Protein 6XIG (pdb70)

Radius of gyration: 34.02 Å; Cα contacts (8 Å, |Δi|>4): 1379; chains: 2; bounding box: 80×94×60 Å

Sequence (762 aa):
GTENLYFQSMDTTSKLALILADADLPAALKAIALKVQNQEERITFDEGVYLYENAELGYLGVLANYIREQQKHGDNTYFNRNFHHIEPTNVCVYDCKFCSYSRLIGWEMSVDGMMEVLKKYDHEPVTEVHITGGVVPKQNLEFYSDFFRRAKAHRPELHIKALTPVEYYYIFKKAKLSHYDGMKYMQEAGLDSMPGGGAEIFHPEVREKIAHDKCNAEQWLDIHEQAHKLGMKTNATMLYGHIEQFWHRVDHMERRLRRQQDKTGGFQAFIPLKFRNQHNQMDHVPEVSVIEDLRNYAIARIYMDNFDHIKAYWAMISRQTAQLSLNFGVDDIDGTLDDTTKIYSMPAMSTRDLVDLIKQVKRKPIERDTLYNVVTDYSQVTFGTENLYFQSMDTTSKLALILADADLPAALKAIALKVQNQERITFDEGVYLYENAELGYLGVLANYIREQKHGDNTYFNRNFHIEPTNVCVYDCKFCSYSRLIKQKEEGWEEMSVDGMMEVLKKYDHEPVTEVHITGGVVPKQNLEFYSDDFFRRAKAHRPELHIKALTPVEYYYIFKKAKLSHYDGMKYMQEAGLDSMMPGGGAEIFHPEVREKIAHDKCNAEQWLDIHEQAHKLGMKTNATMLYGHIEQFWHRVDHMERLRRRQQDKTGGFQAFIPLKFRNQHNQMDHVPEVSVIEDLRRNYAIARIYMDNFDHIKAYWAMISRQTAQLSLNFGVDDIDGTTLDDTTKIYSPAMSTRDLVDLIKQVKRKPIERDTLYNVVTDYSQVTF

B-factor: mean 20.26, std 9.59, range [9.2, 71.57]

Foldseek 3Di:
DCVVVVLVPDDLLVNLVVQLPDPPPDPLLNVLSVCLVVLHADDLVSLLCLLVPNALVSLLSSQLSLQCVQANQFFEEAAEEEDEQWQAAPFAFQLHLNGPVHGDGDALVRSVVVLVVCVVPPHQEYEYEHYADDVCALVRLLVSQQSNCVVPVRHAYAYYALQNLVVRCVVVVHDLLVSLVSSVVSHHAAYEAPPLAQQDCVPCCPRGNPTDHNVSRLVSVQSCLVVVHAYEHEYEDFFPDRSSSVSVSLVVVLVSCVVRVRYAEYEYQFRDLPNGNRVPTDGDDLSSVLSSLSSSSSNNSSHSAYEDECVRDDLVSRLVSSSRNHRYYYDHADPDDDPPDCDGHHPVNVCCSSVVSPGWYFHAHPVRHGPDGCVPPDD/DCVVVVLVVDDLLVNLVVQLVPPPNPPLLNVLSVCLVVLHADDLVSLLCLLVPNALVSLLSSQLSLQCVQANQFFEEAAEEEDEQKAAAPFAFQQHLRGCVNAPRVNIDGDALVRSVVVVVVCVVPPHQEYEYEHYADDVCALCRLLVSQQVSCVVPVRYAYAYDALLRLVVRCVVVVHDLLRSLVSSVVSHHAAYEAPDPAFQDCVVCCPGGNPTDHNVSRLVNVQSCLVVVHAYAHEYEDFFPDRSSSVSVSLVVVLVSCVVRVRYAEYEYAYRDLPSGNRVPTDGDDLSSVLSSLSSSSNNNSSHSAYEDEPVRDDLVSQLVSSSRNHRYYYDHADCDDDPPPPHHHPVNVCCSSVVSPGWYAHADPNRDGPDTCRPPDD

Secondary structure (DSSP, 8-state):
--HHHHHHHS-HHHHHHHHHT-TTS-HHHHHHHHHHHTTPPPPHHHHHHHHHH--HHHHHHHHHHHHHHHHTTEEEE--EEEE--BS--S---TT-TT-TT---B--HHHHHHHHHTTTTS---EEEE-----TTS-HHHHHHHHHHHHHH-TTSEEEE--HHHHHHHHHHHT--HHHHHHHHHHHT--BB-S-S-S--SHHHHHHHS-SS--HHHHHHHHHHHHHTT--EEEEEEESSS--HHHHHHHHHHHHHHHHHH--EEEEEEEE---SSSTTTTSPPPPHHHHHHHHHHHHHH-TT-SEEEEETTTS-HHHHHHHTTTT--EEES----PPP-S------HHHHHHHHHHTT-EEEEE-TTS-EEEEGGG---/--HHHHHHHS-HHHHHHHHHH-TTS-HHHHHHHHHHHTTPPPPHHHHHHHHHH--HHHHHHHHHHHHHHHHTTEEEE--EEEE-SBS--SS-BTT-TT-TTTS-GGGS-B--HHHHHHHHHTTTTS---EEEE-----TTS-HHHHHHHHHHHHHH-TTSEEEE--HHHHHHHHHHHT--HHHHHHHHHHHT--EE--TT-S--SHHHHHHHB-SS--HHHHHHHHHHHHHTT-EEEEEEEESSS--HHHHHHHHHHHHHHHHHH--EEEEEEEE---SSSS-TTSPPPPHHHHHHHHHHHHHH-TT-SEEEEEGGGS-HHHHHHHTTTT--EEES-B----------B-HHHHHHHHHHTT-EEEEE-TTS-EEEE-SS---

Nearest PDB structures (foldseek):
  6xig-assembly1_A  TM=1.003E+00  e=3.828E-79  Pedobacter heparinus DSM 2366
  6xig-assembly1_B  TM=9.953E-01  e=5.289E-75  Pedobacter heparinus DSM 2366
  6xi9-assembly2_B  TM=9.913E-01  e=3.403E-74  Pedobacter heparinus DSM 2366
  6xi9-assembly1_A  TM=9.957E-01  e=5.104E-73  Pedobacter heparinus DSM 2366
  5c55-assembly1_A  TM=3.136E-01  e=7.858E-04  Corynebacterium glutamicum ATCC 13032

CATH classification: 3.20.20.70

Structure (mmCIF, N/CA/C/O backbone):
data_6XIG
#
_entry.id   6XIG
#
_cell.length_a   72.968
_cell.length_b   75.403
_cell.length_c   83.921
_cell.angle_alpha   90.000
_cell.angle_beta   107.690
_cell.angle_gamma   90.000
#
_symmetry.space_group_name_H-M   'P 1 21 1'
#
loop_
_entity.id
_entity.type
_entity.pdbx_description
1 polymer 'Aminodeoxyfutalosine synthase'
2 non-polymer 'IRON/SULFUR CLUSTER'
3 non-polymer 'D(-)-TARTARIC ACID'
4 water water
#
loop_
_atom_site.group_PDB
_atom_site.id
_atom_site.type_symbol
_atom_site.label_atom_id
_atom_site.label_alt_id
_atom_site.label_comp_id
_atom_site.label_asym_id
_atom_site.label_entity_id
_atom_site.label_seq_id
_atom_site.pdbx_PDB_ins_code
_atom_site.Cartn_x
_atom_site.Cartn_y
_atom_site.Cartn_z
_atom_site.occupancy
_atom_site.B_iso_or_equiv
_atom_site.auth_seq_id
_atom_site.auth_comp_id
_atom_site.auth_asym_id
_atom_site.auth_atom_id
_atom_site.pdbx_PDB_model_num
ATOM 1 N N . GLY A 1 14 ? -28.630 51.883 74.543 1.00 47.45 -8 GLY A N 1
ATOM 2 C CA . GLY A 1 14 ? -27.611 52.561 73.710 1.00 42.70 -8 GLY A CA 1
ATOM 3 C C . GLY A 1 14 ? -27.279 51.653 72.516 1.00 37.04 -8 GLY A C 1
ATOM 4 O O . GLY A 1 14 ? -27.768 50.511 72.437 1.00 39.37 -8 GLY A O 1
ATOM 5 N N . THR A 1 15 ? -26.494 52.164 71.587 1.00 36.66 -7 THR A N 1
ATOM 6 C CA . THR A 1 15 ? -25.979 51.384 70.436 1.00 31.90 -7 THR A CA 1
ATOM 7 C C . THR A 1 15 ? -24.445 51.341 70.547 1.00 32.99 -7 THR A C 1
ATOM 8 O O . THR A 1 15 ? -23.785 51.049 69.546 1.00 27.88 -7 THR A O 1
ATOM 12 N N . GLU A 1 16 ? -23.895 51.649 71.722 1.00 29.65 -6 GLU A N 1
ATOM 13 C CA . GLU A 1 16 ? -22.433 51.783 71.909 1.00 33.27 -6 GLU A CA 1
ATOM 14 C C . GLU A 1 16 ? -21.745 50.444 71.584 1.00 29.41 -6 GLU A C 1
ATOM 15 O O . GLU A 1 16 ? -20.723 50.407 70.840 1.00 27.14 -6 GLU A O 1
ATOM 21 N N . ASN A 1 17 ? -22.278 49.363 72.125 1.00 29.34 -5 ASN A N 1
ATOM 22 C CA . ASN A 1 17 ? -21.702 48.018 71.928 1.00 32.41 -5 ASN A CA 1
ATOM 23 C C . ASN A 1 17 ? -21.880 47.619 70.457 1.00 26.85 -5 ASN A C 1
ATOM 24 O O . ASN A 1 17 ? -20.901 47.094 69.805 1.00 26.64 -5 ASN A O 1
ATOM 29 N N . LEU A 1 18 ? -23.079 47.850 69.924 1.00 23.45 -4 LEU A N 1
ATOM 30 C CA . LEU A 1 18 ? -23.372 47.532 68.499 1.00 22.34 -4 LEU A CA 1
ATOM 31 C C . LEU A 1 18 ? -22.428 48.307 67.568 1.00 19.83 -4 LEU A C 1
ATOM 32 O O . LEU A 1 18 ? -21.898 47.711 66.614 1.00 21.04 -4 LEU A O 1
ATOM 37 N N . TYR A 1 19 ? -22.190 49.583 67.840 1.00 20.36 -3 TYR A N 1
ATOM 38 C CA . TYR A 1 19 ? -21.266 50.433 67.063 1.00 19.69 -3 TYR A CA 1
ATOM 39 C C . TYR A 1 19 ? -19.855 49.842 67.085 1.00 21.03 -3 TYR A C 1
ATOM 40 O O . TYR A 1 19 ? -19.256 49.640 66.038 1.00 19.48 -3 TYR A O 1
ATOM 49 N N . PHE A 1 20 ? -19.341 49.521 68.265 1.00 22.09 -2 PHE A N 1
ATOM 50 C CA . PHE A 1 20 ? -18.013 48.857 68.395 1.00 23.77 -2 PHE A CA 1
ATOM 51 C C . PHE A 1 20 ? -17.950 47.571 67.559 1.00 22.52 -2 PHE A C 1
ATOM 52 O O . PHE A 1 20 ? -16.965 47.444 66.784 1.00 22.41 -2 PHE A O 1
ATOM 60 N N . GLN A 1 21 ? -18.922 46.666 67.683 1.00 20.96 -1 GLN A N 1
ATOM 61 C CA . GLN A 1 21 ? -18.977 45.361 66.968 1.00 25.52 -1 GLN A CA 1
ATOM 62 C C . GLN A 1 21 ? -18.972 45.585 65.453 1.00 22.78 -1 GLN A C 1
ATOM 63 O O . GLN A 1 21 ? -18.669 44.659 64.722 1.00 22.78 -1 GLN A O 1
ATOM 69 N N . SER A 1 22 ? -19.371 46.766 64.989 1.00 20.41 0 SER A N 1
ATOM 70 C CA . SER A 1 22 ? -19.602 47.039 63.549 1.00 19.00 0 SER A CA 1
ATOM 71 C C . SER A 1 22 ? -18.362 47.607 62.868 1.00 18.39 0 SER A C 1
ATOM 72 O O . SER A 1 22 ? -18.348 47.723 61.636 1.00 17.30 0 SER A O 1
ATOM 75 N N . MET A 1 23 ? -17.354 47.994 63.645 1.00 16.74 1 MET A N 1
ATOM 76 C CA . MET A 1 23 ? -16.140 48.634 63.115 1.00 17.28 1 MET A CA 1
ATOM 77 C C . MET A 1 23 ? -15.273 47.607 62.418 1.00 16.54 1 MET A C 1
ATOM 78 O O . MET A 1 23 ? -15.222 46.442 62.849 1.00 18.43 1 MET A O 1
ATOM 83 N N . ASP A 1 24 ? -14.562 48.058 61.398 1.00 15.40 2 ASP A N 1
ATOM 84 C CA . ASP A 1 24 ? -13.517 47.252 60.767 1.00 17.81 2 ASP A CA 1
ATOM 85 C C . ASP A 1 24 ? -12.367 47.084 61.768 1.00 17.97 2 ASP A C 1
ATOM 86 O O . ASP A 1 24 ? -12.308 47.737 62.811 1.00 15.46 2 ASP A O 1
ATOM 91 N N . THR A 1 25 ? -11.525 46.124 61.434 1.00 18.57 3 THR A N 1
ATOM 92 C CA . THR A 1 25 ? -10.407 45.641 62.253 1.00 18.18 3 THR A CA 1
ATOM 93 C C . THR A 1 25 ? -9.554 46.840 62.687 1.00 17.12 3 THR A C 1
ATOM 94 O O . THR A 1 25 ? -9.299 46.957 63.893 1.00 18.89 3 THR A O 1
ATOM 98 N N . THR A 1 26 ? -9.113 47.655 61.733 1.00 17.71 4 THR A N 1
ATOM 99 C CA . THR A 1 26 ? -8.205 48.803 62.012 1.00 18.02 4 THR A CA 1
ATOM 100 C C . THR A 1 26 ? -8.924 49.778 62.960 1.00 19.32 4 THR A C 1
ATOM 101 O O . THR A 1 26 ? -8.301 50.265 63.934 1.00 18.19 4 THR A O 1
ATOM 105 N N . SER A 1 27 ? -10.175 50.123 62.661 1.00 18.24 5 SER A N 1
ATOM 106 C CA . SER A 1 27 ? -10.943 51.103 63.461 1.00 18.41 5 SER A CA 1
ATOM 107 C C . SER A 1 27 ? -11.267 50.595 64.856 1.00 17.49 5 SER A C 1
ATOM 108 O O . SER A 1 27 ? -11.339 51.416 65.795 1.00 18.49 5 SER A O 1
ATOM 111 N N . LYS A 1 28 ? -11.448 49.289 65.045 1.00 16.40 6 LYS A N 1
ATOM 112 C CA . LYS A 1 28 ? -11.746 48.734 66.373 1.00 17.57 6 LYS A CA 1
ATOM 113 C C . LYS A 1 28 ? -10.503 48.924 67.252 1.00 16.59 6 LYS A C 1
ATOM 114 O O . LYS A 1 28 ? -10.644 49.216 68.451 1.00 18.66 6 LYS A O 1
ATOM 120 N N . LEU A 1 29 ? -9.307 48.760 66.670 1.00 16.50 7 LEU A N 1
ATOM 121 C CA . LEU A 1 29 ? -8.031 48.957 67.427 1.00 16.69 7 LEU A CA 1
ATOM 122 C C . LEU A 1 29 ? -7.919 50.455 67.810 1.00 19.87 7 LEU A C 1
ATOM 123 O O . LEU A 1 29 ? -7.628 50.750 68.976 1.00 18.62 7 LEU A O 1
ATOM 128 N N . ALA A 1 30 ? -8.198 51.357 66.864 1.00 21.23 8 ALA A N 1
ATOM 129 C CA . ALA A 1 30 ? -8.176 52.814 67.138 1.00 22.86 8 ALA A CA 1
ATOM 130 C C . ALA A 1 30 ? -9.181 53.159 68.245 1.00 22.54 8 ALA A C 1
ATOM 131 O O . ALA A 1 30 ? -8.862 54.014 69.123 1.00 22.84 8 ALA A O 1
ATOM 133 N N . LEU A 1 31 ? -10.351 52.525 68.258 1.00 23.57 9 LEU A N 1
ATOM 134 C CA . LEU A 1 31 ? -11.427 52.784 69.264 1.00 26.89 9 LEU A CA 1
ATOM 135 C C . LEU A 1 31 ? -10.949 52.376 70.674 1.00 30.10 9 LEU A C 1
ATOM 136 O O . LEU A 1 31 ? -11.211 53.108 71.665 1.00 30.18 9 LEU A O 1
ATOM 141 N N . ILE A 1 32 ? -10.253 51.248 70.814 1.00 24.34 10 ILE A N 1
ATOM 142 C CA . ILE A 1 32 ? -9.699 50.802 72.127 1.00 27.85 10 ILE A CA 1
ATOM 143 C C . ILE A 1 32 ? -8.678 51.841 72.598 1.00 24.76 10 ILE A C 1
ATOM 144 O O . ILE A 1 32 ? -8.723 52.208 73.788 1.00 27.85 10 ILE A O 1
ATOM 149 N N . LEU A 1 33 ? -7.813 52.313 71.709 1.00 23.97 11 LEU A N 1
ATOM 150 C CA . LEU A 1 33 ? -6.717 53.244 72.068 1.00 25.38 11 LEU A CA 1
ATOM 151 C C . LEU A 1 33 ? -7.293 54.612 72.468 1.00 29.97 11 LEU A C 1
ATOM 152 O O . LEU A 1 33 ? -6.640 55.317 73.256 1.00 30.32 11 LEU A O 1
ATOM 157 N N . ALA A 1 34 ? -8.486 54.961 71.996 1.00 27.91 12 ALA A N 1
ATOM 158 C CA . ALA A 1 34 ? -9.108 56.277 72.304 1.00 29.18 12 ALA A CA 1
ATOM 159 C C . ALA A 1 34 ? -10.099 56.125 73.451 1.00 29.65 12 ALA A C 1
ATOM 160 O O . ALA A 1 34 ? -10.736 57.116 73.785 1.00 32.96 12 ALA A O 1
ATOM 162 N N . ASP A 1 35 ? -10.230 54.941 74.041 1.00 31.73 13 ASP A N 1
ATOM 163 C CA . ASP A 1 35 ? -11.122 54.694 75.199 1.00 33.56 13 ASP A CA 1
ATOM 164 C C . ASP A 1 35 ? -10.477 55.211 76.499 1.00 35.93 13 ASP A C 1
ATOM 165 O O . ASP A 1 35 ? -9.520 54.606 76.983 1.00 33.19 13 ASP A O 1
ATOM 170 N N . ALA A 1 36 ? -11.066 56.252 77.101 1.00 39.08 14 ALA A N 1
ATOM 171 C CA . ALA A 1 36 ? -10.564 56.948 78.313 1.00 37.51 14 ALA A CA 1
ATOM 172 C C . ALA A 1 36 ? -10.624 56.051 79.555 1.00 34.69 14 ALA A C 1
ATOM 173 O O . ALA A 1 36 ? -9.851 56.307 80.481 1.00 38.22 14 ALA A O 1
ATOM 175 N N . ASP A 1 37 ? -11.494 55.046 79.594 1.00 37.50 15 ASP A N 1
ATOM 176 C CA . ASP A 1 37 ? -11.715 54.177 80.784 1.00 38.52 15 ASP A CA 1
ATOM 177 C C . ASP A 1 37 ? -10.855 52.898 80.763 1.00 40.15 15 ASP A C 1
ATOM 178 O O . ASP A 1 37 ? -10.727 52.272 81.837 1.00 46.24 15 ASP A O 1
ATOM 183 N N . LEU A 1 38 ? -10.305 52.504 79.607 1.00 34.87 16 LEU A N 1
ATOM 184 C CA . LEU A 1 38 ? -9.397 51.325 79.473 1.00 33.50 16 LEU A CA 1
ATOM 185 C C . LEU A 1 38 ? -8.135 51.528 80.306 1.00 29.83 16 LEU A C 1
ATOM 186 O O . LEU A 1 38 ? -7.423 52.513 80.124 1.00 31.58 16 LEU A O 1
ATOM 191 N N . PRO A 1 39 ? -7.756 50.581 81.197 1.00 29.00 17 PRO A N 1
ATOM 192 C CA . PRO A 1 39 ? -6.485 50.701 81.914 1.00 26.99 17 PRO A CA 1
ATOM 193 C C . PRO A 1 39 ? -5.291 51.061 81.017 1.00 25.38 17 PRO A C 1
ATOM 194 O O . PRO A 1 39 ? -5.172 50.584 79.852 1.00 24.43 17 PRO A O 1
ATOM 198 N N . ALA A 1 40 ? -4.387 51.891 81.535 1.00 22.13 18 ALA A N 1
ATOM 199 C CA . ALA A 1 40 ? -3.206 52.381 80.802 1.00 21.85 18 ALA A CA 1
ATOM 200 C C . ALA A 1 40 ? -2.367 51.212 80.271 1.00 18.48 18 ALA A C 1
ATOM 201 O O . ALA A 1 40 ? -1.758 51.332 79.173 1.00 19.56 18 ALA A O 1
ATOM 203 N N . ALA A 1 41 ? -2.195 50.185 81.086 1.00 19.26 19 ALA A N 1
ATOM 204 C CA . ALA A 1 41 ? -1.336 49.035 80.702 1.00 20.24 19 ALA A CA 1
ATOM 205 C C . ALA A 1 41 ? -1.924 48.342 79.451 1.00 18.77 19 ALA A C 1
ATOM 206 O O . ALA A 1 41 ? -1.164 47.899 78.565 1.00 16.03 19 ALA A O 1
ATOM 208 N N . LEU A 1 42 ? -3.236 48.255 79.375 1.00 17.74 20 LEU A N 1
ATOM 209 C CA . LEU A 1 42 ? -3.873 47.594 78.198 1.00 16.92 20 LEU A CA 1
ATOM 210 C C . LEU A 1 42 ? -3.764 48.529 76.985 1.00 18.06 20 LEU A C 1
ATOM 211 O O . LEU A 1 42 ? -3.567 48.026 75.864 1.00 16.28 20 LEU A O 1
ATOM 216 N N . LYS A 1 43 ? -3.913 49.849 77.158 1.00 16.81 21 LYS A N 1
ATOM 217 C CA . LYS A 1 43 ? -3.717 50.794 76.050 1.00 19.67 21 LYS A CA 1
ATOM 218 C C . LYS A 1 43 ? -2.296 50.646 75.509 1.00 17.89 21 LYS A C 1
ATOM 219 O O . LYS A 1 43 ? -2.090 50.640 74.284 1.00 17.96 21 LYS A O 1
ATOM 225 N N . ALA A 1 44 ? -1.299 50.566 76.398 1.00 16.89 22 ALA A N 1
ATOM 226 C CA . ALA A 1 44 ? 0.114 50.458 75.968 1.00 18.00 22 ALA A CA 1
ATOM 227 C C . ALA A 1 44 ? 0.360 49.217 75.106 1.00 14.80 22 ALA A C 1
ATOM 228 O O . ALA A 1 44 ? 1.099 49.299 74.134 1.00 16.19 22 ALA A O 1
ATOM 230 N N . ILE A 1 45 ? -0.213 48.081 75.483 1.00 15.11 23 ILE A N 1
ATOM 231 C CA . ILE A 1 45 ? -0.049 46.839 74.677 1.00 15.31 23 ILE A CA 1
ATOM 232 C C . ILE A 1 45 ? -0.770 47.009 73.331 1.00 13.46 23 ILE A C 1
ATOM 233 O O . ILE A 1 45 ? -0.223 46.588 72.316 1.00 14.68 23 ILE A O 1
ATOM 238 N N . ALA A 1 46 ? -1.961 47.588 73.344 1.00 15.12 24 ALA A N 1
ATOM 239 C CA . ALA A 1 46 ? -2.726 47.819 72.093 1.00 15.39 24 ALA A CA 1
ATOM 240 C C . ALA A 1 46 ? -1.920 48.721 71.164 1.00 16.39 24 ALA A C 1
ATOM 241 O O . ALA A 1 46 ? -1.884 48.491 69.946 1.00 15.62 24 ALA A O 1
ATOM 243 N N . LEU A 1 47 ? -1.229 49.734 71.721 1.00 16.66 25 LEU A N 1
ATOM 244 C CA . LEU A 1 47 ? -0.390 50.627 70.905 1.00 15.95 25 LEU A CA 1
ATOM 245 C C . LEU A 1 47 ? 0.779 49.850 70.347 1.00 15.02 25 LEU A C 1
ATOM 246 O O . LEU A 1 47 ? 1.156 50.072 69.185 1.00 16.71 25 LEU A O 1
ATOM 251 N N . LYS A 1 48 ? 1.394 48.951 71.125 1.00 15.30 26 LYS A N 1
ATOM 252 C CA . LYS A 1 48 ? 2.507 48.163 70.578 1.00 15.75 26 LYS A CA 1
ATOM 253 C C . LYS A 1 48 ? 2.027 47.362 69.370 1.00 14.99 26 LYS A C 1
ATOM 254 O O . LYS A 1 48 ? 2.747 47.274 68.364 1.00 15.28 26 LYS A O 1
ATOM 260 N N . VAL A 1 49 ? 0.863 46.759 69.487 1.00 15.89 27 VAL A N 1
ATOM 261 C CA . VAL A 1 49 ? 0.303 45.949 68.365 1.00 15.90 27 VAL A CA 1
ATOM 262 C C . VAL A 1 49 ? 0.099 46.859 67.152 1.00 15.22 27 VAL A C 1
ATOM 263 O O . VAL A 1 49 ? 0.527 46.466 66.039 1.00 16.55 27 VAL A O 1
ATOM 267 N N . GLN A 1 50 ? -0.463 48.043 67.357 1.00 17.44 28 GLN A N 1
ATOM 268 C CA . GLN A 1 50 ? -0.658 49.031 66.256 1.00 18.43 28 GLN A CA 1
ATOM 269 C C . GLN A 1 50 ? 0.703 49.341 65.648 1.00 19.40 28 GLN A C 1
ATOM 270 O O . GLN A 1 50 ? 0.780 49.510 64.419 1.00 21.87 28 GLN A O 1
ATOM 276 N N . ASN A 1 51 ? 1.756 49.465 66.473 1.00 18.69 29 ASN A N 1
ATOM 277 C CA . ASN A 1 51 ? 3.108 49.832 65.989 1.00 19.94 29 ASN A CA 1
ATOM 278 C C . ASN A 1 51 ? 3.927 48.613 65.552 1.00 18.34 29 ASN A C 1
ATOM 279 O O . ASN A 1 51 ? 5.091 48.808 65.185 1.00 20.68 29 ASN A O 1
ATOM 284 N N . GLN A 1 52 ? 3.378 47.387 65.575 1.00 18.71 30 GLN A N 1
ATOM 285 C CA . GLN A 1 52 ? 4.119 46.130 65.259 1.00 20.03 30 GLN A CA 1
ATOM 286 C C . GLN A 1 52 ? 5.367 46.011 66.143 1.00 19.40 30 GLN A C 1
ATOM 287 O O . GLN A 1 52 ? 6.472 45.648 65.641 1.00 21.78 30 GLN A O 1
ATOM 293 N N A GLU A 1 53 ? 5.218 46.311 67.438 0.60 18.30 31 GLU A N 1
ATOM 294 N N B GLU A 1 53 ? 5.185 46.282 67.436 0.40 18.67 31 GLU A N 1
ATOM 295 C CA A GLU A 1 53 ? 6.285 46.174 68.459 0.60 17.65 31 GLU A CA 1
ATOM 296 C CA B GLU A 1 53 ? 6.232 46.176 68.474 0.40 17.92 31 GLU A CA 1
ATOM 297 C C A GLU A 1 53 ? 6.023 44.920 69.319 0.60 16.49 31 GLU A C 1
ATOM 298 C C B GLU A 1 53 ? 6.007 44.899 69.299 0.40 16.90 31 GLU A C 1
ATOM 299 O O A GLU A 1 53 ? 4.894 44.671 69.728 0.60 17.17 31 GLU A O 1
ATOM 300 O O B GLU A 1 53 ? 4.863 44.605 69.658 0.40 17.39 31 GLU A O 1
ATOM 311 N N . ARG A 1 54 ? 7.085 44.174 69.577 1.00 16.68 32 ARG A N 1
ATOM 312 C CA . ARG A 1 54 ? 7.017 42.893 70.298 1.00 16.36 32 ARG A CA 1
ATOM 313 C C . ARG A 1 54 ? 6.497 43.161 71.705 1.00 15.98 32 ARG A C 1
ATOM 314 O O . ARG A 1 54 ? 6.984 44.113 72.374 1.00 17.19 32 ARG A O 1
ATOM 322 N N . ILE A 1 55 ? 5.611 42.301 72.183 1.00 14.78 33 ILE A N 1
ATOM 323 C CA . ILE A 1 55 ? 5.164 42.378 73.590 1.00 15.70 33 ILE A CA 1
ATOM 324 C C . ILE A 1 55 ? 6.103 41.518 74.450 1.00 15.94 33 ILE A C 1
ATOM 325 O O . ILE A 1 55 ? 6.607 40.463 74.007 1.00 14.83 33 ILE A O 1
ATOM 330 N N . THR A 1 56 ? 6.412 42.012 75.644 1.00 13.48 34 THR A N 1
ATOM 331 C CA . THR A 1 56 ? 7.395 41.376 76.538 1.00 14.51 34 THR A CA 1
ATOM 332 C C . THR A 1 56 ? 6.744 40.256 77.356 1.00 13.54 34 THR A C 1
ATOM 333 O O . THR A 1 56 ? 5.527 40.125 77.439 1.00 14.30 34 THR A O 1
ATOM 337 N N . PHE A 1 57 ? 7.573 39.466 78.009 1.00 13.59 35 PHE A N 1
ATOM 338 C CA . PHE A 1 57 ? 7.116 38.388 78.917 1.00 14.07 35 PHE A CA 1
ATOM 339 C C . PHE A 1 57 ? 6.121 38.951 79.934 1.00 14.38 35 PHE A C 1
ATOM 340 O O . PHE A 1 57 ? 5.028 38.382 80.058 1.00 13.37 35 PHE A O 1
ATOM 348 N N . ASP A 1 58 ? 6.457 40.049 80.647 1.00 14.62 36 ASP A N 1
ATOM 349 C CA . ASP A 1 58 ? 5.503 40.502 81.696 1.00 15.91 36 ASP A CA 1
ATOM 350 C C . ASP A 1 58 ? 4.212 41.010 81.038 1.00 14.33 36 ASP A C 1
ATOM 351 O O . ASP A 1 58 ? 3.156 40.844 81.651 1.00 14.15 36 ASP A O 1
ATOM 356 N N . GLU A 1 59 ? 4.273 41.570 79.820 1.00 12.80 37 GLU A N 1
ATOM 357 C CA . GLU A 1 59 ? 3.048 41.975 79.109 1.00 12.99 37 GLU A CA 1
ATOM 358 C C . GLU A 1 59 ? 2.215 40.750 78.758 1.00 13.34 37 GLU A C 1
ATOM 359 O O . GLU A 1 59 ? 0.991 40.796 78.885 1.00 13.35 37 GLU A O 1
ATOM 365 N N . GLY A 1 60 ? 2.854 39.661 78.329 1.00 12.67 38 GLY A N 1
ATOM 366 C CA . GLY A 1 60 ? 2.135 38.413 78.057 1.00 12.47 38 GLY A CA 1
ATOM 367 C C . GLY A 1 60 ? 1.400 37.909 79.281 1.00 12.35 38 GLY A C 1
ATOM 368 O O . GLY A 1 60 ? 0.209 37.556 79.200 1.00 12.43 38 GLY A O 1
ATOM 369 N N . VAL A 1 61 ? 2.093 37.872 80.409 1.00 12.20 39 VAL A N 1
ATOM 370 C CA . VAL A 1 61 ? 1.440 37.432 81.664 1.00 12.84 39 VAL A CA 1
ATOM 371 C C . VAL A 1 61 ? 0.303 38.388 82.019 1.00 12.49 39 VAL A C 1
ATOM 372 O O . VAL A 1 61 ? -0.751 37.911 82.424 1.00 13.01 39 VAL A O 1
ATOM 376 N N . TYR A 1 62 ? 0.519 39.695 81.833 1.00 13.31 40 TYR A N 1
ATOM 377 C CA . TYR A 1 62 ? -0.477 40.729 82.150 1.00 13.91 40 TYR A CA 1
ATOM 378 C C . TYR A 1 62 ? -1.740 40.438 81.320 1.00 14.22 40 TYR A C 1
ATOM 379 O O . TYR A 1 62 ? -2.844 40.501 81.867 1.00 13.90 40 TYR A O 1
ATOM 388 N N . LEU A 1 63 ? -1.593 40.106 80.019 1.00 12.89 41 LEU A N 1
ATOM 389 C CA . LEU A 1 63 ? -2.771 39.795 79.180 1.00 13.28 41 LEU A CA 1
ATOM 390 C C . LEU A 1 63 ? -3.498 38.585 79.727 1.00 12.16 41 LEU A C 1
ATOM 391 O O . LEU A 1 63 ? -4.722 38.641 79.849 1.00 12.65 41 LEU A O 1
ATOM 396 N N . TYR A 1 64 ? -2.796 37.493 80.073 1.00 12.20 42 TYR A N 1
ATOM 397 C CA . TYR A 1 64 ? -3.487 36.315 80.590 1.00 12.90 42 TYR A CA 1
ATOM 398 C C . TYR A 1 64 ? -4.227 36.711 81.870 1.00 14.50 42 TYR A C 1
ATOM 399 O O . TYR A 1 64 ? -5.286 36.177 82.073 1.00 14.72 42 TYR A O 1
ATOM 408 N N . GLU A 1 65 ? -3.611 37.524 82.719 1.00 15.67 43 GLU A N 1
ATOM 409 C CA . GLU A 1 65 ? -4.171 37.761 84.077 1.00 17.30 43 GLU A CA 1
ATOM 410 C C . GLU A 1 65 ? -5.244 38.852 84.065 1.00 17.59 43 GLU A C 1
ATOM 411 O O . GLU A 1 65 ? -5.924 38.991 85.080 1.00 21.83 43 GLU A O 1
ATOM 417 N N . ASN A 1 66 ? -5.345 39.679 83.046 1.00 15.54 44 ASN A N 1
ATOM 418 C CA . ASN A 1 66 ? -6.163 40.910 83.151 1.00 17.52 44 ASN A CA 1
ATOM 419 C C . ASN A 1 66 ? -7.089 41.092 81.943 1.00 17.71 44 ASN A C 1
ATOM 420 O O . ASN A 1 66 ? -8.099 41.745 82.112 1.00 18.40 44 ASN A O 1
ATOM 425 N N . ALA A 1 67 ? -6.700 40.667 80.736 1.00 16.27 45 ALA A N 1
ATOM 426 C CA . ALA A 1 67 ? -7.397 41.098 79.507 1.00 16.06 45 ALA A CA 1
ATOM 427 C C . ALA A 1 67 ? -8.690 40.316 79.286 1.00 16.71 45 ALA A C 1
ATOM 428 O O . ALA A 1 67 ? -8.742 39.085 79.428 1.00 17.71 45 ALA A O 1
ATOM 430 N N . GLU A 1 68 ? -9.710 41.034 78.809 1.00 17.66 46 GLU A N 1
ATOM 431 C CA . GLU A 1 68 ? -11.020 40.435 78.483 1.00 18.98 46 GLU A CA 1
ATOM 432 C C . GLU A 1 68 ? -11.002 39.932 77.032 1.00 16.59 46 GLU A C 1
ATOM 433 O O . GLU A 1 68 ? -10.167 40.372 76.222 1.00 16.29 46 GLU A O 1
ATOM 439 N N . LEU A 1 69 ? -11.868 38.973 76.742 1.00 15.90 47 LEU A N 1
ATOM 440 C CA . LEU A 1 69 ? -11.917 38.340 75.397 1.00 15.80 47 LEU A CA 1
ATOM 441 C C . LEU A 1 69 ? -12.100 39.387 74.289 1.00 14.22 47 LEU A C 1
ATOM 442 O O . LEU A 1 69 ? -11.381 39.333 73.256 1.00 15.16 47 LEU A O 1
ATOM 447 N N . GLY A 1 70 ? -12.995 40.348 74.461 1.00 14.44 48 GLY A N 1
ATOM 448 C CA . GLY A 1 70 ? -13.289 41.311 73.392 1.00 15.13 48 GLY A CA 1
ATOM 449 C C . GLY A 1 70 ? -12.045 42.057 72.993 1.00 14.23 48 GLY A C 1
ATOM 450 O O . GLY A 1 70 ? -11.709 42.163 71.809 1.00 15.43 48 GLY A O 1
ATOM 451 N N . TYR A 1 71 ? -11.350 42.612 73.994 1.00 14.51 49 TYR A N 1
ATOM 452 C CA . TYR A 1 71 ? -10.077 43.321 73.801 1.00 14.68 49 TYR A CA 1
ATOM 453 C C . TYR A 1 71 ? -9.072 42.430 73.067 1.00 12.54 49 TYR A C 1
ATOM 454 O O . TYR A 1 71 ? -8.420 42.855 72.110 1.00 12.04 49 TYR A O 1
ATOM 463 N N . LEU A 1 72 ? -8.952 41.196 73.515 1.00 12.56 50 LEU A N 1
ATOM 464 C CA . LEU A 1 72 ? -7.936 40.293 72.950 1.00 12.92 50 LEU A CA 1
ATOM 465 C C . LEU A 1 72 ? -8.308 39.926 71.510 1.00 12.15 50 LEU A C 1
ATOM 466 O O . LEU A 1 72 ? -7.380 39.905 70.673 1.00 11.92 50 LEU A O 1
ATOM 471 N N . GLY A 1 73 ? -9.592 39.825 71.187 1.00 14.31 51 GLY A N 1
ATOM 472 C CA . GLY A 1 73 ? -10.016 39.632 69.771 1.00 15.08 51 GLY A CA 1
ATOM 473 C C . GLY A 1 73 ? -9.656 40.804 68.872 1.00 15.59 51 GLY A C 1
ATOM 474 O O . GLY A 1 73 ? -9.164 40.625 67.771 1.00 13.60 51 GLY A O 1
ATOM 475 N N . VAL A 1 74 ? -9.772 42.027 69.364 1.00 13.98 52 VAL A N 1
ATOM 476 C CA . VAL A 1 74 ? -9.376 43.220 68.584 1.00 13.86 52 VAL A CA 1
ATOM 477 C C . VAL A 1 74 ? -7.900 43.145 68.206 1.00 13.56 52 VAL A C 1
ATOM 478 O O . VAL A 1 74 ? -7.544 43.329 67.039 1.00 13.69 52 VAL A O 1
ATOM 482 N N . LEU A 1 75 ? -7.024 42.858 69.165 1.00 12.68 53 LEU A N 1
ATOM 483 C CA . LEU A 1 75 ? -5.575 42.839 68.889 1.00 12.41 53 LEU A CA 1
ATOM 484 C C . LEU A 1 75 ? -5.205 41.632 68.016 1.00 11.26 53 LEU A C 1
ATOM 485 O O . LEU A 1 75 ? -4.457 41.783 67.021 1.00 11.32 53 LEU A O 1
ATOM 490 N N . ALA A 1 76 ? -5.673 40.445 68.376 1.00 12.34 54 ALA A N 1
ATOM 491 C CA . ALA A 1 76 ? -5.321 39.209 67.671 1.00 12.21 54 ALA A CA 1
ATOM 492 C C . ALA A 1 76 ? -5.899 39.222 66.263 1.00 12.80 54 ALA A C 1
ATOM 493 O O . ALA A 1 76 ? -5.181 38.847 65.317 1.00 11.80 54 ALA A O 1
ATOM 495 N N . ASN A 1 77 ? -7.110 39.722 66.098 1.00 12.67 55 ASN A N 1
ATOM 496 C CA . ASN A 1 77 ? -7.702 39.756 64.745 1.00 13.21 55 ASN A CA 1
ATOM 497 C C . ASN A 1 77 ? -6.963 40.781 63.884 1.00 12.79 55 ASN A C 1
ATOM 498 O O . ASN A 1 77 ? -6.741 40.555 62.666 1.00 11.41 55 ASN A O 1
ATOM 503 N N . TYR A 1 78 ? -6.579 41.932 64.455 1.00 12.47 56 TYR A N 1
ATOM 504 C CA . TYR A 1 78 ? -5.780 42.927 63.714 1.00 12.79 56 TYR A CA 1
ATOM 505 C C . TYR A 1 78 ? -4.528 42.247 63.160 1.00 12.67 56 TYR A C 1
ATOM 506 O O . TYR A 1 78 ? -4.194 42.436 61.975 1.00 13.27 56 TYR A O 1
ATOM 515 N N . ILE A 1 79 ? -3.802 41.477 64.008 1.00 12.19 57 ILE A N 1
ATOM 516 C CA . ILE A 1 79 ? -2.529 40.837 63.575 1.00 11.69 57 ILE A CA 1
ATOM 517 C C . ILE A 1 79 ? -2.871 39.826 62.478 1.00 11.46 57 ILE A C 1
ATOM 518 O O . ILE A 1 79 ? -2.144 39.736 61.473 1.00 12.87 57 ILE A O 1
ATOM 523 N N . ARG A 1 80 ? -3.868 38.996 62.754 1.00 11.50 58 ARG A N 1
ATOM 524 C CA . ARG A 1 80 ? -4.251 37.875 61.832 1.00 11.25 58 ARG A CA 1
ATOM 525 C C . ARG A 1 80 ? -4.598 38.457 60.459 1.00 12.19 58 ARG A C 1
ATOM 526 O O . ARG A 1 80 ? -4.119 37.899 59.442 1.00 11.33 58 ARG A O 1
ATOM 534 N N . GLU A 1 81 ? -5.352 39.549 60.428 1.00 13.01 59 GLU A N 1
ATOM 535 C CA . GLU A 1 81 ? -5.769 40.134 59.131 1.00 13.54 59 GLU A CA 1
ATOM 536 C C . GLU A 1 81 ? -4.589 40.844 58.481 1.00 14.01 59 GLU A C 1
ATOM 537 O O . GLU A 1 81 ? -4.492 40.785 57.243 1.00 13.61 59 GLU A O 1
ATOM 543 N N A GLN A 1 82 ? -3.752 41.531 59.268 0.52 14.11 60 GLN A N 1
ATOM 544 N N B GLN A 1 82 ? -3.696 41.492 59.238 0.48 14.09 60 GLN A N 1
ATOM 545 C CA A GLN A 1 82 ? -2.511 42.142 58.723 0.52 15.31 60 GLN A CA 1
ATOM 546 C CA B GLN A 1 82 ? -2.539 42.168 58.585 0.48 14.98 60 GLN A CA 1
ATOM 547 C C A GLN A 1 82 ? -1.729 41.091 57.924 0.52 14.93 60 GLN A C 1
ATOM 548 C C B GLN A 1 82 ? -1.593 41.126 57.962 0.48 14.96 60 GLN A C 1
ATOM 549 O O A GLN A 1 82 ? -1.380 41.375 56.761 0.52 14.50 60 GLN A O 1
ATOM 550 O O B GLN A 1 82 ? -0.946 41.452 56.944 0.48 15.19 60 GLN A O 1
ATOM 561 N N . LYS A 1 83 ? -1.516 39.907 58.504 1.00 15.06 61 LYS A N 1
ATOM 562 C CA . LYS A 1 83 ? -0.646 38.866 57.946 1.00 16.64 61 LYS A CA 1
ATOM 563 C C . LYS A 1 83 ? -1.337 38.127 56.798 1.00 15.81 61 LYS A C 1
ATOM 564 O O . LYS A 1 83 ? -0.698 37.844 55.784 1.00 16.90 61 LYS A O 1
ATOM 570 N N . HIS A 1 84 ? -2.584 37.760 57.008 1.00 13.08 62 HIS A N 1
ATOM 571 C CA . HIS A 1 84 ? -3.271 36.757 56.154 1.00 12.05 62 HIS A CA 1
ATOM 572 C C . HIS A 1 84 ? -4.501 37.313 55.431 1.00 12.00 62 HIS A C 1
ATOM 573 O O . HIS A 1 84 ? -5.108 36.523 54.640 1.00 12.48 62 HIS A O 1
ATOM 580 N N . GLY A 1 85 ? -4.964 38.523 55.762 1.00 12.39 63 GLY A N 1
ATOM 581 C CA . GLY A 1 85 ? -6.315 38.956 55.351 1.00 12.27 63 GLY A CA 1
ATOM 582 C C . GLY A 1 85 ? -7.351 37.968 55.834 1.00 12.37 63 GLY A C 1
ATOM 583 O O . GLY A 1 85 ? -7.287 37.574 57.010 1.00 11.36 63 GLY A O 1
ATOM 584 N N . ASP A 1 86 ? -8.267 37.523 54.952 1.00 12.29 64 ASP A N 1
ATOM 585 C CA . ASP A 1 86 ? -9.301 36.529 55.287 1.00 12.26 64 ASP A CA 1
ATOM 586 C C . ASP A 1 86 ? -8.774 35.119 55.015 1.00 12.07 64 ASP A C 1
ATOM 587 O O . ASP A 1 86 ? -9.503 34.174 55.282 1.00 12.21 64 ASP A O 1
ATOM 592 N N . ASN A 1 87 ? -7.572 34.962 54.471 1.00 12.01 65 ASN A N 1
ATOM 593 C CA . ASN A 1 87 ? -7.116 33.605 54.131 1.00 12.73 65 ASN A CA 1
ATOM 594 C C . ASN A 1 87 ? -7.196 32.664 55.324 1.00 11.18 65 ASN A C 1
ATOM 595 O O . ASN A 1 87 ? -6.679 32.981 56.407 1.00 11.22 65 ASN A O 1
ATOM 600 N N . THR A 1 88 ? -7.768 31.485 55.109 1.00 10.48 66 THR A N 1
ATOM 601 C CA . THR A 1 88 ? -7.914 30.429 56.121 1.00 10.75 66 THR A CA 1
ATOM 602 C C . THR A 1 88 ? -7.478 29.144 55.450 1.00 11.09 66 THR A C 1
ATOM 603 O O . THR A 1 88 ? -8.160 28.682 54.545 1.00 10.95 66 THR A O 1
ATOM 607 N N . TYR A 1 89 ? -6.351 28.624 55.889 1.00 11.16 67 TYR A N 1
ATOM 608 C CA . TYR A 1 89 ? -5.594 27.568 55.188 1.00 11.59 67 TYR A CA 1
ATOM 609 C C . TYR A 1 89 ? -5.939 26.201 55.751 1.00 12.06 67 TYR A C 1
ATOM 610 O O . TYR A 1 89 ? -6.090 26.007 56.964 1.00 12.25 67 TYR A O 1
ATOM 619 N N . PHE A 1 90 ? -5.992 25.219 54.861 1.00 11.69 68 PHE A N 1
ATOM 620 C CA . PHE A 1 90 ? -6.077 23.799 55.230 1.00 11.80 68 PHE A CA 1
ATOM 621 C C . PHE A 1 90 ? -5.386 23.001 54.143 1.00 11.90 68 PHE A C 1
ATOM 622 O O . PHE A 1 90 ? -5.428 23.396 52.981 1.00 11.31 68 PHE A O 1
ATOM 630 N N . ASN A 1 91 ? -4.820 21.869 54.524 1.00 13.14 69 ASN A N 1
ATOM 631 C CA . ASN A 1 91 ? -4.177 20.999 53.518 1.00 12.69 69 ASN A CA 1
ATOM 632 C C . ASN A 1 91 ? -4.832 19.622 53.496 1.00 11.91 69 ASN A C 1
ATOM 633 O O . ASN A 1 91 ? -5.786 19.367 54.258 1.00 13.09 69 ASN A O 1
ATOM 638 N N . ARG A 1 92 ? -4.349 18.791 52.589 1.00 12.36 70 ARG A N 1
ATOM 639 C CA . ARG A 1 92 ? -4.918 17.462 52.323 1.00 12.63 70 ARG A CA 1
ATOM 640 C C . ARG A 1 92 ? -3.887 16.414 52.758 1.00 13.96 70 ARG A C 1
ATOM 641 O O . ARG A 1 92 ? -2.897 16.156 52.026 1.00 12.78 70 ARG A O 1
ATOM 649 N N . ASN A 1 93 ? -4.110 15.817 53.916 1.00 14.00 71 ASN A N 1
ATOM 650 C CA . ASN A 1 93 ? -3.083 14.972 54.544 1.00 15.03 71 ASN A CA 1
ATOM 651 C C . ASN A 1 93 ? -3.749 13.693 55.007 1.00 16.64 71 ASN A C 1
ATOM 652 O O . ASN A 1 93 ? -4.951 13.571 54.869 1.00 16.96 71 ASN A O 1
ATOM 657 N N . PHE A 1 94 ? -2.938 12.722 55.387 1.00 14.41 72 PHE A N 1
ATOM 658 C CA . PHE A 1 94 ? -3.398 11.504 56.069 1.00 13.95 72 PHE A CA 1
ATOM 659 C C . PHE A 1 94 ? -2.353 11.125 57.101 1.00 15.71 72 PHE A C 1
ATOM 660 O O . PHE A 1 94 ? -1.216 11.676 57.091 1.00 14.53 72 PHE A O 1
ATOM 668 N N . HIS A 1 95 ? -2.781 10.276 58.017 1.00 15.47 73 HIS A N 1
ATOM 669 C CA A HIS A 1 95 ? -1.979 9.920 59.215 0.51 16.35 73 HIS A CA 1
ATOM 670 C CA B HIS A 1 95 ? -1.973 9.915 59.209 0.49 16.87 73 HIS A CA 1
ATOM 671 C C . HIS A 1 95 ? -1.619 8.437 59.142 1.00 16.45 73 HIS A C 1
ATOM 672 O O . HIS A 1 95 ? -2.455 7.645 58.687 1.00 15.80 73 HIS A O 1
ATOM 685 N N . ILE A 1 96 ? -0.430 8.111 59.626 1.00 16.38 74 ILE A N 1
ATOM 686 C CA . ILE A 1 96 ? -0.057 6.727 60.033 1.00 17.90 74 ILE A CA 1
ATOM 687 C C . ILE A 1 96 ? 0.341 6.785 61.510 1.00 18.89 74 ILE A C 1
ATOM 688 O O . ILE A 1 96 ? 1.125 7.686 61.897 1.00 17.91 74 ILE A O 1
ATOM 693 N N . GLU A 1 97 ? -0.219 5.896 62.337 1.00 20.48 75 GLU A N 1
ATOM 694 C CA . GLU A 1 97 ? 0.141 5.766 63.777 1.00 21.91 75 GLU A CA 1
ATOM 695 C C . GLU A 1 97 ? 0.928 4.474 63.990 1.00 20.38 75 GLU A C 1
ATOM 696 O O . GLU A 1 97 ? 0.331 3.411 63.995 1.00 23.35 75 GLU A O 1
ATOM 702 N N . PRO A 1 98 ? 2.282 4.509 64.036 1.00 19.66 76 PRO A N 1
ATOM 703 C CA . PRO A 1 98 ? 3.072 3.277 64.082 1.00 18.78 76 PRO A CA 1
ATOM 704 C C . PRO A 1 98 ? 2.771 2.421 65.326 1.00 20.50 76 PRO A C 1
ATOM 705 O O . PRO A 1 98 ? 2.815 1.209 65.207 1.00 18.94 76 PRO A O 1
ATOM 709 N N . THR A 1 99 ? 2.508 3.042 66.472 1.00 19.75 77 THR A N 1
ATOM 710 C CA . THR A 1 99 ? 2.184 2.263 67.700 1.00 20.88 77 THR A CA 1
ATOM 711 C C . THR A 1 99 ? 1.306 3.100 68.620 1.00 22.45 77 THR A C 1
ATOM 712 O O . THR A 1 99 ? 1.476 4.335 68.670 1.00 22.31 77 THR A O 1
ATOM 716 N N . ASN A 1 100 ? 0.459 2.410 69.383 1.00 21.55 78 ASN A N 1
ATOM 717 C CA . ASN A 1 100 ? -0.332 3.015 70.482 1.00 25.68 78 ASN A CA 1
ATOM 718 C C . ASN A 1 100 ? 0.168 2.475 71.824 1.00 24.35 78 ASN A C 1
ATOM 719 O O . ASN A 1 100 ? -0.549 2.617 72.842 1.00 25.32 78 ASN A O 1
ATOM 724 N N . VAL A 1 101 ? 1.404 1.999 71.864 1.00 24.28 79 VAL A N 1
ATOM 725 C CA . VAL A 1 101 ? 2.132 1.674 73.122 1.00 24.32 79 VAL A CA 1
ATOM 726 C C . VAL A 1 101 ? 3.295 2.655 73.255 1.00 21.85 79 VAL A C 1
ATOM 727 O O . VAL A 1 101 ? 3.777 3.183 72.216 1.00 20.74 79 VAL A O 1
ATOM 731 N N . CYS A 1 102 ? 3.765 2.902 74.470 1.00 20.30 80 CYS A N 1
ATOM 732 C CA . CYS A 1 102 ? 4.870 3.856 74.691 1.00 18.86 80 CYS A CA 1
ATOM 733 C C . CYS A 1 102 ? 5.702 3.454 75.894 1.00 21.90 80 CYS A C 1
ATOM 734 O O . CYS A 1 102 ? 5.115 2.955 76.869 1.00 21.98 80 CYS A O 1
ATOM 737 N N . VAL A 1 103 ? 7.000 3.757 75.861 1.00 21.69 81 VAL A N 1
ATOM 738 C CA . VAL A 1 103 ? 7.943 3.593 77.001 1.00 22.86 81 VAL A CA 1
ATOM 739 C C . VAL A 1 103 ? 7.844 4.746 77.997 1.00 23.79 81 VAL A C 1
ATOM 740 O O . VAL A 1 103 ? 8.473 4.639 79.070 1.00 24.24 81 VAL A O 1
ATOM 744 N N . TYR A 1 104 ? 7.187 5.859 77.652 1.00 22.11 82 TYR A N 1
ATOM 745 C CA . TYR A 1 104 ? 7.188 7.061 78.523 1.00 20.83 82 TYR A CA 1
ATOM 746 C C . TYR A 1 104 ? 5.928 7.086 79.415 1.00 18.71 82 TYR A C 1
ATOM 747 O O . TYR A 1 104 ? 5.099 6.221 79.320 1.00 21.03 82 TYR A O 1
ATOM 756 N N . ASP A 1 105 ? 5.802 8.144 80.205 1.00 19.72 83 ASP A N 1
ATOM 757 C CA . ASP A 1 105 ? 4.970 8.209 81.436 1.00 22.80 83 ASP A CA 1
ATOM 758 C C . ASP A 1 105 ? 4.200 9.520 81.493 1.00 21.68 83 ASP A C 1
ATOM 759 O O . ASP A 1 105 ? 3.896 9.928 82.581 1.00 22.95 83 ASP A O 1
ATOM 764 N N . CYS A 1 106 ? 3.861 10.134 80.360 1.00 20.87 84 CYS A N 1
ATOM 765 C CA . CYS A 1 106 ? 3.158 11.451 80.370 1.00 21.05 84 CYS A CA 1
ATOM 766 C C . CYS A 1 106 ? 1.806 11.292 81.075 1.00 20.63 84 CYS A C 1
ATOM 767 O O . CYS A 1 106 ? 1.033 10.411 80.674 1.00 19.87 84 CYS A O 1
ATOM 770 N N . LYS A 1 107 ? 1.537 12.131 82.091 1.00 23.51 85 LYS A N 1
ATOM 771 C CA . LYS A 1 107 ? 0.314 11.970 82.927 1.00 24.10 85 LYS A CA 1
ATOM 772 C C . LYS A 1 107 ? -0.962 12.422 82.184 1.00 24.56 85 LYS A C 1
ATOM 773 O O . LYS A 1 107 ? -2.070 12.091 82.661 1.00 23.40 85 LYS A O 1
ATOM 779 N N . PHE A 1 108 ? -0.854 13.072 81.003 1.00 23.04 86 PHE A N 1
ATOM 780 C CA . PHE A 1 108 ? -2.006 13.571 80.204 1.00 22.80 86 PHE A CA 1
ATOM 781 C C . PHE A 1 108 ? -2.297 12.610 79.037 1.00 23.74 86 PHE A C 1
ATOM 782 O O . PHE A 1 108 ? -3.255 12.832 78.301 1.00 21.97 86 PHE A O 1
ATOM 790 N N . CYS A 1 109 ? -1.533 11.513 78.908 1.00 22.44 87 CYS A N 1
ATOM 791 C CA . CYS A 1 109 ? -1.588 10.654 77.710 1.00 24.28 87 CYS A CA 1
ATOM 792 C C . CYS A 1 109 ? -2.129 9.266 78.073 1.00 23.69 87 CYS A C 1
ATOM 793 O O . CYS A 1 109 ? -1.639 8.701 79.044 1.00 23.98 87 CYS A O 1
ATOM 796 N N . SER A 1 110 ? -3.067 8.765 77.269 1.00 23.06 88 SER A N 1
ATOM 797 C CA . SER A 1 110 ? -3.658 7.406 77.393 1.00 25.96 88 SER A CA 1
ATOM 798 C C . SER A 1 110 ? -2.634 6.324 77.068 1.00 27.14 88 SER A C 1
ATOM 799 O O . SER A 1 110 ? -2.824 5.191 77.525 1.00 26.83 88 SER A O 1
ATOM 802 N N . TYR A 1 111 ? -1.552 6.649 76.361 1.00 25.36 89 TYR A N 1
ATOM 803 C CA . TYR A 1 111 ? -0.487 5.668 75.999 1.00 23.24 89 TYR A CA 1
ATOM 804 C C . TYR A 1 111 ? 0.596 5.563 77.095 1.00 24.63 89 TYR A C 1
ATOM 805 O O . TYR A 1 111 ? 1.573 4.770 76.912 1.00 23.73 89 TYR A O 1
ATOM 814 N N . SER A 1 112 ? 0.472 6.282 78.219 1.00 22.95 90 SER A N 1
ATOM 815 C CA . SER A 1 112 ? 1.479 6.246 79.310 1.00 24.70 90 SER A CA 1
ATOM 816 C C . SER A 1 112 ? 1.721 4.780 79.689 1.00 23.84 90 SER A C 1
ATOM 817 O O . SER A 1 112 ? 0.730 4.033 79.746 1.00 26.59 90 SER A O 1
ATOM 820 N N . ARG A 1 113 ? 2.980 4.395 79.934 1.00 24.35 91 ARG A N 1
ATOM 821 C CA . ARG A 1 113 ? 3.296 3.017 80.405 1.00 26.25 91 ARG A CA 1
ATOM 822 C C . ARG A 1 113 ? 2.735 2.830 81.821 1.00 29.90 91 ARG A C 1
ATOM 823 O O . ARG A 1 113 ? 2.610 1.662 82.205 1.00 28.02 91 ARG A O 1
ATOM 831 N N . LEU A 1 114 ? 2.450 3.898 82.577 1.00 29.51 92 LEU A N 1
ATOM 832 C CA . LEU A 1 114 ? 1.950 3.726 83.981 1.00 33.52 92 LEU A CA 1
ATOM 833 C C . LEU A 1 114 ? 0.444 3.421 83.962 1.00 37.00 92 LEU A C 1
ATOM 834 O O . LEU A 1 114 ? -0.119 3.228 85.075 1.00 41.27 92 LEU A O 1
ATOM 839 N N . ILE A 1 115 ? -0.179 3.440 82.776 1.00 38.95 93 ILE A N 1
ATOM 840 C CA . ILE A 1 115 ? -1.546 2.926 82.448 1.00 42.60 93 ILE A CA 1
ATOM 841 C C . ILE A 1 115 ? -1.460 2.241 81.077 1.00 50.90 93 ILE A C 1
ATOM 842 O O . ILE A 1 115 ? -1.860 1.072 80.984 1.00 63.51 93 ILE A O 1
ATOM 847 N N . GLY A 1 121 ? -2.762 -3.203 72.760 1.00 43.19 99 GLY A N 1
ATOM 848 C CA . GLY A 1 121 ? -1.712 -2.422 72.069 1.00 44.07 99 GLY A CA 1
ATOM 849 C C . GLY A 1 121 ? -1.152 -3.156 70.858 1.00 46.52 99 GLY A C 1
ATOM 850 O O . GLY A 1 121 ? -1.126 -4.399 70.887 1.00 50.46 99 GLY A O 1
ATOM 851 N N . TRP A 1 122 ? -0.707 -2.424 69.826 1.00 42.77 100 TRP A N 1
ATOM 852 C CA . TRP A 1 122 ? -0.107 -2.993 68.580 1.00 37.49 100 TRP A CA 1
ATOM 853 C C . TRP A 1 122 ? 1.081 -2.146 68.106 1.00 32.52 100 TRP A C 1
ATOM 854 O O . TRP A 1 122 ? 1.270 -0.980 68.594 1.00 25.11 100 TRP A O 1
ATOM 865 N N . GLU A 1 123 ? 1.816 -2.713 67.162 1.00 28.77 101 GLU A N 1
ATOM 866 C CA . GLU A 1 123 ? 3.094 -2.178 66.661 1.00 29.45 101 GLU A CA 1
ATOM 867 C C . GLU A 1 123 ? 3.211 -2.510 65.179 1.00 29.65 101 GLU A C 1
ATOM 868 O O . GLU A 1 123 ? 3.345 -3.676 64.845 1.00 26.68 101 GLU A O 1
ATOM 874 N N . MET A 1 124 ? 3.206 -1.497 64.312 1.00 23.47 102 MET A N 1
ATOM 875 C CA . MET A 1 124 ? 3.269 -1.733 62.864 1.00 21.33 102 MET A CA 1
ATOM 876 C C . MET A 1 124 ? 4.707 -2.102 62.511 1.00 18.37 102 MET A C 1
ATOM 877 O O . MET A 1 124 ? 5.660 -1.657 63.196 1.00 21.83 102 MET A O 1
ATOM 882 N N . SER A 1 125 ? 4.848 -2.932 61.495 1.00 18.66 103 SER A N 1
ATOM 883 C CA . SER A 1 125 ? 6.105 -3.179 60.778 1.00 19.39 103 SER A CA 1
ATOM 884 C C . SER A 1 125 ? 6.255 -2.130 59.678 1.00 17.92 103 SER A C 1
ATOM 885 O O . SER A 1 125 ? 5.259 -1.470 59.327 1.00 18.78 103 SER A O 1
ATOM 888 N N . VAL A 1 126 ? 7.434 -2.052 59.102 1.00 17.94 104 VAL A N 1
ATOM 889 C CA . VAL A 1 126 ? 7.638 -1.148 57.945 1.00 18.72 104 VAL A CA 1
ATOM 890 C C . VAL A 1 126 ? 6.717 -1.637 56.829 1.00 18.09 104 VAL A C 1
ATOM 891 O O . VAL A 1 126 ? 6.088 -0.811 56.201 1.00 17.16 104 VAL A O 1
ATOM 895 N N . ASP A 1 127 ? 6.645 -2.944 56.576 1.00 19.63 105 ASP A N 1
ATOM 896 C CA . ASP A 1 127 ? 5.663 -3.466 55.571 1.00 21.29 105 ASP A CA 1
ATOM 897 C C . ASP A 1 127 ? 4.255 -2.944 55.857 1.00 19.90 105 ASP A C 1
ATOM 898 O O . ASP A 1 127 ? 3.554 -2.553 54.880 1.00 21.20 105 ASP A O 1
ATOM 903 N N . GLY A 1 128 ? 3.801 -2.960 57.127 1.00 18.79 106 GLY A N 1
ATOM 904 C CA . GLY A 1 128 ? 2.439 -2.538 57.481 1.00 20.70 106 GLY A CA 1
ATOM 905 C C . GLY A 1 128 ? 2.241 -1.050 57.202 1.00 18.44 106 GLY A C 1
ATOM 906 O O . GLY A 1 128 ? 1.176 -0.665 56.722 1.00 20.03 106 GLY A O 1
ATOM 907 N N . MET A 1 129 ? 3.222 -0.234 57.555 1.00 18.46 107 MET A N 1
ATOM 908 C CA . MET A 1 129 ? 3.152 1.237 57.310 1.00 18.25 107 MET A CA 1
ATOM 909 C C . MET A 1 129 ? 3.063 1.439 55.800 1.00 17.92 107 MET A C 1
ATOM 910 O O . MET A 1 129 ? 2.290 2.327 55.396 1.00 18.10 107 MET A O 1
ATOM 915 N N . MET A 1 130 ? 3.842 0.714 55.008 1.00 18.78 108 MET A N 1
ATOM 916 C CA . MET A 1 130 ? 3.842 0.905 53.536 1.00 18.46 108 MET A CA 1
ATOM 917 C C . MET A 1 130 ? 2.484 0.456 52.975 1.00 20.97 108 MET A C 1
ATOM 918 O O . MET A 1 130 ? 1.948 1.125 52.082 1.00 19.43 108 MET A O 1
ATOM 923 N N . GLU A 1 131 ? 1.877 -0.611 53.523 1.00 21.30 109 GLU A N 1
ATOM 924 C CA . GLU A 1 131 ? 0.531 -1.046 53.054 1.00 23.76 109 GLU A CA 1
ATOM 925 C C . GLU A 1 131 ? -0.500 0.064 53.322 1.00 23.03 109 GLU A C 1
ATOM 926 O O . GLU A 1 131 ? -1.380 0.286 52.458 1.00 23.67 109 GLU A O 1
ATOM 932 N N . VAL A 1 132 ? -0.403 0.771 54.435 1.00 23.08 110 VAL A N 1
ATOM 933 C CA . VAL A 1 132 ? -1.314 1.923 54.723 1.00 22.43 110 VAL A CA 1
ATOM 934 C C . VAL A 1 132 ? -1.042 3.025 53.693 1.00 21.49 110 VAL A C 1
ATOM 935 O O . VAL A 1 132 ? -1.998 3.535 53.095 1.00 20.28 110 VAL A O 1
ATOM 939 N N . LEU A 1 133 ? 0.221 3.395 53.495 1.00 18.80 111 LEU A N 1
ATOM 940 C CA . LEU A 1 133 ? 0.566 4.504 52.582 1.00 16.76 111 LEU A CA 1
ATOM 941 C C . LEU A 1 133 ? -0.029 4.220 51.195 1.00 17.53 111 LEU A C 1
ATOM 942 O O . LEU A 1 133 ? -0.611 5.148 50.588 1.00 18.41 111 LEU A O 1
ATOM 947 N N . LYS A 1 134 ? 0.093 2.976 50.724 1.00 19.55 112 LYS A N 1
ATOM 948 C CA . LYS A 1 134 ? -0.341 2.584 49.356 1.00 19.31 112 LYS A CA 1
ATOM 949 C C . LYS A 1 134 ? -1.862 2.708 49.177 1.00 18.67 112 LYS A C 1
ATOM 950 O O . LYS A 1 134 ? -2.299 2.924 48.038 1.00 19.56 112 LYS A O 1
ATOM 956 N N . LYS A 1 135 ? -2.640 2.632 50.249 1.00 19.84 113 LYS A N 1
ATOM 957 C CA . LYS A 1 135 ? -4.104 2.832 50.198 1.00 20.87 113 LYS A CA 1
ATOM 958 C C . LYS A 1 135 ? -4.445 4.253 49.729 1.00 20.94 113 LYS A C 1
ATOM 959 O O . LYS A 1 135 ? -5.602 4.465 49.315 1.00 21.87 113 LYS A O 1
ATOM 965 N N . TYR A 1 136 ? -3.503 5.201 49.814 1.00 19.30 114 TYR A N 1
ATOM 966 C CA . TYR A 1 136 ? -3.710 6.616 49.398 1.00 18.75 114 TYR A CA 1
ATOM 967 C C . TYR A 1 136 ? -3.086 6.881 48.027 1.00 18.84 114 TYR A C 1
ATOM 968 O O . TYR A 1 136 ? -3.061 8.050 47.599 1.00 19.68 114 TYR A O 1
ATOM 977 N N . ASP A 1 137 ? -2.656 5.867 47.284 1.00 20.33 115 ASP A N 1
ATOM 978 C CA . ASP A 1 137 ? -1.945 6.105 46.004 1.00 20.94 115 ASP A CA 1
ATOM 979 C C . ASP A 1 137 ? -2.803 6.910 45.013 1.00 23.74 115 ASP A C 1
ATOM 980 O O . ASP A 1 137 ? -2.213 7.611 44.191 1.00 24.61 115 ASP A O 1
ATOM 985 N N . HIS A 1 138 ? -4.125 6.800 45.060 1.00 21.71 116 HIS A N 1
ATOM 986 C CA . HIS A 1 138 ? -5.015 7.443 44.061 1.00 24.23 116 HIS A CA 1
ATOM 987 C C . HIS A 1 138 ? -5.658 8.687 44.659 1.00 20.88 116 HIS A C 1
ATOM 988 O O . HIS A 1 138 ? -6.553 9.259 44.025 1.00 20.53 116 HIS A O 1
ATOM 995 N N . GLU A 1 139 ? -5.207 9.108 45.831 1.00 20.68 117 GLU A N 1
ATOM 996 C CA . GLU A 1 139 ? -5.711 10.317 46.496 1.00 19.72 117 GLU A CA 1
ATOM 997 C C . GLU A 1 139 ? -4.688 11.426 46.316 1.00 17.12 117 GLU A C 1
ATOM 998 O O . GLU A 1 139 ? -3.490 11.197 46.434 1.00 16.32 117 GLU A O 1
ATOM 1004 N N . PRO A 1 140 ? -5.140 12.668 46.100 1.00 16.16 118 PRO A N 1
ATOM 1005 C CA . PRO A 1 140 ? -4.230 13.806 45.912 1.00 14.44 118 PRO A CA 1
ATOM 1006 C C . PRO A 1 140 ? -3.718 14.424 47.219 1.00 14.76 118 PRO A C 1
ATOM 1007 O O . PRO A 1 140 ? -3.552 15.626 47.302 1.00 14.87 118 PRO A O 1
ATOM 1011 N N . VAL A 1 141 ? -3.432 13.587 48.210 1.00 13.31 119 VAL A N 1
ATOM 1012 C CA . VAL A 1 141 ? -2.758 14.009 49.469 1.00 13.08 119 VAL A CA 1
ATOM 1013 C C . VAL A 1 141 ? -1.400 14.592 49.157 1.00 12.60 119 VAL A C 1
ATOM 1014 O O . VAL A 1 141 ? -0.655 14.092 48.261 1.00 13.22 119 VAL A O 1
ATOM 1018 N N . THR A 1 142 ? -1.058 15.666 49.840 1.00 11.94 120 THR A N 1
ATOM 1019 C CA . THR A 1 142 ? 0.271 16.298 49.672 1.00 11.88 120 THR A CA 1
ATOM 1020 C C . THR A 1 142 ? 1.218 15.908 50.814 1.00 11.82 120 THR A C 1
ATOM 1021 O O . THR A 1 142 ? 2.421 16.086 50.625 1.00 10.99 120 THR A O 1
ATOM 1025 N N . GLU A 1 143 ? 0.701 15.399 51.937 1.00 12.21 121 GLU A N 1
ATOM 1026 C CA . GLU A 1 143 ? 1.552 15.119 53.101 1.00 12.46 121 GLU A CA 1
ATOM 1027 C C . GLU A 1 143 ? 1.022 13.893 53.823 1.00 11.75 121 GLU A C 1
ATOM 1028 O O . GLU A 1 143 ? -0.159 13.735 53.936 1.00 12.05 121 GLU A O 1
ATOM 1034 N N . VAL A 1 144 ? 1.947 13.118 54.366 1.00 12.10 122 VAL A N 1
ATOM 1035 C CA . VAL A 1 144 ? 1.650 12.069 55.367 1.00 13.48 122 VAL A CA 1
ATOM 1036 C C . VAL A 1 144 ? 2.228 12.519 56.697 1.00 13.45 122 VAL A C 1
ATOM 1037 O O . VAL A 1 144 ? 3.351 13.034 56.765 1.00 13.81 122 VAL A O 1
ATOM 1041 N N . HIS A 1 145 ? 1.424 12.400 57.734 1.00 14.10 123 HIS A N 1
ATOM 1042 C CA . HIS A 1 145 ? 1.784 12.764 59.114 1.00 15.62 123 HIS A CA 1
ATOM 1043 C C . HIS A 1 145 ? 1.954 11.492 59.939 1.00 15.21 123 HIS A C 1
ATOM 1044 O O . HIS A 1 145 ? 1.097 10.630 59.899 1.00 16.09 123 HIS A O 1
ATOM 1051 N N . ILE A 1 146 ? 3.052 11.389 60.669 1.00 16.26 124 ILE A N 1
ATOM 1052 C CA . ILE A 1 146 ? 3.367 10.137 61.413 1.00 18.05 124 ILE A CA 1
ATOM 1053 C C . ILE A 1 146 ? 3.683 10.528 62.837 1.00 17.81 124 ILE A C 1
ATOM 1054 O O . ILE A 1 146 ? 4.616 11.285 63.044 1.00 16.78 124 ILE A O 1
ATOM 1059 N N . THR A 1 147 ? 2.895 10.031 63.775 1.00 20.03 125 THR A N 1
ATOM 1060 C CA . THR A 1 147 ? 3.082 10.317 65.216 1.00 22.23 125 THR A CA 1
ATOM 1061 C C . THR A 1 147 ? 2.539 9.120 65.984 1.00 19.93 125 THR A C 1
ATOM 1062 O O . THR A 1 147 ? 1.691 8.378 65.423 1.00 19.76 125 THR A O 1
ATOM 1066 N N . GLY A 1 148 ? 2.882 9.044 67.263 1.00 21.88 126 GLY A N 1
ATOM 1067 C CA . GLY A 1 148 ? 2.382 7.987 68.148 1.00 18.74 126 GLY A CA 1
ATOM 1068 C C . GLY A 1 148 ? 3.353 7.689 69.248 1.00 19.07 126 GLY A C 1
ATOM 1069 O O . GLY A 1 148 ? 4.207 8.538 69.575 1.00 18.34 126 GLY A O 1
ATOM 1070 N N . GLY A 1 149 ? 3.230 6.492 69.825 1.00 19.34 127 GLY A N 1
ATOM 1071 C CA . GLY A 1 149 ? 4.126 6.083 70.913 1.00 19.18 127 GLY A CA 1
ATOM 1072 C C . GLY A 1 149 ? 5.545 5.805 70.457 1.00 19.22 127 GLY A C 1
ATOM 1073 O O . GLY A 1 149 ? 5.844 5.740 69.244 1.00 20.35 127 GLY A O 1
ATOM 1074 N N . VAL A 1 150 ? 6.413 5.705 71.450 1.00 19.42 128 VAL A N 1
ATOM 1075 C CA . VAL A 1 150 ? 7.852 5.451 71.311 1.00 17.25 128 VAL A CA 1
ATOM 1076 C C . VAL A 1 150 ? 8.127 4.055 71.872 1.00 20.29 128 VAL A C 1
ATOM 1077 O O . VAL A 1 150 ? 7.760 3.834 73.028 1.00 18.65 128 VAL A O 1
ATOM 1081 N N . VAL A 1 151 ? 8.716 3.172 71.067 1.00 17.00 129 VAL A N 1
ATOM 1082 C CA . VAL A 1 151 ? 8.985 1.757 71.441 1.00 17.99 129 VAL A CA 1
ATOM 1083 C C . VAL A 1 151 ? 10.305 1.337 70.817 1.00 19.15 129 VAL A C 1
ATOM 1084 O O . VAL A 1 151 ? 10.709 1.792 69.751 1.00 18.50 129 VAL A O 1
ATOM 1088 N N . PRO A 1 152 ? 11.041 0.432 71.490 1.00 19.46 130 PRO A N 1
ATOM 1089 C CA . PRO A 1 152 ? 12.394 0.125 71.052 1.00 18.09 130 PRO A CA 1
ATOM 1090 C C . PRO A 1 152 ? 12.521 -0.538 69.687 1.00 17.45 130 PRO A C 1
ATOM 1091 O O . PRO A 1 152 ? 13.621 -0.382 69.116 1.00 18.48 130 PRO A O 1
ATOM 1095 N N . LYS A 1 153 ? 11.522 -1.309 69.229 1.00 18.88 131 LYS A N 1
ATOM 1096 C CA . LYS A 1 153 ? 11.574 -1.990 67.903 1.00 21.10 131 LYS A CA 1
ATOM 1097 C C . LYS A 1 153 ? 11.456 -0.947 66.782 1.00 22.35 131 LYS A C 1
ATOM 1098 O O . LYS A 1 153 ? 11.937 -1.218 65.649 1.00 18.50 131 LYS A O 1
ATOM 1104 N N . GLN A 1 154 ? 10.835 0.189 67.071 1.00 19.14 132 GLN A N 1
ATOM 1105 C CA . GLN A 1 154 ? 10.675 1.269 66.068 1.00 17.05 132 GLN A CA 1
ATOM 1106 C C . GLN A 1 154 ? 11.813 2.268 66.265 1.00 16.53 132 GLN A C 1
ATOM 1107 O O . GLN A 1 154 ? 11.622 3.392 66.868 1.00 16.80 132 GLN A O 1
ATOM 1113 N N . ASN A 1 155 ? 12.996 1.840 65.816 1.00 14.63 133 ASN A N 1
ATOM 1114 C CA . ASN A 1 155 ? 14.279 2.498 66.084 1.00 14.89 133 ASN A CA 1
ATOM 1115 C C . ASN A 1 155 ? 14.716 3.317 64.853 1.00 14.44 133 ASN A C 1
ATOM 1116 O O . ASN A 1 155 ? 13.923 3.476 63.903 1.00 14.25 133 ASN A O 1
ATOM 1121 N N . LEU A 1 156 ? 15.918 3.839 64.882 1.00 13.58 134 LEU A N 1
ATOM 1122 C CA . LEU A 1 156 ? 16.475 4.627 63.755 1.00 15.82 134 LEU A CA 1
ATOM 1123 C C . LEU A 1 156 ? 16.386 3.821 62.451 1.00 15.62 134 LEU A C 1
ATOM 1124 O O . LEU A 1 156 ? 16.006 4.386 61.393 1.00 15.61 134 LEU A O 1
ATOM 1129 N N . GLU A 1 157 ? 16.812 2.573 62.505 1.00 16.26 135 GLU A N 1
ATOM 1130 C CA . GLU A 1 157 ? 16.874 1.667 61.334 1.00 16.37 135 GLU A CA 1
ATOM 1131 C C . GLU A 1 157 ? 15.484 1.446 60.746 1.00 16.82 135 GLU A C 1
ATOM 1132 O O . GLU A 1 157 ? 15.329 1.479 59.515 1.00 15.57 135 GLU A O 1
ATOM 1138 N N . PHE A 1 158 ? 14.487 1.255 61.617 1.00 15.26 136 PHE A N 1
ATOM 1139 C CA . PHE A 1 158 ? 13.065 1.063 61.269 1.00 14.77 136 PHE A CA 1
ATOM 1140 C C . PHE A 1 158 ? 12.548 2.305 60.534 1.00 15.02 136 PHE A C 1
ATOM 1141 O O . PHE A 1 158 ? 11.999 2.179 59.409 1.00 15.62 136 PHE A O 1
ATOM 1149 N N . TYR A 1 159 ? 12.728 3.478 61.126 1.00 15.15 137 TYR A N 1
ATOM 1150 C CA . TYR A 1 159 ? 12.125 4.693 60.520 1.00 14.04 137 TYR A CA 1
ATOM 1151 C C . TYR A 1 159 ? 12.877 5.068 59.250 1.00 15.14 137 TYR A C 1
ATOM 1152 O O . TYR A 1 159 ? 12.217 5.548 58.260 1.00 15.52 137 TYR A O 1
ATOM 1161 N N . SER A 1 160 ? 14.181 4.885 59.215 1.00 13.43 138 SER A N 1
ATOM 1162 C CA . SER A 1 160 ? 14.930 5.220 57.970 1.00 15.84 138 SER A CA 1
ATOM 1163 C C . SER A 1 160 ? 14.523 4.248 56.849 1.00 17.11 138 SER A C 1
ATOM 1164 O O . SER A 1 160 ? 14.372 4.700 55.677 1.00 15.85 138 SER A O 1
ATOM 1167 N N . ASP A 1 161 ? 14.297 2.971 57.159 1.00 14.88 139 ASP A N 1
ATOM 1168 C CA . ASP A 1 161 ? 13.786 2.015 56.136 1.00 17.33 139 ASP A CA 1
ATOM 1169 C C . ASP A 1 161 ? 12.451 2.517 55.589 1.00 15.26 139 ASP A C 1
ATOM 1170 O O . ASP A 1 161 ? 12.232 2.437 54.382 1.00 15.93 139 ASP A O 1
ATOM 1175 N N . PHE A 1 162 ? 11.545 2.927 56.463 1.00 14.17 140 PHE A N 1
ATOM 1176 C CA . PHE A 1 162 ? 10.205 3.384 56.054 1.00 14.24 140 PHE A CA 1
ATOM 1177 C C . PHE A 1 162 ? 10.360 4.627 55.159 1.00 12.56 140 PHE A C 1
ATOM 1178 O O . PHE A 1 162 ? 9.761 4.703 54.104 1.00 13.54 140 PHE A O 1
ATOM 1186 N N . PHE A 1 163 ? 11.137 5.601 55.576 1.00 11.93 141 PHE A N 1
ATOM 1187 C CA . PHE A 1 163 ? 11.263 6.875 54.818 1.00 12.04 141 PHE A CA 1
ATOM 1188 C C . PHE A 1 163 ? 11.782 6.526 53.421 1.00 13.46 141 PHE A C 1
ATOM 1189 O O . PHE A 1 163 ? 11.252 7.094 52.428 1.00 13.66 141 PHE A O 1
ATOM 1197 N N . ARG A 1 164 ? 12.767 5.627 53.336 1.00 13.74 142 ARG A N 1
ATOM 1198 C CA . ARG A 1 164 ? 13.332 5.296 52.002 1.00 14.06 142 ARG A CA 1
ATOM 1199 C C . ARG A 1 164 ? 12.265 4.596 51.146 1.00 14.35 142 ARG A C 1
ATOM 1200 O O . ARG A 1 164 ? 12.181 4.924 49.920 1.00 15.08 142 ARG A O 1
ATOM 1208 N N . ARG A 1 165 ? 11.498 3.655 51.695 1.00 13.50 143 ARG A N 1
ATOM 1209 C CA . ARG A 1 165 ? 10.461 2.922 50.932 1.00 15.35 143 ARG A CA 1
ATOM 1210 C C . ARG A 1 165 ? 9.359 3.886 50.487 1.00 15.33 143 ARG A C 1
ATOM 1211 O O . ARG A 1 165 ? 8.892 3.759 49.355 1.00 16.16 143 ARG A O 1
ATOM 1219 N N . ALA A 1 166 ? 8.988 4.837 51.346 1.00 13.29 144 ALA A N 1
ATOM 1220 C CA . ALA A 1 166 ? 7.886 5.756 51.069 1.00 12.54 144 ALA A CA 1
ATOM 1221 C C . ALA A 1 166 ? 8.326 6.639 49.918 1.00 13.82 144 ALA A C 1
ATOM 1222 O O . ALA A 1 166 ? 7.513 6.886 49.031 1.00 14.20 144 ALA A O 1
ATOM 1224 N N . LYS A 1 167 ? 9.529 7.184 49.989 1.00 13.80 145 LYS A N 1
ATOM 1225 C CA . LYS A 1 167 ? 9.972 8.134 48.931 1.00 14.21 145 LYS A CA 1
ATOM 1226 C C . LYS A 1 167 ? 10.191 7.390 47.614 1.00 15.57 145 LYS A C 1
ATOM 1227 O O . LYS A 1 167 ? 9.992 7.983 46.525 1.00 15.07 145 LYS A O 1
ATOM 1233 N N . ALA A 1 168 ? 10.631 6.142 47.673 1.00 14.73 146 ALA A N 1
ATOM 1234 C CA . ALA A 1 168 ? 10.798 5.331 46.444 1.00 16.25 146 ALA A CA 1
ATOM 1235 C C . ALA A 1 168 ? 9.440 5.071 45.786 1.00 16.79 146 ALA A C 1
ATOM 1236 O O . ALA A 1 168 ? 9.350 5.151 44.517 1.00 19.49 146 ALA A O 1
ATOM 1238 N N . HIS A 1 169 ? 8.389 4.853 46.563 1.00 16.10 147 HIS A N 1
ATOM 1239 C CA . HIS A 1 169 ? 7.033 4.529 46.077 1.00 16.63 147 HIS A CA 1
ATOM 1240 C C . HIS A 1 169 ? 6.320 5.787 45.608 1.00 17.07 147 HIS A C 1
ATOM 1241 O O . HIS A 1 169 ? 5.784 5.781 44.486 1.00 18.51 147 HIS A O 1
ATOM 1248 N N . ARG A 1 170 ? 6.410 6.876 46.372 1.00 15.00 148 ARG A N 1
ATOM 1249 C CA . ARG A 1 170 ? 5.669 8.113 46.081 1.00 15.05 148 ARG A CA 1
ATOM 1250 C C . ARG A 1 170 ? 6.563 9.307 46.385 1.00 13.70 148 ARG A C 1
ATOM 1251 O O . ARG A 1 170 ? 6.487 9.919 47.453 1.00 14.02 148 ARG A O 1
ATOM 1259 N N . PRO A 1 171 ? 7.467 9.664 45.437 1.00 13.33 149 PRO A N 1
ATOM 1260 C CA . PRO A 1 171 ? 8.469 10.687 45.669 1.00 14.80 149 PRO A CA 1
ATOM 1261 C C . PRO A 1 171 ? 7.934 12.048 46.104 1.00 13.98 149 PRO A C 1
ATOM 1262 O O . PRO A 1 171 ? 8.638 12.715 46.862 1.00 16.50 149 PRO A O 1
ATOM 1266 N N . GLU A 1 172 ? 6.735 12.435 45.654 1.00 15.54 150 GLU A N 1
ATOM 1267 C CA . GLU A 1 172 ? 6.208 13.802 45.884 1.00 14.53 150 GLU A CA 1
ATOM 1268 C C . GLU A 1 172 ? 5.276 13.817 47.090 1.00 14.30 150 GLU A C 1
ATOM 1269 O O . GLU A 1 172 ? 4.648 14.854 47.329 1.00 15.20 150 GLU A O 1
ATOM 1275 N N . LEU A 1 173 ? 5.222 12.736 47.862 1.00 12.24 151 LEU A N 1
ATOM 1276 C CA . LEU A 1 173 ? 4.439 12.739 49.116 1.00 12.00 151 LEU A CA 1
ATOM 1277 C C . LEU A 1 173 ? 5.364 13.241 50.217 1.00 12.53 151 LEU A C 1
ATOM 1278 O O . LEU A 1 173 ? 6.334 12.531 50.581 1.00 13.87 151 LEU A O 1
ATOM 1283 N N . HIS A 1 174 ? 5.056 14.397 50.758 1.00 11.20 152 HIS A N 1
ATOM 1284 C CA . HIS A 1 174 ? 5.880 15.013 51.820 1.00 11.67 152 HIS A CA 1
ATOM 1285 C C . HIS A 1 174 ? 5.713 14.220 53.097 1.00 11.49 152 HIS A C 1
ATOM 1286 O O . HIS A 1 174 ? 4.591 14.001 53.501 1.00 13.07 152 HIS A O 1
ATOM 1293 N N . ILE A 1 175 ? 6.819 13.927 53.774 1.00 12.59 153 ILE A N 1
ATOM 1294 C CA . ILE A 1 175 ? 6.802 13.152 55.032 1.00 11.92 153 ILE A CA 1
ATOM 1295 C C . ILE A 1 175 ? 7.047 14.100 56.189 1.00 13.45 153 ILE A C 1
ATOM 1296 O O . ILE A 1 175 ? 8.156 14.615 56.323 1.00 12.14 153 ILE A O 1
ATOM 1301 N N . LYS A 1 176 ? 5.996 14.285 56.990 1.00 13.76 154 LYS A N 1
ATOM 1302 C CA . LYS A 1 176 ? 6.040 15.147 58.186 1.00 14.89 154 LYS A CA 1
ATOM 1303 C C . LYS A 1 176 ? 5.923 14.206 59.374 1.00 15.59 154 LYS A C 1
ATOM 1304 O O . LYS A 1 176 ? 4.814 13.684 59.658 1.00 16.91 154 LYS A O 1
ATOM 1310 N N . ALA A 1 177 ? 7.053 13.851 59.975 1.00 13.37 155 ALA A N 1
ATOM 1311 C CA . ALA A 1 177 ? 7.070 12.638 60.819 1.00 14.17 155 ALA A CA 1
ATOM 1312 C C . ALA A 1 177 ? 7.863 12.826 62.092 1.00 15.02 155 ALA A C 1
ATOM 1313 O O . ALA A 1 177 ? 9.018 13.213 61.959 1.00 17.69 155 ALA A O 1
ATOM 1315 N N . LEU A 1 178 ? 7.229 12.503 63.223 1.00 14.86 156 LEU A N 1
ATOM 1316 C CA . LEU A 1 178 ? 7.846 12.260 64.556 1.00 15.20 156 LEU A CA 1
ATOM 1317 C C . LEU A 1 178 ? 8.280 13.566 65.211 1.00 15.27 156 LEU A C 1
ATOM 1318 O O . LEU A 1 178 ? 8.584 14.587 64.553 1.00 16.19 156 LEU A O 1
ATOM 1323 N N . THR A 1 179 ? 8.312 13.537 66.515 1.00 13.52 157 THR A N 1
ATOM 1324 C CA . THR A 1 179 ? 8.667 14.703 67.333 1.00 12.01 157 THR A CA 1
ATOM 1325 C C . THR A 1 179 ? 10.046 14.490 67.950 1.00 12.65 157 THR A C 1
ATOM 1326 O O . THR A 1 179 ? 10.578 13.382 67.941 1.00 12.84 157 THR A O 1
ATOM 1330 N N . PRO A 1 180 ? 10.639 15.529 68.558 1.00 12.90 158 PRO A N 1
ATOM 1331 C CA . PRO A 1 180 ? 11.870 15.344 69.324 1.00 13.74 158 PRO A CA 1
ATOM 1332 C C . PRO A 1 180 ? 11.789 14.288 70.418 1.00 13.13 158 PRO A C 1
ATOM 1333 O O . PRO A 1 180 ? 12.799 13.804 70.803 1.00 13.52 158 PRO A O 1
ATOM 1337 N N . VAL A 1 181 ? 10.598 13.974 70.906 1.00 13.66 159 VAL A N 1
ATOM 1338 C CA . VAL A 1 181 ? 10.442 12.907 71.917 1.00 14.10 159 VAL A CA 1
ATOM 1339 C C . VAL A 1 181 ? 10.909 11.595 71.298 1.00 14.43 159 VAL A C 1
ATOM 1340 O O . VAL A 1 181 ? 11.726 10.909 71.910 1.00 16.87 159 VAL A O 1
ATOM 1344 N N . GLU A 1 182 ? 10.491 11.342 70.075 1.00 14.37 160 GLU A N 1
ATOM 1345 C CA . GLU A 1 182 ? 10.906 10.139 69.333 1.00 13.64 160 GLU A CA 1
ATOM 1346 C C . GLU A 1 182 ? 12.367 10.271 68.887 1.00 14.68 160 GLU A C 1
ATOM 1347 O O . GLU A 1 182 ? 13.183 9.304 69.090 1.00 13.31 160 GLU A O 1
ATOM 1353 N N . TYR A 1 183 ? 12.725 11.398 68.283 1.00 13.59 161 TYR A N 1
ATOM 1354 C CA . TYR A 1 183 ? 14.124 11.553 67.781 1.00 13.50 161 TYR A CA 1
ATOM 1355 C C . TYR A 1 183 ? 15.133 11.485 68.932 1.00 14.01 161 TYR A C 1
ATOM 1356 O O . TYR A 1 183 ? 16.169 10.859 68.739 1.00 13.05 161 TYR A O 1
ATOM 1365 N N . TYR A 1 184 ? 14.881 12.110 70.080 1.00 14.17 162 TYR A N 1
ATOM 1366 C CA . TYR A 1 184 ? 15.840 12.069 71.219 1.00 14.24 162 TYR A CA 1
ATOM 1367 C C . TYR A 1 184 ? 16.115 10.581 71.554 1.00 13.25 162 TYR A C 1
ATOM 1368 O O . TYR A 1 184 ? 17.272 10.168 71.744 1.00 13.73 162 TYR A O 1
ATOM 1377 N N . TYR A 1 185 ? 15.051 9.801 71.680 1.00 13.29 163 TYR A N 1
ATOM 1378 C CA . TYR A 1 185 ? 15.154 8.377 72.035 1.00 14.33 163 TYR A CA 1
ATOM 1379 C C . TYR A 1 185 ? 15.932 7.601 70.976 1.00 13.91 163 TYR A C 1
ATOM 1380 O O . TYR A 1 185 ? 16.868 6.863 71.306 1.00 14.93 163 TYR A O 1
ATOM 1389 N N . ILE A 1 186 ? 15.570 7.746 69.708 1.00 14.02 164 ILE A N 1
ATOM 1390 C CA . ILE A 1 186 ? 16.225 6.920 68.648 1.00 14.06 164 ILE A CA 1
ATOM 1391 C C . ILE A 1 186 ? 17.664 7.400 68.412 1.00 14.17 164 ILE A C 1
ATOM 1392 O O . ILE A 1 186 ? 18.539 6.547 68.147 1.00 14.39 164 ILE A O 1
ATOM 1397 N N . PHE A 1 187 ? 17.982 8.684 68.505 1.00 12.58 165 PHE A N 1
ATOM 1398 C CA . PHE A 1 187 ? 19.375 9.145 68.301 1.00 13.30 165 PHE A CA 1
ATOM 1399 C C . PHE A 1 187 ? 20.240 8.731 69.501 1.00 13.91 165 PHE A C 1
ATOM 1400 O O . PHE A 1 187 ? 21.429 8.452 69.304 1.00 15.49 165 PHE A O 1
ATOM 1408 N N . LYS A 1 188 ? 19.698 8.780 70.720 1.00 14.26 166 LYS A N 1
ATOM 1409 C CA . LYS A 1 188 ? 20.511 8.387 71.907 1.00 14.85 166 LYS A CA 1
ATOM 1410 C C . LYS A 1 188 ? 20.877 6.910 71.759 1.00 14.00 166 LYS A C 1
ATOM 1411 O O . LYS A 1 188 ? 22.043 6.515 72.046 1.00 15.63 166 LYS A O 1
ATOM 1417 N N . LYS A 1 189 ? 19.929 6.104 71.322 1.00 14.53 167 LYS A N 1
ATOM 1418 C CA . LYS A 1 189 ? 20.141 4.638 71.191 1.00 15.58 167 LYS A CA 1
ATOM 1419 C C . LYS A 1 189 ? 21.156 4.395 70.072 1.00 15.48 167 LYS A C 1
ATOM 1420 O O . LYS A 1 189 ? 21.993 3.496 70.235 1.00 17.93 167 LYS A O 1
ATOM 1426 N N . ALA A 1 190 ? 21.088 5.158 68.985 1.00 15.96 168 ALA A N 1
ATOM 1427 C CA . ALA A 1 190 ? 21.976 4.964 67.804 1.00 16.13 168 ALA A CA 1
ATOM 1428 C C . ALA A 1 190 ? 23.336 5.639 68.019 1.00 17.37 168 ALA A C 1
ATOM 1429 O O . ALA A 1 190 ? 24.210 5.496 67.172 1.00 17.91 168 ALA A O 1
ATOM 1431 N N . LYS A 1 191 ? 23.525 6.419 69.082 1.00 16.90 169 LYS A N 1
ATOM 1432 C CA . LYS A 1 191 ? 24.777 7.148 69.385 1.00 17.62 169 LYS A CA 1
ATOM 1433 C C . LYS A 1 191 ? 25.080 8.191 68.294 1.00 17.47 169 LYS A C 1
ATOM 1434 O O . LYS A 1 191 ? 26.240 8.423 68.007 1.00 19.53 169 LYS A O 1
ATOM 1440 N N . LEU A 1 192 ? 24.043 8.820 67.740 1.00 16.97 170 LEU A N 1
ATOM 1441 C CA . LEU A 1 192 ? 24.164 9.976 66.815 1.00 18.34 170 LEU A CA 1
ATOM 1442 C C . LEU A 1 192 ? 23.916 11.280 67.547 1.00 17.64 170 LEU A C 1
ATOM 1443 O O . LEU A 1 192 ? 23.012 11.350 68.372 1.00 16.48 170 LEU A O 1
ATOM 1448 N N . SER A 1 193 ? 24.646 12.314 67.159 1.00 15.15 171 SER A N 1
ATOM 1449 C CA . SER A 1 193 ? 24.329 13.698 67.540 1.00 15.67 171 SER A CA 1
ATOM 1450 C C . SER A 1 193 ? 22.969 14.067 66.945 1.00 13.89 171 SER A C 1
ATOM 1451 O O . SER A 1 193 ? 22.519 13.446 66.000 1.00 14.03 171 SER A O 1
ATOM 1454 N N . HIS A 1 194 ? 22.312 15.049 67.542 1.00 14.07 172 HIS A N 1
ATOM 1455 C CA . HIS A 1 194 ? 21.008 15.489 67.013 1.00 13.69 172 HIS A CA 1
ATOM 1456 C C . HIS A 1 194 ? 21.192 15.932 65.561 1.00 13.41 172 HIS A C 1
ATOM 1457 O O . HIS A 1 194 ? 20.318 15.662 64.718 1.00 14.87 172 HIS A O 1
ATOM 1464 N N . TYR A 1 195 ? 22.265 16.632 65.276 1.00 14.30 173 TYR A N 1
ATOM 1465 C CA . TYR A 1 195 ? 22.493 17.183 63.924 1.00 15.10 173 TYR A CA 1
ATOM 1466 C C . TYR A 1 195 ? 22.720 16.002 62.978 1.00 13.96 173 TYR A C 1
ATOM 1467 O O . TYR A 1 195 ? 22.063 15.910 61.938 1.00 13.96 173 TYR A O 1
ATOM 1476 N N . ASP A 1 196 ? 23.595 15.066 63.336 1.00 15.89 174 ASP A N 1
ATOM 1477 C CA . ASP A 1 196 ? 23.887 13.939 62.412 1.00 14.59 174 ASP A CA 1
ATOM 1478 C C . ASP A 1 196 ? 22.638 13.061 62.266 1.00 14.60 174 ASP A C 1
ATOM 1479 O O . ASP A 1 196 ? 22.419 12.493 61.178 1.00 15.00 174 ASP A O 1
ATOM 1484 N N . GLY A 1 197 ? 21.850 12.873 63.335 1.00 14.02 175 GLY A N 1
ATOM 1485 C CA . GLY A 1 197 ? 20.633 12.047 63.228 1.00 13.65 175 GLY A CA 1
ATOM 1486 C C . GLY A 1 197 ? 19.587 12.697 62.326 1.00 12.58 175 GLY A C 1
ATOM 1487 O O . GLY A 1 197 ? 19.042 12.034 61.451 1.00 12.91 175 GLY A O 1
ATOM 1488 N N . MET A 1 198 ? 19.320 13.974 62.507 1.00 12.80 176 MET A N 1
ATOM 1489 C CA . MET A 1 198 ? 18.307 14.657 61.644 1.00 13.56 176 MET A CA 1
ATOM 1490 C C . MET A 1 198 ? 18.836 14.680 60.199 1.00 12.53 176 MET A C 1
ATOM 1491 O O . MET A 1 198 ? 18.079 14.511 59.258 1.00 13.35 176 MET A O 1
ATOM 1496 N N . LYS A 1 199 ? 20.141 14.887 60.030 1.00 13.34 177 LYS A N 1
ATOM 1497 C CA . LYS A 1 199 ? 20.729 14.852 58.671 1.00 14.62 177 LYS A CA 1
ATOM 1498 C C . LYS A 1 199 ? 20.481 13.482 58.052 1.00 13.11 177 LYS A C 1
ATOM 1499 O O . LYS A 1 199 ? 20.078 13.383 56.866 1.00 14.71 177 LYS A O 1
ATOM 1505 N N . TYR A 1 200 ? 20.750 12.413 58.791 1.00 12.82 178 TYR A N 1
ATOM 1506 C CA . TYR A 1 200 ? 20.554 11.041 58.303 1.00 13.37 178 TYR A CA 1
ATOM 1507 C C . TYR A 1 200 ? 19.079 10.838 57.935 1.00 12.91 178 TYR A C 1
ATOM 1508 O O . TYR A 1 200 ? 18.739 10.223 56.929 1.00 13.33 178 TYR A O 1
ATOM 1517 N N . MET A 1 201 ? 18.168 11.199 58.832 1.00 12.92 179 MET A N 1
ATOM 1518 C CA . MET A 1 201 ? 16.722 10.980 58.591 1.00 14.75 179 MET A CA 1
ATOM 1519 C C . MET A 1 201 ? 16.261 11.791 57.375 1.00 13.89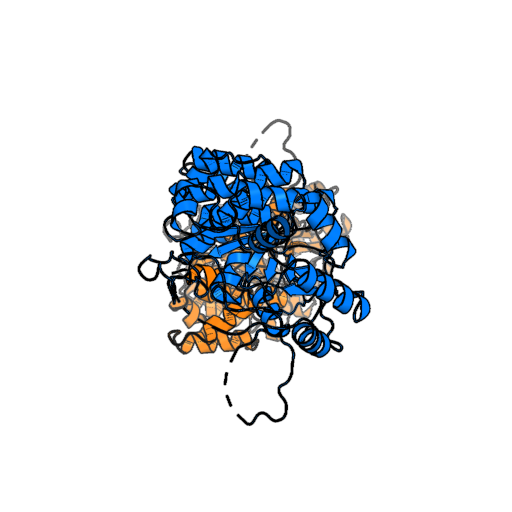 179 MET A C 1
ATOM 1520 O O . MET A 1 201 ? 15.478 11.235 56.571 1.00 12.69 179 MET A O 1
ATOM 1525 N N . GLN A 1 202 ? 16.747 13.011 57.222 1.00 13.66 180 GLN A N 1
ATOM 1526 C CA . GLN A 1 202 ? 16.436 13.840 56.013 1.00 14.18 180 GLN A CA 1
ATOM 1527 C C . GLN A 1 202 ? 16.901 13.097 54.765 1.00 13.83 180 GLN A C 1
ATOM 1528 O O . GLN A 1 202 ? 16.161 13.026 53.795 1.00 14.63 180 GLN A O 1
ATOM 1534 N N . GLU A 1 203 ? 18.132 12.597 54.759 1.00 15.28 181 GLU A N 1
ATOM 1535 C CA . GLU A 1 203 ? 18.695 11.869 53.582 1.00 16.58 181 GLU A CA 1
ATOM 1536 C C . GLU A 1 203 ? 17.805 10.658 53.258 1.00 16.03 181 GLU A C 1
ATOM 1537 O O . GLU A 1 203 ? 17.544 10.373 52.059 1.00 17.54 181 GLU A O 1
ATOM 1543 N N . ALA A 1 204 ? 17.286 9.983 54.289 1.00 14.22 182 ALA A N 1
ATOM 1544 C CA . ALA A 1 204 ? 16.433 8.797 54.122 1.00 13.31 182 ALA A CA 1
ATOM 1545 C C . ALA A 1 204 ? 15.065 9.180 53.523 1.00 13.59 182 ALA A C 1
ATOM 1546 O O . ALA A 1 204 ? 14.405 8.306 52.915 1.00 13.66 182 ALA A O 1
ATOM 1548 N N . GLY A 1 205 ? 14.625 10.424 53.714 1.00 14.22 183 GLY A N 1
ATOM 1549 C CA . GLY A 1 205 ? 13.361 10.908 53.126 1.00 13.65 183 GLY A CA 1
ATOM 1550 C C . GLY A 1 205 ? 12.461 11.702 54.059 1.00 14.24 183 GLY A C 1
ATOM 1551 O O . GLY A 1 205 ? 11.405 12.153 53.567 1.00 14.75 183 GLY A O 1
ATOM 1552 N N . LEU A 1 206 ? 12.848 11.943 55.314 1.00 12.52 184 LEU A N 1
ATOM 1553 C CA . LEU A 1 206 ? 12.089 12.881 56.197 1.00 13.05 184 LEU A CA 1
ATOM 1554 C C . LEU A 1 206 ? 12.108 14.271 55.586 1.00 12.07 184 LEU A C 1
ATOM 1555 O O . LEU A 1 206 ? 13.183 14.724 55.211 1.00 13.85 184 LEU A O 1
ATOM 1560 N N . ASP A 1 207 ? 10.970 14.956 55.532 1.00 12.99 185 ASP A N 1
ATOM 1561 C CA . ASP A 1 207 ? 10.907 16.344 54.996 1.00 13.34 185 ASP A CA 1
ATOM 1562 C C . ASP A 1 207 ? 10.745 17.372 56.105 1.00 13.57 185 ASP A C 1
ATOM 1563 O O . ASP A 1 207 ? 11.321 18.454 56.005 1.00 15.65 185 ASP A O 1
ATOM 1568 N N . SER A 1 208 ? 9.936 17.085 57.099 1.00 14.27 186 SER A N 1
ATOM 1569 C CA . SER A 1 208 ? 9.588 18.099 58.135 1.00 15.15 186 SER A CA 1
ATOM 1570 C C . SER A 1 208 ? 9.140 17.362 59.386 1.00 13.96 186 SER A C 1
ATOM 1571 O O . SER A 1 208 ? 8.985 16.116 59.333 1.00 14.57 186 SER A O 1
ATOM 1574 N N . MET A 1 209 ? 8.972 18.107 60.481 1.00 15.03 187 MET A N 1
ATOM 1575 C CA . MET A 1 209 ? 8.483 17.549 61.748 1.00 15.35 187 MET A CA 1
ATOM 1576 C C . MET A 1 209 ? 7.204 18.275 62.115 1.00 14.85 187 MET A C 1
ATOM 1577 O O . MET A 1 209 ? 7.071 19.483 61.911 1.00 17.12 187 MET A O 1
ATOM 1582 N N . PRO A 1 210 ? 6.297 17.559 62.739 1.00 14.47 188 PRO A N 1
ATOM 1583 C CA . PRO A 1 210 ? 5.123 18.171 63.345 1.00 16.07 188 PRO A CA 1
ATOM 1584 C C . PRO A 1 210 ? 5.566 18.813 64.669 1.00 16.66 188 PRO A C 1
ATOM 1585 O O . PRO A 1 210 ? 6.754 18.738 65.031 1.00 17.37 188 PRO A O 1
ATOM 1589 N N . GLY A 1 211 ? 4.599 19.360 65.411 1.00 15.68 189 GLY A N 1
ATOM 1590 C CA . GLY A 1 211 ? 4.888 20.209 66.561 1.00 14.63 189 GLY A CA 1
ATOM 1591 C C . GLY A 1 211 ? 4.755 19.531 67.919 1.00 13.70 189 GLY A C 1
ATOM 1592 O O . GLY A 1 211 ? 4.981 20.225 68.901 1.00 12.77 189 GLY A O 1
ATOM 1593 N N . GLY A 1 212 ? 4.347 18.257 68.006 1.00 13.94 190 GLY A N 1
ATOM 1594 C CA . GLY A 1 212 ? 4.066 17.575 69.281 1.00 14.61 190 GLY A CA 1
ATOM 1595 C C . GLY A 1 212 ? 5.254 17.428 70.206 1.00 14.01 190 GLY A C 1
ATOM 1596 O O . GLY A 1 212 ? 6.431 17.730 69.791 1.00 13.52 190 GLY A O 1
ATOM 1597 N N . GLY A 1 213 ? 4.929 17.017 71.425 1.00 14.85 191 GLY A N 1
ATOM 1598 C CA . GLY A 1 213 ? 5.896 16.659 72.475 1.00 14.27 191 GLY A CA 1
ATOM 1599 C C . GLY A 1 213 ? 6.416 17.867 73.234 1.00 14.40 191 GLY A C 1
ATOM 1600 O O . GLY A 1 213 ? 7.259 17.702 74.119 1.00 14.37 191 GLY A O 1
ATOM 1601 N N . ALA A 1 214 ? 5.931 19.058 72.936 1.00 11.95 192 ALA A N 1
ATOM 1602 C CA . ALA A 1 214 ? 6.385 20.289 73.602 1.00 12.37 192 ALA A CA 1
ATOM 1603 C C . ALA A 1 214 ? 5.776 20.383 74.997 1.00 11.99 192 ALA A C 1
ATOM 1604 O O . ALA A 1 214 ? 6.480 20.891 75.884 1.00 12.82 192 ALA A O 1
ATOM 1606 N N . GLU A 1 215 ? 4.539 19.938 75.137 1.00 12.79 193 GLU A N 1
ATOM 1607 C CA . GLU A 1 215 ? 3.780 19.996 76.414 1.00 14.18 193 GLU A CA 1
ATOM 1608 C C . GLU A 1 215 ? 3.915 21.404 77.040 1.00 13.77 193 GLU A C 1
ATOM 1609 O O . GLU A 1 215 ? 3.534 22.418 76.394 1.00 13.43 193 GLU A O 1
ATOM 1615 N N . ILE A 1 216 ? 4.451 21.508 78.264 1.00 13.74 194 ILE A N 1
ATOM 1616 C CA . ILE A 1 216 ? 4.969 22.777 78.833 1.00 14.00 194 ILE A CA 1
ATOM 1617 C C . ILE A 1 216 ? 6.458 22.578 79.049 1.00 13.05 194 ILE A C 1
ATOM 1618 O O . ILE A 1 216 ? 6.823 21.520 79.596 1.00 12.92 194 ILE A O 1
ATOM 1623 N N . PHE A 1 217 ? 7.275 23.528 78.651 1.00 11.73 195 PHE A N 1
ATOM 1624 C CA . PHE A 1 217 ? 8.737 23.421 78.758 1.00 12.74 195 PHE A CA 1
ATOM 1625 C C . PHE A 1 217 ? 9.182 23.540 80.220 1.00 13.82 195 PHE A C 1
ATOM 1626 O O . PHE A 1 217 ? 10.156 22.839 80.590 1.00 15.08 195 PHE A O 1
ATOM 1634 N N . HIS A 1 218 ? 8.606 24.448 80.999 1.00 14.07 196 HIS A N 1
ATOM 1635 C CA . HIS A 1 218 ? 9.186 24.779 82.327 1.00 14.42 196 HIS A CA 1
ATOM 1636 C C . HIS A 1 218 ? 9.285 23.516 83.184 1.00 14.24 196 HIS A C 1
ATOM 1637 O O . HIS A 1 218 ? 8.293 22.823 83.382 1.00 14.45 196 HIS A O 1
ATOM 1644 N N . PRO A 1 219 ? 10.492 23.245 83.748 1.00 14.18 197 PRO A N 1
ATOM 1645 C CA . PRO A 1 219 ? 10.715 22.085 84.607 1.00 16.29 197 PRO A CA 1
ATOM 1646 C C . PRO A 1 219 ? 9.695 21.956 85.738 1.00 17.28 197 PRO A C 1
ATOM 1647 O O . PRO A 1 219 ? 9.341 20.848 86.076 1.00 19.42 197 PRO A O 1
ATOM 1651 N N . GLU A 1 220 ? 9.240 23.078 86.309 1.00 18.12 198 GLU A N 1
ATOM 1652 C CA . GLU A 1 220 ? 8.290 23.040 87.445 1.00 20.58 198 GLU A CA 1
ATOM 1653 C C . GLU A 1 220 ? 7.060 22.212 87.048 1.00 17.81 198 GLU A C 1
ATOM 1654 O O . GLU A 1 220 ? 6.469 21.468 87.897 1.00 18.97 198 GLU A O 1
ATOM 1660 N N . VAL A 1 221 ? 6.602 22.363 85.796 1.00 16.56 199 VAL A N 1
ATOM 1661 C CA . VAL A 1 221 ? 5.448 21.620 85.261 1.00 13.93 199 VAL A CA 1
ATOM 1662 C C . VAL A 1 221 ? 5.894 20.324 84.578 1.00 13.51 199 VAL A C 1
ATOM 1663 O O . VAL A 1 221 ? 5.241 19.285 84.758 1.00 16.88 199 VAL A O 1
ATOM 1667 N N . ARG A 1 222 ? 6.915 20.390 83.723 1.00 14.53 200 ARG A N 1
ATOM 1668 C CA . ARG A 1 222 ? 7.290 19.235 82.893 1.00 13.99 200 ARG A CA 1
ATOM 1669 C C . ARG A 1 222 ? 7.714 18.041 83.773 1.00 16.50 200 ARG A C 1
ATOM 1670 O O . ARG A 1 222 ? 7.439 16.887 83.402 1.00 16.56 200 ARG A O 1
ATOM 1678 N N . GLU A 1 223 ? 8.427 18.306 84.865 1.00 16.71 201 GLU A N 1
ATOM 1679 C CA . GLU A 1 223 ? 8.909 17.199 85.751 1.00 20.22 201 GLU A CA 1
ATOM 1680 C C . GLU A 1 223 ? 7.701 16.443 86.296 1.00 18.58 201 GLU A C 1
ATOM 1681 O O . GLU A 1 223 ? 7.828 15.224 86.646 1.00 20.78 201 GLU A O 1
ATOM 1687 N N . LYS A 1 224 ? 6.550 17.096 86.398 1.00 19.49 202 LYS A N 1
ATOM 1688 C CA . LYS A 1 224 ? 5.334 16.452 86.925 1.00 21.82 202 LYS A CA 1
ATOM 1689 C C . LYS A 1 224 ? 4.531 15.760 85.831 1.00 23.36 202 LYS A C 1
ATOM 1690 O O . LYS A 1 224 ? 3.958 14.703 86.087 1.00 28.75 202 LYS A O 1
ATOM 1696 N N . ILE A 1 225 ? 4.398 16.379 84.657 1.00 19.55 203 ILE A N 1
ATOM 1697 C CA . ILE A 1 225 ? 3.415 15.871 83.658 1.00 19.11 203 ILE A CA 1
ATOM 1698 C C . ILE A 1 225 ? 4.105 15.041 82.562 1.00 16.64 203 ILE A C 1
ATOM 1699 O O . ILE A 1 225 ? 3.415 14.260 81.929 1.00 17.27 203 ILE A O 1
ATOM 1704 N N . ALA A 1 226 ? 5.391 15.203 82.323 1.00 17.33 204 ALA A N 1
ATOM 1705 C CA . ALA A 1 226 ? 6.118 14.466 81.254 1.00 17.34 204 ALA A CA 1
ATOM 1706 C C . ALA A 1 226 ? 7.528 14.152 81.740 1.00 17.94 204 ALA A C 1
ATOM 1707 O O . ALA A 1 226 ? 8.547 14.636 81.185 1.00 18.64 204 ALA A O 1
ATOM 1709 N N . HIS A 1 227 ? 7.581 13.415 82.838 1.00 17.59 205 HIS A N 1
ATOM 1710 C CA . HIS A 1 227 ? 8.819 13.263 83.627 1.00 19.99 205 HIS A CA 1
ATOM 1711 C C . HIS A 1 227 ? 9.942 12.623 82.788 1.00 18.95 205 HIS A C 1
ATOM 1712 O O . HIS A 1 227 ? 11.076 13.107 82.846 1.00 18.37 205 HIS A O 1
ATOM 1719 N N . ASP A 1 228 ? 9.655 11.541 82.057 1.00 18.00 206 ASP A N 1
ATOM 1720 C CA . ASP A 1 228 ? 10.743 10.701 81.494 1.00 18.63 206 ASP A CA 1
ATOM 1721 C C . ASP A 1 228 ? 11.194 11.152 80.097 1.00 18.80 206 ASP A C 1
ATOM 1722 O O . ASP A 1 228 ? 12.354 10.867 79.731 1.00 19.85 206 ASP A O 1
ATOM 1727 N N . LYS A 1 229 ? 10.324 11.789 79.313 1.00 16.36 207 LYS A N 1
ATOM 1728 C CA . LYS A 1 229 ? 10.696 12.054 77.893 1.00 16.84 207 LYS A CA 1
ATOM 1729 C C . LYS A 1 229 ? 11.609 13.260 77.798 1.00 17.17 207 LYS A C 1
ATOM 1730 O O . LYS A 1 229 ? 11.974 13.884 78.811 1.00 15.72 207 LYS A O 1
ATOM 1736 N N . CYS A 1 230 ? 12.026 13.585 76.579 1.00 16.51 208 CYS A N 1
ATOM 1737 C CA . CYS A 1 230 ? 13.037 14.631 76.404 1.00 17.11 208 CYS A CA 1
ATOM 1738 C C . CYS A 1 230 ? 12.557 15.933 77.037 1.00 18.23 208 CYS A C 1
ATOM 1739 O O . CYS A 1 230 ? 11.329 16.200 77.054 1.00 16.52 208 CYS A O 1
ATOM 1742 N N . ASN A 1 231 ? 13.533 16.696 77.509 1.00 15.42 209 ASN A N 1
ATOM 1743 C CA . ASN A 1 231 ? 13.268 17.995 78.185 1.00 15.72 209 ASN A CA 1
ATOM 1744 C C . ASN A 1 231 ? 13.195 19.114 77.142 1.00 15.38 209 ASN A C 1
ATOM 1745 O O . ASN A 1 231 ? 13.314 18.853 75.923 1.00 13.95 209 ASN A O 1
ATOM 1750 N N . ALA A 1 232 ? 12.932 20.337 77.606 1.00 15.77 210 ALA A N 1
ATOM 1751 C CA . ALA A 1 232 ? 12.740 21.507 76.713 1.00 13.50 210 ALA A CA 1
ATOM 1752 C C . ALA A 1 232 ? 14.013 21.744 75.924 1.00 14.87 210 ALA A C 1
ATOM 1753 O O . ALA A 1 232 ? 13.930 22.100 74.762 1.00 14.19 210 ALA A O 1
ATOM 1755 N N . GLU A 1 233 ? 15.184 21.658 76.574 1.00 14.56 211 GLU A N 1
ATOM 1756 C CA . GLU A 1 233 ? 16.470 21.955 75.889 1.00 15.85 211 GLU A CA 1
ATOM 1757 C C . GLU A 1 233 ? 16.594 20.988 74.703 1.00 13.91 211 GLU A C 1
ATOM 1758 O O . GLU A 1 233 ? 16.995 21.409 73.576 1.00 14.84 211 GLU A O 1
ATOM 1764 N N . GLN A 1 234 ? 16.314 19.717 74.941 1.00 14.13 212 GLN A N 1
ATOM 1765 C CA . GLN A 1 234 ? 16.494 18.641 73.930 1.00 13.88 212 GLN A CA 1
ATOM 1766 C C . GLN A 1 234 ? 15.457 18.830 72.802 1.00 13.26 212 GLN A C 1
ATOM 1767 O O . GLN A 1 234 ? 15.810 18.660 71.632 1.00 12.64 212 GLN A O 1
ATOM 1773 N N . TRP A 1 235 ? 14.241 19.185 73.173 1.00 13.03 213 TRP A N 1
ATOM 1774 C CA . TRP A 1 235 ? 13.145 19.452 72.185 1.00 12.95 213 TRP A CA 1
ATOM 1775 C C . TRP A 1 235 ? 13.575 20.593 71.263 1.00 12.81 213 TRP A C 1
ATOM 1776 O O . TRP A 1 235 ? 13.560 20.409 70.024 1.00 12.97 213 TRP A O 1
ATOM 1787 N N . LEU A 1 236 ? 13.986 21.720 71.840 1.00 12.66 214 LEU A N 1
ATOM 1788 C CA . LEU A 1 236 ? 14.368 22.923 71.056 1.00 12.64 214 LEU A CA 1
ATOM 1789 C C . LEU A 1 236 ? 15.603 22.590 70.208 1.00 12.42 214 LEU A C 1
ATOM 1790 O O . LEU A 1 236 ? 15.700 23.084 69.081 1.00 13.40 214 LEU A O 1
ATOM 1795 N N . ASP A 1 237 ? 16.575 21.857 70.765 1.00 12.96 215 ASP A N 1
ATOM 1796 C CA . ASP A 1 237 ? 17.810 21.560 70.028 1.00 13.29 215 ASP A CA 1
ATOM 1797 C C . ASP A 1 237 ? 17.504 20.722 68.800 1.00 13.09 215 ASP A C 1
ATOM 1798 O O . ASP A 1 237 ? 18.137 20.917 67.747 1.00 14.32 215 ASP A O 1
ATOM 1803 N N . ILE A 1 238 ? 16.561 19.797 68.899 1.00 13.24 216 ILE A N 1
ATOM 1804 C CA . ILE A 1 238 ? 16.262 18.932 67.743 1.00 13.83 216 ILE A CA 1
ATOM 1805 C C . ILE A 1 238 ? 15.565 19.769 66.665 1.00 13.56 216 ILE A C 1
ATOM 1806 O O . ILE A 1 238 ? 15.963 19.669 65.504 1.00 11.96 216 ILE A O 1
ATOM 1811 N N . HIS A 1 239 ? 14.653 20.650 67.028 1.00 13.26 217 HIS A N 1
ATOM 1812 C CA . HIS A 1 239 ? 14.119 21.659 66.049 1.00 12.90 217 HIS A CA 1
ATOM 1813 C C . HIS A 1 239 ? 15.238 22.534 65.467 1.00 13.33 217 HIS A C 1
ATOM 1814 O O . HIS A 1 239 ? 15.222 22.792 64.262 1.00 13.37 217 HIS A O 1
ATOM 1821 N N . GLU A 1 240 ? 16.177 22.993 66.284 1.00 13.33 218 GLU A N 1
ATOM 1822 C CA . GLU A 1 240 ? 17.275 23.834 65.802 1.00 14.16 218 GLU A CA 1
ATOM 1823 C C . GLU A 1 240 ? 18.031 23.069 64.717 1.00 14.96 218 GLU A C 1
ATOM 1824 O O . GLU A 1 240 ? 18.323 23.661 63.664 1.00 13.88 218 GLU A O 1
ATOM 1830 N N . GLN A 1 241 ? 18.357 21.796 64.954 1.00 15.27 219 GLN A N 1
ATOM 1831 C CA . GLN A 1 241 ? 19.141 21.036 63.951 1.00 15.13 219 GLN A CA 1
ATOM 1832 C C . GLN A 1 241 ? 18.294 20.887 62.691 1.00 14.61 219 GLN A C 1
ATOM 1833 O O . GLN A 1 241 ? 18.817 21.022 61.538 1.00 15.95 219 GLN A O 1
ATOM 1839 N N . ALA A 1 242 ? 17.010 20.592 62.841 1.00 14.18 220 ALA A N 1
ATOM 1840 C CA . ALA A 1 242 ? 16.080 20.508 61.695 1.00 13.57 220 ALA A CA 1
ATOM 1841 C C . ALA A 1 242 ? 16.143 21.821 60.900 1.00 12.78 220 ALA A C 1
ATOM 1842 O O . ALA A 1 242 ? 16.227 21.809 59.640 1.00 14.48 220 ALA A O 1
ATOM 1844 N N . HIS A 1 243 ? 16.037 22.941 61.584 1.00 13.25 221 HIS A N 1
ATOM 1845 C CA . HIS A 1 243 ? 16.022 24.255 60.890 1.00 13.96 221 HIS A CA 1
ATOM 1846 C C . HIS A 1 243 ? 17.347 24.461 60.136 1.00 15.57 221 HIS A C 1
ATOM 1847 O O . HIS A 1 243 ? 17.314 24.910 58.954 1.00 16.16 221 HIS A O 1
ATOM 1854 N N . LYS A 1 244 ? 18.460 24.112 60.759 1.00 16.37 222 LYS A N 1
ATOM 1855 C CA . LYS A 1 244 ? 19.800 24.314 60.117 1.00 18.46 222 LYS A CA 1
ATOM 1856 C C . LYS A 1 244 ? 19.888 23.472 58.844 1.00 18.89 222 LYS A C 1
ATOM 1857 O O . LYS A 1 244 ? 20.677 23.865 57.900 1.00 20.53 222 LYS A O 1
ATOM 1863 N N . LEU A 1 245 ? 19.197 22.327 58.789 1.00 15.97 223 LEU A N 1
ATOM 1864 C CA . LEU A 1 245 ? 19.105 21.434 57.599 1.00 17.46 223 LEU A CA 1
ATOM 1865 C C . LEU A 1 245 ? 18.041 21.867 56.599 1.00 16.76 223 LEU A C 1
ATOM 1866 O O . LEU A 1 245 ? 17.820 21.131 55.579 1.00 17.57 223 LEU A O 1
ATOM 1871 N N . GLY A 1 246 ? 17.403 23.027 56.805 1.00 18.92 224 GLY A N 1
ATOM 1872 C CA . GLY A 1 246 ? 16.430 23.564 55.854 1.00 18.47 224 GLY A CA 1
ATOM 1873 C C . GLY A 1 246 ? 15.032 23.024 56.036 1.00 17.60 224 GLY A C 1
ATOM 1874 O O . GLY A 1 246 ? 14.205 23.263 55.182 1.00 18.17 224 GLY A O 1
ATOM 1875 N N . MET A 1 247 ? 14.786 22.274 57.121 1.00 16.95 225 MET A N 1
ATOM 1876 C CA . MET A 1 247 ? 13.466 21.709 57.410 1.00 17.29 225 MET A CA 1
ATOM 1877 C C . MET A 1 247 ? 12.609 22.782 58.074 1.00 16.02 225 MET A C 1
ATOM 1878 O O . MET A 1 247 ? 13.148 23.611 58.829 1.00 17.71 225 MET A O 1
ATOM 1883 N N . LYS A 1 248 ? 11.347 22.790 57.707 1.00 16.93 226 LYS A N 1
ATOM 1884 C CA . LYS A 1 248 ? 10.318 23.579 58.405 1.00 17.99 226 LYS A CA 1
ATOM 1885 C C . LYS A 1 248 ? 9.740 22.669 59.475 1.00 17.65 226 LYS A C 1
ATOM 1886 O O . LYS A 1 248 ? 9.802 21.427 59.310 1.00 17.85 226 LYS A O 1
ATOM 1892 N N . THR A 1 249 ? 9.263 23.246 60.573 1.00 13.21 227 THR A N 1
ATOM 1893 C CA . THR A 1 249 ? 8.663 22.447 61.649 1.00 13.12 227 THR A CA 1
ATOM 1894 C C . THR A 1 249 ? 7.586 23.313 62.282 1.00 12.89 227 THR A C 1
ATOM 1895 O O . THR A 1 249 ? 7.562 24.514 62.037 1.00 13.21 227 THR A O 1
ATOM 1899 N N . ASN A 1 250 ? 6.771 22.702 63.100 1.00 12.75 228 ASN A N 1
ATOM 1900 C CA . ASN A 1 250 ? 5.750 23.423 63.899 1.00 11.98 228 ASN A CA 1
ATOM 1901 C C . ASN A 1 250 ? 6.053 23.248 65.394 1.00 11.20 228 ASN A C 1
ATOM 1902 O O . ASN A 1 250 ? 6.950 22.477 65.793 1.00 13.16 228 ASN A O 1
ATOM 1907 N N . ALA A 1 251 ? 5.295 23.939 66.239 1.00 11.09 229 ALA A N 1
ATOM 1908 C CA . ALA A 1 251 ? 5.463 23.832 67.689 1.00 10.57 229 ALA A CA 1
ATOM 1909 C C . ALA A 1 251 ? 4.091 23.829 68.329 1.00 11.87 229 ALA A C 1
ATOM 1910 O O . ALA A 1 251 ? 3.215 24.546 67.820 1.00 14.19 229 ALA A O 1
ATOM 1912 N N . THR A 1 252 ? 3.958 23.114 69.420 1.00 11.55 230 THR A N 1
ATOM 1913 C CA . THR A 1 252 ? 2.701 23.041 70.188 1.00 12.68 230 THR A CA 1
ATOM 1914 C C . THR A 1 252 ? 2.905 23.576 71.597 1.00 11.18 230 THR A C 1
ATOM 1915 O O . THR A 1 252 ? 4.034 23.893 71.991 1.00 10.62 230 THR A O 1
ATOM 1919 N N . MET A 1 253 ? 1.796 23.707 72.313 1.00 11.76 231 MET A N 1
ATOM 1920 C CA . MET A 1 253 ? 1.828 24.033 73.749 1.00 12.24 231 MET A CA 1
ATOM 1921 C C . MET A 1 253 ? 0.574 23.389 74.346 1.00 12.93 231 MET A C 1
ATOM 1922 O O . MET A 1 253 ? -0.535 23.720 73.909 1.00 12.11 231 MET A O 1
ATOM 1927 N N . LEU A 1 254 ? 0.770 22.468 75.291 1.00 13.63 232 LEU A N 1
ATOM 1928 C CA . LEU A 1 254 ? -0.340 21.849 76.026 1.00 12.89 232 LEU A CA 1
ATOM 1929 C C . LEU A 1 254 ? -0.739 22.810 77.146 1.00 12.35 232 LEU A C 1
ATOM 1930 O O . LEU A 1 254 ? 0.086 23.138 77.966 1.00 14.48 232 LEU A O 1
ATOM 1935 N N . TYR A 1 255 ? -1.967 23.307 77.122 1.00 11.84 233 TYR A N 1
ATOM 1936 C CA . TYR A 1 255 ? -2.396 24.329 78.088 1.00 11.25 233 TYR A CA 1
ATOM 1937 C C . TYR A 1 255 ? -3.704 23.871 78.743 1.00 11.97 233 TYR A C 1
ATOM 1938 O O . TYR A 1 255 ? -4.418 22.993 78.263 1.00 12.47 233 TYR A O 1
ATOM 1947 N N . GLY A 1 256 ? -4.047 24.544 79.828 1.00 12.86 234 GLY A N 1
ATOM 1948 C CA . GLY A 1 256 ? -5.361 24.377 80.471 1.00 13.92 234 GLY A CA 1
ATOM 1949 C C . GLY A 1 256 ? -5.364 23.193 81.437 1.00 13.79 234 GLY A C 1
ATOM 1950 O O . GLY A 1 256 ? -6.357 22.477 81.506 1.00 15.62 234 GLY A O 1
ATOM 1951 N N . HIS A 1 257 ? -4.265 22.947 82.122 1.00 13.79 235 HIS A N 1
ATOM 1952 C CA . HIS A 1 257 ? -4.147 21.802 83.075 1.00 14.60 235 HIS A CA 1
ATOM 1953 C C . HIS A 1 257 ? -3.659 22.335 84.423 1.00 14.97 235 HIS A C 1
ATOM 1954 O O . HIS A 1 257 ? -4.484 23.031 85.090 1.00 17.78 235 HIS A O 1
ATOM 1961 N N . ILE A 1 258 ? -2.431 22.055 84.842 1.00 15.97 236 ILE A N 1
ATOM 1962 C CA . ILE A 1 258 ? -1.894 22.446 86.179 1.00 16.70 236 ILE A CA 1
ATOM 1963 C C . ILE A 1 258 ? -0.915 23.599 86.068 1.00 16.88 236 ILE A C 1
ATOM 1964 O O . ILE A 1 258 ? -0.350 23.994 87.092 1.00 17.83 236 ILE A O 1
ATOM 1969 N N . GLU A 1 259 ? -0.715 24.144 84.869 1.00 15.73 237 GLU A N 1
ATOM 1970 C CA . GLU A 1 259 ? 0.311 25.172 84.687 1.00 15.12 237 GLU A CA 1
ATOM 1971 C C . GLU A 1 259 ? -0.313 26.529 85.063 1.00 14.20 237 GLU A C 1
ATOM 1972 O O . GLU A 1 259 ? -1.543 26.692 84.978 1.00 15.68 237 GLU A O 1
ATOM 1978 N N . GLN A 1 260 ? 0.555 27.464 85.423 1.00 15.10 238 GLN A N 1
ATOM 1979 C CA . GLN A 1 260 ? 0.181 28.870 85.677 1.00 15.14 238 GLN A CA 1
ATOM 1980 C C . GLN A 1 260 ? 0.311 29.589 84.338 1.00 15.86 238 GLN A C 1
ATOM 1981 O O . GLN A 1 260 ? 1.020 29.083 83.444 1.00 15.05 238 GLN A O 1
ATOM 1987 N N . PHE A 1 261 ? -0.303 30.761 84.223 1.00 16.44 239 PHE A N 1
ATOM 1988 C CA . PHE A 1 261 ? -0.222 31.512 82.955 1.00 14.89 239 PHE A CA 1
ATOM 1989 C C . PHE A 1 261 ? 1.232 31.838 82.652 1.00 15.84 239 PHE A C 1
ATOM 1990 O O . PHE A 1 261 ? 1.586 31.848 81.474 1.00 15.79 239 PHE A O 1
ATOM 1998 N N . TRP A 1 262 ? 2.063 32.140 83.655 1.00 15.23 240 TRP A N 1
ATOM 1999 C CA . TRP A 1 262 ? 3.461 32.517 83.360 1.00 14.21 240 TRP A CA 1
ATOM 2000 C C . TRP A 1 262 ? 4.207 31.338 82.761 1.00 13.97 240 TRP A C 1
ATOM 2001 O O . TRP A 1 262 ? 5.121 31.596 81.993 1.00 15.13 240 TRP A O 1
ATOM 2012 N N . HIS A 1 263 ? 3.801 30.097 83.037 1.00 13.99 241 HIS A N 1
ATOM 2013 C CA . HIS A 1 263 ? 4.411 28.899 82.401 1.00 13.50 241 HIS A CA 1
ATOM 2014 C C . HIS A 1 263 ? 4.093 28.892 80.906 1.00 12.06 241 HIS A C 1
ATOM 2015 O O . HIS A 1 263 ? 4.945 28.464 80.130 1.00 11.60 241 HIS A O 1
ATOM 2022 N N . ARG A 1 264 ? 2.877 29.312 80.533 1.00 11.68 242 ARG A N 1
ATOM 2023 C CA . ARG A 1 264 ? 2.505 29.429 79.092 1.00 11.45 242 ARG A CA 1
ATOM 2024 C C . ARG A 1 264 ? 3.386 30.488 78.424 1.00 11.50 242 ARG A C 1
ATOM 2025 O O . ARG A 1 264 ? 3.914 30.286 77.288 1.00 11.41 242 ARG A O 1
ATOM 2033 N N . VAL A 1 265 ? 3.565 31.613 79.089 1.00 12.18 243 VAL A N 1
ATOM 2034 C CA . VAL A 1 265 ? 4.389 32.700 78.509 1.00 11.82 243 VAL A CA 1
ATOM 2035 C C . VAL A 1 265 ? 5.846 32.269 78.422 1.00 11.96 243 VAL A C 1
ATOM 2036 O O . VAL A 1 265 ? 6.496 32.479 77.375 1.00 12.79 243 VAL A O 1
ATOM 2040 N N . ASP A 1 266 ? 6.373 31.614 79.463 1.00 12.63 244 ASP A N 1
ATOM 2041 C CA . ASP A 1 266 ? 7.735 31.047 79.417 1.00 13.80 244 ASP A CA 1
ATOM 2042 C C . ASP A 1 266 ? 7.874 30.129 78.202 1.00 11.69 244 ASP A C 1
ATOM 2043 O O . ASP A 1 266 ? 8.916 30.196 77.508 1.00 11.99 244 ASP A O 1
ATOM 2048 N N . HIS A 1 267 ? 6.897 29.261 77.980 1.00 11.34 245 HIS A N 1
ATOM 2049 C CA . HIS A 1 267 ? 6.902 28.294 76.855 1.00 11.78 245 HIS A CA 1
ATOM 2050 C C . HIS A 1 267 ? 6.978 29.075 75.542 1.00 11.88 245 HIS A C 1
ATOM 2051 O O . HIS A 1 267 ? 7.851 28.802 74.711 1.00 11.41 245 HIS A O 1
ATOM 2058 N N . MET A 1 268 ? 6.058 30.005 75.357 1.00 11.69 246 MET A N 1
ATOM 2059 C CA . MET A 1 268 ? 6.033 30.841 74.127 1.00 11.45 246 MET A CA 1
ATOM 2060 C C . MET A 1 268 ? 7.339 31.601 73.980 1.00 11.50 246 MET A C 1
ATOM 2061 O O . MET A 1 268 ? 7.831 31.729 72.834 1.00 10.17 246 MET A O 1
ATOM 2066 N N . GLU A 1 269 ? 7.903 32.120 75.077 1.00 11.67 247 GLU A N 1
ATOM 2067 C CA . GLU A 1 269 ? 9.149 32.915 75.015 1.00 12.43 247 GLU A CA 1
ATOM 2068 C C . GLU A 1 269 ? 10.284 32.030 74.496 1.00 11.99 247 GLU A C 1
ATOM 2069 O O . GLU A 1 269 ? 11.051 32.483 73.639 1.00 12.67 247 GLU A O 1
ATOM 2075 N N . ARG A 1 270 ? 10.394 30.804 74.981 1.00 12.40 248 ARG A N 1
ATOM 2076 C CA A ARG A 1 270 ? 11.456 29.889 74.518 0.55 12.96 248 ARG A CA 1
ATOM 2077 C CA B ARG A 1 270 ? 11.471 29.913 74.506 0.45 13.16 248 ARG A CA 1
ATOM 2078 C C . ARG A 1 270 ? 11.260 29.615 73.023 1.00 13.10 248 ARG A C 1
ATOM 2079 O O . ARG A 1 270 ? 12.248 29.599 72.313 1.00 13.13 248 ARG A O 1
ATOM 2094 N N . LEU A 1 271 ? 10.009 29.395 72.586 1.00 11.88 249 LEU A N 1
ATOM 2095 C CA . LEU A 1 271 ? 9.774 29.188 71.135 1.00 12.61 249 LEU A CA 1
ATOM 2096 C C . LEU A 1 271 ? 10.117 30.442 70.358 1.00 12.26 249 LEU A C 1
ATOM 2097 O O . LEU A 1 271 ? 10.685 30.324 69.273 1.00 11.36 249 LEU A O 1
ATOM 2102 N N . ARG A 1 272 ? 9.699 31.601 70.853 1.00 11.93 250 ARG A N 1
ATOM 2103 C CA . ARG A 1 272 ? 9.923 32.889 70.160 1.00 13.47 250 ARG A CA 1
ATOM 2104 C C . ARG A 1 272 ? 11.414 33.174 70.001 1.00 12.26 250 ARG A C 1
ATOM 2105 O O . ARG A 1 272 ? 11.866 33.616 68.890 1.00 12.20 250 ARG A O 1
ATOM 2113 N N . ARG A 1 273 ? 12.184 32.924 71.039 1.00 13.88 251 ARG A N 1
ATOM 2114 C CA . ARG A 1 273 ? 13.665 33.100 70.994 1.00 15.33 251 ARG A CA 1
ATOM 2115 C C . ARG A 1 273 ? 14.259 32.098 69.997 1.00 14.75 251 ARG A C 1
ATOM 2116 O O . ARG A 1 273 ? 15.119 32.491 69.243 1.00 14.12 251 ARG A O 1
ATOM 2124 N N . GLN A 1 274 ? 13.789 30.849 69.986 1.00 13.24 252 GLN A N 1
ATOM 2125 C CA . GLN A 1 274 ? 14.329 29.817 69.071 1.00 13.57 252 GLN A CA 1
ATOM 2126 C C . GLN A 1 274 ? 14.025 30.263 67.639 1.00 13.42 252 GLN A C 1
ATOM 2127 O O . GLN A 1 274 ? 14.908 30.184 66.761 1.00 14.00 252 GLN A O 1
ATOM 2133 N N . GLN A 1 275 ? 12.808 30.730 67.381 1.00 12.61 253 GLN A N 1
ATOM 2134 C CA . GLN A 1 275 ? 12.414 31.232 66.042 1.00 13.42 253 GLN A CA 1
ATOM 2135 C C . GLN A 1 275 ? 13.303 32.418 65.640 1.00 13.62 253 GLN A C 1
ATOM 2136 O O . GLN A 1 275 ? 13.733 32.488 64.481 1.00 14.30 253 GLN A O 1
ATOM 2142 N N . ASP A 1 276 ? 13.615 33.339 66.560 1.00 14.83 254 ASP A N 1
ATOM 2143 C CA . ASP A 1 276 ? 14.508 34.483 66.228 1.00 16.34 254 ASP A CA 1
ATOM 2144 C C . ASP A 1 276 ? 15.862 33.928 65.780 1.00 17.51 254 ASP A C 1
ATOM 2145 O O . ASP A 1 276 ? 16.475 34.541 64.887 1.00 19.85 254 ASP A O 1
ATOM 2150 N N . LYS A 1 277 ? 16.308 32.821 66.361 1.00 17.54 255 LYS A N 1
ATOM 2151 C CA . LYS A 1 277 ? 17.636 32.242 66.069 1.00 20.56 255 LYS A CA 1
ATOM 2152 C C . LYS A 1 277 ? 17.631 31.490 64.734 1.00 19.70 255 LYS A C 1
ATOM 2153 O O . LYS A 1 277 ? 18.532 31.737 63.936 1.00 20.38 255 LYS A O 1
ATOM 2159 N N . THR A 1 278 ? 16.679 30.588 64.491 1.00 16.34 256 THR A N 1
ATOM 2160 C CA . THR A 1 278 ? 16.759 29.646 63.362 1.00 16.37 256 THR A CA 1
ATOM 2161 C C . THR A 1 278 ? 15.638 29.806 62.326 1.00 16.60 256 THR A C 1
ATOM 2162 O O . THR A 1 278 ? 15.822 29.297 61.237 1.00 16.43 256 THR A O 1
ATOM 2166 N N . GLY A 1 279 ? 14.531 30.445 62.671 1.00 15.74 257 GLY A N 1
ATOM 2167 C CA . GLY A 1 279 ? 13.469 30.870 61.743 1.00 15.40 257 GLY A CA 1
ATOM 2168 C C . GLY A 1 279 ? 12.648 29.744 61.098 1.00 14.42 257 GLY A C 1
ATOM 2169 O O . GLY A 1 279 ? 11.860 30.039 60.175 1.00 14.55 257 GLY A O 1
ATOM 2170 N N . GLY A 1 280 ? 12.820 28.488 61.467 1.00 13.61 258 GLY A N 1
ATOM 2171 C CA . GLY A 1 280 ? 12.200 27.396 60.699 1.00 13.31 258 GLY A CA 1
ATOM 2172 C C . GLY A 1 280 ? 10.777 27.003 61.125 1.00 12.49 258 GLY A C 1
ATOM 2173 O O . GLY A 1 280 ? 10.211 26.085 60.513 1.00 12.99 258 GLY A O 1
ATOM 2174 N N . PHE A 1 281 ? 10.212 27.602 62.155 1.00 12.17 259 PHE A N 1
ATOM 2175 C CA . PHE A 1 281 ? 8.841 27.251 62.570 1.00 11.78 259 PHE A CA 1
ATOM 2176 C C . PHE A 1 281 ? 7.840 27.886 61.590 1.00 11.95 259 PHE A C 1
ATOM 2177 O O . PHE A 1 281 ? 8.068 29.043 61.130 1.00 14.15 259 PHE A O 1
ATOM 2185 N N . GLN A 1 282 ? 6.740 27.191 61.338 1.00 12.35 260 GLN A N 1
ATOM 2186 C CA . GLN A 1 282 ? 5.655 27.752 60.495 1.00 13.07 260 GLN A CA 1
ATOM 2187 C C . GLN A 1 282 ? 4.419 28.054 61.335 1.00 12.07 260 GLN A C 1
ATOM 2188 O O . GLN A 1 282 ? 3.862 29.149 61.234 1.00 12.92 260 GLN A O 1
ATOM 2194 N N . ALA A 1 283 ? 3.969 27.095 62.120 1.00 11.70 261 ALA A N 1
ATOM 2195 C CA . ALA A 1 283 ? 2.722 27.243 62.872 1.00 11.34 261 ALA A CA 1
ATOM 2196 C C . ALA A 1 283 ? 2.956 26.949 64.342 1.00 10.18 261 ALA A C 1
ATOM 2197 O O . ALA A 1 283 ? 3.695 26.002 64.703 1.00 11.16 261 ALA A O 1
ATOM 2199 N N . PHE A 1 284 ? 2.260 27.716 65.143 1.00 11.23 262 PHE A N 1
ATOM 2200 C CA . PHE A 1 284 ? 2.132 27.489 66.601 1.00 11.18 262 PHE A CA 1
ATOM 2201 C C . PHE A 1 284 ? 0.737 26.975 66.856 1.00 11.33 262 PHE A C 1
ATOM 2202 O O . PHE A 1 284 ? -0.220 27.516 66.310 1.00 11.60 262 PHE A O 1
ATOM 2210 N N . ILE A 1 285 ? 0.659 25.903 67.619 1.00 12.07 263 ILE A N 1
ATOM 2211 C CA . ILE A 1 285 ? -0.522 25.038 67.790 1.00 12.35 263 ILE A CA 1
ATOM 2212 C C . ILE A 1 285 ? -0.814 24.851 69.271 1.00 11.79 263 ILE A C 1
ATOM 2213 O O . ILE A 1 285 ? -0.282 23.923 69.904 1.00 12.51 263 ILE A O 1
ATOM 2218 N N . PRO A 1 286 ? -1.727 25.650 69.841 1.00 11.62 264 PRO A N 1
ATOM 2219 C CA . PRO A 1 286 ? -2.232 25.367 71.175 1.00 12.37 264 PRO A CA 1
ATOM 2220 C C . PRO A 1 286 ? -2.923 23.999 71.211 1.00 12.33 264 PRO A C 1
ATOM 2221 O O . PRO A 1 286 ? -3.672 23.662 70.318 1.00 13.60 264 PRO A O 1
ATOM 2225 N N . LEU A 1 287 ? -2.632 23.199 72.232 1.00 12.34 265 LEU A N 1
ATOM 2226 C CA . LEU A 1 287 ? -3.305 21.901 72.416 1.00 12.71 265 LEU A CA 1
ATOM 2227 C C . LEU A 1 287 ? -4.001 21.942 73.783 1.00 11.95 265 LEU A C 1
ATOM 2228 O O . LEU A 1 287 ? -3.293 22.091 74.794 1.00 13.00 265 LEU A O 1
ATOM 2233 N N . LYS A 1 288 ? -5.301 21.793 73.762 1.00 13.37 266 LYS A N 1
ATOM 2234 C CA . LYS A 1 288 ? -6.114 21.861 74.990 1.00 13.56 266 LYS A CA 1
ATOM 2235 C C . LYS A 1 288 ? -6.010 20.552 75.765 1.00 14.98 266 LYS A C 1
ATOM 2236 O O . LYS A 1 288 ? -6.308 19.465 75.189 1.00 15.97 266 LYS A O 1
ATOM 2242 N N . PHE A 1 289 ? -5.641 20.665 77.037 1.00 14.22 267 PHE A N 1
ATOM 2243 C CA . PHE A 1 289 ? -5.646 19.489 77.934 1.00 16.75 267 PHE A CA 1
ATOM 2244 C C . PHE A 1 289 ? -7.077 18.960 78.033 1.00 16.85 267 PHE A C 1
ATOM 2245 O O . PHE A 1 289 ? -8.032 19.718 78.228 1.00 16.67 267 PHE A O 1
ATOM 2253 N N . ARG A 1 290 ? -7.201 17.643 77.936 1.00 19.55 268 ARG A N 1
ATOM 2254 C CA . ARG A 1 290 ? -8.444 16.899 78.220 1.00 22.32 268 ARG A CA 1
ATOM 2255 C C . ARG A 1 290 ? -8.178 15.884 79.331 1.00 21.24 268 ARG A C 1
ATOM 2256 O O . ARG A 1 290 ? -7.112 15.243 79.339 1.00 22.08 268 ARG A O 1
ATOM 2264 N N . ASN A 1 291 ? -9.143 15.714 80.233 1.00 23.54 269 ASN A N 1
ATOM 2265 C CA . ASN A 1 291 ? -8.929 14.894 81.444 1.00 27.02 269 ASN A CA 1
ATOM 2266 C C . ASN A 1 291 ? -9.509 13.489 81.248 1.00 32.87 269 ASN A C 1
ATOM 2267 O O . ASN A 1 291 ? -9.816 12.843 82.278 1.00 33.69 269 ASN A O 1
ATOM 2272 N N . GLN A 1 292 ? -9.665 13.007 80.017 1.00 33.39 270 GLN A N 1
ATOM 2273 C CA . GLN A 1 292 ? -10.301 11.679 79.788 1.00 40.19 270 GLN A CA 1
ATOM 2274 C C . GLN A 1 292 ? -9.217 10.621 79.548 1.00 36.09 270 GLN A C 1
ATOM 2275 O O . GLN A 1 292 ? -8.340 10.855 78.713 1.00 32.41 270 GLN A O 1
ATOM 2281 N N . HIS A 1 293 ? -9.256 9.505 80.283 1.00 34.88 271 HIS A N 1
ATOM 2282 C CA . HIS A 1 293 ? -8.401 8.304 80.034 1.00 38.38 271 HIS A CA 1
ATOM 2283 C C . HIS A 1 293 ? -6.905 8.593 80.275 1.00 34.72 271 HIS A C 1
ATOM 2284 O O . HIS A 1 293 ? -6.066 8.082 79.515 1.00 34.15 271 HIS A O 1
ATOM 2291 N N . ASN A 1 294 ? -6.553 9.338 81.318 1.00 29.99 272 ASN A N 1
ATOM 2292 C CA . ASN A 1 294 ? -5.128 9.586 81.654 1.00 27.23 272 ASN A CA 1
ATOM 2293 C C . ASN A 1 294 ? -4.976 9.667 83.183 1.00 25.67 272 ASN A C 1
ATOM 2294 O O . ASN A 1 294 ? -5.975 9.495 83.921 1.00 29.94 272 ASN A O 1
ATOM 2299 N N . GLN A 1 295 ? -3.772 9.926 83.663 1.00 25.35 273 GLN A N 1
ATOM 2300 C CA . GLN A 1 295 ? -3.482 10.017 85.124 1.00 27.25 273 GLN A CA 1
ATOM 2301 C C . GLN A 1 295 ? -3.773 11.432 85.660 1.00 30.69 273 GLN A C 1
ATOM 2302 O O . GLN A 1 295 ? -3.420 11.717 86.834 1.00 29.06 273 GLN A O 1
ATOM 2308 N N . MET A 1 296 ? -4.357 12.304 84.833 1.00 26.49 274 MET A N 1
ATOM 2309 C CA . MET A 1 296 ? -4.800 13.667 85.241 1.00 26.31 274 MET A CA 1
ATOM 2310 C C . MET A 1 296 ? -6.321 13.796 85.113 1.00 24.62 274 MET A C 1
ATOM 2311 O O . MET A 1 296 ? -6.867 14.927 84.850 1.00 24.40 274 MET A O 1
ATOM 2316 N N . ASP A 1 297 ? -7.033 12.713 85.444 1.00 25.94 275 ASP A N 1
ATOM 2317 C CA . ASP A 1 297 ? -8.478 12.583 85.142 1.00 27.49 275 ASP A CA 1
ATOM 2318 C C . ASP A 1 297 ? -9.319 13.428 86.104 1.00 26.92 275 ASP A C 1
ATOM 2319 O O . ASP A 1 297 ? -10.505 13.639 85.814 1.00 30.39 275 ASP A O 1
ATOM 2324 N N . HIS A 1 298 ? -8.717 14.054 87.125 1.00 22.48 276 HIS A N 1
ATOM 2325 C CA . HIS A 1 298 ? -9.461 14.909 88.088 1.00 21.76 276 HIS A CA 1
ATOM 2326 C C . HIS A 1 298 ? -9.111 16.379 87.878 1.00 22.39 276 HIS A C 1
ATOM 2327 O O . HIS A 1 298 ? -9.668 17.234 88.565 1.00 21.82 276 HIS A O 1
ATOM 2334 N N . VAL A 1 299 ? -8.233 16.671 86.918 1.00 20.28 277 VAL A N 1
ATOM 2335 C CA . VAL A 1 299 ? -7.833 18.077 86.662 1.00 21.47 277 VAL A CA 1
ATOM 2336 C C . VAL A 1 299 ? -8.923 18.749 85.845 1.00 20.61 277 VAL A C 1
ATOM 2337 O O . VAL A 1 299 ? -9.273 18.259 84.767 1.00 19.77 277 VAL A O 1
ATOM 2341 N N . PRO A 1 300 ? -9.516 19.878 86.318 1.00 19.57 278 PRO A N 1
ATOM 2342 C CA . PRO A 1 300 ? -10.598 20.509 85.571 1.00 21.04 278 PRO A CA 1
ATOM 2343 C C . PRO A 1 300 ? -10.073 21.116 84.260 1.00 21.06 278 PRO A C 1
ATOM 2344 O O . PRO A 1 300 ? -8.957 21.698 84.259 1.00 24.28 278 PRO A O 1
ATOM 2348 N N . GLU A 1 301 ? -10.877 20.988 83.209 1.00 21.28 279 GLU A N 1
ATOM 2349 C CA . GLU A 1 301 ? -10.596 21.555 81.856 1.00 21.67 279 GLU A CA 1
ATOM 2350 C C . GLU A 1 301 ? -11.013 23.020 81.876 1.00 21.92 279 GLU A C 1
ATOM 2351 O O . GLU A 1 301 ? -11.909 23.403 82.666 1.00 23.78 279 GLU A O 1
ATOM 2357 N N . VAL A 1 302 ? -10.379 23.842 81.055 1.00 18.54 280 VAL A N 1
ATOM 2358 C CA . VAL A 1 302 ? -10.685 25.293 81.011 1.00 18.73 280 VAL A CA 1
ATOM 2359 C C . VAL A 1 302 ? -11.822 25.547 80.015 1.00 16.70 280 VAL A C 1
ATOM 2360 O O . VAL A 1 302 ? -12.201 24.642 79.285 1.00 17.59 280 VAL A O 1
ATOM 2364 N N . SER A 1 303 ? -12.448 26.721 80.120 1.00 16.84 281 SER A N 1
ATOM 2365 C CA . SER A 1 303 ? -13.638 27.109 79.340 1.00 17.11 281 SER A CA 1
ATOM 2366 C C . SER A 1 303 ? -13.281 27.413 77.883 1.00 17.24 281 SER A C 1
ATOM 2367 O O . SER A 1 303 ? -12.097 27.699 77.565 1.00 16.30 281 SER A O 1
ATOM 2370 N N . VAL A 1 304 ? -14.309 27.446 77.031 1.00 15.83 282 VAL A N 1
ATOM 2371 C CA . VAL A 1 304 ? -14.191 27.962 75.645 1.00 17.37 282 VAL A CA 1
ATOM 2372 C C . VAL A 1 304 ? -13.690 29.398 75.647 1.00 15.82 282 VAL A C 1
ATOM 2373 O O . VAL A 1 304 ? -12.847 29.773 74.802 1.00 14.89 282 VAL A O 1
ATOM 2377 N N . ILE A 1 305 ? -14.167 30.236 76.548 1.00 14.16 283 ILE A N 1
ATOM 2378 C CA . ILE A 1 305 ? -13.624 31.614 76.589 1.00 14.21 283 ILE A CA 1
ATOM 2379 C C . ILE A 1 305 ? -12.103 31.554 76.833 1.00 14.31 283 ILE A C 1
ATOM 2380 O O . ILE A 1 305 ? -11.362 32.345 76.202 1.00 13.85 283 ILE A O 1
ATOM 2385 N N . GLU A 1 306 ? -11.636 30.702 77.748 1.00 13.72 284 GLU A N 1
ATOM 2386 C CA . GLU A 1 306 ? -10.176 30.591 78.015 1.00 12.90 284 GLU A CA 1
ATOM 2387 C C . GLU A 1 306 ? -9.454 30.062 76.765 1.00 12.73 284 GLU A C 1
ATOM 2388 O O . GLU A 1 306 ? -8.357 30.506 76.521 1.00 13.85 284 GLU A O 1
ATOM 2394 N N . ASP A 1 307 ? -10.082 29.170 76.036 1.00 11.42 285 ASP A N 1
ATOM 2395 C CA . ASP A 1 307 ? -9.487 28.676 74.754 1.00 13.44 285 ASP A CA 1
ATOM 2396 C C . ASP A 1 307 ? -9.296 29.848 73.789 1.00 13.77 285 ASP A C 1
ATOM 2397 O O . ASP A 1 307 ? -8.223 29.982 73.131 1.00 13.21 285 ASP A O 1
ATOM 2402 N N . LEU A 1 308 ? -10.318 30.688 73.649 1.00 12.91 286 LEU A N 1
ATOM 2403 C CA . LEU A 1 308 ? -10.256 31.838 72.717 1.00 13.09 286 LEU A CA 1
ATOM 2404 C C . LEU A 1 308 ? -9.299 32.909 73.232 1.00 12.44 286 LEU A C 1
ATOM 2405 O O . LEU A 1 308 ? -8.522 33.433 72.417 1.00 12.18 286 LEU A O 1
ATOM 2410 N N . ARG A 1 309 ? -9.247 33.196 74.538 1.00 12.21 287 ARG A N 1
ATOM 2411 C CA . ARG A 1 309 ? -8.239 34.153 75.051 1.00 12.52 287 ARG A CA 1
ATOM 2412 C C . ARG A 1 309 ? -6.847 33.585 74.730 1.00 11.66 287 ARG A C 1
ATOM 2413 O O . ARG A 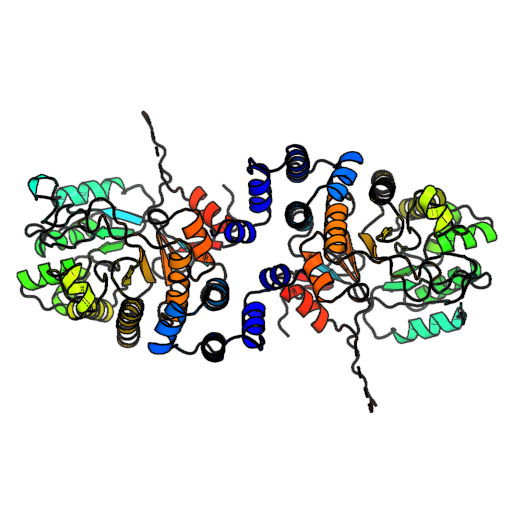1 309 ? -5.934 34.371 74.432 1.00 12.60 287 ARG A O 1
ATOM 2421 N N . ASN A 1 310 ? -6.696 32.271 74.844 1.00 11.89 288 ASN A N 1
ATOM 2422 C CA . ASN A 1 310 ? -5.365 31.636 74.668 1.00 12.56 288 ASN A CA 1
ATOM 2423 C C . ASN A 1 310 ? -4.945 31.722 73.196 1.00 11.96 288 ASN A C 1
ATOM 2424 O O . ASN A 1 310 ? -3.769 32.037 72.919 1.00 11.78 288 ASN A O 1
ATOM 2429 N N . TYR A 1 311 ? -5.869 31.471 72.276 1.00 11.82 289 TYR A N 1
ATOM 2430 C CA . TYR A 1 311 ? -5.568 31.657 70.845 1.00 11.77 289 TYR A CA 1
ATOM 2431 C C . TYR A 1 311 ? -5.137 33.099 70.628 1.00 11.10 289 TYR A C 1
ATOM 2432 O O . TYR A 1 311 ? -4.200 33.339 69.887 1.00 11.10 289 TYR A O 1
ATOM 2441 N N . ALA A 1 312 ? -5.857 34.065 71.191 1.00 10.92 290 ALA A N 1
ATOM 2442 C CA . ALA A 1 312 ? -5.610 35.488 70.932 1.00 10.95 290 ALA A CA 1
ATOM 2443 C C . ALA A 1 312 ? -4.242 35.889 71.481 1.00 10.73 290 ALA A C 1
ATOM 2444 O O . ALA A 1 312 ? -3.466 36.517 70.779 1.00 10.24 290 ALA A O 1
ATOM 2446 N N . ILE A 1 313 ? -3.916 35.460 72.697 1.00 10.95 291 ILE A N 1
ATOM 2447 C CA . ILE A 1 313 ? -2.627 35.826 73.320 1.00 11.94 291 ILE A CA 1
ATOM 2448 C C . ILE A 1 313 ? -1.492 35.137 72.548 1.00 11.40 291 ILE A C 1
ATOM 2449 O O . ILE A 1 313 ? -0.460 35.785 72.316 1.00 12.23 291 ILE A O 1
ATOM 2454 N N . ALA A 1 314 ? -1.700 33.904 72.099 1.00 11.69 292 ALA A N 1
ATOM 2455 C CA . ALA A 1 314 ? -0.711 33.232 71.215 1.00 11.42 292 ALA A CA 1
ATOM 2456 C C . ALA A 1 314 ? -0.455 34.076 69.975 1.00 11.36 292 ALA A C 1
ATOM 2457 O O . ALA A 1 314 ? 0.713 34.272 69.602 1.00 11.18 292 ALA A O 1
ATOM 2459 N N . ARG A 1 315 ? -1.511 34.562 69.326 1.00 10.87 293 ARG A N 1
ATOM 2460 C CA . ARG A 1 315 ? -1.309 35.381 68.111 1.00 11.55 293 ARG A CA 1
ATOM 2461 C C . ARG A 1 315 ? -0.519 36.644 68.422 1.00 10.27 293 ARG A C 1
ATOM 2462 O O . ARG A 1 315 ? 0.309 37.031 67.614 1.00 10.96 293 ARG A O 1
ATOM 2470 N N . ILE A 1 316 ? -0.820 37.279 69.542 1.00 11.14 294 ILE A N 1
ATOM 2471 C CA . ILE A 1 316 ? -0.161 38.558 69.912 1.00 12.11 294 ILE A CA 1
ATOM 2472 C C . ILE A 1 316 ? 1.300 38.303 70.277 1.00 11.67 294 ILE A C 1
ATOM 2473 O O . ILE A 1 316 ? 2.168 39.095 69.868 1.00 13.43 294 ILE A O 1
ATOM 2478 N N . TYR A 1 317 ? 1.552 37.259 71.056 1.00 12.69 295 TYR A N 1
ATOM 2479 C CA . TYR A 1 317 ? 2.889 36.985 71.601 1.00 11.55 295 TYR A CA 1
ATOM 2480 C C . TYR A 1 317 ? 3.805 36.480 70.492 1.00 11.57 295 TYR A C 1
ATOM 2481 O O . TYR A 1 317 ? 4.963 36.888 70.397 1.00 11.35 295 TYR A O 1
ATOM 2490 N N . MET A 1 318 ? 3.307 35.534 69.671 1.00 11.71 296 MET A N 1
ATOM 2491 C CA . MET A 1 318 ? 4.167 34.804 68.720 1.00 11.72 296 MET A CA 1
ATOM 2492 C C . MET A 1 318 ? 4.328 35.604 67.419 1.00 12.72 296 MET A C 1
ATOM 2493 O O . MET A 1 318 ? 3.851 35.202 66.328 1.00 12.35 296 MET A O 1
ATOM 2498 N N . ASP A 1 319 ? 4.971 36.751 67.518 1.00 12.14 297 ASP A N 1
ATOM 2499 C CA . ASP A 1 319 ? 4.979 37.751 66.431 1.00 12.42 297 ASP A CA 1
ATOM 2500 C C . ASP A 1 319 ? 5.822 37.268 65.262 1.00 12.55 297 ASP A C 1
ATOM 2501 O O . ASP A 1 319 ? 5.722 37.888 64.184 1.00 13.73 297 ASP A O 1
ATOM 2506 N N . ASN A 1 320 ? 6.639 36.239 65.425 1.00 11.71 298 ASN A N 1
ATOM 2507 C CA . ASN A 1 320 ? 7.570 35.760 64.373 1.00 12.00 298 ASN A CA 1
ATOM 2508 C C . ASN A 1 320 ? 7.131 34.371 63.889 1.00 11.48 298 ASN A C 1
ATOM 2509 O O . ASN A 1 320 ? 7.941 33.736 63.187 1.00 11.52 298 ASN A O 1
ATOM 2514 N N . PHE A 1 321 ? 5.918 33.923 64.259 1.00 12.75 299 PHE A N 1
ATOM 2515 C CA . PHE A 1 321 ? 5.282 32.708 63.689 1.00 12.25 299 PHE A CA 1
ATOM 2516 C C . PHE A 1 321 ? 4.261 33.153 62.633 1.00 11.65 299 PHE A C 1
ATOM 2517 O O . PHE A 1 321 ? 3.392 33.956 62.931 1.00 12.23 299 PHE A O 1
ATOM 2525 N N . ASP A 1 322 ? 4.354 32.614 61.417 1.00 12.15 300 ASP A N 1
ATOM 2526 C CA . ASP A 1 322 ? 3.372 33.016 60.360 1.00 13.06 300 ASP A CA 1
ATOM 2527 C C . ASP A 1 322 ? 1.967 32.602 60.801 1.00 12.67 300 ASP A C 1
ATOM 2528 O O . ASP A 1 322 ? 1.067 33.425 60.781 1.00 13.34 300 ASP A O 1
ATOM 2533 N N . HIS A 1 323 ? 1.801 31.366 61.250 1.00 11.08 301 HIS A N 1
ATOM 2534 C CA . HIS A 1 323 ? 0.486 30.728 61.425 1.00 10.63 301 HIS A CA 1
ATOM 2535 C C . HIS A 1 323 ? 0.202 30.405 62.884 1.00 10.40 301 HIS A C 1
ATOM 2536 O O . HIS A 1 323 ? 1.071 29.891 63.612 1.00 10.68 301 HIS A O 1
ATOM 2543 N N . ILE A 1 324 ? -1.049 30.561 63.235 1.00 10.18 302 ILE A N 1
ATOM 2544 C CA . ILE A 1 324 ? -1.661 30.020 64.460 1.00 10.63 302 ILE A CA 1
ATOM 2545 C C . ILE A 1 324 ? -2.703 29.002 64.023 1.00 11.64 302 ILE A C 1
ATOM 2546 O O . ILE A 1 324 ? -3.581 29.347 63.194 1.00 11.90 302 ILE A O 1
ATOM 2551 N N . LYS A 1 325 ? -2.597 27.774 64.485 1.00 11.11 303 LYS A N 1
ATOM 2552 C CA . LYS A 1 325 ? -3.401 26.645 63.966 1.00 11.51 303 LYS A CA 1
ATOM 2553 C C . LYS A 1 325 ? -4.358 26.098 65.027 1.00 13.55 303 LYS A C 1
ATOM 2554 O O . LYS A 1 325 ? -3.923 25.858 66.179 1.00 12.38 303 LYS A O 1
ATOM 2560 N N . ALA A 1 326 ? -5.575 25.791 64.608 1.00 12.82 304 ALA A N 1
ATOM 2561 C CA . ALA A 1 326 ? -6.597 25.064 65.398 1.00 14.86 304 ALA A CA 1
ATOM 2562 C C . ALA A 1 326 ? -6.915 23.736 64.699 1.00 16.40 304 ALA A C 1
ATOM 2563 O O . ALA A 1 326 ? -7.018 23.687 63.451 1.00 15.15 304 ALA A O 1
ATOM 2565 N N . TYR A 1 327 ? -6.970 22.632 65.449 1.00 17.65 305 TYR A N 1
ATOM 2566 C CA . TYR A 1 327 ? -7.529 21.368 64.892 1.00 19.27 305 TYR A CA 1
ATOM 2567 C C . TYR A 1 327 ? -9.048 21.350 65.063 1.00 19.82 305 TYR A C 1
ATOM 2568 O O . TYR A 1 327 ? -9.574 21.492 66.237 1.00 23.74 305 TYR A O 1
ATOM 2577 N N . TRP A 1 328 ? -9.770 21.187 63.964 1.00 19.81 306 TRP A N 1
ATOM 2578 C CA . TRP A 1 328 ? -11.252 21.230 63.965 1.00 23.08 306 TRP A CA 1
ATOM 2579 C C . TRP A 1 328 ? -11.788 20.114 64.875 1.00 25.54 306 TRP A C 1
ATOM 2580 O O . TRP A 1 328 ? -12.838 20.353 65.447 1.00 37.39 306 TRP A O 1
ATOM 2591 N N . ALA A 1 329 ? -11.115 18.959 64.984 1.00 28.08 307 ALA A N 1
ATOM 2592 C CA . ALA A 1 329 ? -11.581 17.790 65.790 1.00 31.61 307 ALA A CA 1
ATOM 2593 C C . ALA A 1 329 ? -11.314 17.982 67.303 1.00 35.06 307 ALA A C 1
ATOM 2594 O O . ALA A 1 329 ? -12.011 17.321 68.096 1.00 37.33 307 ALA A O 1
ATOM 2596 N N . MET A 1 330 ? -10.392 18.868 67.724 1.00 33.66 308 MET A N 1
ATOM 2597 C CA . MET A 1 330 ? -9.947 19.027 69.148 1.00 29.90 308 MET A CA 1
ATOM 2598 C C . MET A 1 330 ? -11.040 19.781 69.906 1.00 27.10 308 MET A C 1
ATOM 2599 O O . MET A 1 330 ? -11.122 19.710 71.116 1.00 23.23 308 MET A O 1
ATOM 2604 N N . ILE A 1 331 ? -11.875 20.491 69.166 1.00 30.22 309 ILE A N 1
ATOM 2605 C CA . ILE A 1 331 ? -12.734 21.546 69.725 1.00 27.37 309 ILE A CA 1
ATOM 2606 C C . ILE A 1 331 ? -14.038 21.516 68.952 1.00 26.72 309 ILE A C 1
ATOM 2607 O O . ILE A 1 331 ? -14.108 20.953 67.834 1.00 27.93 309 ILE A O 1
ATOM 2612 N N . SER A 1 332 ? -15.032 22.168 69.468 1.00 24.04 310 SER A N 1
ATOM 2613 C CA . SER A 1 332 ? -16.329 22.150 68.762 1.00 26.81 310 SER A CA 1
ATOM 2614 C C . SER A 1 332 ? -16.169 22.881 67.411 1.00 29.82 310 SER A C 1
ATOM 2615 O O . SER A 1 332 ? -15.206 23.653 67.221 1.00 23.61 310 SER A O 1
ATOM 2618 N N . ARG A 1 333 ? -17.062 22.566 66.490 1.00 30.17 311 ARG A N 1
ATOM 2619 C CA . ARG A 1 333 ? -17.314 23.301 65.224 1.00 35.20 311 ARG A CA 1
ATOM 2620 C C . ARG A 1 333 ? -17.302 24.803 65.494 1.00 30.17 311 ARG A C 1
ATOM 2621 O O . ARG A 1 333 ? -16.530 25.571 64.831 1.00 29.15 311 ARG A O 1
ATOM 2629 N N . GLN A 1 334 ? -18.187 25.199 66.390 1.00 27.27 312 GLN A N 1
ATOM 2630 C CA . GLN A 1 334 ? -18.469 26.589 66.791 1.00 30.88 312 GLN A CA 1
ATOM 2631 C C . GLN A 1 334 ? -17.156 27.200 67.303 1.00 25.12 312 GLN A C 1
ATOM 2632 O O . GLN A 1 334 ? -16.856 28.329 66.924 1.00 22.75 312 GLN A O 1
ATOM 2638 N N . THR A 1 335 ? -16.403 26.488 68.152 1.00 19.85 313 THR A N 1
ATOM 2639 C CA . THR A 1 335 ? -15.157 27.031 68.718 1.00 19.94 313 THR A CA 1
ATOM 2640 C C . THR A 1 335 ? -14.151 27.242 67.578 1.00 17.30 313 THR A C 1
ATOM 2641 O O . THR A 1 335 ? -13.481 28.281 67.569 1.00 16.12 313 THR A O 1
ATOM 2645 N N . ALA A 1 336 ? -13.976 26.268 66.697 1.00 17.52 314 ALA A N 1
ATOM 2646 C CA . ALA A 1 336 ? -13.021 26.385 65.579 1.00 17.07 314 ALA A CA 1
ATOM 2647 C C . ALA A 1 336 ? -13.398 27.584 64.730 1.00 15.72 314 ALA A C 1
ATOM 2648 O O . ALA A 1 336 ? -12.510 28.369 64.368 1.00 14.59 314 ALA A O 1
ATOM 2650 N N . GLN A 1 337 ? -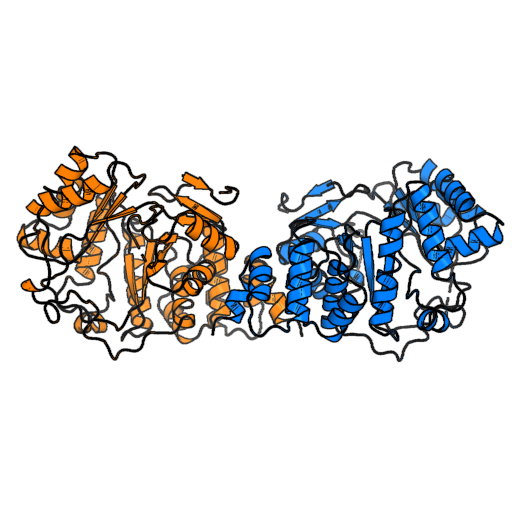14.687 27.757 64.433 1.00 16.15 315 GLN A N 1
ATOM 2651 C CA . GLN A 1 337 ? -15.134 28.921 63.648 1.00 16.94 315 GLN A CA 1
ATOM 2652 C C . GLN A 1 337 ? -14.789 30.198 64.401 1.00 14.64 315 GLN A C 1
ATOM 2653 O O . GLN A 1 337 ? -14.202 31.099 63.769 1.00 15.08 315 GLN A O 1
ATOM 2659 N N . LEU A 1 338 ? -15.196 30.322 65.668 1.00 15.04 316 LEU A N 1
ATOM 2660 C CA . LEU A 1 338 ? -14.904 31.567 66.417 1.00 16.00 316 LEU A CA 1
ATOM 2661 C C . LEU A 1 338 ? -13.391 31.824 66.432 1.00 13.48 316 LEU A C 1
ATOM 2662 O O . LEU A 1 338 ? -12.969 32.994 66.398 1.00 13.70 316 LEU A O 1
ATOM 2667 N N . SER A 1 339 ? -12.562 30.767 66.536 1.00 12.06 317 SER A N 1
ATOM 2668 C CA . SER A 1 339 ? -11.114 30.957 66.664 1.00 12.06 317 SER A CA 1
ATOM 2669 C C . SER A 1 339 ? -10.560 31.730 65.475 1.00 11.55 317 SER A C 1
ATOM 2670 O O . SER A 1 339 ? -9.546 32.382 65.637 1.00 11.29 317 SER A O 1
ATOM 2673 N N . LEU A 1 340 ? -11.207 31.670 64.313 1.00 11.88 318 LEU A N 1
ATOM 2674 C CA . LEU A 1 340 ? -10.720 32.390 63.106 1.00 12.01 318 LEU A CA 1
ATOM 2675 C C . LEU A 1 340 ? -10.792 33.921 63.304 1.00 12.81 318 LEU A C 1
ATOM 2676 O O . LEU A 1 340 ? -10.189 34.628 62.518 1.00 14.08 318 LEU A O 1
ATOM 2681 N N . ASN A 1 341 ? -11.517 34.389 64.328 1.00 11.34 319 ASN A N 1
ATOM 2682 C CA . ASN A 1 341 ? -11.656 35.807 64.699 1.00 12.58 319 ASN A CA 1
ATOM 2683 C C . ASN A 1 341 ? -10.792 36.138 65.930 1.00 12.65 319 ASN A C 1
ATOM 2684 O O . ASN A 1 341 ? -10.798 37.302 66.331 1.00 13.52 319 ASN A O 1
ATOM 2689 N N . PHE A 1 342 ? -10.122 35.159 66.518 1.00 11.28 320 PHE A N 1
ATOM 2690 C CA . PHE A 1 342 ? -9.235 35.360 67.677 1.00 11.89 320 PHE A CA 1
ATOM 2691 C C . PHE A 1 342 ? -7.817 34.898 67.355 1.00 12.06 320 PHE A C 1
ATOM 2692 O O . PHE A 1 342 ? -7.136 34.417 68.280 1.00 12.43 320 PHE A O 1
ATOM 2700 N N . GLY A 1 343 ? -7.395 35.094 66.104 1.00 10.68 321 GLY A N 1
ATOM 2701 C CA . GLY A 1 343 ? -5.996 34.954 65.682 1.00 10.59 321 GLY A CA 1
ATOM 2702 C C . GLY A 1 343 ? -5.691 33.732 64.849 1.00 10.02 321 GLY A C 1
ATOM 2703 O O . GLY A 1 343 ? -4.545 33.627 64.364 1.00 10.75 321 GLY A O 1
ATOM 2704 N N . VAL A 1 344 ? -6.628 32.788 64.678 1.00 9.90 322 VAL A N 1
ATOM 2705 C CA . VAL A 1 344 ? -6.322 31.513 63.942 1.00 10.84 322 VAL A CA 1
ATOM 2706 C C . VAL A 1 344 ? -6.462 31.737 62.435 1.00 11.63 322 VAL A C 1
ATOM 2707 O O . VAL A 1 344 ? -7.523 32.251 62.005 1.00 10.61 322 VAL A O 1
ATOM 2711 N N . ASP A 1 345 ? -5.442 31.337 61.662 1.00 12.13 323 ASP A N 1
ATOM 2712 C CA . ASP A 1 345 ? -5.506 31.407 60.173 1.00 11.82 323 ASP A CA 1
ATOM 2713 C C . ASP A 1 345 ? -5.425 30.006 59.571 1.00 11.97 323 ASP A C 1
ATOM 2714 O O . ASP A 1 345 ? -5.597 29.891 58.353 1.00 12.13 323 ASP A O 1
ATOM 2719 N N . ASP A 1 346 ? -5.137 28.969 60.357 1.00 12.30 324 ASP A N 1
ATOM 2720 C CA . ASP A 1 346 ? -4.735 27.637 59.854 1.00 14.28 324 ASP A CA 1
ATOM 2721 C C . ASP A 1 346 ? -5.586 26.606 60.581 1.00 13.81 324 ASP A C 1
ATOM 2722 O O . ASP A 1 346 ? -5.620 26.609 61.811 1.00 12.10 324 ASP A O 1
ATOM 2727 N N . ILE A 1 347 ? -6.361 25.833 59.829 1.00 14.26 325 ILE A N 1
ATOM 2728 C CA . ILE A 1 347 ? -7.355 24.902 60.414 1.00 15.76 325 ILE A CA 1
ATOM 2729 C C . ILE A 1 347 ? -7.005 23.513 59.896 1.00 15.99 325 ILE A C 1
ATOM 2730 O O . ILE A 1 347 ? -6.771 23.348 58.670 1.00 15.53 325 ILE A O 1
ATOM 2735 N N . ASP A 1 348 ? -6.861 22.556 60.806 1.00 14.79 326 ASP A N 1
ATOM 2736 C CA . ASP A 1 348 ? -6.196 21.289 60.438 1.00 15.73 326 ASP A CA 1
ATOM 2737 C C . ASP A 1 348 ? -6.975 20.082 60.973 1.00 16.04 326 ASP A C 1
ATOM 2738 O O . ASP A 1 348 ? -7.842 20.195 61.919 1.00 17.03 326 ASP A O 1
ATOM 2743 N N . GLY A 1 349 ? -6.674 18.976 60.331 1.00 15.42 327 GLY A N 1
ATOM 2744 C CA . GLY A 1 349 ? -7.377 17.695 60.485 1.00 16.50 327 GLY A CA 1
ATOM 2745 C C . GLY A 1 349 ? -7.205 16.914 59.211 1.00 17.31 327 GLY A C 1
ATOM 2746 O O . GLY A 1 349 ? -6.417 17.344 58.336 1.00 18.19 327 GLY A O 1
ATOM 2747 N N . THR A 1 350 ? -7.852 15.755 59.136 1.00 17.24 328 THR A N 1
ATOM 2748 C CA . THR A 1 350 ? -7.792 14.901 57.932 1.00 19.62 328 THR A CA 1
ATOM 2749 C C . THR A 1 350 ? -9.098 15.041 57.145 1.00 18.71 328 THR A C 1
ATOM 2750 O O . THR A 1 350 ? -10.165 14.659 57.650 1.00 20.09 328 THR A O 1
ATOM 2754 N N . LEU A 1 351 ? -9.042 15.662 55.983 1.00 17.17 329 LEU A N 1
ATOM 2755 C CA . LEU A 1 351 ? -10.216 15.760 55.086 1.00 17.18 329 LEU A CA 1
ATOM 2756 C C . LEU A 1 351 ? -10.607 14.371 54.619 1.00 17.56 329 LEU A C 1
ATOM 2757 O O . LEU A 1 351 ? -9.712 13.562 54.320 1.00 18.70 329 LEU A O 1
ATOM 2762 N N . ASP A 1 352 ? -11.905 14.158 54.418 1.00 18.42 330 ASP A N 1
ATOM 2763 C CA . ASP A 1 352 ? -12.402 12.846 53.933 1.00 18.18 330 ASP A CA 1
ATOM 2764 C C . ASP A 1 352 ? -13.552 13.114 52.974 1.00 17.85 330 ASP A C 1
ATOM 2765 O O . ASP A 1 352 ? -14.692 13.352 53.451 1.00 17.73 330 ASP A O 1
ATOM 2770 N N . ASP A 1 353 ? -13.242 13.040 51.692 1.00 17.12 331 ASP A N 1
ATOM 2771 C CA . ASP A 1 353 ? -14.206 13.194 50.590 1.00 18.12 331 ASP A CA 1
ATOM 2772 C C . ASP A 1 353 ? -14.662 11.843 50.053 1.00 20.37 331 ASP A C 1
ATOM 2773 O O . ASP A 1 353 ? -15.313 11.851 48.982 1.00 22.66 331 ASP A O 1
ATOM 2778 N N . THR A 1 354 ? -14.363 10.746 50.731 1.00 19.71 332 THR A N 1
ATOM 2779 C CA . THR A 1 354 ? -14.670 9.395 50.161 1.00 23.06 332 THR A CA 1
ATOM 2780 C C . THR A 1 354 ? -16.188 9.177 50.214 1.00 24.85 332 THR A C 1
ATOM 2781 O O . THR A 1 354 ? -16.809 9.639 51.176 1.00 26.80 332 THR A O 1
ATOM 2785 N N . THR A 1 355 ? -16.738 8.505 49.206 1.00 32.16 333 THR A N 1
ATOM 2786 C CA . THR A 1 355 ? -18.136 7.992 49.196 1.00 36.38 333 THR A CA 1
ATOM 2787 C C . THR A 1 355 ? -18.080 6.525 49.629 1.00 30.30 333 THR A C 1
ATOM 2788 O O . THR A 1 355 ? -17.278 5.784 49.103 1.00 37.58 333 THR A O 1
ATOM 2792 N N . LYS A 1 356 ? -18.798 6.187 50.672 1.00 32.08 334 LYS A N 1
ATOM 2793 C CA . LYS A 1 356 ? -18.858 4.828 51.233 1.00 35.03 334 LYS A CA 1
ATOM 2794 C C . LYS A 1 356 ? -19.683 3.988 50.243 1.00 29.27 334 LYS A C 1
ATOM 2795 O O . LYS A 1 356 ? -20.773 4.412 49.819 1.00 29.07 334 LYS A O 1
ATOM 2801 N N . ILE A 1 357 ? -19.103 2.923 49.733 1.00 24.45 335 ILE A N 1
ATOM 2802 C CA . ILE A 1 357 ? -19.885 1.965 48.892 1.00 22.65 335 ILE A CA 1
ATOM 2803 C C . ILE A 1 357 ? -20.070 0.690 49.707 1.00 22.57 335 ILE A C 1
ATOM 2804 O O . ILE A 1 357 ? -19.255 0.410 50.587 1.00 23.69 335 ILE A O 1
ATOM 2809 N N . TYR A 1 358 ? -21.144 -0.050 49.423 1.00 18.59 336 TYR A N 1
ATOM 2810 C CA . TYR A 1 358 ? -21.526 -1.324 50.077 1.00 18.91 336 TYR A CA 1
ATOM 2811 C C . TYR A 1 358 ? -21.947 -1.121 51.536 1.00 20.98 336 TYR A C 1
ATOM 2812 O O . TYR A 1 358 ? -21.908 -2.120 52.322 1.00 24.51 336 TYR A O 1
ATOM 2821 N N . SER A 1 359 ? -22.341 0.096 51.892 1.00 26.59 337 SER A N 1
ATOM 2822 C CA . SER A 1 359 ? -22.663 0.443 53.304 1.00 30.47 337 SER A CA 1
ATOM 2823 C C . SER A 1 359 ? -24.085 -0.043 53.571 1.00 33.33 337 SER A C 1
ATOM 2824 O O . SER A 1 359 ? -24.824 -0.199 52.605 1.00 31.77 337 SER A O 1
ATOM 2827 N N . MET A 1 360 ? -24.442 -0.316 54.824 1.00 40.42 338 MET A N 1
ATOM 2828 C CA . MET A 1 360 ? -25.736 -0.971 55.149 1.00 47.24 338 MET A CA 1
ATOM 2829 C C . MET A 1 360 ? -26.864 0.075 55.136 1.00 48.39 338 MET A C 1
ATOM 2830 O O . MET A 1 360 ? -26.654 1.153 55.723 1.00 53.21 338 MET A O 1
ATOM 2835 N N . PRO A 1 368 ? -18.377 10.608 61.825 1.00 63.38 346 PRO A N 1
ATOM 2836 C CA . PRO A 1 368 ? -18.955 11.899 61.419 1.00 61.23 346 PRO A CA 1
ATOM 2837 C C . PRO A 1 368 ? -18.272 12.478 60.158 1.00 59.61 346 PRO A C 1
ATOM 2838 O O . PRO A 1 368 ? -19.006 12.752 59.223 1.00 67.57 346 PRO A O 1
ATOM 2842 N N . ALA A 1 369 ? -16.932 12.657 60.186 1.00 48.48 347 ALA A N 1
ATOM 2843 C CA . ALA A 1 369 ? -15.974 12.925 59.066 1.00 38.65 347 ALA A CA 1
ATOM 2844 C C . ALA A 1 369 ? -16.173 14.300 58.412 1.00 33.40 347 ALA A C 1
ATOM 2845 O O . ALA A 1 369 ? -17.267 14.598 57.935 1.00 33.47 347 ALA A O 1
ATOM 2847 N N . MET A 1 370 ? -15.093 15.060 58.251 1.00 25.64 348 MET A N 1
ATOM 2848 C CA . MET A 1 370 ? -15.146 16.418 57.662 1.00 19.95 348 MET A CA 1
ATOM 2849 C C . MET A 1 370 ? -14.814 16.323 56.184 1.00 17.89 348 MET A C 1
ATOM 2850 O O . MET A 1 370 ? -13.646 16.034 55.835 1.00 19.57 348 MET A O 1
ATOM 2855 N N . SER A 1 371 ? -15.792 16.545 55.324 1.00 15.02 349 SER A N 1
ATOM 2856 C CA . SER A 1 371 ? -15.528 16.666 53.881 1.00 15.26 349 SER A CA 1
ATOM 2857 C C . SER A 1 371 ? -14.940 18.053 53.559 1.00 14.83 349 SER A C 1
ATOM 2858 O O . SER A 1 371 ? -15.091 18.986 54.340 1.00 14.60 349 SER A O 1
ATOM 2861 N N . THR A 1 372 ? -14.396 18.211 52.375 1.00 16.42 350 THR A N 1
ATOM 2862 C CA . THR A 1 372 ? -13.904 19.518 51.893 1.00 15.88 350 THR A CA 1
ATOM 2863 C C . THR A 1 372 ? -15.092 20.480 51.891 1.00 15.78 350 THR A C 1
ATOM 2864 O O . THR A 1 372 ? -14.979 21.612 52.377 1.00 14.77 350 THR A O 1
ATOM 2868 N N . ARG A 1 373 ? -16.250 20.018 51.450 1.00 17.22 351 ARG A N 1
ATOM 2869 C CA . ARG A 1 373 ? -17.419 20.908 51.338 1.00 18.04 351 ARG A CA 1
ATOM 2870 C C . ARG A 1 373 ? -17.810 21.384 52.728 1.00 17.28 351 ARG A C 1
ATOM 2871 O O . ARG A 1 373 ? -18.186 22.570 52.860 1.00 16.55 351 ARG A O 1
ATOM 2879 N N . ASP A 1 374 ? -17.818 20.474 53.700 1.00 15.58 352 ASP A N 1
ATOM 2880 C CA . ASP A 1 374 ? -18.204 20.788 55.089 1.00 15.86 352 ASP A CA 1
ATOM 2881 C C . ASP A 1 374 ? -17.229 21.848 55.632 1.00 15.78 352 ASP A C 1
ATOM 2882 O O . ASP A 1 374 ? -17.710 22.839 56.223 1.00 15.24 352 ASP A O 1
ATOM 2887 N N . LEU A 1 375 ? -15.932 21.699 55.352 1.00 13.54 353 LEU A N 1
ATOM 2888 C CA . LEU A 1 375 ? -14.916 22.621 55.930 1.00 12.90 353 LEU A CA 1
ATOM 2889 C C . LEU A 1 375 ? -15.057 23.972 55.250 1.00 12.06 353 LEU A C 1
ATOM 2890 O O . LEU A 1 375 ? -14.986 25.010 55.905 1.00 12.97 353 LEU A O 1
ATOM 2895 N N . VAL A 1 376 ? -15.216 23.977 53.943 1.00 12.47 354 VAL A N 1
ATOM 2896 C CA . VAL A 1 376 ? -15.390 25.228 53.171 1.00 13.05 354 VAL A CA 1
ATOM 2897 C C . VAL A 1 376 ? -16.625 25.984 53.688 1.00 14.28 354 VAL A C 1
ATOM 2898 O O . VAL A 1 376 ? -16.558 27.210 53.900 1.00 13.78 354 VAL A O 1
ATOM 2902 N N . ASP A 1 377 ? -17.729 25.285 53.907 1.00 14.87 355 ASP A N 1
ATOM 2903 C CA . ASP A 1 377 ? -18.951 25.944 54.447 1.00 15.93 355 ASP A CA 1
ATOM 2904 C C . ASP A 1 377 ? -18.687 26.507 55.842 1.00 15.21 355 ASP A C 1
ATOM 2905 O O . ASP A 1 377 ? -19.164 27.636 56.134 1.00 16.81 355 ASP A O 1
ATOM 2910 N N . LEU A 1 378 ? -17.986 25.768 56.701 1.00 15.12 356 LEU A N 1
ATOM 2911 C CA . LEU A 1 378 ? -17.666 26.230 58.086 1.00 15.34 356 LEU A CA 1
ATOM 2912 C C . LEU A 1 378 ? -16.856 27.526 57.982 1.00 15.17 356 LEU A C 1
ATOM 2913 O O . LEU A 1 378 ? -17.122 28.472 58.706 1.00 14.63 356 LEU A O 1
ATOM 2918 N N . ILE A 1 379 ? -15.898 27.580 57.055 1.00 13.09 357 ILE A N 1
ATOM 2919 C CA . ILE A 1 379 ? -15.035 28.777 56.948 1.00 12.39 357 ILE A CA 1
ATOM 2920 C C . ILE A 1 379 ? -15.813 29.961 56.382 1.00 13.26 357 ILE A C 1
ATOM 2921 O O . ILE A 1 379 ? -15.636 31.058 56.888 1.00 12.80 357 ILE A O 1
ATOM 2926 N N . LYS A 1 380 ? -16.595 29.755 55.315 1.00 12.17 358 LYS A N 1
ATOM 2927 C CA . LYS A 1 380 ? -17.358 30.856 54.719 1.00 13.00 358 LYS A CA 1
ATOM 2928 C C . LYS A 1 380 ? -18.430 31.351 55.693 1.00 12.92 358 LYS A C 1
ATOM 2929 O O . LYS A 1 380 ? -18.711 32.570 55.642 1.00 14.68 358 LYS A O 1
ATOM 2935 N N . GLN A 1 381 ? -18.911 30.516 56.598 1.00 13.26 359 GLN A N 1
ATOM 2936 C CA . GLN A 1 381 ? -20.008 30.919 57.535 1.00 15.46 359 GLN A CA 1
ATOM 2937 C C . GLN A 1 381 ? -19.542 32.024 58.497 1.00 15.97 359 GLN A C 1
ATOM 2938 O O . GLN A 1 381 ? -20.383 32.857 58.916 1.00 16.01 359 GLN A O 1
ATOM 2944 N N . VAL A 1 382 ? -18.240 32.123 58.750 1.00 14.24 360 VAL A N 1
ATOM 2945 C CA . VAL A 1 382 ? -17.664 33.229 59.552 1.00 14.18 360 VAL A CA 1
ATOM 2946 C C . VAL A 1 382 ? -16.901 34.204 58.677 1.00 13.51 360 VAL A C 1
ATOM 2947 O O . VAL A 1 382 ? -16.022 34.902 59.205 1.00 14.42 360 VAL A O 1
ATOM 2951 N N . LYS A 1 383 ? -17.266 34.291 57.389 1.00 14.36 361 LYS A N 1
ATOM 2952 C CA . LYS A 1 383 ? -16.851 35.380 56.482 1.00 15.01 361 LYS A CA 1
ATOM 2953 C C . LYS A 1 383 ? -15.364 35.291 56.157 1.00 14.81 361 LYS A C 1
ATOM 2954 O O . LYS A 1 383 ? -14.733 36.324 55.889 1.00 13.31 361 LYS A O 1
ATOM 2960 N N . ARG A 1 384 ? -14.850 34.075 56.098 1.00 13.46 362 ARG A N 1
ATOM 2961 C CA . ARG A 1 384 ? -13.421 33.877 55.791 1.00 13.33 362 ARG A CA 1
ATOM 2962 C C . ARG A 1 384 ? -13.216 33.196 54.441 1.00 13.30 362 ARG A C 1
ATOM 2963 O O . ARG A 1 384 ? -14.185 32.712 53.830 1.00 13.35 362 ARG A O 1
ATOM 2971 N N . LYS A 1 385 ? -11.986 33.248 53.941 1.00 12.76 363 LYS A N 1
ATOM 2972 C CA . LYS A 1 385 ? -11.626 32.764 52.601 1.00 14.39 363 LYS A CA 1
ATOM 2973 C C . LYS A 1 385 ? -10.984 31.378 52.687 1.00 13.38 363 LYS A C 1
ATOM 2974 O O . LYS A 1 385 ? -9.836 31.279 53.119 1.00 12.92 363 LYS A O 1
ATOM 2980 N N . PRO 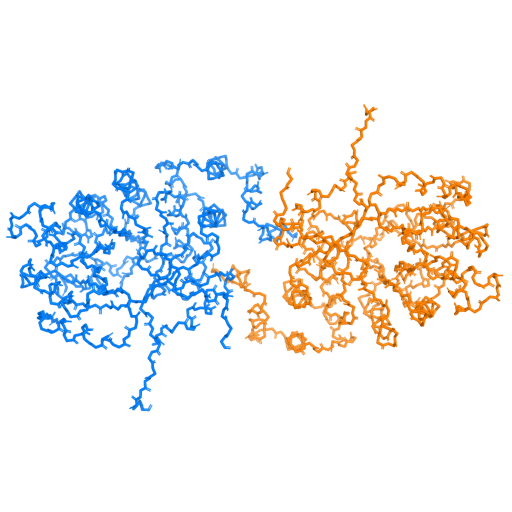A 1 386 ? -11.677 30.277 52.321 1.00 11.76 364 PRO A N 1
ATOM 2981 C CA . PRO A 1 386 ? -11.120 28.930 52.449 1.00 12.42 364 PRO A CA 1
ATOM 2982 C C . PRO A 1 386 ? -10.099 28.672 51.329 1.00 12.09 364 PRO A C 1
ATOM 2983 O O . PRO A 1 386 ? -10.428 28.662 50.165 1.00 11.52 364 PRO A O 1
ATOM 2987 N N . ILE A 1 387 ? -8.846 28.485 51.727 1.00 11.34 365 ILE A N 1
ATOM 2988 C CA . ILE A 1 387 ? -7.721 28.194 50.798 1.00 12.37 365 ILE A CA 1
ATOM 2989 C C . ILE A 1 387 ? -7.229 26.782 51.120 1.00 11.43 365 ILE A C 1
ATOM 2990 O O . ILE A 1 387 ? -6.598 26.579 52.182 1.00 12.64 365 ILE A O 1
ATOM 2995 N N . GLU A 1 388 ? -7.443 25.839 50.203 1.00 11.57 366 GLU A N 1
ATOM 2996 C CA . GLU A 1 388 ? -6.768 24.535 50.264 1.00 12.06 366 GLU A CA 1
ATOM 2997 C C . GLU A 1 388 ? -5.352 24.793 49.786 1.00 10.65 366 GLU A C 1
ATOM 2998 O O . GLU A 1 388 ? -5.193 25.305 48.678 1.00 11.32 366 GLU A O 1
ATOM 3004 N N . ARG A 1 389 ? -4.385 24.527 50.654 1.00 11.46 367 ARG A N 1
ATOM 3005 C CA . ARG A 1 389 ? -2.980 24.912 50.443 1.00 12.47 367 ARG A CA 1
ATOM 3006 C C . ARG A 1 389 ? -2.092 23.671 50.307 1.00 11.77 367 ARG A C 1
ATOM 3007 O O . ARG A 1 389 ? -2.460 22.545 50.738 1.00 12.47 367 ARG A O 1
ATOM 3015 N N . ASP A 1 390 ? -0.905 23.899 49.762 1.00 12.31 368 ASP A N 1
ATOM 3016 C CA . ASP A 1 390 ? 0.136 22.868 49.572 1.00 11.59 368 ASP A CA 1
ATOM 3017 C C . ASP A 1 390 ? 1.218 23.041 50.635 1.00 12.57 368 ASP A C 1
ATOM 3018 O O . ASP A 1 390 ? 1.041 23.860 51.562 1.00 12.25 368 ASP A O 1
ATOM 3023 N N . THR A 1 391 ? 2.324 22.327 50.510 1.00 11.58 369 THR A N 1
ATOM 3024 C CA . THR A 1 391 ? 3.388 22.345 51.562 1.00 13.11 369 THR A CA 1
ATOM 3025 C C . THR A 1 391 ? 4.028 23.738 51.662 1.00 12.22 369 THR A C 1
ATOM 3026 O O . THR A 1 391 ? 4.563 24.074 52.768 1.00 14.77 369 THR A O 1
ATOM 3030 N N . LEU A 1 392 ? 4.037 24.528 50.582 1.00 12.61 370 LEU A N 1
ATOM 3031 C CA . LEU A 1 392 ? 4.633 25.881 50.564 1.00 12.43 370 LEU A CA 1
ATOM 3032 C C . LEU A 1 392 ? 3.600 26.936 50.969 1.00 12.57 370 LEU A C 1
ATOM 3033 O O . LEU A 1 392 ? 3.923 28.124 50.847 1.00 12.84 370 LEU A O 1
ATOM 3038 N N . TYR A 1 393 ? 2.439 26.532 51.488 1.00 11.93 371 TYR A N 1
ATOM 3039 C CA . TYR A 1 393 ? 1.306 27.417 51.832 1.00 12.16 371 TYR A CA 1
ATOM 3040 C C . TYR A 1 393 ? 0.871 28.248 50.625 1.00 12.45 371 TYR A C 1
ATOM 3041 O O . TYR A 1 393 ? 0.330 29.316 50.749 1.00 13.81 371 TYR A O 1
ATOM 3050 N N . ASN A 1 394 ? 1.025 27.684 49.425 1.00 10.80 372 ASN A N 1
ATOM 3051 C CA . ASN A 1 394 ? 0.452 28.240 48.197 1.00 11.19 372 ASN A CA 1
ATOM 3052 C C . ASN A 1 394 ? -0.877 27.551 47.875 1.00 11.18 372 ASN A C 1
ATOM 3053 O O . ASN A 1 394 ? -1.197 26.463 48.378 1.00 12.04 372 ASN A O 1
ATOM 3058 N N . VAL A 1 395 ? -1.662 28.179 47.025 1.00 10.75 373 VAL A N 1
ATOM 3059 C CA . VAL A 1 395 ? -3.047 27.686 46.769 1.00 11.30 373 VAL A CA 1
ATOM 3060 C C . VAL A 1 395 ? -3.046 26.412 45.908 1.00 10.97 373 VAL A C 1
ATOM 3061 O O . VAL A 1 395 ? -2.387 26.349 44.901 1.00 12.37 373 VAL A O 1
ATOM 3065 N N . VAL A 1 396 ? -3.841 25.464 46.319 1.00 10.66 374 VAL A N 1
ATOM 3066 C CA . VAL A 1 396 ? -4.299 24.352 45.443 1.00 11.03 374 VAL A CA 1
ATOM 3067 C C . VAL A 1 396 ? -5.644 24.779 44.867 1.00 12.70 374 VAL A C 1
ATOM 3068 O O . VAL A 1 396 ? -5.793 24.887 43.651 1.00 12.34 374 VAL A O 1
ATOM 3072 N N . THR A 1 397 ? -6.602 25.067 45.761 1.00 11.96 375 THR A N 1
ATOM 3073 C CA . THR A 1 397 ? -7.932 25.588 45.359 1.00 12.53 375 THR A CA 1
ATOM 3074 C C . THR A 1 397 ? -8.339 26.703 46.314 1.00 12.62 375 THR A C 1
ATOM 3075 O O . THR A 1 397 ? -8.307 26.495 47.532 1.00 11.96 375 THR A O 1
ATOM 3079 N N . ASP A 1 398 ? -8.693 27.838 45.751 1.00 13.06 376 ASP A N 1
ATOM 3080 C CA . ASP A 1 398 ? -9.299 28.987 46.469 1.00 12.81 376 ASP A CA 1
ATOM 3081 C C . ASP A 1 398 ? -10.810 28.807 46.416 1.00 13.94 376 ASP A C 1
ATOM 3082 O O . ASP A 1 398 ? -11.423 29.113 45.358 1.00 13.79 376 ASP A O 1
ATOM 3087 N N . TYR A 1 399 ? -11.428 28.353 47.488 1.00 14.07 377 TYR A N 1
ATOM 3088 C CA . TYR A 1 399 ? -12.867 28.016 47.439 1.00 14.61 377 TYR A CA 1
ATOM 3089 C C . TYR A 1 399 ? -13.724 29.281 47.525 1.00 16.88 377 TYR A C 1
ATOM 3090 O O . TYR A 1 399 ? -14.966 29.176 47.336 1.00 16.34 377 TYR A O 1
ATOM 3099 N N . SER A 1 400 ? -13.130 30.453 47.755 1.00 15.55 378 SER A N 1
ATOM 3100 C CA . SER A 1 400 ? -13.879 31.733 47.676 1.00 18.40 378 SER A CA 1
ATOM 3101 C C . SER A 1 400 ? -14.295 32.030 46.230 1.00 21.57 378 SER A C 1
ATOM 3102 O O . SER A 1 400 ? -15.235 32.813 46.035 1.00 24.39 378 SER A O 1
ATOM 3105 N N . GLN A 1 401 ? -13.638 31.422 45.245 1.00 20.33 379 GLN A N 1
ATOM 3106 C CA . GLN A 1 401 ? -13.970 31.583 43.802 1.00 23.46 379 GLN A CA 1
ATOM 3107 C C . GLN A 1 401 ? -14.778 30.377 43.269 1.00 27.22 379 GLN A C 1
ATOM 3108 O O . GLN A 1 401 ? -14.947 30.285 42.045 1.00 28.20 379 GLN A O 1
ATOM 3114 N N . VAL A 1 402 ? -15.256 29.479 44.139 1.00 28.48 380 VAL A N 1
ATOM 3115 C CA . VAL A 1 402 ? -16.003 28.228 43.799 1.00 30.98 380 VAL A CA 1
ATOM 3116 C C . VAL A 1 402 ? -17.420 28.341 44.374 1.00 36.89 380 VAL A C 1
ATOM 3117 O O . VAL A 1 402 ? -17.569 28.755 45.532 1.00 35.89 380 VAL A O 1
ATOM 3121 N N . THR A 1 403 ? -18.429 27.968 43.589 1.00 43.48 381 THR A N 1
ATOM 3122 C CA . THR A 1 403 ? -19.841 27.806 44.031 1.00 51.82 381 THR A CA 1
ATOM 3123 C C . THR A 1 403 ? -20.236 26.368 43.689 1.00 58.67 381 THR A C 1
ATOM 3124 O O . THR A 1 403 ? -20.059 25.989 42.515 1.00 64.11 381 THR A O 1
ATOM 3128 N N . PHE A 1 404 ? -20.675 25.581 44.674 1.00 63.32 382 PHE A N 1
ATOM 3129 C CA . PHE A 1 404 ? -20.898 24.116 44.526 1.00 67.24 382 PHE A CA 1
ATOM 3130 C C . PHE A 1 404 ? -22.242 23.843 43.826 1.00 64.83 382 PHE A C 1
ATOM 3131 O O . PHE A 1 404 ? -23.187 24.624 43.876 1.00 58.23 382 PHE A O 1
ATOM 3139 N N . GLY B 1 14 ? -22.214 32.114 77.681 1.00 71.57 -8 GLY B N 1
ATOM 3140 C CA . GLY B 1 14 ? -21.541 31.161 76.749 1.00 65.12 -8 GLY B CA 1
ATOM 3141 C C . GLY B 1 14 ? -20.682 31.959 75.745 1.00 61.13 -8 GLY B C 1
ATOM 3142 O O . GLY B 1 14 ? -19.910 32.837 76.190 1.00 59.97 -8 GLY B O 1
ATOM 3143 N N . THR B 1 15 ? -20.776 31.638 74.449 1.00 49.76 -7 THR B N 1
ATOM 3144 C CA . THR B 1 15 ? -20.297 32.460 73.304 1.00 45.69 -7 THR B CA 1
ATOM 3145 C C . THR B 1 15 ? -21.423 32.604 72.266 1.00 41.83 -7 THR B C 1
ATOM 3146 O O . THR B 1 15 ? -21.109 32.942 71.114 1.00 33.66 -7 THR B O 1
ATOM 3150 N N . GLU B 1 16 ? -22.676 32.342 72.665 1.00 38.59 -6 GLU B N 1
ATOM 3151 C CA . GLU B 1 16 ? -23.841 32.182 71.753 1.00 38.00 -6 GLU B CA 1
ATOM 3152 C C . GLU B 1 16 ? -24.041 33.471 70.951 1.00 31.08 -6 GLU B C 1
ATOM 3153 O O . GLU B 1 16 ? -24.192 33.372 69.706 1.00 29.36 -6 GLU B O 1
ATOM 3159 N N . ASN B 1 17 ? -24.031 34.624 71.630 1.00 29.69 -5 ASN B N 1
ATOM 3160 C CA . ASN B 1 17 ? -24.320 35.946 71.019 1.00 29.52 -5 ASN B CA 1
ATOM 3161 C C . ASN B 1 17 ? -23.175 36.258 70.066 1.00 27.44 -5 ASN B C 1
ATOM 3162 O O . ASN B 1 17 ? -23.418 36.668 68.928 1.00 26.43 -5 ASN B O 1
ATOM 3167 N N . LEU B 1 18 ? -21.951 36.043 70.537 1.00 25.07 -4 LEU B N 1
ATOM 3168 C CA . LEU B 1 18 ? -20.748 36.302 69.716 1.00 24.41 -4 LEU B CA 1
ATOM 3169 C C . LEU B 1 18 ? -20.801 35.452 68.430 1.00 22.47 -4 LEU B C 1
ATOM 3170 O O . LEU B 1 18 ? -20.464 35.942 67.351 1.00 20.05 -4 LEU B O 1
ATOM 3175 N N . TYR B 1 19 ? -21.191 34.206 68.529 1.00 22.69 -3 TYR B N 1
ATOM 3176 C CA . TYR B 1 19 ? -21.238 33.300 67.357 1.00 22.44 -3 TYR B CA 1
ATOM 3177 C C . TYR B 1 19 ? -22.257 33.828 66.361 1.00 22.94 -3 TYR B C 1
ATOM 3178 O O . TYR B 1 19 ? -21.961 33.974 65.173 1.00 19.52 -3 TYR B O 1
ATOM 3187 N N . PHE B 1 20 ? -23.445 34.176 66.855 1.00 22.63 -2 PHE B N 1
ATOM 3188 C CA . PHE B 1 20 ? -24.500 34.719 65.965 1.00 23.20 -2 PHE B CA 1
ATOM 3189 C C . PHE B 1 20 ? -23.973 35.981 65.273 1.00 23.07 -2 PHE B C 1
ATOM 3190 O O . PHE B 1 20 ? -24.148 36.092 64.044 1.00 22.24 -2 PHE B O 1
ATOM 3198 N N . GLN B 1 21 ? -23.319 36.893 66.014 1.00 22.34 -1 GLN B N 1
ATOM 3199 C CA . GLN B 1 21 ? -22.808 38.184 65.479 1.00 25.62 -1 GLN B CA 1
ATOM 3200 C C . GLN B 1 21 ? -21.746 37.921 64.403 1.00 24.42 -1 GLN B C 1
ATOM 3201 O O . GLN B 1 21 ? -21.526 38.796 63.583 1.00 25.19 -1 GLN B O 1
ATOM 3207 N N . SER B 1 22 ? -21.087 36.768 64.449 1.00 19.18 0 SER B N 1
ATOM 3208 C CA . SER B 1 22 ? -19.920 36.419 63.588 1.00 18.02 0 SER B CA 1
ATOM 3209 C C . SER B 1 22 ? -20.372 35.761 62.287 1.00 15.91 0 SER B C 1
ATOM 3210 O O . SER B 1 22 ? -19.542 35.633 61.387 1.00 17.46 0 SER B O 1
ATOM 3213 N N . MET B 1 23 ? -21.640 35.390 62.165 1.00 15.58 1 MET B N 1
ATOM 3214 C CA . MET B 1 23 ? -22.157 34.659 60.978 1.00 17.79 1 MET B CA 1
ATOM 3215 C C . MET B 1 23 ? -22.330 35.585 59.786 1.00 17.56 1 MET B C 1
ATOM 3216 O O . MET B 1 23 ? -22.588 36.818 59.938 1.00 17.00 1 MET B O 1
ATOM 3221 N N . ASP B 1 24 ? -22.201 35.003 58.604 1.00 15.74 2 ASP B N 1
ATOM 3222 C CA . ASP B 1 24 ? -22.485 35.702 57.352 1.00 17.84 2 ASP B CA 1
ATOM 3223 C C . ASP B 1 24 ? -23.977 36.048 57.328 1.00 15.05 2 ASP B C 1
ATOM 3224 O O . ASP B 1 24 ? -24.795 35.450 58.036 1.00 15.91 2 ASP B O 1
ATOM 3229 N N . THR B 1 25 ? -24.313 37.024 56.491 1.00 16.96 3 THR B N 1
ATOM 3230 C CA . THR B 1 25 ? -25.683 37.570 56.366 1.00 16.95 3 THR B CA 1
ATOM 3231 C C . THR B 1 25 ? -26.703 36.470 56.062 1.00 15.75 3 THR B C 1
ATOM 3232 O O . THR B 1 25 ? -27.772 36.445 56.653 1.00 17.96 3 THR B O 1
ATOM 3236 N N . THR B 1 26 ? -26.398 35.600 55.114 1.00 16.70 4 THR B N 1
ATOM 3237 C CA . THR B 1 26 ? -27.308 34.493 54.718 1.00 17.06 4 THR B CA 1
ATOM 3238 C C . THR B 1 26 ? -27.499 33.516 55.887 1.00 17.23 4 THR B C 1
ATOM 3239 O O . THR B 1 26 ? -28.640 33.110 56.150 1.00 16.31 4 THR B O 1
ATOM 3243 N N . SER B 1 27 ? -26.433 33.144 56.590 1.00 17.59 5 SER B N 1
ATOM 3244 C CA . SER B 1 27 ? -26.518 32.212 57.737 1.00 16.77 5 SER B CA 1
ATOM 3245 C C . SER B 1 27 ? -27.344 32.812 58.862 1.00 17.02 5 SER B C 1
ATOM 3246 O O . SER B 1 27 ? -28.073 32.056 59.532 1.00 19.18 5 SER B O 1
ATOM 3249 N N . LYS B 1 28 ? -27.226 34.120 59.108 1.00 17.34 6 LYS B N 1
ATOM 3250 C CA . LYS B 1 28 ? -28.038 34.774 60.168 1.00 17.84 6 LYS B CA 1
ATOM 3251 C C . LYS B 1 28 ? -29.528 34.599 59.907 1.00 18.00 6 LYS B C 1
ATOM 3252 O O . LYS B 1 28 ? -30.283 34.320 60.857 1.00 19.25 6 LYS B O 1
ATOM 3258 N N . LEU B 1 29 ? -29.969 34.797 58.665 1.00 17.02 7 LEU B N 1
ATOM 3259 C CA . LEU B 1 29 ? -31.397 34.675 58.344 1.00 16.28 7 LEU B CA 1
ATOM 3260 C C . LEU B 1 29 ? -31.826 33.213 58.520 1.00 19.20 7 LEU B C 1
ATOM 3261 O O . LEU B 1 29 ? -32.875 32.996 59.109 1.00 20.34 7 LEU B O 1
ATOM 3266 N N . ALA B 1 30 ? -31.029 32.254 58.050 1.00 20.54 8 ALA B N 1
ATOM 3267 C CA . ALA B 1 30 ? -31.290 30.801 58.285 1.00 22.04 8 ALA B CA 1
ATOM 3268 C C . ALA B 1 30 ? -31.365 30.508 59.786 1.00 22.20 8 ALA B C 1
ATOM 3269 O O . ALA B 1 30 ? -32.283 29.758 60.201 1.00 22.79 8 ALA B O 1
ATOM 3271 N N . LEU B 1 31 ? -30.497 31.087 60.607 1.00 22.81 9 LEU B N 1
ATOM 3272 C CA . LEU B 1 31 ? -30.524 30.832 62.076 1.00 27.15 9 LEU B CA 1
ATOM 3273 C C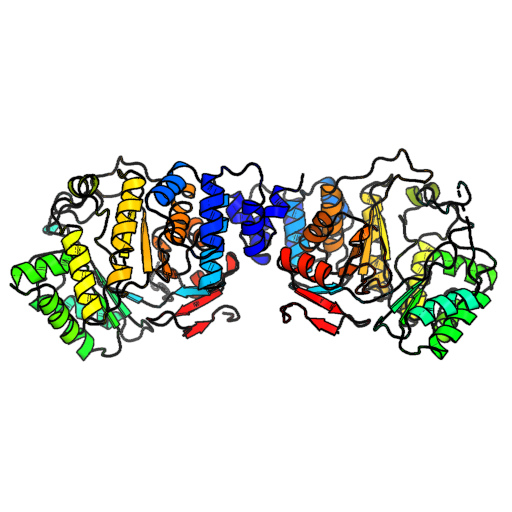 . LEU B 1 31 ? -31.835 31.331 62.693 1.00 27.52 9 LEU B C 1
ATOM 3274 O O . LEU B 1 31 ? -32.404 30.634 63.584 1.00 27.90 9 LEU B O 1
ATOM 3279 N N . ILE B 1 32 ? -32.301 32.505 62.279 1.00 24.29 10 ILE B N 1
ATOM 3280 C CA . ILE B 1 32 ? -33.573 33.092 62.783 1.00 24.44 10 ILE B CA 1
ATOM 3281 C C . ILE B 1 32 ? -34.724 32.146 62.402 1.00 25.81 10 ILE B C 1
ATOM 3282 O O . ILE B 1 32 ? -35.622 31.877 63.245 1.00 27.43 10 ILE B O 1
ATOM 3287 N N . LEU B 1 33 ? -34.695 31.608 61.189 1.00 23.19 11 LEU B N 1
ATOM 3288 C CA . LEU B 1 33 ? -35.806 30.787 60.664 1.00 25.97 11 LEU B CA 1
ATOM 3289 C C . LEU B 1 33 ? -35.818 29.425 61.364 1.00 30.00 11 LEU B C 1
ATOM 3290 O O . LEU B 1 33 ? -36.913 28.795 61.383 1.00 31.19 11 LEU B O 1
ATOM 3295 N N . ALA B 1 34 ? -34.673 29.010 61.908 1.00 28.26 12 ALA B N 1
ATOM 3296 C CA . ALA B 1 34 ? -34.536 27.710 62.613 1.00 34.39 12 ALA B CA 1
ATOM 3297 C C . ALA B 1 34 ? -34.762 27.886 64.119 1.00 34.58 12 ALA B C 1
ATOM 3298 O O . ALA B 1 34 ? -34.858 26.871 64.811 1.00 36.03 12 ALA B O 1
ATOM 3300 N N . ASP B 1 35 ? -34.872 29.103 64.631 1.00 32.88 13 ASP B N 1
ATOM 3301 C CA . ASP B 1 35 ? -35.040 29.337 66.087 1.00 36.46 13 ASP B CA 1
ATOM 3302 C C . ASP B 1 35 ? -36.459 28.914 66.519 1.00 36.60 13 ASP B C 1
ATOM 3303 O O . ASP B 1 35 ? -37.434 29.592 66.158 1.00 34.74 13 ASP B O 1
ATOM 3308 N N . ALA B 1 36 ? -36.579 27.835 67.312 1.00 38.49 14 ALA B N 1
ATOM 3309 C CA . ALA B 1 36 ? -37.870 27.248 67.767 1.00 40.66 14 ALA B CA 1
ATOM 3310 C C . ALA B 1 36 ? -38.706 28.260 68.572 1.00 38.71 14 ALA B C 1
ATOM 3311 O O . ALA B 1 36 ? -39.937 28.159 68.528 1.00 42.01 14 ALA B O 1
ATOM 3313 N N . ASP B 1 37 ? -38.057 29.196 69.266 1.00 39.27 15 ASP B N 1
ATOM 3314 C CA . ASP B 1 37 ? -38.679 30.195 70.172 1.00 47.67 15 ASP B CA 1
ATOM 3315 C C . ASP B 1 37 ? -39.207 31.432 69.426 1.00 48.54 15 ASP B C 1
ATOM 3316 O O . ASP B 1 37 ? -40.030 32.162 70.022 1.00 45.44 15 ASP B O 1
ATOM 3321 N N . LEU B 1 38 ? -38.757 31.685 68.194 1.00 47.42 16 LEU B N 1
ATOM 3322 C CA . LEU B 1 38 ? -39.194 32.871 67.414 1.00 42.72 16 LEU B CA 1
ATOM 3323 C C . LEU B 1 38 ? -40.703 32.792 67.197 1.00 43.30 16 LEU B C 1
ATOM 3324 O O . LEU B 1 38 ? -41.207 31.836 66.606 1.00 43.23 16 LEU B O 1
ATOM 3329 N N . PRO B 1 39 ? -41.483 33.812 67.615 1.00 36.14 17 PRO B N 1
ATOM 3330 C CA . PRO B 1 39 ? -42.917 33.800 67.356 1.00 35.91 17 PRO B CA 1
ATOM 3331 C C . PRO B 1 39 ? -43.171 33.527 65.876 1.00 38.17 17 PRO B C 1
ATOM 3332 O O . PRO B 1 39 ? -42.373 33.982 65.037 1.00 36.79 17 PRO B O 1
ATOM 3336 N N . ALA B 1 40 ? -44.265 32.816 65.587 1.00 36.71 18 ALA B N 1
ATOM 3337 C CA . ALA B 1 40 ? -44.648 32.353 64.237 1.00 35.09 18 ALA B CA 1
ATOM 3338 C C . ALA B 1 40 ? -44.825 33.556 63.306 1.00 33.85 18 ALA B C 1
ATOM 3339 O O . ALA B 1 40 ? -44.475 33.455 62.134 1.00 31.20 18 ALA B O 1
ATOM 3341 N N . ALA B 1 41 ? -45.394 34.654 63.794 1.00 32.85 19 ALA B N 1
ATOM 3342 C CA . ALA B 1 41 ? -45.610 35.856 62.964 1.00 31.94 19 ALA B CA 1
ATOM 3343 C C . ALA B 1 41 ? -44.256 36.313 62.381 1.00 26.03 19 ALA B C 1
ATOM 3344 O O . ALA B 1 41 ? -44.197 36.676 61.152 1.00 26.13 19 ALA B O 1
ATOM 3346 N N . LEU B 1 42 ? -43.225 36.333 63.221 1.00 24.13 20 LEU B N 1
ATOM 3347 C CA . LEU B 1 42 ? -41.881 36.860 62.845 1.00 23.42 20 LEU B CA 1
ATOM 3348 C C . LEU B 1 42 ? -41.173 35.855 61.940 1.00 25.63 20 LEU B C 1
ATOM 3349 O O . LEU B 1 42 ? -40.454 36.265 61.022 1.00 22.75 20 LEU B O 1
ATOM 3354 N N . LYS B 1 43 ? -41.414 34.552 62.138 1.00 28.80 21 LYS B N 1
ATOM 3355 C CA . LYS B 1 43 ? -40.824 33.527 61.240 1.00 28.32 21 LYS B CA 1
ATOM 3356 C C . LYS B 1 43 ? -41.445 33.667 59.843 1.00 25.25 21 LYS B C 1
ATOM 3357 O O . LYS B 1 43 ? -40.743 33.558 58.823 1.00 23.69 21 LYS B O 1
ATOM 3363 N N . ALA B 1 44 ? -42.738 33.936 59.761 1.00 24.25 22 ALA B N 1
ATOM 3364 C CA . ALA B 1 44 ? -43.448 33.998 58.472 1.00 23.71 22 ALA B CA 1
ATOM 3365 C C . ALA B 1 44 ? -42.895 35.188 57.671 1.00 22.07 22 ALA B C 1
ATOM 3366 O O . ALA B 1 44 ? -42.725 35.081 56.452 1.00 22.84 22 ALA B O 1
ATOM 3368 N N . ILE B 1 45 ? -42.648 36.296 58.370 1.00 21.23 23 ILE B N 1
ATOM 3369 C CA . ILE B 1 45 ? -42.126 37.518 57.717 1.00 19.68 23 ILE B CA 1
ATOM 3370 C C . ILE B 1 45 ? -40.691 37.254 57.280 1.00 19.70 23 ILE B C 1
ATOM 3371 O O . ILE B 1 45 ? -40.376 37.574 56.139 1.00 19.02 23 ILE B O 1
ATOM 3376 N N . ALA B 1 46 ? -39.892 36.625 58.139 1.00 19.64 24 ALA B N 1
ATOM 3377 C CA . ALA B 1 46 ? -38.481 36.305 57.829 1.00 19.04 24 ALA B CA 1
ATOM 3378 C C . ALA B 1 46 ? -38.431 35.399 56.599 1.00 18.88 24 ALA B C 1
ATOM 3379 O O . ALA B 1 46 ? -37.573 35.579 55.725 1.00 17.24 24 ALA B O 1
ATOM 3381 N N . LEU B 1 47 ? -39.365 34.458 56.490 1.00 20.97 25 LEU B N 1
ATOM 3382 C CA . LEU B 1 47 ? -39.436 33.513 55.345 1.00 22.78 25 LEU B CA 1
ATOM 3383 C C . LEU B 1 47 ? -39.830 34.268 54.079 1.00 21.19 25 LEU B C 1
ATOM 3384 O O . LEU B 1 47 ? -39.234 34.018 53.017 1.00 18.75 25 LEU B O 1
ATOM 3389 N N . LYS B 1 48 ? -40.745 35.235 54.173 1.00 18.75 26 LYS B N 1
ATOM 3390 C CA . LYS B 1 48 ? -41.074 36.050 52.991 1.00 20.32 26 LYS B CA 1
ATOM 3391 C C . LYS B 1 48 ? -39.792 36.711 52.466 1.00 17.42 26 LYS B C 1
ATOM 3392 O O . LYS B 1 48 ? -39.566 36.766 51.235 1.00 19.32 26 LYS B O 1
ATOM 3398 N N . VAL B 1 49 ? -39.004 37.264 53.385 1.00 17.37 27 VAL B N 1
ATOM 3399 C CA . VAL B 1 49 ? -37.781 38.023 53.024 1.00 16.31 27 VAL B CA 1
ATOM 3400 C C . VAL B 1 49 ? -36.804 37.047 52.358 1.00 17.67 27 VAL B C 1
ATOM 3401 O O . VAL B 1 49 ? -36.231 37.395 51.304 1.00 17.57 27 VAL B O 1
ATOM 3405 N N . GLN B 1 50 ? -36.659 35.853 52.923 1.00 19.30 28 GLN B N 1
ATOM 3406 C CA . GLN B 1 50 ? -35.770 34.812 52.329 1.00 21.35 28 GLN B CA 1
ATOM 3407 C C . GLN B 1 50 ? -36.215 34.464 50.900 1.00 24.40 28 GLN B C 1
ATOM 3408 O O . GLN B 1 50 ? -35.354 34.272 50.046 1.00 23.45 28 GLN B O 1
ATOM 3414 N N . ASN B 1 51 ? -37.515 34.576 50.617 1.00 25.46 29 ASN B N 1
ATOM 3415 C CA . ASN B 1 51 ? -38.166 34.240 49.319 1.00 25.30 29 ASN B CA 1
ATOM 3416 C C . ASN B 1 51 ? -38.387 35.487 48.455 1.00 25.41 29 ASN B C 1
ATOM 3417 O O . ASN B 1 51 ? -38.950 35.362 47.349 1.00 26.02 29 ASN B O 1
ATOM 3422 N N . GLN B 1 52 ? -37.939 36.664 48.883 1.00 22.46 30 GLN B N 1
ATOM 3423 C CA . GLN B 1 52 ? -38.149 37.942 48.137 1.00 22.06 30 GLN B CA 1
ATOM 3424 C C . GLN B 1 52 ? -39.650 38.172 47.908 1.00 21.65 30 GLN B C 1
ATOM 3425 O O . GLN B 1 52 ? -40.025 38.747 46.878 1.00 26.03 30 GLN B O 1
ATOM 3431 N N . GLU B 1 53 ? -40.466 37.805 48.882 1.00 20.10 31 GLU B N 1
ATOM 3432 C CA . GLU B 1 53 ? -41.923 38.063 48.818 1.00 19.53 31 GLU B CA 1
ATOM 3433 C C . GLU B 1 53 ? -42.261 39.366 49.562 1.00 16.72 31 GLU B C 1
ATOM 3434 O O . GLU B 1 53 ? -41.628 39.646 50.565 1.00 16.48 31 GLU B O 1
ATOM 3440 N N . ARG B 1 54 ? -43.333 40.014 49.140 1.00 15.04 32 ARG B N 1
ATOM 3441 C CA . ARG B 1 54 ? -43.796 41.308 49.656 1.00 14.43 32 ARG B CA 1
ATOM 3442 C C . ARG B 1 54 ? -44.459 41.082 51.010 1.00 15.79 32 ARG B C 1
ATOM 3443 O O . ARG B 1 54 ? -45.359 40.205 51.125 1.00 18.12 32 ARG B O 1
ATOM 3451 N N . ILE B 1 55 ? -44.145 41.929 51.964 1.00 13.31 33 ILE B N 1
ATOM 3452 C CA . ILE B 1 55 ? -44.875 41.920 53.257 1.00 15.57 33 ILE B CA 1
ATOM 3453 C C . ILE B 1 55 ? -46.100 42.816 53.159 1.00 15.35 33 ILE B C 1
ATOM 3454 O O . ILE B 1 55 ? -46.092 43.824 52.452 1.00 15.14 33 ILE B O 1
ATOM 3459 N N . THR B 1 56 ? -47.127 42.468 53.932 1.00 16.00 34 THR B N 1
ATOM 3460 C CA . THR B 1 56 ? -48.412 43.184 53.903 1.00 16.29 34 THR B CA 1
ATOM 3461 C C . THR B 1 56 ? -48.365 44.367 54.853 1.00 14.26 34 THR B C 1
ATOM 3462 O O . THR B 1 56 ? -47.502 44.443 55.729 1.00 13.05 34 THR B O 1
ATOM 3466 N N . PHE B 1 57 ? -49.350 45.227 54.688 1.00 15.15 35 PHE B N 1
ATOM 3467 C CA . PHE B 1 57 ? -49.601 46.339 55.626 1.00 15.07 35 PHE B CA 1
ATOM 3468 C C . PHE B 1 57 ? -49.613 45.806 57.058 1.00 15.60 35 PHE B C 1
ATOM 3469 O O . PHE B 1 57 ? -48.947 46.352 57.937 1.00 15.06 35 PHE B O 1
ATOM 3477 N N . ASP B 1 58 ? -50.412 44.765 57.331 1.00 16.47 36 ASP B N 1
ATOM 3478 C CA . ASP B 1 58 ? -50.514 44.257 58.731 1.00 18.23 36 ASP B CA 1
ATOM 3479 C C . ASP B 1 58 ? -49.150 43.723 59.219 1.00 16.06 36 ASP B C 1
ATOM 3480 O O . ASP B 1 58 ? -48.804 43.920 60.374 1.00 17.69 36 ASP B O 1
ATOM 3485 N N . GLU B 1 59 ? -48.364 43.090 58.344 1.00 16.49 37 GLU B N 1
ATOM 3486 C CA . GLU B 1 59 ? -47.029 42.593 58.717 1.00 16.67 37 GLU B CA 1
ATOM 3487 C C . GLU B 1 59 ? -46.105 43.774 59.024 1.00 14.87 37 GLU B C 1
ATOM 3488 O O . GLU B 1 59 ? -45.306 43.680 59.938 1.00 15.33 37 GLU B O 1
ATOM 3494 N N . GLY B 1 60 ? -46.225 44.868 58.255 1.00 13.56 38 GLY B N 1
ATOM 3495 C CA . GLY B 1 60 ? -45.453 46.105 58.502 1.00 13.96 38 GLY B CA 1
ATOM 3496 C C . GLY B 1 60 ? -45.753 46.650 59.881 1.00 14.46 38 GLY B C 1
ATOM 3497 O O . GLY B 1 60 ? -44.841 47.014 60.610 1.00 13.39 38 GLY B O 1
ATOM 3498 N N . VAL B 1 61 ? -47.024 46.777 60.209 1.00 14.72 39 VAL B N 1
ATOM 3499 C CA . VAL B 1 61 ? -47.434 47.264 61.552 1.00 15.31 39 VAL B CA 1
ATOM 3500 C C . VAL B 1 61 ? -46.879 46.314 62.616 1.00 13.84 39 VAL B C 1
ATOM 3501 O O . VAL B 1 61 ? -46.313 46.771 63.606 1.00 14.57 39 VAL B O 1
ATOM 3505 N N . TYR B 1 62 ? -46.947 45.025 62.359 1.00 14.90 40 TYR B N 1
ATOM 3506 C CA . TYR B 1 62 ? -46.505 43.986 63.318 1.00 17.24 40 TYR B CA 1
ATOM 3507 C C . TYR B 1 62 ? -45.020 44.163 63.601 1.00 16.36 40 TYR B C 1
ATOM 3508 O O . TYR B 1 62 ? -44.565 44.185 64.728 1.00 15.76 40 TYR B O 1
ATOM 3517 N N . LEU B 1 63 ? -44.223 44.385 62.551 1.00 14.77 41 LEU B N 1
ATOM 3518 C CA . LEU B 1 63 ? -42.791 44.647 62.775 1.00 15.58 41 LEU B CA 1
ATOM 3519 C C . LEU B 1 63 ? -42.565 45.892 63.633 1.00 15.15 41 LEU B C 1
ATOM 3520 O O . LEU B 1 63 ? -41.747 45.875 64.575 1.00 15.51 41 LEU B O 1
ATOM 3525 N N . TYR B 1 64 ? -43.239 47.000 63.340 1.00 15.41 42 TYR B N 1
ATOM 3526 C CA . TYR B 1 64 ? -43.036 48.232 64.126 1.00 15.10 42 TYR B CA 1
ATOM 3527 C C . TYR B 1 64 ? -43.422 47.960 65.592 1.00 15.47 42 TYR B C 1
ATOM 3528 O O . TYR B 1 64 ? -42.714 48.408 66.488 1.00 15.07 42 TYR B O 1
ATOM 3537 N N . GLU B 1 65 ? -44.502 47.245 65.831 1.00 16.79 43 GLU B N 1
ATOM 3538 C CA . GLU B 1 65 ? -45.002 47.091 67.233 1.00 19.58 43 GLU B CA 1
ATOM 3539 C C . GLU B 1 65 ? -44.201 46.033 68.004 1.00 20.26 43 GLU B C 1
ATOM 3540 O O . GLU B 1 65 ? -44.233 46.109 69.250 1.00 19.90 43 GLU B O 1
ATOM 3546 N N . ASN B 1 66 ? -43.594 45.046 67.338 1.00 18.38 44 ASN B N 1
ATOM 3547 C CA . ASN B 1 66 ? -43.102 43.815 68.029 1.00 18.28 44 ASN B CA 1
ATOM 3548 C C . ASN B 1 66 ? -41.622 43.506 67.762 1.00 20.56 44 ASN B C 1
ATOM 3549 O O . ASN B 1 66 ? -40.948 42.882 68.630 1.00 21.44 44 ASN B O 1
ATOM 3554 N N . ALA B 1 67 ? -41.084 43.843 66.595 1.00 18.49 45 ALA B N 1
ATOM 3555 C CA . ALA B 1 67 ? -39.748 43.323 66.221 1.00 17.21 45 ALA B CA 1
ATOM 3556 C C . ALA B 1 67 ? -38.616 44.078 66.919 1.00 15.95 45 ALA B C 1
ATOM 3557 O O . ALA B 1 67 ? -38.595 45.316 67.009 1.00 16.35 45 ALA B O 1
ATOM 3559 N N . GLU B 1 68 ? -37.654 43.329 67.406 1.00 17.25 46 GLU B N 1
ATOM 3560 C CA . GLU B 1 68 ? -36.425 43.835 68.024 1.00 18.34 46 GLU B CA 1
ATOM 3561 C C . GLU B 1 68 ? -35.441 44.264 66.931 1.00 17.07 46 GLU B C 1
ATOM 3562 O O . GLU B 1 68 ? -35.486 43.717 65.825 1.00 15.71 46 GLU B O 1
ATOM 3568 N N . LEU B 1 69 ? -34.543 45.153 67.288 1.00 18.64 47 LEU B N 1
ATOM 3569 C CA . LEU B 1 69 ? -33.505 45.666 66.372 1.00 17.72 47 LEU B CA 1
ATOM 3570 C C . LEU B 1 69 ? -32.685 44.530 65.749 1.00 17.95 47 LEU B C 1
ATOM 3571 O O . LEU B 1 69 ? -32.448 44.576 64.515 1.00 15.41 47 LEU B O 1
ATOM 3576 N N . GLY B 1 70 ? -32.226 43.542 66.531 1.00 16.46 48 GLY B N 1
ATOM 3577 C CA . GLY B 1 70 ? -31.367 42.491 65.934 1.00 17.26 48 GLY B CA 1
ATOM 3578 C C . GLY B 1 70 ? -32.042 41.800 64.780 1.00 16.29 48 GLY B C 1
ATOM 3579 O O . GLY B 1 70 ? -31.446 41.642 63.676 1.00 16.06 48 GLY B O 1
ATOM 3580 N N . TYR B 1 71 ? -33.244 41.336 64.998 1.00 15.08 49 TYR B N 1
ATOM 3581 C CA . TYR B 1 71 ? -34.067 40.616 64.000 1.00 13.80 49 TYR B CA 1
ATOM 3582 C C . TYR B 1 71 ? -34.189 41.519 62.767 1.00 13.84 49 TYR B C 1
ATOM 3583 O O . TYR B 1 71 ? -34.000 41.081 61.654 1.00 14.10 49 TYR B O 1
ATOM 3592 N N . LEU B 1 72 ? -34.527 42.781 63.007 1.00 13.95 50 LEU B N 1
ATOM 3593 C CA . LEU B 1 72 ? -34.807 43.687 61.870 1.00 14.84 50 LEU B CA 1
ATOM 3594 C C . LEU B 1 72 ? -33.533 43.896 61.057 1.00 13.84 50 LEU B C 1
ATOM 3595 O O . LEU B 1 72 ? -33.645 43.983 59.817 1.00 13.99 50 LEU B O 1
ATOM 3600 N N . GLY B 1 73 ? -32.376 43.949 61.701 1.00 14.41 51 GLY B N 1
ATOM 3601 C CA . GLY B 1 73 ? -31.093 44.087 61.001 1.00 15.24 51 GLY B CA 1
ATOM 3602 C C . GLY B 1 73 ? -30.771 42.865 60.165 1.00 15.74 51 GLY B C 1
ATOM 3603 O O . GLY B 1 73 ? -30.344 43.014 58.999 1.00 15.24 51 GLY B O 1
ATOM 3604 N N . VAL B 1 74 ? -31.026 41.668 60.670 1.00 15.28 52 VAL B N 1
ATOM 3605 C CA . VAL B 1 74 ? -30.862 40.432 59.850 1.00 14.78 52 VAL B CA 1
ATOM 3606 C C . VAL B 1 74 ? -31.676 40.518 58.561 1.00 15.56 52 VAL B C 1
ATOM 3607 O O . VAL B 1 74 ? -31.142 40.240 57.476 1.00 16.70 52 VAL B O 1
ATOM 3611 N N . LEU B 1 75 ? -32.959 40.861 58.640 1.00 14.07 53 LEU B N 1
ATOM 3612 C CA . LEU B 1 75 ? -33.801 40.928 57.426 1.00 13.04 53 LEU B CA 1
ATOM 3613 C C . LEU B 1 75 ? -33.353 42.065 56.512 1.00 11.88 53 LEU B C 1
ATOM 3614 O O . LEU B 1 75 ? -33.246 41.853 55.277 1.00 12.52 53 LEU B O 1
ATOM 3619 N N . ALA B 1 76 ? -33.242 43.270 57.055 1.00 10.86 54 ALA B N 1
ATOM 3620 C CA . ALA B 1 76 ? -32.956 44.459 56.228 1.00 12.19 54 ALA B CA 1
ATOM 3621 C C . ALA B 1 76 ? -31.585 44.317 55.591 1.00 11.40 54 ALA B C 1
ATOM 3622 O O . ALA B 1 76 ? -31.396 44.700 54.438 1.00 12.10 54 ALA B O 1
ATOM 3624 N N . ASN B 1 77 ? -30.613 43.837 56.352 1.00 12.19 55 ASN B N 1
ATOM 3625 C CA . ASN B 1 77 ? -29.250 43.742 55.813 1.00 11.48 55 ASN B CA 1
ATOM 3626 C C . ASN B 1 77 ? -29.183 42.650 54.737 1.00 11.17 55 ASN B C 1
ATOM 3627 O O . ASN B 1 77 ? -28.426 42.810 53.751 1.00 11.40 55 ASN B O 1
ATOM 3632 N N . TYR B 1 78 ? -29.956 41.584 54.893 1.00 11.16 56 TYR B N 1
ATOM 3633 C CA . TYR B 1 78 ? -30.037 40.524 53.863 1.00 12.13 56 TYR B CA 1
ATOM 3634 C C . TYR B 1 78 ? -30.512 41.144 52.553 1.00 12.42 56 TYR B C 1
ATOM 3635 O O . TYR B 1 78 ? -29.863 40.930 51.501 1.00 12.94 56 TYR B O 1
ATOM 3644 N N . ILE B 1 79 ? -31.556 41.986 52.638 1.00 11.69 57 ILE B N 1
ATOM 3645 C CA . ILE B 1 79 ? -32.096 42.670 51.431 1.00 11.39 57 ILE B CA 1
ATOM 3646 C C . ILE B 1 79 ? -31.054 43.633 50.861 1.00 11.37 57 ILE B C 1
ATOM 3647 O O . ILE B 1 79 ? -30.809 43.644 49.642 1.00 11.28 57 ILE B O 1
ATOM 3652 N N . ARG B 1 80 ? -30.488 44.470 51.719 1.00 10.61 58 ARG B N 1
ATOM 3653 C CA . ARG B 1 80 ? -29.551 45.526 51.302 1.00 10.64 58 ARG B CA 1
ATOM 3654 C C . ARG B 1 80 ? -28.358 44.868 50.576 1.00 11.94 58 ARG B C 1
ATOM 3655 O O . ARG B 1 80 ? -27.978 45.353 49.536 1.00 12.00 58 ARG B O 1
ATOM 3663 N N . GLU B 1 81 ? -27.826 43.758 51.094 1.00 11.32 59 GLU B N 1
ATOM 3664 C CA . GLU B 1 81 ? -26.647 43.062 50.473 1.00 12.35 59 GLU B CA 1
ATOM 3665 C C . GLU B 1 81 ? -27.082 42.297 49.222 1.00 13.45 59 GLU B C 1
ATOM 3666 O O . GLU B 1 81 ? -26.315 42.263 48.224 1.00 13.34 59 GLU B O 1
ATOM 3672 N N . GLN B 1 82 ? -28.292 41.733 49.204 1.00 13.80 60 GLN B N 1
ATOM 3673 C CA . GLN B 1 82 ? -28.814 41.070 47.984 1.00 15.52 60 GLN B CA 1
ATOM 3674 C C . GLN B 1 82 ? -28.876 42.118 46.865 1.00 14.91 60 GLN B C 1
ATOM 3675 O O . GLN B 1 82 ? -28.471 41.808 45.726 1.00 14.26 60 GLN B O 1
ATOM 3681 N N . LYS B 1 83 ? -29.312 43.352 47.145 1.00 12.63 61 LYS B N 1
ATOM 3682 C CA . LYS B 1 83 ? -29.495 44.366 46.079 1.00 12.38 61 LYS B CA 1
ATOM 3683 C C . LYS B 1 83 ? -28.186 45.042 45.707 1.00 13.65 61 LYS B C 1
ATOM 3684 O O . LYS B 1 83 ? -27.984 45.380 44.526 1.00 14.11 61 LYS B O 1
ATOM 3690 N N . HIS B 1 84 ? -27.319 45.294 46.674 1.00 13.32 62 HIS B N 1
ATOM 3691 C CA . HIS B 1 84 ? -26.243 46.305 46.544 1.00 11.77 62 HIS B CA 1
ATOM 3692 C C . HIS B 1 84 ? -24.887 45.763 47.016 1.00 11.68 62 HIS B C 1
ATOM 3693 O O . HIS B 1 84 ? -23.887 46.523 46.918 1.00 11.73 62 HIS B O 1
ATOM 3700 N N . GLY B 1 85 ? -24.855 44.544 47.513 1.00 12.28 63 GLY B N 1
ATOM 3701 C CA . GLY B 1 85 ? -23.652 44.084 48.206 1.00 13.20 63 GLY B CA 1
ATOM 3702 C C . GLY B 1 85 ? -23.210 45.079 49.265 1.00 12.78 63 GLY B C 1
ATOM 3703 O O . GLY B 1 85 ? -24.035 45.508 50.079 1.00 11.77 63 GLY B O 1
ATOM 3704 N N . ASP B 1 86 ? -21.951 45.497 49.223 1.00 12.31 64 ASP B N 1
ATOM 3705 C CA . ASP B 1 86 ? -21.389 46.480 50.171 1.00 14.11 64 ASP B CA 1
ATOM 3706 C C . ASP B 1 86 ? -21.460 47.903 49.606 1.00 12.54 64 ASP B C 1
ATOM 3707 O O . ASP B 1 86 ? -21.069 48.858 50.321 1.00 11.89 64 ASP B O 1
ATOM 3712 N N . ASN B 1 87 ? -21.928 48.065 48.388 1.00 12.35 65 ASN B N 1
ATOM 3713 C CA . ASN B 1 87 ? -21.884 49.367 47.717 1.00 12.60 65 ASN B CA 1
ATOM 3714 C C . ASN B 1 87 ? -22.656 50.379 48.534 1.00 11.83 65 ASN B C 1
ATOM 3715 O O . ASN B 1 87 ? -23.796 50.105 48.946 1.00 11.57 65 ASN B O 1
ATOM 3720 N N . THR B 1 88 ? -22.071 51.542 48.730 1.00 11.47 66 THR B N 1
ATOM 3721 C CA . THR B 1 88 ? -22.690 52.639 49.483 1.00 10.74 66 THR B CA 1
ATOM 3722 C C . THR B 1 88 ? -22.488 53.891 48.651 1.00 10.24 66 THR B C 1
ATOM 3723 O O . THR B 1 88 ? -21.321 54.337 48.478 1.00 10.44 66 THR B O 1
ATOM 3727 N N . TYR B 1 89 ? -23.572 54.366 48.060 1.00 10.09 67 TYR B N 1
ATOM 3728 C CA . TYR B 1 89 ? -23.498 55.332 46.969 1.00 10.02 67 TYR B CA 1
ATOM 3729 C C . TYR B 1 89 ? -23.558 56.778 47.462 1.00 10.63 67 TYR B C 1
ATOM 3730 O O . TYR B 1 89 ? -24.327 57.108 48.396 1.00 11.35 67 TYR B O 1
ATOM 3739 N N . PHE B 1 90 ? -22.857 57.687 46.778 1.00 9.82 68 PHE B N 1
ATOM 3740 C CA . PHE B 1 90 ? -22.954 59.135 47.012 1.00 10.02 68 PHE B CA 1
ATOM 3741 C C . PHE B 1 90 ? -22.632 59.858 45.727 1.00 10.46 68 PHE B C 1
ATOM 3742 O O . PHE B 1 90 ? -22.028 59.229 44.820 1.00 10.64 68 PHE B O 1
ATOM 3750 N N . ASN B 1 91 ? -22.968 61.146 45.679 1.00 11.25 69 ASN B N 1
ATOM 3751 C CA . ASN B 1 91 ? -22.604 61.975 44.510 1.00 11.17 69 ASN B CA 1
ATOM 3752 C C . ASN B 1 91 ? -22.258 63.383 44.999 1.00 11.40 69 ASN B C 1
ATOM 3753 O O . ASN B 1 91 ? -22.199 63.606 46.209 1.00 12.34 69 ASN B O 1
ATOM 3758 N N . ARG B 1 92 ? -21.899 64.240 44.057 1.00 12.19 70 ARG B N 1
ATOM 3759 C CA . ARG B 1 92 ? -21.389 65.594 44.312 1.00 13.24 70 ARG B CA 1
ATOM 3760 C C . ARG B 1 92 ? -22.460 66.584 43.904 1.00 12.02 70 ARG B C 1
ATOM 3761 O O . ARG B 1 92 ? -22.706 66.788 42.692 1.00 13.11 70 ARG B O 1
ATOM 3769 N N . ASN B 1 93 ? -23.159 67.142 44.875 1.00 12.27 71 ASN B N 1
ATOM 3770 C CA . ASN B 1 93 ? -24.272 68.051 44.575 1.00 13.12 71 ASN B CA 1
ATOM 3771 C C . ASN B 1 93 ? -24.067 69.351 45.348 1.00 13.85 71 ASN B C 1
ATOM 3772 O O . ASN B 1 93 ? -23.237 69.399 46.244 1.00 13.91 71 ASN B O 1
ATOM 3777 N N . PHE B 1 94 ? -24.871 70.355 45.005 1.00 12.99 72 PHE B N 1
ATOM 3778 C CA . PHE B 1 94 ? -24.961 71.591 45.790 1.00 12.45 72 PHE B CA 1
ATOM 3779 C C . PHE B 1 94 ? -26.403 72.031 45.775 1.00 12.25 72 PHE B C 1
ATOM 3780 O O . PHE B 1 94 ? -27.195 71.496 44.984 1.00 12.45 72 PHE B O 1
ATOM 3788 N N . HIS B 1 95 ? -26.713 72.987 46.646 1.00 14.60 73 HIS B N 1
ATOM 3789 C CA . HIS B 1 95 ? -28.101 73.434 46.880 1.00 14.71 73 HIS B CA 1
ATOM 3790 C C . HIS B 1 95 ? -28.263 74.900 46.529 1.00 15.41 73 HIS B C 1
ATOM 3791 O O . HIS B 1 95 ? -27.347 75.673 46.781 1.00 16.41 73 HIS B O 1
ATOM 3798 N N . ILE B 1 96 ? -29.441 75.256 46.036 1.00 14.08 74 ILE B N 1
ATOM 3799 C CA . ILE B 1 96 ? -29.902 76.671 45.994 1.00 14.70 74 ILE B CA 1
ATOM 3800 C C . ILE B 1 96 ? -31.245 76.727 46.718 1.00 15.78 74 ILE B C 1
ATOM 3801 O O . ILE B 1 96 ? -32.110 75.892 46.457 1.00 15.90 74 ILE B O 1
ATOM 3806 N N . GLU B 1 97 ? -31.384 77.683 47.618 1.00 15.40 75 GLU B N 1
ATOM 3807 C CA . GLU B 1 97 ? -32.628 77.871 48.385 1.00 18.00 75 GLU B CA 1
ATOM 3808 C C . GLU B 1 97 ? -33.286 79.153 47.890 1.00 15.56 75 GLU B C 1
ATOM 3809 O O . GLU B 1 97 ? -32.859 80.235 48.260 1.00 16.93 75 GLU B O 1
ATOM 3815 N N . PRO B 1 98 ? -34.278 79.089 46.988 1.00 13.81 76 PRO B N 1
ATOM 3816 C CA . PRO B 1 98 ? -34.869 80.323 46.466 1.00 13.70 76 PRO B CA 1
ATOM 3817 C C . PRO B 1 98 ? -35.503 81.245 47.516 1.00 15.37 76 PRO B C 1
ATOM 3818 O O . PRO B 1 98 ? -35.464 82.487 47.328 1.00 16.43 76 PRO B O 1
ATOM 3822 N N . THR B 1 99 ? -36.110 80.695 48.557 1.00 14.93 77 THR B N 1
ATOM 3823 C CA . THR B 1 99 ? -36.648 81.541 49.644 1.00 14.98 77 THR B CA 1
ATOM 3824 C C . THR B 1 99 ? -36.644 80.762 50.942 1.00 16.37 77 THR B C 1
ATOM 3825 O O . THR B 1 99 ? -36.836 79.491 50.904 1.00 14.48 77 THR B O 1
ATOM 3829 N N . ASN B 1 100 ? -36.479 81.469 52.066 1.00 14.94 78 ASN B N 1
ATOM 3830 C CA . ASN B 1 100 ? -36.476 80.843 53.395 1.00 17.03 78 ASN B CA 1
ATOM 3831 C C . ASN B 1 100 ? -37.692 81.363 54.159 1.00 16.82 78 ASN B C 1
ATOM 3832 O O . ASN B 1 100 ? -37.686 81.355 55.377 1.00 19.17 78 ASN B O 1
ATOM 3837 N N . VAL B 1 101 ? -38.727 81.752 53.427 1.00 16.20 79 VAL B N 1
ATOM 3838 C CA . VAL B 1 101 ? -40.041 82.023 54.063 1.00 17.35 79 VAL B CA 1
ATOM 3839 C C . VAL B 1 101 ? -41.072 81.314 53.206 1.00 17.46 79 VAL B C 1
ATOM 3840 O O . VAL B 1 101 ? -40.701 80.796 52.144 1.00 15.74 79 VAL B O 1
ATOM 3844 N N . CYS B 1 102 ? -42.312 81.287 53.652 1.00 16.11 80 CYS B N 1
ATOM 3845 C CA . CYS B 1 102 ? -43.293 80.397 53.022 1.00 15.87 80 CYS B CA 1
ATOM 3846 C C . CYS B 1 102 ? -44.705 80.855 53.328 1.00 17.49 80 CYS B C 1
ATOM 3847 O O . CYS B 1 102 ? -44.932 81.334 54.420 1.00 19.10 80 CYS B O 1
ATOM 3850 N N . VAL B 1 103 ? -45.619 80.583 52.410 1.00 17.23 81 VAL B N 1
ATOM 3851 C CA . VAL B 1 103 ? -47.063 80.895 52.613 1.00 17.10 81 VAL B CA 1
ATOM 3852 C C . VAL B 1 103 ? -47.720 79.847 53.494 1.00 17.43 81 VAL B C 1
ATOM 3853 O O . VAL B 1 103 ? -48.770 80.160 54.104 1.00 16.92 81 VAL B O 1
ATOM 3857 N N . TYR B 1 104 ? -47.162 78.637 53.570 1.00 16.03 82 TYR B N 1
ATOM 3858 C CA . TYR B 1 104 ? -47.822 77.521 54.266 1.00 15.82 82 TYR B CA 1
ATOM 3859 C C . TYR B 1 104 ? -47.448 77.471 55.735 1.00 14.78 82 TYR B C 1
ATOM 3860 O O . TYR B 1 104 ? -46.557 78.197 56.196 1.00 17.12 82 TYR B O 1
ATOM 3869 N N . ASP B 1 105 ? -48.096 76.562 56.444 1.00 14.84 83 ASP B N 1
ATOM 3870 C CA . ASP B 1 105 ? -47.951 76.458 57.914 1.00 15.39 83 ASP B CA 1
ATOM 3871 C C . ASP B 1 105 ? -47.739 75.009 58.335 1.00 15.33 83 ASP B C 1
ATOM 3872 O O . ASP B 1 105 ? -48.692 74.367 58.869 1.00 18.20 83 ASP B O 1
ATOM 3877 N N . CYS B 1 106 ? -46.536 74.514 58.148 1.00 14.96 84 CYS B N 1
ATOM 3878 C CA . CYS B 1 106 ? -46.158 73.159 58.620 1.00 14.99 84 CYS B CA 1
ATOM 3879 C C . CYS B 1 106 ? -45.607 73.276 60.050 1.00 14.47 84 CYS B C 1
ATOM 3880 O O . CYS B 1 106 ? -44.702 74.099 60.300 1.00 14.03 84 CYS B O 1
ATOM 3883 N N . LYS B 1 107 ? -46.163 72.504 60.979 1.00 15.46 85 LYS B N 1
ATOM 3884 C CA . LYS B 1 107 ? -45.893 72.691 62.428 1.00 15.13 85 LYS B CA 1
ATOM 3885 C C . LYS B 1 107 ? -44.488 72.208 62.784 1.00 17.00 85 LYS B C 1
ATOM 3886 O O . LYS B 1 107 ? -44.007 72.583 63.848 1.00 16.13 85 LYS B O 1
ATOM 3892 N N . PHE B 1 108 ? -43.827 71.468 61.892 1.00 15.58 86 PHE B N 1
ATOM 3893 C CA . PHE B 1 108 ? -42.438 70.976 62.120 1.00 14.86 86 PHE B CA 1
ATOM 3894 C C . PHE B 1 108 ? -41.385 71.834 61.412 1.00 15.75 86 PHE B C 1
ATOM 3895 O O . PHE B 1 108 ? -40.175 71.563 61.493 1.00 16.70 86 PHE B O 1
ATOM 3903 N N . CYS B 1 109 ? -41.768 72.887 60.685 1.00 16.14 87 CYS B N 1
ATOM 3904 C CA . CYS B 1 109 ? -40.833 73.626 59.821 1.00 15.37 87 CYS B CA 1
ATOM 3905 C C . CYS B 1 109 ? -40.553 75.042 60.353 1.00 17.88 87 CYS B C 1
ATOM 3906 O O . CYS B 1 109 ? -41.519 75.757 60.713 1.00 18.34 87 CYS B O 1
ATOM 3909 N N . SER B 1 110 ? -39.284 75.457 60.358 1.00 17.37 88 SER B N 1
ATOM 3910 C CA . SER B 1 110 ? -38.852 76.812 60.766 1.00 18.45 88 SER B CA 1
ATOM 3911 C C . SER B 1 110 ? -39.339 77.888 59.794 1.00 18.23 88 SER B C 1
ATOM 3912 O O . SER B 1 110 ? -39.356 79.077 60.202 1.00 19.33 88 SER B O 1
ATOM 3915 N N . TYR B 1 111 ? -39.757 77.531 58.574 1.00 16.39 89 TYR B N 1
ATOM 3916 C CA . TYR B 1 111 ? -40.219 78.543 57.579 1.00 16.84 89 TYR B CA 1
ATOM 3917 C C . TYR B 1 111 ? -41.733 78.759 57.604 1.00 15.80 89 TYR B C 1
ATOM 3918 O O . TYR B 1 111 ? -42.207 79.605 56.838 1.00 17.86 89 TYR B O 1
ATOM 3927 N N . SER B 1 112 ? -42.456 78.099 58.491 1.00 16.97 90 SER B N 1
ATOM 3928 C CA . SER B 1 112 ? -43.925 78.267 58.605 1.00 15.81 90 SER B CA 1
ATOM 3929 C C . SER B 1 112 ? -44.274 79.764 58.691 1.00 18.14 90 SER B C 1
ATOM 3930 O O . SER B 1 112 ? -43.629 80.508 59.473 1.00 17.58 90 SER B O 1
ATOM 3933 N N . ARG B 1 113 ? -45.307 80.178 57.954 1.00 17.56 91 ARG B N 1
ATOM 3934 C CA . ARG B 1 113 ? -45.786 81.590 58.029 1.00 18.71 91 ARG B CA 1
ATOM 3935 C C . ARG B 1 113 ? -46.250 81.917 59.449 1.00 19.83 91 ARG B C 1
ATOM 3936 O O . ARG B 1 113 ? -46.275 83.121 59.778 1.00 20.31 91 ARG B O 1
ATOM 3944 N N . LEU B 1 114 ? -46.518 80.941 60.322 1.00 18.97 92 LEU B N 1
ATOM 3945 C CA . LEU B 1 114 ? -46.924 81.264 61.716 1.00 20.58 92 LEU B CA 1
ATOM 3946 C C . LEU B 1 114 ? -45.730 81.579 62.621 1.00 25.49 92 LEU B C 1
ATOM 3947 O O . LEU B 1 114 ? -45.965 82.155 63.722 1.00 28.81 92 LEU B O 1
ATOM 3952 N N . ILE B 1 115 ? -44.510 81.194 62.262 1.00 23.49 93 ILE B N 1
ATOM 3953 C CA . ILE B 1 115 ? -43.353 81.485 63.156 1.00 25.86 93 ILE B CA 1
ATOM 3954 C C . ILE B 1 115 ? -42.372 82.425 62.482 1.00 25.65 93 ILE B C 1
ATOM 3955 O O . ILE B 1 115 ? -41.544 82.973 63.216 1.00 27.39 93 ILE B O 1
ATOM 3960 N N . LYS B 1 116 ? -42.492 82.655 61.182 1.00 21.79 94 LYS B N 1
ATOM 3961 C CA . LYS B 1 116 ? -41.518 83.473 60.441 1.00 23.37 94 LYS B CA 1
ATOM 3962 C C . LYS B 1 116 ? -42.259 84.415 59.503 1.00 23.07 94 LYS B C 1
ATOM 3963 O O . LYS B 1 116 ? -42.893 83.913 58.550 1.00 23.36 94 LYS B O 1
ATOM 3969 N N . GLN B 1 117 ? -42.178 85.738 59.753 1.00 23.98 95 GLN B N 1
ATOM 3970 C CA . GLN B 1 117 ? -42.818 86.737 58.854 1.00 26.31 95 GLN B CA 1
ATOM 3971 C C . GLN B 1 117 ? -41.931 86.897 57.621 1.00 25.48 95 GLN B C 1
ATOM 3972 O O . GLN B 1 117 ? -40.728 86.612 57.715 1.00 23.67 95 GLN B O 1
ATOM 3978 N N . LYS B 1 118 ? -42.548 87.250 56.492 1.00 26.48 96 LYS B N 1
ATOM 3979 C CA . LYS B 1 118 ? -41.895 87.434 55.168 1.00 28.04 96 LYS B CA 1
ATOM 3980 C C . LYS B 1 118 ? -40.654 88.324 55.338 1.00 29.68 96 LYS B C 1
ATOM 3981 O O . LYS B 1 118 ? -39.610 88.031 54.722 1.00 27.00 96 LYS B O 1
ATOM 3987 N N . GLU B 1 119 ? -40.739 89.369 56.178 1.00 27.96 97 GLU B N 1
ATOM 3988 C CA . GLU B 1 119 ? -39.646 90.355 56.416 1.00 30.65 97 GLU B CA 1
ATOM 3989 C C . GLU B 1 119 ? -38.455 89.713 57.123 1.00 29.27 97 GLU B C 1
ATOM 3990 O O . GLU B 1 119 ? -37.364 90.284 57.024 1.00 30.80 97 GLU B O 1
ATOM 3996 N N . GLU B 1 120 ? -38.646 88.586 57.818 1.00 26.91 98 GLU B N 1
ATOM 3997 C CA . GLU B 1 120 ? -37.551 87.931 58.584 1.00 24.85 98 GLU B CA 1
ATOM 3998 C C . GLU B 1 120 ? -36.649 87.094 57.660 1.00 25.60 98 GLU B C 1
ATOM 3999 O O . GLU B 1 120 ? -35.587 86.574 58.162 1.00 26.78 98 GLU B O 1
ATOM 4005 N N . GLY B 1 121 ? -37.020 86.973 56.387 1.00 22.74 99 GLY B N 1
ATOM 4006 C CA . GLY B 1 121 ? -36.249 86.193 55.406 1.00 24.05 99 GLY B CA 1
ATOM 4007 C C . GLY B 1 121 ? -36.061 86.946 54.107 1.00 25.46 99 GLY B C 1
ATOM 4008 O O . GLY B 1 121 ? -36.063 88.191 54.082 1.00 23.56 99 GLY B O 1
ATOM 4009 N N . TRP B 1 122 ? -35.763 86.205 53.064 1.00 23.27 100 TRP B N 1
ATOM 4010 C CA . TRP B 1 122 ? -35.425 86.755 51.739 1.00 24.72 100 TRP B CA 1
ATOM 4011 C C . TRP B 1 122 ? -36.054 85.854 50.682 1.00 21.55 100 TRP B C 1
ATOM 4012 O O . TRP B 1 122 ? -36.462 84.700 51.001 1.00 18.76 100 TRP B O 1
ATOM 4023 N N . GLU B 1 123 ? -36.222 86.449 49.511 1.00 20.78 101 GLU B N 1
ATOM 4024 C CA A GLU B 1 123 ? -36.746 85.772 48.297 0.61 21.50 101 GLU B CA 1
ATOM 4025 C CA B GLU B 1 123 ? -36.731 85.774 48.307 0.39 21.97 101 GLU B CA 1
ATOM 4026 C C . GLU B 1 123 ? -35.746 86.107 47.187 1.00 21.67 101 GLU B C 1
ATOM 4027 O O . GLU B 1 123 ? -35.636 87.272 46.829 1.00 22.20 101 GLU B O 1
ATOM 4038 N N . MET B 1 124 ? -35.005 85.125 46.706 1.00 18.87 102 MET B N 1
ATOM 4039 C CA . MET B 1 124 ? -34.063 85.426 45.632 1.00 18.04 102 MET B CA 1
ATOM 4040 C C . MET B 1 124 ? -34.819 85.822 44.370 1.00 16.93 102 MET B C 1
ATOM 4041 O O . MET B 1 124 ? -35.920 85.371 44.120 1.00 16.34 102 MET B O 1
ATOM 4046 N N . SER B 1 125 ? -34.147 86.607 43.541 1.00 17.16 103 SER B N 1
ATOM 4047 C CA . SER B 1 125 ? -34.543 86.820 42.142 1.00 18.48 103 SER B CA 1
ATOM 4048 C C . SER B 1 125 ? -33.912 85.703 41.315 1.00 15.98 103 SER B C 1
ATOM 4049 O O . SER B 1 125 ? -33.008 84.996 41.812 1.00 16.74 103 SER B O 1
ATOM 4052 N N . VAL B 1 126 ? -34.325 85.599 40.065 1.00 18.02 104 VAL B N 1
ATOM 4053 C CA . VAL B 1 126 ? -33.688 84.651 39.130 1.00 18.20 104 VAL B CA 1
ATOM 4054 C C . VAL B 1 126 ? -32.215 85.061 38.956 1.00 18.42 104 VAL B C 1
ATOM 4055 O O . VAL B 1 126 ? -31.331 84.184 39.054 1.00 17.12 104 VAL B O 1
ATOM 4059 N N . ASP B 1 127 ? -31.930 86.352 38.793 1.00 18.68 105 ASP B N 1
ATOM 4060 C CA . ASP B 1 127 ? -30.535 86.858 38.789 1.00 19.39 105 ASP B CA 1
ATOM 4061 C C . ASP B 1 127 ? -29.755 86.358 40.016 1.00 17.78 105 ASP B C 1
ATOM 4062 O O . ASP B 1 127 ? -28.630 85.839 39.847 1.00 19.29 105 ASP B O 1
ATOM 4067 N N . GLY B 1 128 ? -30.336 86.435 41.216 1.00 15.90 106 GLY B N 1
ATOM 4068 C CA . GLY B 1 128 ? -29.636 86.013 42.442 1.00 18.17 106 GLY B CA 1
ATOM 4069 C C . GLY B 1 128 ? -29.383 84.509 42.451 1.00 16.38 106 GLY B C 1
ATOM 4070 O O . GLY B 1 128 ? -28.309 84.079 42.923 1.00 17.81 106 GLY B O 1
ATOM 4071 N N . MET B 1 129 ? -30.341 83.729 41.967 1.00 15.90 107 MET B N 1
ATOM 4072 C CA . MET B 1 129 ? -30.187 82.255 41.912 1.00 16.38 107 MET B CA 1
ATOM 4073 C C . MET B 1 129 ? -29.054 81.944 40.942 1.00 17.33 107 MET B C 1
ATOM 4074 O O . MET B 1 129 ? -28.241 81.054 41.248 1.00 17.14 107 MET B O 1
ATOM 4079 N N . MET B 1 130 ? -28.977 82.653 39.821 1.00 16.01 108 MET B N 1
ATOM 4080 C CA . MET B 1 130 ? -27.916 82.436 38.811 1.00 18.14 108 MET B CA 1
ATOM 4081 C C . MET B 1 130 ? -26.560 82.863 39.374 1.00 19.08 108 MET B C 1
ATOM 4082 O O . MET B 1 130 ? -25.549 82.190 39.095 1.00 17.86 108 MET B O 1
ATOM 4087 N N . GLU B 1 131 ? -26.520 83.889 40.219 1.00 18.98 109 GLU B N 1
ATOM 4088 C CA . GLU B 1 131 ? -25.242 84.297 40.847 1.00 22.08 109 GLU B CA 1
ATOM 4089 C C . GLU B 1 131 ? -24.774 83.178 41.784 1.00 18.64 109 GLU B C 1
ATOM 4090 O O . GLU B 1 131 ? -23.574 82.870 41.776 1.00 21.42 109 GLU B O 1
ATOM 4096 N N . VAL B 1 132 ? -25.673 82.560 42.547 1.00 17.93 110 VAL B N 1
ATOM 4097 C CA . VAL B 1 132 ? -25.313 81.393 43.403 1.00 18.74 110 VAL B CA 1
ATOM 4098 C C . VAL B 1 132 ? -24.800 80.255 42.504 1.00 17.32 110 VAL B C 1
ATOM 4099 O O . VAL B 1 132 ? -23.736 79.715 42.809 1.00 19.12 110 VAL B O 1
ATOM 4103 N N . LEU B 1 133 ? -25.534 79.873 41.478 1.00 18.27 111 LEU B N 1
ATOM 4104 C CA . LEU B 1 133 ? -25.138 78.769 40.563 1.00 17.04 111 LEU B CA 1
ATOM 4105 C C . LEU B 1 133 ? -23.722 79.014 40.010 1.00 15.63 111 LEU B C 1
ATOM 4106 O O . LEU B 1 133 ? -22.915 78.069 39.967 1.00 16.78 111 LEU B O 1
ATOM 4111 N N . LYS B 1 134 ? -23.395 80.244 39.607 1.00 15.62 112 LYS B N 1
ATOM 4112 C CA . LYS B 1 134 ? -22.085 80.546 38.972 1.00 17.08 112 LYS B CA 1
ATOM 4113 C C . LYS B 1 134 ? -20.929 80.374 39.967 1.00 15.50 112 LYS B C 1
ATOM 4114 O O . LYS B 1 134 ? -19.817 80.115 39.510 1.00 17.03 112 LYS B O 1
ATOM 4120 N N . LYS B 1 135 ? -21.172 80.462 41.265 1.00 15.93 113 LYS B N 1
ATOM 4121 C CA . LYS B 1 135 ? -20.103 80.206 42.277 1.00 17.10 113 LYS B CA 1
ATOM 4122 C C . LYS B 1 135 ? -19.580 78.774 42.139 1.00 16.76 113 LYS B C 1
ATOM 4123 O O . LYS B 1 135 ? -18.517 78.499 42.690 1.00 18.92 113 LYS B O 1
ATOM 4129 N N . TYR B 1 136 ? -20.347 77.863 41.524 1.00 16.54 114 TYR B N 1
ATOM 4130 C CA . TYR B 1 136 ? -19.966 76.434 41.397 1.00 14.86 114 TYR B CA 1
ATOM 4131 C C . TYR B 1 136 ? -19.452 76.115 39.998 1.00 14.53 114 TYR B C 1
ATOM 4132 O O . TYR B 1 136 ? -19.138 74.954 39.693 1.00 14.61 114 TYR B O 1
ATOM 4141 N N . ASP B 1 137 ? -19.255 77.130 39.150 1.00 15.90 115 ASP B N 1
ATOM 4142 C CA . ASP B 1 137 ? -18.842 76.884 37.747 1.00 18.43 115 ASP B CA 1
ATOM 4143 C C . ASP B 1 137 ? -17.548 76.074 37.652 1.00 18.83 115 ASP B C 1
ATOM 4144 O O . ASP B 1 137 ? -17.373 75.349 36.668 1.00 19.85 115 ASP B O 1
ATOM 4149 N N . HIS B 1 138 ? -16.627 76.228 38.591 1.00 19.24 116 HIS B N 1
ATOM 4150 C CA . HIS B 1 138 ? -15.316 75.522 38.520 1.00 20.74 116 HIS B CA 1
ATOM 4151 C C . HIS B 1 138 ? -15.239 74.472 39.609 1.00 19.77 116 HIS B C 1
ATOM 4152 O O . HIS B 1 138 ? -14.136 74.136 40.051 1.00 17.77 116 HIS B O 1
ATOM 4159 N N . GLU B 1 139 ? -16.397 73.876 39.909 1.00 16.77 117 GLU B N 1
ATOM 4160 C CA . GLU B 1 139 ? -16.531 72.786 40.886 1.00 15.68 117 GLU B CA 1
ATOM 4161 C C . GLU B 1 139 ? -17.065 71.555 40.174 1.00 13.95 117 GLU B C 1
ATOM 4162 O O . GLU B 1 139 ? -17.870 71.701 39.251 1.00 15.15 117 GLU B O 1
ATOM 4168 N N . PRO B 1 140 ? -16.618 70.352 40.611 1.00 13.78 118 PRO B N 1
ATOM 4169 C CA . PRO B 1 140 ? -17.012 69.084 39.991 1.00 13.00 118 PRO B CA 1
ATOM 4170 C C . PRO B 1 140 ? -18.373 68.581 40.495 1.00 14.08 118 PRO B C 1
ATOM 4171 O O . PRO B 1 140 ? -18.586 67.353 40.549 1.00 13.67 118 PRO B O 1
ATOM 4175 N N . VAL B 1 141 ? -19.286 69.496 40.775 1.00 12.27 119 VAL B N 1
ATOM 4176 C CA . VAL B 1 141 ? -20.720 69.170 41.011 1.00 12.68 119 VAL B CA 1
ATOM 4177 C C . VAL B 1 141 ? -21.335 68.652 39.712 1.00 12.94 119 VAL B C 1
ATOM 4178 O O . VAL B 1 141 ? -20.952 69.070 38.613 1.00 13.73 119 VAL B O 1
ATOM 4182 N N . THR B 1 142 ? -22.246 67.707 39.831 1.00 11.96 120 THR B N 1
ATOM 4183 C CA . THR B 1 142 ? -22.910 67.139 38.643 1.00 11.55 120 THR B CA 1
ATOM 4184 C C . THR B 1 142 ? -24.385 67.515 38.660 1.00 11.46 120 THR B C 1
ATOM 4185 O O . THR B 1 142 ? -25.020 67.428 37.616 1.00 11.14 120 THR B O 1
ATOM 4189 N N . GLU B 1 143 ? -24.907 67.947 39.793 1.00 11.50 121 GLU B N 1
ATOM 4190 C CA . GLU B 1 143 ? -26.320 68.326 39.889 1.00 11.66 121 GLU B CA 1
ATOM 4191 C C . GLU B 1 143 ? -26.517 69.385 40.963 1.00 11.94 121 GLU B C 1
ATOM 4192 O O . GLU B 1 143 ? -25.733 69.461 41.905 1.00 10.96 121 GLU B O 1
ATOM 4198 N N . VAL B 1 144 ? -27.541 70.196 40.735 1.00 11.62 122 VAL B N 1
ATOM 4199 C CA . VAL B 1 144 ? -28.025 71.189 41.707 1.00 11.67 122 VAL B CA 1
ATOM 4200 C C . VAL B 1 144 ? -29.376 70.738 42.230 1.00 11.92 122 VAL B C 1
ATOM 4201 O O . VAL B 1 144 ? -30.197 70.181 41.462 1.00 13.07 122 VAL B O 1
ATOM 4205 N N . HIS B 1 145 ? -29.552 70.906 43.526 1.00 11.76 123 HIS B N 1
ATOM 4206 C CA . HIS B 1 145 ? -30.810 70.601 44.241 1.00 12.89 123 HIS B CA 1
ATOM 4207 C C . HIS B 1 145 ? -31.456 71.912 44.655 1.00 13.38 123 HIS B C 1
ATOM 4208 O O . HIS B 1 145 ? -30.794 72.738 45.352 1.00 14.57 123 HIS B O 1
ATOM 4215 N N . ILE B 1 146 ? -32.710 72.084 44.285 1.00 12.65 124 ILE B N 1
ATOM 4216 C CA . ILE B 1 146 ? -33.438 73.359 44.523 1.00 14.86 124 ILE B CA 1
ATOM 4217 C C . ILE B 1 146 ? -34.675 73.047 45.344 1.00 14.34 124 ILE B C 1
ATOM 4218 O O . ILE B 1 146 ? -35.541 72.344 44.869 1.00 14.52 124 ILE B O 1
ATOM 4223 N N . THR B 1 147 ? -34.755 73.610 46.530 1.00 14.18 125 THR B N 1
ATOM 4224 C CA . THR B 1 147 ? -35.854 73.363 47.475 1.00 14.80 125 THR B CA 1
ATOM 4225 C C . THR B 1 147 ? -35.937 74.582 48.380 1.00 15.71 125 THR B C 1
ATOM 4226 O O . THR B 1 147 ? -34.957 75.283 48.538 1.00 15.54 125 THR B O 1
ATOM 4230 N N . GLY B 1 148 ? -37.067 74.752 49.016 1.00 15.22 126 GLY B N 1
ATOM 4231 C CA . GLY B 1 148 ? -37.255 75.850 49.947 1.00 15.23 126 GLY B CA 1
ATOM 4232 C C . GLY B 1 148 ? -38.727 76.150 50.135 1.00 15.23 126 GLY B C 1
ATOM 4233 O O . GLY B 1 148 ? -39.590 75.310 49.820 1.00 15.15 126 GLY B O 1
ATOM 4234 N N . GLY B 1 149 ? -38.996 77.382 50.596 1.00 14.30 127 GLY B N 1
ATOM 4235 C CA . GLY B 1 149 ? -40.372 77.838 50.810 1.00 15.26 127 GLY B CA 1
ATOM 4236 C C . GLY B 1 149 ? -41.092 78.104 49.500 1.00 14.13 127 GLY B C 1
ATOM 4237 O O . GLY B 1 149 ? -40.485 78.114 48.397 1.00 14.03 127 GLY B O 1
ATOM 4238 N N . VAL B 1 150 ? -42.387 78.331 49.636 1.00 14.02 128 VAL B N 1
ATOM 4239 C CA . VAL B 1 150 ? -43.334 78.649 48.545 1.00 13.90 128 VAL B CA 1
ATOM 4240 C C . VAL B 1 150 ? -43.806 80.097 48.723 1.00 15.04 128 VAL B C 1
ATOM 4241 O O . VAL B 1 150 ? -44.336 80.396 49.816 1.00 14.48 128 VAL B O 1
ATOM 4245 N N . VAL B 1 151 ? -43.602 80.937 47.725 1.00 16.03 129 VAL B N 1
ATOM 4246 C CA . VAL B 1 151 ? -44.042 82.370 47.785 1.00 16.07 129 VAL B CA 1
ATOM 4247 C C . VAL B 1 151 ? -44.600 82.779 46.439 1.00 16.25 129 VAL B C 1
ATOM 4248 O O . VAL B 1 151 ? -44.211 82.272 45.390 1.00 15.43 129 VAL B O 1
ATOM 4252 N N . PRO B 1 152 ? -45.516 83.772 46.428 1.00 15.99 130 PRO B N 1
ATOM 4253 C CA . PRO B 1 152 ? -46.204 84.128 45.200 1.00 16.54 130 PRO B CA 1
ATOM 4254 C C . PRO B 1 152 ? -45.334 84.671 44.063 1.00 15.95 130 PRO B C 1
ATOM 4255 O O . PRO B 1 152 ? -45.693 84.410 42.909 1.00 18.56 130 PRO B O 1
ATOM 4259 N N . LYS B 1 153 ? -44.226 85.359 44.351 1.00 16.83 131 LYS B N 1
ATOM 4260 C CA . LYS B 1 153 ? -43.366 85.941 43.290 1.00 17.78 131 LYS B CA 1
ATOM 4261 C C . LYS B 1 153 ? -42.630 84.821 42.555 1.00 14.64 131 LYS B C 1
ATOM 4262 O O . LYS B 1 153 ? -42.308 85.006 41.359 1.00 16.65 131 LYS B O 1
ATOM 4268 N N . GLN B 1 154 ? -42.433 83.702 43.235 1.00 14.92 132 GLN B N 1
ATOM 4269 C CA . GLN B 1 154 ? -41.659 82.566 42.677 1.00 14.58 132 GLN B CA 1
ATOM 4270 C C . GLN B 1 154 ? -42.651 81.613 42.020 1.00 15.11 132 GLN B C 1
ATOM 4271 O O . GLN B 1 154 ? -43.061 80.599 42.592 1.00 17.11 132 GLN B O 1
ATOM 4277 N N . ASN B 1 155 ? -43.106 82.017 40.850 1.00 15.14 133 ASN B N 1
ATOM 4278 C CA . ASN B 1 155 ? -44.263 81.401 40.175 1.00 15.51 133 ASN B CA 1
ATOM 4279 C C . ASN B 1 155 ? -43.772 80.575 38.981 1.00 14.76 133 ASN B C 1
ATOM 4280 O O . ASN B 1 155 ? -42.552 80.313 38.840 1.00 14.28 133 ASN B O 1
ATOM 4285 N N . LEU B 1 156 ? -44.678 80.137 38.129 1.00 14.32 134 LEU B N 1
ATOM 4286 C CA . LEU B 1 156 ? -44.297 79.331 36.940 1.00 16.08 134 LEU B CA 1
ATOM 4287 C C . LEU B 1 156 ? -43.239 80.036 36.115 1.00 16.46 134 LEU B C 1
ATOM 4288 O O . LEU B 1 156 ? -42.246 79.395 35.752 1.00 16.33 134 LEU B O 1
ATOM 4293 N N . GLU B 1 157 ? -43.440 81.305 35.793 1.00 15.73 135 GLU B N 1
ATOM 4294 C CA . GLU B 1 157 ? -42.479 82.060 34.940 1.00 20.14 135 GLU B CA 1
ATOM 4295 C C . GLU B 1 157 ? -41.112 82.180 35.614 1.00 15.52 135 GLU B C 1
ATOM 4296 O O . GLU B 1 157 ? -40.103 82.101 34.923 1.00 14.82 135 GLU B O 1
ATOM 4302 N N . PHE B 1 158 ? -41.101 82.391 36.921 1.00 15.86 136 PHE B N 1
ATOM 4303 C CA . PHE B 1 158 ? -39.857 82.553 37.719 1.00 15.60 136 PHE B CA 1
ATOM 4304 C C . PHE B 1 158 ? -39.020 81.283 37.553 1.00 14.00 136 PHE B C 1
ATOM 4305 O O . PHE B 1 158 ? -37.824 81.318 37.168 1.00 14.26 136 PHE B O 1
ATOM 4313 N N . TYR B 1 159 ? -39.640 80.152 37.825 1.00 14.87 137 TYR B N 1
ATOM 4314 C CA . TYR B 1 159 ? -38.872 78.888 37.844 1.00 13.82 137 TYR B CA 1
ATOM 4315 C C . TYR B 1 159 ? -38.497 78.489 36.444 1.00 14.39 137 TYR B C 1
ATOM 4316 O O . TYR B 1 159 ? -37.346 78.053 36.231 1.00 15.26 137 TYR B O 1
ATOM 4325 N N . SER B 1 160 ? -39.414 78.601 35.490 1.00 14.59 138 SER B N 1
ATOM 4326 C CA . SER B 1 160 ? -39.078 78.244 34.099 1.00 15.27 138 SER B CA 1
ATOM 4327 C C . SER B 1 160 ? -37.955 79.144 33.576 1.00 14.96 138 SER B C 1
ATOM 4328 O O . SER B 1 160 ? -37.044 78.661 32.902 1.00 14.76 138 SER B O 1
ATOM 4331 N N . ASP B 1 161 ? -37.988 80.450 33.854 1.00 15.81 139 ASP B N 1
ATOM 4332 C CA A ASP B 1 161 ? -36.898 81.363 33.441 0.47 15.76 139 ASP B CA 1
ATOM 4333 C CA B ASP B 1 161 ? -36.892 81.373 33.446 0.53 15.81 139 ASP B CA 1
ATOM 4334 C C . ASP B 1 161 ? -35.569 80.932 34.089 1.00 15.21 139 ASP B C 1
ATOM 4335 O O . ASP B 1 161 ? -34.534 80.922 33.397 1.00 17.77 139 ASP B O 1
ATOM 4344 N N . PHE B 1 162 ? -35.595 80.584 35.356 1.00 13.60 140 PHE B N 1
ATOM 4345 C CA . PHE B 1 162 ? -34.374 80.075 36.019 1.00 13.03 140 PHE B CA 1
ATOM 4346 C C . PHE B 1 162 ? -33.867 78.799 35.327 1.00 12.88 140 PHE B C 1
ATOM 4347 O O . PHE B 1 162 ? -32.667 78.708 35.047 1.00 14.05 140 PHE B O 1
ATOM 4355 N N . PHE B 1 163 ? -34.723 77.797 35.088 1.00 13.22 141 PHE B N 1
ATOM 4356 C CA . PHE B 1 163 ? -34.263 76.518 34.483 1.00 12.58 141 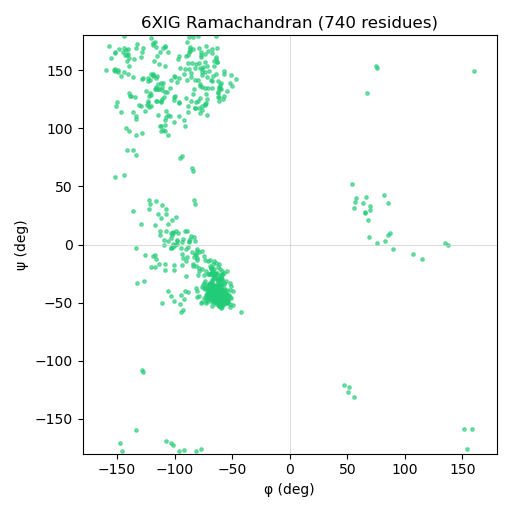PHE B CA 1
ATOM 4357 C C . PHE B 1 163 ? -33.618 76.849 33.139 1.00 12.86 141 PHE B C 1
ATOM 4358 O O . PHE B 1 163 ? -32.560 76.283 32.807 1.00 14.52 141 PHE B O 1
ATOM 4366 N N . ARG B 1 164 ? -34.260 77.707 32.325 1.00 12.64 142 ARG B N 1
ATOM 4367 C CA . ARG B 1 164 ? -33.722 78.049 30.983 1.00 13.18 142 ARG B CA 1
ATOM 4368 C C . ARG B 1 164 ? -32.381 78.757 31.147 1.00 13.14 142 ARG B C 1
ATOM 4369 O O . ARG B 1 164 ? -31.444 78.473 30.337 1.00 13.36 142 ARG B O 1
ATOM 4377 N N . ARG B 1 165 ? -32.259 79.704 32.067 1.00 13.81 143 ARG B N 1
ATOM 4378 C CA . ARG B 1 165 ? -30.963 80.420 32.261 1.00 16.00 143 ARG B CA 1
ATOM 4379 C C . ARG B 1 165 ? -29.862 79.471 32.770 1.00 15.78 143 ARG B C 1
ATOM 4380 O O . ARG B 1 165 ? -28.726 79.520 32.268 1.00 14.20 143 ARG B O 1
ATOM 4388 N N . ALA B 1 166 ? -30.190 78.587 33.697 1.00 15.00 144 ALA B N 1
ATOM 4389 C CA . ALA B 1 166 ? -29.224 77.585 34.200 1.00 13.69 144 ALA B CA 1
ATOM 4390 C C . ALA B 1 166 ? -28.748 76.703 33.049 1.00 13.60 144 ALA B C 1
ATOM 4391 O O . ALA B 1 166 ? -27.539 76.543 32.920 1.00 14.93 144 ALA B O 1
ATOM 4393 N N . LYS B 1 167 ? -29.655 76.159 32.237 1.00 13.50 145 LYS B N 1
ATOM 4394 C CA . LYS B 1 167 ? -29.258 75.252 31.127 1.00 13.56 145 LYS B CA 1
ATOM 4395 C C . LYS B 1 167 ? -28.484 76.028 30.066 1.00 13.50 145 LYS B C 1
ATOM 4396 O O . LYS B 1 167 ? -27.594 75.421 29.427 1.00 15.11 145 LYS B O 1
ATOM 4402 N N . ALA B 1 168 ? -28.806 77.305 29.848 1.00 13.94 146 ALA B N 1
ATOM 4403 C CA . ALA B 1 168 ? -28.063 78.109 28.845 1.00 14.53 146 ALA B CA 1
ATOM 4404 C C . ALA B 1 168 ? -26.614 78.309 29.285 1.00 16.46 146 ALA B C 1
ATOM 4405 O O . ALA B 1 168 ? -25.665 78.254 28.438 1.00 17.77 146 ALA B O 1
ATOM 4407 N N . HIS B 1 169 ? -26.441 78.527 30.582 1.00 15.11 147 HIS B N 1
ATOM 4408 C CA . HIS B 1 169 ? -25.145 78.883 31.167 1.00 15.05 147 HIS B CA 1
ATOM 4409 C C . HIS B 1 169 ? -24.290 77.632 31.368 1.00 13.67 147 HIS B C 1
ATOM 4410 O O . HIS B 1 169 ? -23.091 77.673 31.081 1.00 15.05 147 HIS B O 1
ATOM 4417 N N . ARG B 1 170 ? -24.883 76.571 31.910 1.00 13.33 148 ARG B N 1
ATOM 4418 C CA . ARG B 1 170 ? -24.185 75.304 32.218 1.00 12.93 148 ARG B CA 1
ATOM 4419 C C . ARG B 1 170 ? -25.051 74.132 31.777 1.00 13.06 148 ARG B C 1
ATOM 4420 O O . ARG B 1 170 ? -25.764 73.530 32.575 1.00 12.32 148 ARG B O 1
ATOM 4428 N N . PRO B 1 171 ? -25.029 73.793 30.475 1.00 13.61 149 PRO B N 1
ATOM 4429 C CA . PRO B 1 171 ? -25.965 72.825 29.920 1.00 13.55 149 PRO B CA 1
ATOM 4430 C C . PRO B 1 171 ? -25.932 71.444 30.602 1.00 13.98 149 PRO B C 1
ATOM 4431 O O . PRO B 1 171 ? -26.943 70.765 30.673 1.00 14.10 149 PRO B O 1
ATOM 4435 N N . GLU B 1 172 ? -24.752 71.052 31.032 1.00 12.75 150 GLU B N 1
ATOM 4436 C CA . GLU B 1 172 ? -24.459 69.683 31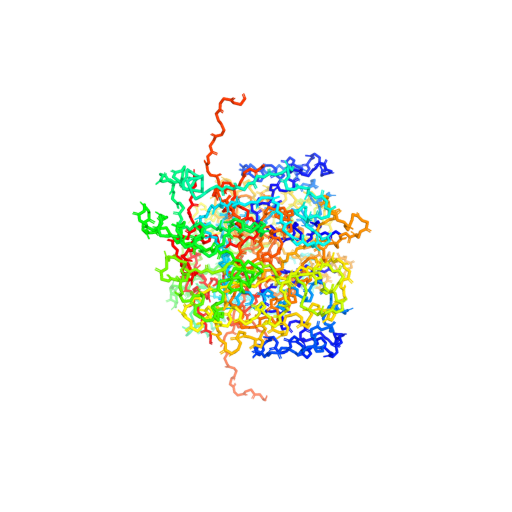.526 1.00 11.70 150 GLU B CA 1
ATOM 4437 C C . GLU B 1 172 ? -24.870 69.552 33.000 1.00 11.47 150 GLU B C 1
ATOM 4438 O O . GLU B 1 172 ? -24.840 68.434 33.522 1.00 11.29 150 GLU B O 1
ATOM 4444 N N . LEU B 1 173 ? -25.200 70.644 33.688 1.00 11.51 151 LEU B N 1
ATOM 4445 C CA . LEU B 1 173 ? -25.567 70.565 35.121 1.00 11.36 151 LEU B CA 1
ATOM 4446 C C . LEU B 1 173 ? -27.008 70.068 35.247 1.00 11.32 151 LEU B C 1
ATOM 4447 O O . LEU B 1 173 ? -27.918 70.702 34.745 1.00 12.28 151 LEU B O 1
ATOM 4452 N N . HIS B 1 174 ? -27.205 68.913 35.863 1.00 11.74 152 HIS B N 1
ATOM 4453 C CA . HIS B 1 174 ? -28.538 68.299 36.124 1.00 11.65 152 HIS B CA 1
ATOM 4454 C C . HIS B 1 174 ? -29.275 69.155 37.138 1.00 11.61 152 HIS B C 1
ATOM 4455 O O . HIS B 1 174 ? -28.681 69.531 38.176 1.00 12.31 152 HIS B O 1
ATOM 4462 N N . ILE B 1 175 ? -30.544 69.426 36.873 1.00 11.61 153 ILE B N 1
ATOM 4463 C CA . ILE B 1 175 ? -31.410 70.211 37.774 1.00 11.92 153 ILE B CA 1
ATOM 4464 C C . ILE B 1 175 ? -32.411 69.279 38.431 1.00 11.27 153 ILE B C 1
ATOM 4465 O O . ILE B 1 175 ? -33.324 68.759 37.747 1.00 10.72 153 ILE B O 1
ATOM 4470 N N . LYS B 1 176 ? -32.296 69.142 39.742 1.00 12.39 154 LYS B N 1
ATOM 4471 C CA . LYS B 1 176 ? -33.217 68.354 40.585 1.00 11.99 154 LYS B CA 1
ATOM 4472 C C . LYS B 1 176 ? -33.967 69.360 41.460 1.00 12.55 154 LYS B C 1
ATOM 4473 O O . LYS B 1 176 ? -33.381 69.898 42.430 1.00 12.92 154 LYS B O 1
ATOM 4479 N N . ALA B 1 177 ? -35.211 69.691 41.121 1.00 12.12 155 ALA B N 1
ATOM 4480 C CA . ALA B 1 177 ? -35.815 70.915 41.707 1.00 11.72 155 ALA B CA 1
ATOM 4481 C C . ALA B 1 177 ? -37.272 70.728 42.078 1.00 12.83 155 ALA B C 1
ATOM 4482 O O . ALA B 1 177 ? -38.060 70.280 41.230 1.00 14.83 155 ALA B O 1
ATOM 4484 N N . LEU B 1 178 ? -37.586 71.119 43.295 1.00 12.12 156 LEU B N 1
ATOM 4485 C CA . LEU B 1 178 ? -38.938 71.465 43.802 1.00 13.73 156 LEU B CA 1
ATOM 4486 C C . LEU B 1 178 ? -39.784 70.229 44.044 1.00 13.53 156 LEU B C 1
ATOM 4487 O O . LEU B 1 178 ? -39.634 69.202 43.387 1.00 17.30 156 LEU B O 1
ATOM 4492 N N . THR B 1 179 ? -40.695 70.332 44.969 1.00 12.27 157 THR B N 1
ATOM 4493 C CA . THR B 1 179 ? -41.563 69.217 45.340 1.00 10.81 157 THR B CA 1
ATOM 4494 C C . THR B 1 179 ? -42.974 69.477 44.846 1.00 11.49 157 THR B C 1
ATOM 4495 O O . THR B 1 179 ? -43.295 70.564 44.330 1.00 11.93 157 THR B O 1
ATOM 4499 N N . PRO B 1 180 ? -43.874 68.479 44.930 1.00 11.10 158 PRO B N 1
ATOM 4500 C CA . PRO B 1 180 ? -45.274 68.709 44.572 1.00 11.92 158 PRO B CA 1
ATOM 4501 C C . PRO B 1 180 ? -45.938 69.844 45.369 1.00 12.36 158 PRO B C 1
ATOM 4502 O O . PRO B 1 180 ? -46.915 70.428 44.904 1.00 12.13 158 PRO B O 1
ATOM 4506 N N . VAL B 1 181 ? -45.405 70.126 46.553 1.00 12.45 159 VAL B N 1
ATOM 4507 C CA . VAL B 1 181 ? -45.945 71.244 47.369 1.00 13.16 159 VAL B CA 1
ATOM 4508 C C . VAL B 1 181 ? -45.785 72.522 46.538 1.00 13.76 159 VAL B C 1
ATOM 4509 O O . VAL B 1 181 ? -46.750 73.275 46.369 1.00 13.58 159 VAL B O 1
ATOM 4513 N N . GLU B 1 182 ? -44.629 72.721 45.921 1.00 12.45 160 GLU B N 1
ATOM 4514 C CA . GLU B 1 182 ? -44.347 73.897 45.085 1.00 12.52 160 GLU B CA 1
ATOM 4515 C C . GLU B 1 182 ? -45.132 73.754 43.775 1.00 12.64 160 GLU B C 1
ATOM 4516 O O . GLU B 1 182 ? -45.828 74.698 43.340 1.00 13.12 160 GLU B O 1
ATOM 4522 N N . TYR B 1 183 ? -45.028 72.618 43.103 1.00 12.19 161 TYR B N 1
ATOM 4523 C CA . TYR B 1 183 ? -45.662 72.433 41.767 1.00 12.56 161 TYR B CA 1
ATOM 4524 C C . TYR B 1 183 ? -47.190 72.536 41.839 1.00 13.00 161 TYR B C 1
ATOM 4525 O O . TYR B 1 183 ? -47.790 73.179 40.977 1.00 11.97 161 TYR B O 1
ATOM 4534 N N . TYR B 1 184 ? -47.834 72.041 42.896 1.00 12.50 162 TYR B N 1
ATOM 4535 C CA . TYR B 1 184 ? -49.296 72.157 43.039 1.00 12.28 162 TYR B CA 1
ATOM 4536 C C . TYR B 1 184 ? -49.685 73.651 43.023 1.00 12.84 162 TYR B C 1
ATOM 4537 O O . TYR B 1 184 ? -50.585 74.090 42.289 1.00 14.34 162 TYR B O 1
ATOM 4546 N N . TYR B 1 185 ? -48.982 74.410 43.835 1.00 12.84 163 TYR B N 1
ATOM 4547 C CA . TYR B 1 185 ? -49.231 75.868 44.021 1.00 14.12 163 TYR B CA 1
ATOM 4548 C C . TYR B 1 185 ? -48.992 76.628 42.709 1.00 14.47 163 TYR B C 1
ATOM 4549 O O . TYR B 1 185 ? -49.860 77.382 42.310 1.00 14.13 163 TYR B O 1
ATOM 4558 N N . ILE B 1 186 ? -47.874 76.392 42.027 1.00 13.69 164 ILE B N 1
ATOM 4559 C CA . ILE B 1 186 ? -47.522 77.093 40.765 1.00 15.25 164 ILE B CA 1
ATOM 4560 C C . ILE B 1 186 ? -48.493 76.681 39.650 1.00 14.59 164 ILE B C 1
ATOM 4561 O O . ILE B 1 186 ? -48.898 77.531 38.906 1.00 14.39 164 ILE B O 1
ATOM 4566 N N . PHE B 1 187 ? -48.857 75.412 39.520 1.00 13.56 165 PHE B N 1
ATOM 4567 C CA . PHE B 1 187 ? -49.720 74.938 38.415 1.00 13.35 165 PHE B CA 1
ATOM 4568 C C . PHE B 1 187 ? -51.158 75.385 38.656 1.00 14.84 165 PHE B C 1
ATOM 4569 O O . PHE B 1 187 ? -51.857 75.678 37.647 1.00 14.62 165 PHE B O 1
ATOM 4577 N N . LYS B 1 188 ? -51.587 75.494 39.919 1.00 14.87 166 LYS B N 1
ATOM 4578 C CA . LYS B 1 188 ? -52.973 75.972 40.175 1.00 15.97 166 LYS B CA 1
ATOM 4579 C C . LYS B 1 188 ? -53.069 77.428 39.722 1.00 16.40 166 LYS B C 1
ATOM 4580 O O . LYS B 1 188 ? -54.034 77.774 38.979 1.00 16.94 166 LYS B O 1
ATOM 4586 N N . LYS B 1 189 ? -52.086 78.243 40.090 1.00 16.04 167 LYS B N 1
ATOM 4587 C CA . LYS B 1 189 ? -52.116 79.687 39.750 1.00 16.73 167 LYS B CA 1
ATOM 4588 C C . LYS B 1 189 ? -51.959 79.865 38.227 1.00 17.57 167 LYS B C 1
ATOM 4589 O O . LYS B 1 189 ? -52.581 80.759 37.653 1.00 20.55 167 LYS B O 1
ATOM 4595 N N . ALA B 1 190 ? -51.172 79.024 37.562 1.00 15.70 168 ALA B N 1
ATOM 4596 C CA . ALA B 1 190 ? -50.936 79.079 36.097 1.00 14.98 168 ALA B CA 1
ATOM 4597 C C . ALA B 1 190 ? -52.066 78.419 35.292 1.00 13.12 168 ALA B C 1
ATOM 4598 O O . ALA B 1 190 ? -52.043 78.496 34.056 1.00 13.50 168 ALA B O 1
ATOM 4600 N N . LYS B 1 191 ? -53.008 77.727 35.940 1.00 12.56 169 LYS B N 1
ATOM 4601 C CA . LYS B 1 191 ? -54.096 77.031 35.221 1.00 13.59 169 LYS B CA 1
ATOM 4602 C C . LYS B 1 191 ? -53.536 76.090 34.148 1.00 13.70 169 LYS B C 1
ATOM 4603 O O . LYS B 1 191 ? -53.985 76.080 33.008 1.00 12.89 169 LYS B O 1
ATOM 4609 N N . LEU B 1 192 ? -52.606 75.231 34.582 1.00 15.01 170 LEU B N 1
ATOM 4610 C CA . LEU B 1 192 ? -52.092 74.074 33.816 1.00 17.15 170 LEU B CA 1
ATOM 4611 C C . LEU B 1 192 ? -52.416 72.805 34.580 1.00 14.65 170 LEU B C 1
ATOM 4612 O O . LEU B 1 192 ? -52.336 72.790 35.826 1.00 14.12 170 LEU B O 1
ATOM 4617 N N . SER B 1 193 ? -52.709 71.742 33.850 1.00 13.87 171 SER B N 1
ATOM 4618 C CA . SER B 1 193 ? -52.849 70.421 34.494 1.00 14.20 171 SER B CA 1
ATOM 4619 C C . SER B 1 193 ? -51.490 70.041 35.069 1.00 14.04 171 SER B C 1
ATOM 4620 O O . SER B 1 193 ? -50.466 70.582 34.631 1.00 15.06 171 SER B O 1
ATOM 4623 N N . HIS B 1 194 ? -51.486 69.098 35.988 1.00 14.25 172 HIS B N 1
ATOM 4624 C CA . HIS B 1 194 ? -50.203 68.621 36.558 1.00 12.70 172 HIS B CA 1
ATOM 4625 C C . HIS B 1 194 ? -49.342 68.068 35.421 1.00 12.94 172 HIS B C 1
ATOM 4626 O O . HIS B 1 194 ? -48.153 68.328 35.428 1.00 12.70 172 HIS B O 1
ATOM 4633 N N . TYR B 1 195 ? -49.912 67.301 34.480 1.00 13.09 173 TYR B N 1
ATOM 4634 C CA . TYR B 1 195 ? -49.113 66.758 33.366 1.00 13.70 173 TYR B CA 1
ATOM 4635 C C . TYR B 1 195 ? -48.517 67.884 32.528 1.00 13.64 173 TYR B C 1
ATOM 4636 O O . TYR B 1 195 ? -47.307 67.873 32.164 1.00 14.63 173 TYR B O 1
ATOM 4645 N N . ASP B 1 196 ? -49.338 68.829 32.088 1.00 14.60 174 ASP B N 1
ATOM 4646 C CA . ASP B 1 196 ? -48.889 69.914 31.204 1.00 15.56 174 ASP B CA 1
ATOM 4647 C C . ASP B 1 196 ? -47.882 70.802 31.955 1.00 14.53 174 ASP B C 1
ATOM 4648 O O . ASP B 1 196 ? -46.940 71.262 31.323 1.00 14.72 174 ASP B O 1
ATOM 4653 N N . GLY B 1 197 ? -48.072 70.998 33.264 1.00 13.68 175 GLY B N 1
ATOM 4654 C CA . GLY B 1 197 ? -47.118 71.767 34.076 1.00 13.64 175 GLY B CA 1
ATOM 4655 C C . GLY B 1 197 ? -45.760 71.061 34.134 1.00 12.91 175 GLY B C 1
ATOM 4656 O O . GLY B 1 197 ? -44.706 71.689 33.914 1.00 11.94 175 GLY B O 1
ATOM 46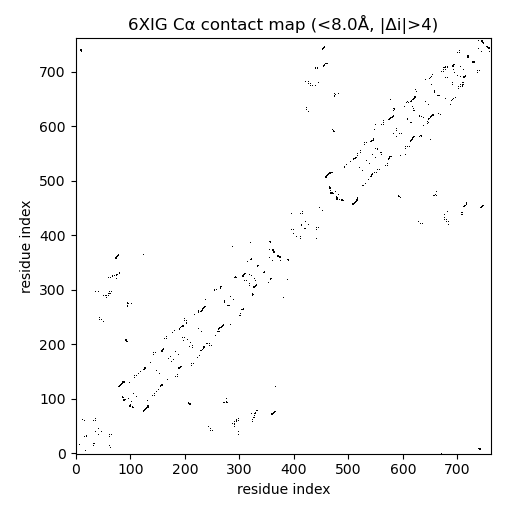57 N N . MET B 1 198 ? -45.754 69.792 34.485 1.00 12.68 176 MET B N 1
ATOM 4658 C CA . MET B 1 198 ? -44.473 69.063 34.571 1.00 13.61 176 MET B CA 1
ATOM 4659 C C . MET B 1 198 ? -43.828 69.041 33.182 1.00 13.15 176 MET B C 1
ATOM 4660 O O . MET B 1 198 ? -42.619 69.126 33.090 1.00 13.67 176 MET B O 1
ATOM 4665 N N . LYS B 1 199 ? -44.637 68.913 32.127 1.00 12.61 177 LYS B N 1
ATOM 4666 C CA . LYS B 1 199 ? -44.074 68.837 30.756 1.00 13.95 177 LYS B CA 1
ATOM 4667 C C . LYS B 1 199 ? -43.398 70.158 30.430 1.00 13.53 177 LYS B C 1
ATOM 4668 O O . LYS B 1 199 ? -42.285 70.193 29.862 1.00 14.73 177 LYS B O 1
ATOM 4674 N N . TYR B 1 200 ? -44.051 71.249 30.777 1.00 14.23 178 TYR B N 1
ATOM 4675 C CA . TYR B 1 200 ? -43.519 72.611 30.573 1.00 14.65 178 TYR B CA 1
ATOM 4676 C C . TYR B 1 200 ? -42.204 72.806 31.343 1.00 13.83 178 TYR B C 1
ATOM 4677 O O . TYR B 1 200 ? -41.178 73.335 30.834 1.00 14.97 178 TYR B O 1
ATOM 4686 N N . MET B 1 201 ? -42.174 72.386 32.599 1.00 13.59 179 MET B N 1
ATOM 4687 C CA . MET B 1 201 ? -40.942 72.549 33.404 1.00 13.80 179 MET B CA 1
ATOM 4688 C C . MET B 1 201 ? -39.833 71.650 32.850 1.00 14.19 179 MET B C 1
ATOM 4689 O O . MET B 1 201 ? -38.706 72.100 32.789 1.00 13.77 179 MET B O 1
ATOM 4694 N N . GLN B 1 202 ? -40.142 70.431 32.439 1.00 13.63 180 GLN B N 1
ATOM 4695 C CA . GLN B 1 202 ? -39.108 69.550 31.850 1.00 13.95 180 GLN B CA 1
ATOM 4696 C C . GLN B 1 202 ? -38.549 70.215 30.588 1.00 14.21 180 GLN B C 1
ATOM 4697 O O . GLN B 1 202 ? -37.315 70.182 30.388 1.00 14.64 180 GLN B O 1
ATOM 4703 N N . GLU B 1 203 ? -39.418 70.786 29.758 1.00 15.43 181 GLU B N 1
ATOM 4704 C CA . GLU B 1 203 ? -38.927 71.440 28.516 1.00 16.66 181 GLU B CA 1
ATOM 4705 C C . GLU B 1 203 ? -38.021 72.614 28.880 1.00 16.14 181 GLU B C 1
ATOM 4706 O O . GLU B 1 203 ? -37.044 72.875 28.098 1.00 16.52 181 GLU B O 1
ATOM 4712 N N . ALA B 1 204 ? -38.325 73.323 29.974 1.00 14.42 182 ALA B N 1
ATOM 4713 C CA . ALA B 1 204 ? -37.529 74.475 30.426 1.00 14.27 182 ALA B CA 1
ATOM 4714 C C . ALA B 1 204 ? -36.142 74.029 30.929 1.00 13.88 182 ALA B C 1
ATOM 4715 O O . ALA B 1 204 ? -35.231 74.872 30.978 1.00 14.08 182 ALA B O 1
ATOM 4717 N N . GLY B 1 205 ? -36.008 72.785 31.386 1.00 14.96 183 GLY B N 1
ATOM 4718 C CA . GLY B 1 205 ? -34.701 72.279 31.848 1.00 14.51 183 GLY B CA 1
ATOM 4719 C C . GLY B 1 205 ? -34.764 71.462 33.120 1.00 14.60 183 GLY B C 1
ATOM 4720 O O . GLY B 1 205 ? -33.681 71.008 33.584 1.00 13.76 183 GLY B O 1
ATOM 4721 N N . LEU B 1 206 ? -35.943 71.285 33.702 1.00 13.06 184 LEU B N 1
ATOM 4722 C CA . LEU B 1 206 ? -36.048 70.408 34.889 1.00 12.83 184 LEU B CA 1
ATOM 4723 C C . LEU B 1 206 ? -35.650 68.984 34.485 1.00 12.22 184 LEU B C 1
ATOM 4724 O O . LEU B 1 206 ? -36.202 68.452 33.507 1.00 14.43 184 LEU B O 1
ATOM 4729 N N . ASP B 1 207 ? -34.773 68.338 35.248 1.00 12.09 185 ASP B N 1
ATOM 4730 C CA . ASP B 1 207 ? -34.333 66.948 34.939 1.00 11.71 185 ASP B CA 1
ATOM 4731 C C . ASP B 1 207 ? -35.025 65.932 35.860 1.00 12.52 185 ASP B C 1
ATOM 4732 O O . ASP B 1 207 ? -35.320 64.841 35.345 1.00 12.74 185 ASP B O 1
ATOM 4737 N N . SER B 1 208 ? -35.118 66.201 37.155 1.00 10.94 186 SER B N 1
ATOM 4738 C CA . SER B 1 208 ? -35.661 65.245 38.138 1.00 11.34 186 SER B CA 1
ATOM 4739 C C . SER B 1 208 ? -36.239 66.032 39.288 1.00 10.91 186 SER B C 1
ATOM 4740 O O . SER B 1 208 ? -36.024 67.243 39.343 1.00 11.75 186 SER B O 1
ATOM 4743 N N A MET B 1 209 ? -36.974 65.332 40.142 0.51 11.22 187 MET B N 1
ATOM 4744 N N B MET B 1 209 ? -36.951 65.344 40.183 0.49 11.85 187 MET B N 1
ATOM 4745 C CA A MET B 1 209 ? -37.519 65.926 41.382 0.51 11.23 187 MET B CA 1
ATOM 4746 C CA B MET B 1 209 ? -37.629 65.962 41.356 0.49 12.13 187 MET B CA 1
ATOM 4747 C C A MET B 1 209 ? -36.915 65.276 42.617 0.51 12.05 187 MET B C 1
ATOM 4748 C C B MET B 1 209 ? -37.199 65.275 42.656 0.49 12.71 187 MET B C 1
ATOM 4749 O O A MET B 1 209 ? -36.568 64.101 42.659 0.51 11.83 187 MET B O 1
ATOM 4750 O O B MET B 1 209 ? -37.283 64.043 42.765 0.49 12.40 187 MET B O 1
ATOM 4759 N N . PRO B 1 210 ? -36.799 66.072 43.681 1.00 11.63 188 PRO B N 1
ATOM 4760 C CA . PRO B 1 210 ? -36.454 65.555 44.992 1.00 11.80 188 PRO B CA 1
ATOM 4761 C C . PRO B 1 210 ? -37.716 65.021 45.673 1.00 12.09 188 PRO B C 1
ATOM 4762 O O . PRO B 1 210 ? -38.827 65.122 45.129 1.00 13.69 188 PRO B O 1
ATOM 4766 N N . GLY B 1 211 ? -37.562 64.408 46.838 1.00 12.67 189 GLY B N 1
ATOM 4767 C CA . GLY B 1 211 ? -38.613 63.622 47.481 1.00 12.17 189 GLY B CA 1
ATOM 4768 C C . GLY B 1 211 ? -39.388 64.345 48.547 1.00 11.35 189 GLY B C 1
ATOM 4769 O O . GLY B 1 211 ? -40.258 63.711 49.154 1.00 12.40 189 GLY B O 1
ATOM 4770 N N . GLY B 1 212 ? -39.089 65.603 48.822 1.00 11.85 190 GLY B N 1
ATOM 4771 C CA . GLY B 1 212 ? -39.693 66.300 49.968 1.00 12.07 190 GLY B CA 1
ATOM 4772 C C . GLY B 1 212 ? -41.180 66.563 49.866 1.00 10.93 190 GLY B C 1
ATOM 4773 O O . GLY B 1 212 ? -41.841 66.337 48.818 1.00 11.20 190 GLY B O 1
ATOM 4774 N N . GLY B 1 213 ? -41.742 66.970 50.994 1.00 12.82 191 GLY B N 1
ATOM 4775 C CA . GLY B 1 213 ? -43.144 67.408 51.027 1.00 11.91 191 GLY B CA 1
ATOM 4776 C C . GLY B 1 213 ? -44.147 66.295 51.297 1.00 12.90 191 GLY B C 1
ATOM 4777 O O . GLY B 1 213 ? -45.349 66.599 51.422 1.00 12.88 191 GLY B O 1
ATOM 4778 N N . ALA B 1 214 ? -43.727 65.041 51.398 1.00 12.16 192 ALA B N 1
ATOM 4779 C CA . ALA B 1 214 ? -44.647 63.917 51.652 1.00 11.74 192 ALA B CA 1
ATOM 4780 C C . ALA B 1 214 ? -45.092 63.937 53.118 1.00 11.66 192 ALA B C 1
ATOM 4781 O O . ALA B 1 214 ? -46.217 63.531 53.376 1.00 11.84 192 ALA B O 1
ATOM 4783 N N . GLU B 1 215 ? -44.197 64.286 54.025 1.00 12.50 193 GLU B N 1
ATOM 4784 C CA . GLU B 1 215 ? -44.498 64.312 55.476 1.00 11.88 193 GLU B CA 1
ATOM 4785 C C . GLU B 1 215 ? -45.106 62.965 55.879 1.00 12.56 193 GLU B C 1
ATOM 4786 O O . GLU B 1 215 ? -44.442 61.916 55.740 1.00 12.99 193 GLU B O 1
ATOM 4792 N N . ILE B 1 216 ? -46.314 62.962 56.455 1.00 12.76 194 ILE B N 1
ATOM 4793 C CA . ILE B 1 216 ? -47.188 61.776 56.555 1.00 12.51 194 ILE B CA 1
ATOM 4794 C C . ILE B 1 216 ? -48.425 62.036 55.689 1.00 12.79 194 ILE B C 1
ATOM 4795 O O . ILE B 1 216 ? -49.007 63.169 55.774 1.00 13.64 194 ILE B O 1
ATOM 4800 N N . PHE B 1 217 ? -48.803 61.051 54.887 1.00 12.04 195 PHE B N 1
ATOM 4801 C CA . PHE B 1 217 ? -49.958 61.162 53.964 1.00 12.27 195 PHE B CA 1
ATOM 4802 C C . PHE B 1 217 ? -51.276 61.165 54.729 1.00 13.83 195 PHE B C 1
ATOM 4803 O O . PHE B 1 217 ? -52.182 61.944 54.335 1.00 13.74 195 PHE B O 1
ATOM 4811 N N . HIS B 1 218 ? -51.418 60.312 55.719 1.00 15.38 196 HIS B N 1
ATOM 4812 C CA . HIS B 1 218 ? -52.752 60.087 56.334 1.00 15.66 196 HIS B CA 1
ATOM 4813 C C . HIS B 1 218 ? -53.342 61.382 56.877 1.00 13.86 196 HIS B C 1
ATOM 4814 O O . HIS B 1 218 ? -52.713 62.082 57.645 1.00 14.57 196 HIS B O 1
ATOM 4821 N N . PRO B 1 219 ? -54.572 61.730 56.442 1.00 15.34 197 PRO B N 1
ATOM 4822 C CA . PRO B 1 219 ? -55.185 62.972 56.898 1.00 16.40 197 PRO B CA 1
ATOM 4823 C C . PRO B 1 219 ? -55.208 63.130 58.425 1.00 16.72 197 PRO B C 1
ATOM 4824 O O . PRO B 1 219 ? -55.134 64.239 58.894 1.00 18.98 197 PRO B O 1
ATOM 4828 N N . GLU B 1 220 ? -55.349 62.051 59.182 1.00 17.22 198 GLU B N 1
ATOM 4829 C CA . GLU B 1 220 ? -55.370 62.110 60.663 1.00 18.87 198 GLU B CA 1
ATOM 4830 C C . GLU B 1 220 ? -54.136 62.877 61.158 1.00 18.20 198 GLU B C 1
ATOM 4831 O O . GLU B 1 220 ? -54.224 63.685 62.152 1.00 19.44 198 GLU B O 1
ATOM 4837 N N . VAL B 1 221 ? -53.003 62.654 60.501 1.00 15.69 199 VAL B N 1
ATOM 4838 C CA . VAL B 1 221 ? -51.729 63.292 60.914 1.00 15.05 199 VAL B CA 1
ATOM 4839 C C . VAL B 1 221 ? -51.548 64.572 60.105 1.00 14.49 199 VAL B C 1
ATOM 4840 O O . VAL B 1 221 ? -51.076 65.568 60.684 1.00 14.73 199 VAL B O 1
ATOM 4844 N N . ARG B 1 222 ? -51.830 64.521 58.797 1.00 14.62 200 ARG B N 1
ATOM 4845 C CA . ARG B 1 222 ? -51.482 65.631 57.892 1.00 14.66 200 ARG B CA 1
ATOM 4846 C C . ARG B 1 222 ? -52.268 66.891 58.276 1.00 15.79 200 ARG B C 1
ATOM 4847 O O . ARG B 1 222 ? -51.696 67.967 58.251 1.00 15.84 200 ARG B O 1
ATOM 4855 N N . GLU B 1 223 ? -53.540 66.727 58.661 1.00 18.93 201 GLU B N 1
ATOM 4856 C CA . GLU B 1 223 ? -54.424 67.832 59.113 1.00 21.29 201 GLU B CA 1
ATOM 4857 C C . GLU B 1 223 ? -53.802 68.521 60.329 1.00 20.24 201 GLU B C 1
ATOM 4858 O O . GLU B 1 223 ? -54.081 69.725 60.524 1.00 24.34 201 GLU B O 1
ATOM 4864 N N . LYS B 1 224 ? -52.968 67.842 61.110 1.00 20.59 202 LYS B N 1
ATOM 4865 C CA . LYS B 1 224 ? -52.379 68.405 62.339 1.00 21.79 202 LYS B CA 1
ATOM 4866 C C . LYS B 1 224 ? -51.054 69.061 62.001 1.00 23.03 202 LYS B C 1
ATOM 4867 O O . LYS B 1 224 ? -50.841 70.121 62.583 1.00 30.36 202 LYS B O 1
ATOM 4873 N N . ILE B 1 225 ? -50.203 68.491 61.113 1.00 16.46 203 ILE B N 1
ATOM 4874 C CA . ILE B 1 225 ? -48.789 68.954 60.993 1.00 15.95 203 ILE B CA 1
ATOM 4875 C C . ILE B 1 225 ? -48.578 69.731 59.690 1.00 15.83 203 ILE B C 1
ATOM 4876 O O . ILE B 1 225 ? -47.570 70.413 59.597 1.00 15.48 203 ILE B O 1
ATOM 4881 N N . ALA B 1 226 ? -49.409 69.557 58.667 1.00 16.10 204 ALA B N 1
ATOM 4882 C CA . ALA B 1 226 ? -49.137 70.188 57.349 1.00 14.92 204 ALA B CA 1
ATOM 4883 C C . ALA B 1 226 ? -50.477 70.424 56.681 1.00 15.33 204 ALA B C 1
ATOM 4884 O O . ALA B 1 226 ? -50.786 69.876 55.656 1.00 15.70 204 ALA B O 1
ATOM 4886 N N . HIS B 1 227 ? -51.330 71.190 57.358 1.00 15.76 205 HIS B N 1
ATOM 4887 C CA . HIS B 1 227 ? -52.773 71.185 57.060 1.00 17.36 205 HIS B CA 1
ATOM 4888 C C . HIS B 1 227 ? -53.099 71.922 55.771 1.00 16.49 205 HIS B C 1
ATOM 4889 O O . HIS B 1 227 ? -54.138 71.580 55.174 1.00 18.06 205 HIS B O 1
ATOM 4896 N N . ASP B 1 228 ? -52.293 72.882 55.331 1.00 15.52 206 ASP B N 1
ATOM 4897 C CA . ASP B 1 228 ? -52.747 73.760 54.224 1.00 15.41 206 ASP B CA 1
ATOM 4898 C C . ASP B 1 228 ? -52.014 73.490 52.904 1.00 14.34 206 ASP B C 1
ATOM 4899 O O . ASP B 1 228 ? -52.522 73.938 51.859 1.00 15.31 206 ASP B O 1
ATOM 4904 N N . LYS B 1 229 ? -50.876 72.811 52.909 1.00 13.44 207 LYS B N 1
ATOM 4905 C CA . LYS B 1 229 ? -50.213 72.544 51.608 1.00 13.66 207 LYS B CA 1
ATOM 4906 C C . LYS B 1 229 ? -50.867 71.336 50.930 1.00 12.84 207 LYS B C 1
ATOM 4907 O O . LYS B 1 229 ? -51.882 70.764 51.398 1.00 13.11 207 LYS B O 1
ATOM 4913 N N . CYS B 1 230 ? -50.342 70.957 49.777 1.00 13.28 208 CYS B N 1
ATOM 4914 C CA . CYS B 1 230 ? -50.992 69.933 48.934 1.00 13.32 208 CYS B CA 1
ATOM 4915 C C . CYS B 1 230 ? -51.162 68.639 49.734 1.00 13.78 208 CYS B C 1
ATOM 4916 O O . CYS B 1 230 ? -50.332 68.319 50.595 1.00 14.50 208 CYS B O 1
ATOM 4919 N N . ASN B 1 231 ? -52.242 67.912 49.465 1.00 12.98 209 ASN B N 1
ATOM 4920 C CA . ASN B 1 231 ? -52.558 66.650 50.166 1.00 13.19 209 ASN B CA 1
ATOM 4921 C C . ASN B 1 231 ? -51.813 65.468 49.512 1.00 12.28 209 ASN B C 1
ATOM 4922 O O . ASN B 1 231 ? -51.068 65.645 48.524 1.00 12.38 209 ASN B O 1
ATOM 4927 N N . ALA B 1 232 ? -51.984 64.286 50.064 1.00 12.43 210 ALA B N 1
ATOM 4928 C CA . ALA B 1 232 ? -51.305 63.067 49.579 1.00 12.13 210 ALA B CA 1
ATOM 4929 C C . ALA B 1 232 ? -51.714 62.747 48.139 1.00 12.71 210 ALA B C 1
ATOM 4930 O O . ALA B 1 232 ? -50.825 62.414 47.343 1.00 12.85 210 ALA B O 1
ATOM 4932 N N . GLU B 1 233 ? -52.987 62.935 47.764 1.00 13.28 211 GLU B N 1
ATOM 4933 C CA . GLU B 1 233 ? -53.432 62.573 46.388 1.00 13.13 211 GLU B CA 1
ATOM 4934 C C . GLU B 1 233 ? -52.688 63.447 45.385 1.00 12.62 211 GLU B C 1
ATOM 4935 O O . GLU B 1 233 ? -52.192 62.959 44.334 1.00 12.77 211 GLU B O 1
ATOM 4941 N N . GLN B 1 234 ? -52.567 64.715 45.756 1.00 12.80 212 GLN B N 1
ATOM 4942 C CA . GLN B 1 234 ? -51.940 65.746 44.915 1.00 11.99 212 GLN B CA 1
ATOM 4943 C C . GLN B 1 234 ? -50.451 65.447 44.815 1.00 11.97 212 GLN B C 1
ATOM 4944 O O . GLN B 1 234 ? -49.888 65.568 43.713 1.00 11.73 212 GLN B O 1
ATOM 4950 N N . TRP B 1 235 ? -49.826 65.129 45.932 1.00 11.82 213 TRP B N 1
ATOM 4951 C CA . TRP B 1 235 ? -48.373 64.840 45.955 1.00 11.20 213 TRP B CA 1
ATOM 4952 C C . TRP B 1 235 ? -48.090 63.629 45.037 1.00 11.02 213 TRP B C 1
ATOM 4953 O O . TRP B 1 235 ? -47.216 63.736 44.159 1.00 11.56 213 TRP B O 1
ATOM 4964 N N . LEU B 1 236 ? -48.854 62.577 45.189 1.00 10.72 214 LEU B N 1
ATOM 4965 C CA . LEU B 1 236 ? -48.662 61.326 44.387 1.00 11.25 214 LEU B CA 1
ATOM 4966 C C . LEU B 1 236 ? -48.965 61.594 42.912 1.00 11.93 214 LEU B C 1
ATOM 4967 O O . LEU B 1 236 ? -48.258 61.102 42.066 1.00 12.66 214 LEU B O 1
ATOM 4972 N N . ASP B 1 237 ? -49.976 62.416 42.636 1.00 12.43 215 ASP B N 1
ATOM 4973 C CA . ASP B 1 237 ? -50.361 62.740 41.251 1.00 12.46 215 ASP B CA 1
ATOM 4974 C C . ASP B 1 237 ? -49.219 63.451 40.543 1.00 11.20 215 ASP B C 1
ATOM 4975 O O . ASP B 1 237 ? -48.953 63.165 39.379 1.00 11.75 215 ASP B O 1
ATOM 4980 N N . ILE B 1 238 ? -48.565 64.404 41.216 1.00 12.48 216 ILE B N 1
ATOM 4981 C CA . ILE B 1 238 ? -47.471 65.161 40.563 1.00 12.26 216 ILE B CA 1
ATOM 4982 C C . ILE B 1 238 ? -46.301 64.192 40.304 1.00 10.69 216 ILE B C 1
ATOM 4983 O O . ILE B 1 238 ? -45.709 64.252 39.194 1.00 10.82 216 ILE B O 1
ATOM 4988 N N . HIS B 1 239 ? -45.961 63.293 41.221 1.00 9.86 217 HIS B N 1
ATOM 4989 C CA . HIS B 1 239 ? -44.938 62.241 40.913 1.00 10.97 217 HIS B CA 1
ATOM 4990 C C . HIS B 1 239 ? -45.397 61.381 39.736 1.00 11.34 217 HIS B C 1
ATOM 4991 O O . HIS B 1 239 ? -44.568 61.064 38.874 1.00 11.90 217 HIS B O 1
ATOM 4998 N N . GLU B 1 240 ? -46.644 60.965 39.716 1.00 11.25 218 GLU B N 1
ATOM 4999 C CA . GLU B 1 240 ? -47.177 60.122 38.605 1.00 11.96 218 GLU B CA 1
ATOM 5000 C C . GLU B 1 240 ? -46.905 60.857 37.291 1.00 11.28 218 GLU B C 1
ATOM 5001 O O . GLU B 1 240 ? -46.398 60.223 36.357 1.00 11.78 218 GLU B O 1
ATOM 5007 N N . GLN B 1 241 ? -47.234 62.152 37.169 1.00 11.05 219 GLN B N 1
ATOM 5008 C CA . GLN B 1 241 ? -47.037 62.878 35.883 1.00 12.14 219 GLN B CA 1
ATOM 5009 C C . GLN B 1 241 ? -45.560 62.984 35.536 1.00 12.30 219 GLN B C 1
ATOM 5010 O O . GLN B 1 241 ? -45.196 62.728 34.384 1.00 12.60 219 GLN B O 1
ATOM 5016 N N . ALA B 1 242 ? -44.704 63.238 36.532 1.00 12.23 220 ALA B N 1
ATOM 5017 C CA . ALA B 1 242 ? -43.257 63.277 36.322 1.00 11.87 220 ALA B CA 1
ATOM 5018 C C . ALA B 1 242 ? -42.810 61.925 35.756 1.00 11.89 220 ALA B C 1
ATOM 5019 O O . ALA B 1 242 ? -42.035 61.893 34.777 1.00 10.71 220 ALA B O 1
ATOM 5021 N N . HIS B 1 243 ? -43.253 60.832 36.354 1.00 10.96 221 HIS B N 1
ATOM 5022 C CA . HIS B 1 243 ? -42.856 59.465 35.896 1.00 12.14 221 HIS B CA 1
ATOM 5023 C C . HIS B 1 243 ? -43.348 59.248 34.458 1.00 12.75 221 HIS B C 1
ATOM 5024 O O . HIS B 1 243 ? -42.618 58.652 33.677 1.00 12.56 221 HIS B O 1
ATOM 5031 N N . LYS B 1 244 ? -44.560 59.690 34.135 1.00 13.11 222 LYS B N 1
ATOM 5032 C CA . LYS B 1 244 ? -45.098 59.472 32.778 1.00 14.69 222 LYS B CA 1
ATOM 5033 C C . LYS B 1 244 ? -44.236 60.231 31.780 1.00 13.88 222 LYS B C 1
ATOM 5034 O O . LYS B 1 244 ? -44.169 59.718 30.632 1.00 16.09 222 LYS B O 1
ATOM 5040 N N . LEU B 1 245 ? -43.577 61.331 32.164 1.00 12.71 223 LEU B N 1
ATOM 5041 C CA . LEU B 1 245 ? -42.678 62.151 31.310 1.00 13.12 223 LEU B CA 1
ATOM 5042 C C . LEU B 1 245 ? -41.252 61.595 31.341 1.00 12.96 223 LEU B C 1
ATOM 5043 O O . LEU B 1 245 ? -40.379 62.187 30.749 1.00 13.48 223 LEU B O 1
ATOM 5048 N N . GLY B 1 246 ? -41.048 60.465 31.999 1.00 13.47 224 GLY B N 1
ATOM 5049 C CA . GLY B 1 246 ? -39.741 59.779 31.981 1.00 13.39 224 GLY B CA 1
ATOM 5050 C C . GLY B 1 246 ? -38.809 60.292 33.060 1.00 14.00 224 GLY B C 1
ATOM 5051 O O . GLY B 1 246 ? -37.642 59.879 33.069 1.00 14.01 224 GLY B O 1
ATOM 5052 N N . MET B 1 247 ? -39.306 61.115 34.001 1.00 13.07 225 MET B N 1
ATOM 5053 C CA . MET B 1 247 ? -38.445 61.730 35.024 1.00 13.38 225 MET B CA 1
ATOM 5054 C C . MET B 1 247 ? -38.275 60.786 36.216 1.00 13.86 225 MET B C 1
ATOM 5055 O O . MET B 1 247 ? -39.241 60.045 36.607 1.00 14.33 225 MET B O 1
ATOM 5060 N N . LYS B 1 248 ? -37.083 60.814 36.798 1.00 12.26 226 LYS B N 1
ATOM 5061 C CA . LYS B 1 248 ? -36.834 60.129 38.072 1.00 12.58 226 LYS B CA 1
ATOM 5062 C C . LYS B 1 248 ? -37.214 61.048 39.204 1.00 11.08 226 LYS B C 1
ATOM 5063 O O . LYS B 1 248 ? -37.061 62.272 39.100 1.00 11.47 226 LYS B O 1
ATOM 5069 N N . THR B 1 249 ? -37.691 60.476 40.288 1.00 10.69 227 THR B N 1
ATOM 5070 C CA . THR B 1 249 ? -37.997 61.233 41.523 1.00 10.16 227 THR B CA 1
ATOM 5071 C C . THR B 1 249 ? -37.653 60.380 42.735 1.00 10.96 227 THR B C 1
ATOM 5072 O O . THR B 1 249 ? -37.415 59.191 42.603 1.00 11.79 227 THR B O 1
ATOM 5076 N N . ASN B 1 250 ? -37.657 61.001 43.918 1.00 11.49 228 ASN B N 1
ATOM 5077 C CA . ASN B 1 250 ? -37.529 60.280 45.195 1.00 10.62 228 ASN B CA 1
ATOM 5078 C C . ASN B 1 250 ? -38.773 60.498 46.035 1.00 10.16 228 ASN B C 1
ATOM 5079 O O . ASN B 1 250 ? -39.639 61.297 45.659 1.00 10.82 228 ASN B O 1
ATOM 5084 N N . ALA B 1 251 ? -38.851 59.807 47.148 1.00 10.10 229 ALA B N 1
ATOM 5085 C CA . ALA B 1 251 ? -39.976 59.956 48.099 1.00 10.99 229 ALA B CA 1
ATOM 5086 C C . ALA B 1 251 ? -39.418 60.012 49.506 1.00 11.61 229 ALA B C 1
ATOM 5087 O O . ALA B 1 251 ? -38.472 59.310 49.815 1.00 12.52 229 ALA B O 1
ATOM 5089 N N . THR B 1 252 ? -40.041 60.805 50.356 1.00 10.94 230 THR B N 1
ATOM 5090 C CA . THR B 1 252 ? -39.696 60.951 51.778 1.00 10.32 230 THR B CA 1
ATOM 5091 C C . THR B 1 252 ? -40.834 60.471 52.661 1.00 10.35 230 THR B C 1
ATOM 5092 O O . THR B 1 252 ? -41.940 60.215 52.160 1.00 11.15 230 THR B O 1
ATOM 5096 N N . MET B 1 253 ? -40.533 60.375 53.944 1.00 10.57 231 MET B N 1
ATOM 5097 C CA . MET B 1 253 ? -41.514 60.174 55.029 1.00 10.89 231 MET B CA 1
ATOM 5098 C C . MET B 1 253 ? -40.977 60.834 56.288 1.00 12.31 231 MET B C 1
ATOM 5099 O O . MET B 1 253 ? -39.881 60.487 56.749 1.00 11.92 231 MET B O 1
ATOM 5104 N N . LEU B 1 254 ? -41.750 61.754 56.847 1.00 12.56 232 LEU B N 1
ATOM 5105 C CA . LEU B 1 254 ? -41.355 62.416 58.108 1.00 12.22 232 LEU B CA 1
ATOM 5106 C C . LEU B 1 254 ? -41.874 61.557 59.244 1.00 12.17 232 LEU B C 1
ATOM 5107 O O . LEU B 1 254 ? -43.079 61.299 59.255 1.00 11.91 232 LEU B O 1
ATOM 5112 N N . TYR B 1 255 ? -40.989 61.034 60.092 1.00 12.36 233 TYR B N 1
ATOM 5113 C CA . TYR B 1 255 ? -41.356 60.055 61.135 1.00 11.97 233 TYR B CA 1
ATOM 5114 C C . TYR B 1 255 ? -40.823 60.489 62.496 1.00 12.74 233 TYR B C 1
ATOM 5115 O O . TYR B 1 255 ? -39.943 61.347 62.569 1.00 12.06 233 TYR B O 1
ATOM 5124 N N . GLY B 1 256 ? -41.397 59.908 63.557 1.00 13.56 234 GLY B N 1
ATOM 5125 C CA . GLY B 1 256 ? -40.922 60.074 64.943 1.00 14.17 234 GLY B CA 1
ATOM 5126 C C . GLY B 1 256 ? -41.428 61.358 65.563 1.00 13.80 234 GLY B C 1
ATOM 5127 O O . GLY B 1 256 ? -40.660 62.057 66.296 1.00 14.10 234 GLY B O 1
ATOM 5128 N N . HIS B 1 257 ? -42.693 61.660 65.330 1.00 14.83 235 HIS B N 1
ATOM 5129 C CA . HIS B 1 257 ? -43.325 62.872 65.903 1.00 15.97 235 HIS B CA 1
ATOM 5130 C C . HIS B 1 257 ? -44.624 62.448 66.596 1.00 15.41 235 HIS B C 1
ATOM 5131 O O . HIS B 1 257 ? -44.522 61.777 67.659 1.00 15.85 235 HIS B O 1
ATOM 5138 N N . ILE B 1 258 ? -45.785 62.767 66.040 1.00 15.60 236 ILE B N 1
ATOM 5139 C CA . ILE B 1 258 ? -47.088 62.464 66.690 1.00 16.91 236 ILE B CA 1
ATOM 5140 C C . ILE B 1 258 ? -47.838 61.354 65.952 1.00 16.81 236 ILE B C 1
ATOM 5141 O O . ILE B 1 258 ? -48.958 61.013 66.340 1.00 16.67 236 ILE B O 1
ATOM 5146 N N . GLU B 1 259 ? -47.243 60.762 64.911 1.00 14.13 237 GLU B N 1
ATOM 5147 C CA . GLU B 1 259 ? -47.911 59.683 64.164 1.00 14.41 237 GLU B CA 1
ATOM 5148 C C . GLU B 1 259 ? -47.825 58.372 64.966 1.00 12.90 237 GLU B C 1
ATOM 5149 O O . GLU B 1 259 ? -46.938 58.209 65.806 1.00 15.07 237 GLU B O 1
ATOM 5155 N N . GLN B 1 260 ? -48.684 57.436 64.620 1.00 14.25 238 GLN B N 1
ATOM 5156 C CA . GLN B 1 260 ? -48.647 56.058 65.126 1.00 15.08 238 GLN B CA 1
ATOM 5157 C C . GLN B 1 260 ? -47.910 55.208 64.076 1.00 15.70 238 GLN B C 1
ATOM 5158 O O . GLN B 1 260 ? -47.808 55.603 62.890 1.00 15.11 238 GLN B O 1
ATOM 5164 N N . PHE B 1 261 ? -47.406 54.061 64.467 1.00 15.24 239 PHE B N 1
ATOM 5165 C CA . PHE B 1 261 ? -46.672 53.224 63.476 1.00 14.67 239 PHE B CA 1
ATOM 5166 C C . PHE B 1 261 ? -47.542 52.912 62.246 1.00 15.35 239 PHE B C 1
ATOM 5167 O O . PHE B 1 261 ? -47.009 52.879 61.080 1.00 12.67 239 PHE B O 1
ATOM 5175 N N . TRP B 1 262 ? -48.842 52.651 62.405 1.00 14.78 240 TRP B N 1
ATOM 5176 C CA . TRP B 1 262 ? -49.663 52.295 61.224 1.00 15.54 240 TRP B CA 1
ATOM 5177 C C . TRP B 1 262 ? -49.722 53.464 60.249 1.00 13.71 240 TRP B C 1
ATOM 5178 O O . TRP B 1 262 ? -49.933 53.193 59.050 1.00 14.88 240 TRP B O 1
ATOM 5189 N N . HIS B 1 263 ? -49.543 54.710 60.717 1.00 13.96 241 HIS B N 1
ATOM 5190 C CA . HIS B 1 263 ? -49.537 55.883 59.816 1.00 13.65 241 HIS B CA 1
ATOM 5191 C C . HIS B 1 263 ? -48.282 55.801 58.933 1.00 13.23 241 HIS B C 1
ATOM 5192 O O . HIS B 1 263 ? -48.370 56.155 57.783 1.00 12.82 241 HIS B O 1
ATOM 5199 N N . ARG B 1 264 ? -47.181 55.297 59.474 1.00 12.86 242 ARG B N 1
ATOM 5200 C CA . ARG B 1 264 ? -45.944 55.096 58.678 1.00 11.92 242 ARG B CA 1
ATOM 5201 C C . ARG B 1 264 ? -46.186 54.023 57.636 1.00 13.06 242 ARG B C 1
ATOM 5202 O O . ARG B 1 264 ? -45.743 54.156 56.483 1.00 12.12 242 ARG B O 1
ATOM 5210 N N . VAL B 1 265 ? -46.809 52.932 58.027 1.00 12.86 243 VAL B N 1
ATOM 5211 C CA . VAL B 1 265 ? -47.009 51.810 57.070 1.00 12.57 243 VAL B CA 1
ATOM 5212 C C . VAL B 1 265 ? -48.014 52.271 56.002 1.00 13.45 243 VAL B C 1
ATOM 5213 O O . VAL B 1 265 ? -47.848 51.960 54.828 1.00 12.23 243 VAL B O 1
ATOM 5217 N N . ASP B 1 266 ? -49.055 53.009 56.399 1.00 13.54 244 ASP B N 1
ATOM 5218 C CA . ASP B 1 266 ? -50.032 53.545 55.413 1.00 13.73 244 ASP B CA 1
ATOM 5219 C C . ASP B 1 266 ? -49.293 54.408 54.381 1.00 12.07 244 ASP B C 1
ATOM 5220 O O . ASP B 1 266 ? -49.555 54.296 53.190 1.00 12.25 244 ASP B O 1
ATOM 5225 N N . HIS B 1 267 ? -48.362 55.231 54.848 1.00 11.81 245 HIS B N 1
ATOM 5226 C CA . HIS B 1 267 ? -47.539 56.134 54.009 1.00 10.97 245 HIS B CA 1
ATOM 5227 C C . HIS B 1 267 ? -46.768 55.300 53.002 1.00 11.56 245 HIS B C 1
ATOM 5228 O O . HIS B 1 267 ? -46.796 55.563 51.784 1.00 11.26 245 HIS B O 1
ATOM 5235 N N . MET B 1 268 ? -46.086 54.302 53.529 1.00 10.73 246 MET B N 1
ATOM 5236 C CA . MET B 1 268 ? -45.211 53.460 52.712 1.00 11.92 246 MET B CA 1
ATOM 5237 C C . MET B 1 268 ? -46.072 52.661 51.753 1.00 12.31 246 MET B C 1
ATOM 5238 O O . MET B 1 268 ? -45.662 52.472 50.574 1.00 11.21 246 MET B O 1
ATOM 5243 N N . GLU B 1 269 ? -47.226 52.177 52.197 1.00 11.93 247 GLU B N 1
ATOM 5244 C CA . GLU B 1 269 ? -48.156 51.462 51.287 1.00 13.82 247 GLU B CA 1
ATOM 5245 C C . GLU B 1 269 ? -48.569 52.338 50.099 1.00 12.11 247 GLU B C 1
ATOM 5246 O O . GLU B 1 269 ? -48.568 51.858 48.955 1.00 13.47 247 GLU B O 1
ATOM 5252 N N . ARG B 1 270 ? -48.879 53.613 50.314 1.00 11.95 248 ARG B N 1
ATOM 5253 C CA . ARG B 1 270 ? -49.309 54.477 49.206 1.00 13.10 248 ARG B CA 1
ATOM 5254 C C . ARG B 1 270 ? -48.132 54.678 48.269 1.00 11.99 248 ARG B C 1
ATOM 5255 O O . ARG B 1 270 ? -48.376 54.680 47.034 1.00 11.69 248 ARG B O 1
ATOM 5263 N N . LEU B 1 271 ? -46.940 54.869 48.821 1.00 10.70 249 LEU B N 1
ATOM 5264 C CA . LEU B 1 271 ? -45.744 54.990 47.943 1.00 10.83 249 LEU B CA 1
ATOM 5265 C C . LEU B 1 271 ? -45.493 53.717 47.126 1.00 10.17 249 LEU B C 1
ATOM 5266 O O . LEU B 1 271 ? -45.086 53.813 45.966 1.00 11.44 249 LEU B O 1
ATOM 5271 N N . ARG B 1 272 ? -45.653 52.557 47.732 1.00 11.90 250 ARG B N 1
ATOM 5272 C CA . ARG B 1 272 ? -45.346 51.237 47.114 1.00 11.72 250 ARG B CA 1
ATOM 5273 C C . ARG B 1 272 ? -46.325 50.985 45.976 1.00 12.21 250 ARG B C 1
ATOM 5274 O O . ARG B 1 272 ? -45.893 50.573 44.908 1.00 10.78 250 ARG B O 1
ATOM 5282 N N . ARG B 1 273 ? -47.583 51.347 46.191 1.00 13.30 251 ARG B N 1
ATOM 5283 C CA A ARG B 1 273 ? -48.644 51.252 45.143 0.45 13.33 251 ARG B CA 1
ATOM 5284 C CA B ARG B 1 273 ? -48.611 51.222 45.121 0.55 12.95 251 ARG B CA 1
ATOM 5285 C C . ARG B 1 273 ? -48.288 52.206 44.004 1.00 12.88 251 ARG B C 1
ATOM 5286 O O . ARG B 1 273 ? -48.366 51.807 42.816 1.00 13.43 251 ARG B O 1
ATOM 5301 N N . GLN B 1 274 ? -47.852 53.425 44.333 1.00 12.52 252 GLN B N 1
ATOM 5302 C CA . GLN B 1 274 ? -47.545 54.378 43.247 1.00 12.20 252 GLN B CA 1
ATOM 5303 C C . GLN B 1 274 ? -46.358 53.851 42.436 1.00 11.39 252 GLN B C 1
ATOM 5304 O O . GLN B 1 274 ? -46.375 53.971 41.199 1.00 11.39 252 GLN B O 1
ATOM 5310 N N . GLN B 1 275 ? -45.339 53.314 43.102 1.00 12.17 253 GLN B N 1
ATOM 5311 C CA . GLN B 1 275 ? -44.134 52.800 42.414 1.00 11.70 253 GLN B CA 1
ATOM 5312 C C . GLN B 1 275 ? -44.546 51.630 41.504 1.00 12.09 253 GLN B C 1
ATOM 5313 O O . GLN B 1 275 ? -44.050 51.528 40.372 1.00 13.13 253 GLN B O 1
ATOM 5319 N N . ASP B 1 276 ? -45.414 50.753 41.973 1.00 12.62 254 ASP B N 1
ATOM 5320 C CA . ASP B 1 276 ? -45.919 49.637 41.122 1.00 13.31 254 ASP B CA 1
ATOM 5321 C C . ASP B 1 276 ? -46.663 50.176 39.887 1.00 14.30 254 ASP B C 1
ATOM 5322 O O . ASP B 1 276 ? -46.599 49.536 38.828 1.00 15.48 254 ASP B O 1
ATOM 5327 N N . LYS B 1 277 ? -47.321 51.326 39.975 1.00 14.33 255 LYS B N 1
ATOM 5328 C CA . LYS B 1 277 ? -48.031 51.929 38.816 1.00 14.62 255 LYS B CA 1
ATOM 5329 C C . LYS B 1 277 ? -47.038 52.573 37.840 1.00 14.88 255 LYS B C 1
ATOM 5330 O O . LYS B 1 277 ? -47.145 52.313 36.644 1.00 16.23 255 LYS B O 1
ATOM 5336 N N . THR B 1 278 ? -46.104 53.404 38.322 1.00 12.86 256 THR B N 1
ATOM 5337 C CA . THR B 1 278 ? -45.316 54.285 37.412 1.00 12.84 256 THR B CA 1
ATOM 5338 C C . THR B 1 278 ? -43.807 54.071 37.449 1.00 12.52 256 THR B C 1
ATOM 5339 O O . THR B 1 278 ? -43.161 54.482 36.469 1.00 14.87 256 THR B O 1
ATOM 5343 N N . GLY B 1 279 ? -43.248 53.465 38.486 1.00 11.91 257 GLY B N 1
ATOM 5344 C CA . GLY B 1 279 ? -41.886 52.918 38.464 1.00 12.80 257 GLY B CA 1
ATOM 5345 C C . GLY B 1 279 ? -40.782 53.976 38.568 1.00 13.21 257 GLY B C 1
ATOM 5346 O O . GLY B 1 279 ? -39.610 53.570 38.578 1.00 13.30 257 GLY B O 1
ATOM 5347 N N . GLY B 1 280 ? -41.101 55.267 38.690 1.00 11.88 258 GLY B N 1
ATOM 5348 C CA . GLY B 1 280 ? -40.097 56.338 38.576 1.00 11.79 258 GLY B CA 1
ATOM 5349 C C . GLY B 1 280 ? -39.325 56.683 39.837 1.00 10.01 258 GLY B C 1
ATOM 5350 O O . GLY B 1 280 ? -38.464 57.568 39.783 1.00 10.21 258 GLY B O 1
ATOM 5351 N N . PHE B 1 281 ? -39.643 56.136 41.002 1.00 10.65 259 PHE B N 1
ATOM 5352 C CA . PHE B 1 281 ? -38.897 56.472 42.240 1.00 9.97 259 PHE B CA 1
ATOM 5353 C C . PHE B 1 281 ? -37.570 55.722 42.277 1.00 10.11 259 PHE B C 1
ATOM 5354 O O . PHE B 1 281 ? -37.531 54.549 42.002 1.00 10.61 259 PHE B O 1
ATOM 5362 N N . GLN B 1 282 ? -36.509 56.402 42.691 1.00 9.44 260 GLN B N 1
ATOM 5363 C CA . GLN B 1 282 ? -35.174 55.798 42.889 1.00 9.45 260 GLN B CA 1
ATOM 5364 C C . GLN B 1 282 ? -34.904 55.502 44.362 1.00 10.17 260 GLN B C 1
ATOM 5365 O O . GLN B 1 282 ? -34.441 54.398 44.685 1.00 10.79 260 GLN B O 1
ATOM 5371 N N . ALA B 1 283 ? -35.149 56.459 45.244 1.00 10.38 261 ALA B N 1
ATOM 5372 C CA . ALA B 1 283 ? -34.791 56.338 46.669 1.00 9.84 261 ALA B CA 1
ATOM 5373 C C . ALA B 1 283 ? -35.979 56.651 47.551 1.00 10.57 261 ALA B C 1
ATOM 5374 O O . ALA B 1 283 ? -36.759 57.568 47.213 1.00 10.46 261 ALA B O 1
ATOM 5376 N N . PHE B 1 284 ? -36.079 55.899 48.641 1.00 10.39 262 PHE B N 1
ATOM 5377 C CA . PHE B 1 284 ? -36.999 56.207 49.757 1.00 10.93 262 PHE B CA 1
ATOM 5378 C C . PHE B 1 284 ? -36.167 56.777 50.891 1.00 11.50 262 PHE B C 1
ATOM 5379 O O . PHE B 1 284 ? -35.068 56.234 51.158 1.00 11.39 262 PHE B O 1
ATOM 5387 N N . ILE B 1 285 ? -36.651 57.863 51.484 1.00 10.61 263 ILE B N 1
ATOM 5388 C CA . ILE B 1 285 ? -35.832 58.732 52.359 1.00 10.83 263 ILE B CA 1
ATOM 5389 C C . ILE B 1 285 ? -36.620 59.023 53.617 1.00 10.77 263 ILE B C 1
ATOM 5390 O O . ILE B 1 285 ? -37.374 59.984 53.665 1.00 10.98 263 ILE B O 1
ATOM 5395 N N . PRO B 1 286 ? -36.417 58.251 54.687 1.00 11.23 264 PRO B N 1
ATOM 5396 C CA . PRO B 1 286 ? -36.969 58.631 55.995 1.00 11.77 264 PRO B CA 1
ATOM 5397 C C . PRO B 1 286 ? -36.344 59.955 56.427 1.00 12.09 264 PRO B C 1
ATOM 5398 O O . PRO B 1 286 ? -35.151 60.213 56.270 1.00 13.63 264 PRO B O 1
ATOM 5402 N N . LEU B 1 287 ? -37.175 60.796 57.023 1.00 11.97 265 LEU B N 1
ATOM 5403 C CA . LEU B 1 287 ? -36.704 62.089 57.562 1.00 11.93 265 LEU B CA 1
ATOM 5404 C C . LEU B 1 287 ? -37.137 62.132 59.012 1.00 11.80 265 LEU B C 1
ATOM 5405 O O . LEU B 1 287 ? -38.362 62.096 59.325 1.00 13.24 265 LEU B O 1
ATOM 5410 N N . LYS B 1 288 ? -36.161 62.141 59.903 1.00 14.01 266 LYS B N 1
ATOM 5411 C CA . LYS B 1 288 ? -36.465 62.162 61.349 1.00 13.53 266 LYS B CA 1
ATOM 5412 C C . LYS B 1 288 ? -36.985 63.550 61.741 1.00 14.03 266 LYS B C 1
ATOM 5413 O O . LYS B 1 288 ? -36.314 64.580 61.471 1.00 13.73 266 LYS B O 1
ATOM 5419 N N . PHE B 1 289 ? -38.119 63.583 62.435 1.00 12.53 267 PHE B N 1
ATOM 5420 C CA . PHE B 1 289 ? -38.620 64.835 63.042 1.00 14.08 267 PHE B CA 1
ATOM 5421 C C . PHE B 1 289 ? -37.600 65.369 64.054 1.00 14.08 267 PHE B C 1
ATOM 5422 O O . PHE B 1 289 ? -37.097 64.604 64.935 1.00 13.70 267 PHE B O 1
ATOM 5430 N N . ARG B 1 290 ? -37.388 66.687 64.029 1.00 15.39 268 ARG B N 1
ATOM 5431 C CA . ARG B 1 290 ? -36.570 67.400 65.048 1.00 16.86 268 ARG B CA 1
ATOM 5432 C C . ARG B 1 290 ? -37.428 68.487 65.687 1.00 17.73 268 ARG B C 1
ATOM 5433 O O . ARG B 1 290 ? -38.200 69.115 64.970 1.00 16.28 268 ARG B O 1
ATOM 5441 N N . ASN B 1 291 ? -37.254 68.713 66.998 1.00 17.68 269 ASN B N 1
ATOM 5442 C CA . ASN B 1 291 ? -38.221 69.557 67.746 1.00 18.37 269 ASN B CA 1
ATOM 5443 C C . ASN B 1 291 ? -37.640 70.954 67.978 1.00 20.60 269 ASN B C 1
ATOM 5444 O O . ASN B 1 291 ? -38.199 71.674 68.828 1.00 23.83 269 ASN B O 1
ATOM 5449 N N . GLN B 1 292 ? -36.653 71.382 67.203 1.00 20.61 270 GLN B N 1
ATOM 5450 C CA . GLN B 1 292 ? -36.011 72.730 67.362 1.00 25.86 270 GLN B CA 1
ATOM 5451 C C . GLN B 1 292 ? -36.595 73.749 66.370 1.00 23.64 270 GLN B C 1
ATOM 5452 O O . GLN B 1 292 ? -36.823 73.375 65.214 1.00 21.61 270 GLN B O 1
ATOM 5458 N N . HIS B 1 293 ? -36.815 75.001 66.793 1.00 22.86 271 HIS B N 1
ATOM 5459 C CA . HIS B 1 293 ? -37.190 76.136 65.901 1.00 25.07 271 HIS B CA 1
ATOM 5460 C C . HIS B 1 293 ? -38.487 75.817 65.122 1.00 22.00 271 HIS B C 1
ATOM 5461 O O . HIS B 1 293 ? -38.543 76.110 63.905 1.00 24.33 271 HIS B O 1
ATOM 5468 N N . ASN B 1 294 ? -39.478 75.186 65.749 1.00 19.59 272 ASN B N 1
ATOM 5469 C CA . ASN B 1 294 ? -40.767 74.959 65.053 1.00 18.92 272 ASN B CA 1
ATOM 5470 C C . ASN B 1 294 ? -41.884 75.016 66.087 1.00 19.40 272 ASN B C 1
ATOM 5471 O O . ASN B 1 294 ? -41.599 75.406 67.223 1.00 24.18 272 ASN B O 1
ATOM 5476 N N . GLN B 1 295 ? -43.108 74.661 65.718 1.00 17.82 273 GLN B N 1
ATOM 5477 C CA . GLN B 1 295 ? -44.274 74.726 66.643 1.00 18.23 273 GLN B CA 1
ATOM 5478 C C . GLN B 1 295 ? -44.450 73.408 67.386 1.00 20.41 273 GLN B C 1
ATOM 5479 O O . GLN B 1 295 ? -45.492 73.225 68.037 1.00 20.96 273 GLN B O 1
ATOM 5485 N N . MET B 1 296 ? -43.469 72.504 67.322 1.00 19.22 274 MET B N 1
ATOM 5486 C CA . MET B 1 296 ? -43.613 71.162 67.947 1.00 18.70 274 MET B CA 1
ATOM 5487 C C . MET B 1 296 ? -42.493 70.933 68.964 1.00 18.42 274 MET B C 1
ATOM 5488 O O . MET B 1 296 ? -41.959 69.791 69.059 1.00 18.17 274 MET B O 1
ATOM 5493 N N . ASP B 1 297 ? -42.133 71.988 69.700 1.00 20.12 275 ASP B N 1
ATOM 5494 C CA . ASP B 1 297 ? -40.890 71.991 70.511 1.00 22.44 275 ASP B CA 1
ATOM 5495 C C . ASP B 1 297 ? -40.998 71.032 71.685 1.00 23.04 275 ASP B C 1
ATOM 5496 O O . ASP B 1 297 ? -39.945 70.672 72.236 1.00 24.51 275 ASP B O 1
ATOM 5501 N N . HIS B 1 298 ? -42.196 70.620 72.068 1.00 20.92 276 HIS B N 1
ATOM 5502 C CA . HIS B 1 298 ? -42.353 69.706 73.227 1.00 24.78 276 HIS B CA 1
ATOM 5503 C C . HIS B 1 298 ? -42.743 68.307 72.738 1.00 25.27 276 HIS B C 1
ATOM 5504 O O . HIS B 1 298 ? -43.099 67.481 73.583 1.00 30.58 276 HIS B O 1
ATOM 5511 N N . VAL B 1 299 ? -42.659 68.020 71.430 1.00 20.09 277 VAL B N 1
ATOM 5512 C CA . VAL B 1 299 ? -42.770 66.621 70.934 1.00 18.76 277 VAL B CA 1
ATOM 5513 C C . VAL B 1 299 ? -41.408 65.943 71.077 1.00 18.78 277 VAL B C 1
ATOM 5514 O O . VAL B 1 299 ? -40.467 66.389 70.471 1.00 19.26 277 VAL B O 1
ATOM 5518 N N . PRO B 1 300 ? -41.253 64.867 71.876 1.00 18.52 278 PRO B N 1
ATOM 5519 C CA . PRO B 1 300 ? -39.947 64.229 72.061 1.00 19.23 278 PRO B CA 1
ATOM 5520 C C . PRO B 1 300 ? -39.459 63.557 70.770 1.00 19.36 278 PRO B C 1
ATOM 5521 O O . PRO B 1 300 ? -40.272 63.008 70.030 1.00 20.37 278 PRO B O 1
ATOM 5525 N N . GLU B 1 301 ? -38.168 63.664 70.506 1.00 17.67 279 GLU B N 1
ATOM 5526 C CA . GLU B 1 301 ? -37.542 62.895 69.404 1.00 17.90 279 GLU B CA 1
ATOM 5527 C C . GLU B 1 301 ? -37.363 61.427 69.810 1.00 17.87 279 GLU B C 1
ATOM 5528 O O . GLU B 1 301 ? -37.303 61.088 71.021 1.00 18.28 279 GLU B O 1
ATOM 5534 N N . VAL B 1 302 ? -37.357 60.549 68.799 1.00 16.05 280 VAL B N 1
ATOM 5535 C CA . VAL B 1 302 ? -37.290 59.102 69.042 1.00 16.80 280 VAL B CA 1
ATOM 5536 C C . VAL B 1 302 ? -35.797 58.739 69.134 1.00 16.75 280 VAL B C 1
ATOM 5537 O O . VAL B 1 302 ? -34.942 59.549 68.812 1.00 16.41 280 VAL B O 1
ATOM 5541 N N . SER B 1 303 ? -35.543 57.548 69.636 1.00 16.85 281 SER B N 1
ATOM 5542 C CA . SER B 1 303 ? -34.184 57.065 69.960 1.00 17.16 281 SER B CA 1
ATOM 5543 C C . SER B 1 303 ? -33.460 56.663 68.675 1.00 17.95 281 SER B C 1
ATOM 5544 O O . SER B 1 303 ? -34.129 56.423 67.643 1.00 15.48 281 SER B O 1
ATOM 5547 N N . VAL B 1 304 ? -32.147 56.554 68.773 1.00 17.71 282 VAL B N 1
ATOM 5548 C CA . VAL B 1 304 ? -31.308 55.987 67.678 1.00 17.73 282 VAL B CA 1
ATOM 5549 C C . VAL B 1 304 ? -31.851 54.587 67.358 1.00 16.43 282 VAL B C 1
ATOM 5550 O O . VAL B 1 304 ? -31.903 54.221 66.185 1.00 15.62 282 VAL B O 1
ATOM 5554 N N . ILE B 1 305 ? -32.192 53.766 68.348 1.00 17.07 283 ILE B N 1
ATOM 5555 C CA . ILE B 1 305 ? -32.735 52.410 68.101 1.00 16.73 283 ILE B CA 1
ATOM 5556 C C . ILE B 1 305 ? -33.990 52.530 67.228 1.00 16.82 283 ILE B C 1
ATOM 5557 O O . ILE B 1 305 ? -34.114 51.772 66.251 1.00 14.53 283 ILE B O 1
ATOM 5562 N N . GLU B 1 306 ? -34.903 53.463 67.540 1.00 14.86 284 GLU B N 1
ATOM 5563 C CA . GLU B 1 306 ? -36.107 53.653 66.698 1.00 13.97 284 GLU B CA 1
ATOM 5564 C C . GLU B 1 306 ? -35.717 54.132 65.295 1.00 12.95 284 GLU B C 1
ATOM 5565 O O . GLU B 1 306 ? -36.395 53.675 64.374 1.00 13.39 284 GLU B O 1
ATOM 5571 N N . ASP B 1 307 ? -34.704 54.971 65.147 1.00 12.59 285 ASP B N 1
ATOM 5572 C CA . ASP B 1 307 ? -34.217 55.377 63.790 1.00 13.25 285 ASP B CA 1
ATOM 5573 C C . ASP B 1 307 ? -33.793 54.127 63.016 1.00 14.29 285 ASP B C 1
ATOM 5574 O O . ASP B 1 307 ? -34.167 53.954 61.818 1.00 11.93 285 ASP B O 1
ATOM 5579 N N . LEU B 1 308 ? -33.022 53.265 63.663 1.00 12.17 286 LEU B N 1
ATOM 5580 C CA . LEU B 1 308 ? -32.513 52.064 62.962 1.00 12.94 286 LEU B CA 1
ATOM 5581 C C . LEU B 1 308 ? -33.630 51.052 62.682 1.00 13.13 286 LEU B C 1
ATOM 5582 O O . LEU B 1 308 ? -33.625 50.450 61.574 1.00 12.68 286 LEU B O 1
ATOM 5587 N N . ARG B 1 309 ? -34.572 50.796 63.613 1.00 12.42 287 ARG B N 1
ATOM 5588 C CA A ARG B 1 309 ? -35.737 49.916 63.338 0.05 12.57 287 ARG B CA 1
ATOM 5589 C CA B ARG B 1 309 ? -35.727 49.928 63.333 0.95 12.14 287 ARG B CA 1
ATOM 5590 C C . ARG B 1 309 ? -36.494 50.491 62.134 1.00 12.64 287 ARG B C 1
ATOM 5591 O O . ARG B 1 309 ? -36.986 49.736 61.329 1.00 12.78 287 ARG B O 1
ATOM 5606 N N . ASN B 1 310 ? -36.577 51.813 62.049 1.00 12.43 288 ASN B N 1
ATOM 5607 C CA . ASN B 1 310 ? -37.356 52.482 60.991 1.00 12.34 288 ASN B CA 1
ATOM 5608 C C . ASN B 1 310 ? -36.619 52.271 59.670 1.00 11.30 288 ASN B C 1
ATOM 5609 O O . ASN B 1 310 ? -37.293 51.946 58.673 1.00 11.02 288 ASN B O 1
ATOM 5614 N N . TYR B 1 311 ? -35.305 52.475 59.625 1.00 11.63 289 TYR B N 1
ATOM 5615 C CA . TYR B 1 311 ? -34.593 52.224 58.345 1.00 11.39 289 TYR B CA 1
ATOM 5616 C C . TYR B 1 311 ? -34.816 50.775 57.908 1.00 11.87 289 TYR B C 1
ATOM 5617 O O . TYR B 1 311 ? -35.039 50.452 56.702 1.00 11.09 289 TYR B O 1
ATOM 5626 N N . ALA B 1 312 ? -34.718 49.858 58.871 1.00 11.62 290 ALA B N 1
ATOM 5627 C CA . ALA B 1 312 ? -34.824 48.427 58.548 1.00 11.73 290 ALA B CA 1
ATOM 5628 C C . ALA B 1 312 ? -36.199 48.086 57.974 1.00 11.31 290 ALA B C 1
ATOM 5629 O O . ALA B 1 312 ? -36.304 47.321 57.016 1.00 10.94 290 ALA B O 1
ATOM 5631 N N . ILE B 1 313 ? -37.258 48.515 58.666 1.00 11.92 291 ILE B N 1
ATOM 5632 C CA . ILE B 1 313 ? -38.630 48.247 58.240 1.00 12.81 291 ILE B CA 1
ATOM 5633 C C . ILE B 1 313 ? -38.849 48.912 56.884 1.00 12.06 291 ILE B C 1
ATOM 5634 O O . ILE B 1 313 ? -39.508 48.277 56.043 1.00 12.01 291 ILE B O 1
ATOM 5639 N N . ALA B 1 314 ? -38.291 50.098 56.641 1.00 11.67 292 ALA B N 1
ATOM 5640 C CA . ALA B 1 314 ? -38.395 50.763 55.336 1.00 11.36 292 ALA B CA 1
ATOM 5641 C C . ALA B 1 314 ? -37.784 49.849 54.281 1.00 11.19 292 ALA B C 1
ATOM 5642 O O . ALA B 1 314 ? -38.381 49.674 53.198 1.00 11.59 292 ALA B O 1
ATOM 5644 N N . ARG B 1 315 ? -36.635 49.258 54.572 1.00 10.00 293 ARG B N 1
ATOM 5645 C CA . ARG B 1 315 ? -35.928 48.406 53.583 1.00 10.05 293 ARG B CA 1
ATOM 5646 C C . ARG B 1 315 ? -36.776 47.182 53.279 1.00 11.10 293 ARG B C 1
ATOM 5647 O O . ARG B 1 315 ? -36.815 46.745 52.134 1.00 10.82 293 ARG B O 1
ATOM 5655 N N . ILE B 1 316 ? -37.409 46.627 54.304 1.00 11.63 294 ILE B N 1
ATOM 5656 C CA . ILE B 1 316 ? -38.188 45.387 54.163 1.00 11.62 294 ILE B CA 1
ATOM 5657 C C . ILE B 1 316 ? -39.469 45.682 53.402 1.00 11.27 294 ILE B C 1
ATOM 5658 O O . ILE B 1 316 ? -39.865 44.883 52.540 1.00 12.17 294 ILE B O 1
ATOM 5663 N N . TYR B 1 317 ? -40.134 46.796 53.733 1.00 11.96 295 TYR B N 1
ATOM 5664 C CA . TYR B 1 317 ? -41.467 47.130 53.199 1.00 11.26 295 TYR B CA 1
ATOM 5665 C C . TYR B 1 317 ? -41.361 47.598 51.758 1.00 12.21 295 TYR B C 1
ATOM 5666 O O . TYR B 1 317 ? -42.126 47.178 50.877 1.00 12.42 295 TYR B O 1
ATOM 5675 N N . MET B 1 318 ? -40.401 48.481 51.489 1.00 11.63 296 MET B N 1
ATOM 5676 C CA . MET B 1 318 ? -40.270 49.195 50.204 1.00 11.66 296 MET B CA 1
ATOM 5677 C C . MET B 1 318 ? -39.508 48.312 49.204 1.00 11.54 296 MET B C 1
ATOM 5678 O O . MET B 1 318 ? -38.427 48.676 48.669 1.00 12.02 296 MET B O 1
ATOM 5683 N N . ASP B 1 319 ? -40.111 47.175 48.875 1.00 11.62 297 ASP B N 1
ATOM 5684 C CA . ASP B 1 319 ? -39.446 46.132 48.052 1.00 11.72 297 ASP B CA 1
ATOM 5685 C C . ASP B 1 319 ? -39.228 46.555 46.599 1.00 11.70 297 ASP B C 1
ATOM 5686 O O . ASP B 1 319 ? -38.477 45.850 45.875 1.00 12.73 297 ASP B O 1
ATOM 5691 N N . ASN B 1 320 ? -39.864 47.624 46.148 1.00 10.24 298 ASN B N 1
ATOM 5692 C CA . ASN B 1 320 ? -39.798 48.090 44.766 1.00 10.73 298 ASN B CA 1
ATOM 5693 C C . ASN B 1 320 ? -39.064 49.419 44.660 1.00 9.87 298 ASN B C 1
ATOM 5694 O O . ASN B 1 320 ? -39.102 49.998 43.591 1.00 10.07 298 ASN B O 1
ATOM 5699 N N . PHE B 1 321 ? -38.453 49.893 45.743 1.00 10.22 299 PHE B N 1
ATOM 5700 C CA . PHE B 1 321 ? -37.536 51.042 45.691 1.00 10.02 299 PHE B CA 1
ATOM 5701 C C . PHE B 1 321 ? -36.117 50.514 45.703 1.00 10.40 299 PHE B C 1
ATOM 5702 O O . PHE B 1 321 ? -35.726 49.811 46.630 1.00 11.09 299 PHE B O 1
ATOM 5710 N N . ASP B 1 322 ? -35.309 50.875 44.713 1.00 10.57 300 ASP B N 1
ATOM 5711 C CA . ASP B 1 322 ? -33.929 50.366 44.708 1.00 10.67 300 ASP B CA 1
ATOM 5712 C C . ASP B 1 322 ? -33.195 50.797 45.979 1.00 10.51 300 ASP B C 1
ATOM 5713 O O . ASP B 1 322 ? -32.482 49.981 46.548 1.00 10.90 300 ASP B O 1
ATOM 5718 N N . HIS B 1 323 ? -33.265 52.077 46.340 1.00 9.91 301 HIS B N 1
ATOM 5719 C CA . HIS B 1 323 ? -32.380 52.711 47.352 1.00 10.22 301 HIS B CA 1
ATOM 5720 C C . HIS B 1 323 ? -33.129 53.179 48.586 1.00 10.99 301 HIS B C 1
ATOM 5721 O O . HIS B 1 323 ? -34.241 53.710 48.486 1.00 10.93 301 HIS B O 1
ATOM 5728 N N . ILE B 1 324 ? -32.460 53.063 49.720 1.00 10.92 302 ILE B N 1
ATOM 5729 C CA . ILE B 1 324 ? -32.839 53.699 50.998 1.00 10.79 302 ILE B CA 1
ATOM 5730 C C . ILE B 1 324 ? -31.714 54.671 51.323 1.00 11.63 302 ILE B C 1
ATOM 5731 O O . ILE B 1 324 ? -30.549 54.246 51.415 1.00 11.50 302 ILE B O 1
ATOM 5736 N N . LYS B 1 325 ? -32.064 55.948 51.503 1.00 10.60 303 LYS B N 1
ATOM 5737 C CA . LYS B 1 325 ? -31.114 57.053 51.649 1.00 10.52 303 LYS B CA 1
ATOM 5738 C C . LYS B 1 325 ? -31.153 57.621 53.060 1.00 11.55 303 LYS B C 1
ATOM 5739 O O . LYS B 1 325 ? -32.257 57.822 53.629 1.00 11.84 303 LYS B O 1
ATOM 5745 N N . ALA B 1 326 ? -29.970 57.914 53.572 1.00 11.03 304 ALA B N 1
ATOM 5746 C CA . ALA B 1 326 ? -29.773 58.661 54.835 1.00 12.10 304 ALA B CA 1
ATOM 5747 C C . ALA B 1 326 ? -28.916 59.882 54.529 1.00 12.68 304 ALA B C 1
ATOM 5748 O O . ALA B 1 326 ? -28.015 59.800 53.694 1.00 12.36 304 ALA B O 1
ATOM 5750 N N . TYR B 1 327 ? -29.242 61.017 55.147 1.00 14.17 305 TYR B N 1
ATOM 5751 C CA . TYR B 1 327 ? -28.441 62.254 55.041 1.00 14.89 305 TYR B CA 1
ATOM 5752 C C . TYR B 1 327 ? -27.524 62.325 56.250 1.00 16.99 305 TYR B C 1
ATOM 5753 O O . TYR B 1 327 ? -27.997 62.381 57.421 1.00 18.46 305 TYR B O 1
ATOM 5762 N N . TRP B 1 328 ? -26.240 62.385 55.990 1.00 16.64 306 TRP B N 1
ATOM 5763 C CA . TRP B 1 328 ? -25.234 62.381 57.082 1.00 18.88 306 TRP B CA 1
ATOM 5764 C C . TRP B 1 328 ? -25.384 63.609 57.993 1.00 19.46 306 TRP B C 1
ATOM 5765 O O . TRP B 1 328 ? -25.125 63.454 59.218 1.00 23.81 306 TRP B O 1
ATOM 5776 N N . ALA B 1 329 ? -25.819 64.765 57.495 1.00 19.73 307 ALA B N 1
ATOM 5777 C CA . ALA B 1 329 ? -25.894 65.980 58.345 1.00 19.34 307 ALA B CA 1
ATOM 5778 C C . ALA B 1 329 ? -27.172 65.942 59.191 1.00 20.78 307 ALA B C 1
ATOM 5779 O O . ALA B 1 329 ? -27.259 66.699 60.178 1.00 24.06 307 ALA B O 1
ATOM 5781 N N . MET B 1 330 ? -28.109 65.047 58.914 1.00 19.76 308 MET B N 1
ATOM 5782 C CA . MET B 1 330 ? -29.409 65.013 59.624 1.00 21.00 308 MET B CA 1
ATOM 5783 C C . MET B 1 330 ? -29.334 64.120 60.853 1.00 21.85 308 MET B C 1
ATOM 5784 O O . MET B 1 330 ? -30.225 64.265 61.734 1.00 20.09 308 MET B O 1
ATOM 5789 N N . ILE B 1 331 ? -28.284 63.289 60.965 1.00 21.94 309 ILE B N 1
ATOM 5790 C CA . ILE B 1 331 ? -28.161 62.260 62.037 1.00 21.89 309 ILE B CA 1
ATOM 5791 C C . ILE B 1 331 ? -26.717 62.213 62.514 1.00 20.60 309 ILE B C 1
ATOM 5792 O O . ILE B 1 331 ? -25.843 62.692 61.819 1.00 21.07 309 ILE B O 1
ATOM 5797 N N . SER B 1 332 ? -26.479 61.615 63.667 1.00 21.20 310 SER B N 1
ATOM 5798 C CA . SER B 1 332 ? -25.100 61.483 64.171 1.00 23.01 310 SER B CA 1
ATOM 5799 C C . SER B 1 332 ? -24.288 60.618 63.202 1.00 23.69 310 SER B C 1
ATOM 5800 O O . SER B 1 332 ? -24.880 59.781 62.437 1.00 21.70 310 SER B O 1
ATOM 5803 N N . ARG B 1 333 ? -22.978 60.799 63.258 1.00 23.50 311 ARG B N 1
ATOM 5804 C CA . ARG B 1 333 ? -22.014 59.958 62.522 1.00 25.38 311 ARG B CA 1
ATOM 5805 C C . ARG B 1 333 ? -22.294 58.497 62.842 1.00 25.69 311 ARG B C 1
ATOM 5806 O O . ARG B 1 333 ? -22.246 57.673 61.906 1.00 23.63 311 ARG B O 1
ATOM 5814 N N . GLN B 1 334 ? -22.542 58.174 64.102 1.00 23.24 312 GLN B N 1
ATOM 5815 C CA . GLN B 1 334 ? -22.729 56.773 64.497 1.00 28.23 312 GLN B CA 1
ATOM 5816 C C . GLN B 1 334 ? -24.034 56.286 63.858 1.00 25.58 312 GLN B C 1
ATOM 5817 O O . GLN B 1 334 ? -24.040 55.119 63.416 1.00 22.21 312 GLN B O 1
ATOM 5823 N N . THR B 1 335 ? -25.093 57.111 63.839 1.00 21.68 313 THR B N 1
ATOM 5824 C CA . THR B 1 335 ? -26.395 56.621 63.341 1.00 19.36 313 THR B CA 1
ATOM 5825 C C . THR B 1 335 ? -26.241 56.373 61.836 1.00 18.26 313 THR B C 1
ATOM 5826 O O . THR B 1 335 ? -26.726 55.314 61.347 1.00 16.50 313 THR B O 1
ATOM 5830 N N . ALA B 1 336 ? -25.596 57.298 61.111 1.00 18.54 314 ALA B N 1
ATOM 5831 C CA . ALA B 1 336 ? -25.398 57.158 59.661 1.00 17.63 314 ALA B CA 1
ATOM 5832 C C . ALA B 1 336 ? -24.604 55.899 59.341 1.00 17.00 314 ALA B C 1
ATOM 5833 O O . ALA B 1 336 ? -24.957 55.163 58.389 1.00 15.59 314 ALA B O 1
ATOM 5835 N N . GLN B 1 337 ? -23.506 55.689 60.064 1.00 15.65 315 GLN B N 1
ATOM 5836 C CA . GLN B 1 337 ? -22.717 54.470 59.840 1.00 15.71 315 GLN B CA 1
ATOM 5837 C C . GLN B 1 337 ? -23.527 53.228 60.174 1.00 14.53 315 GLN B C 1
ATOM 5838 O O . GLN B 1 337 ? -23.499 52.291 59.387 1.00 14.38 315 GLN B O 1
ATOM 5844 N N . LEU B 1 338 ? -24.179 53.187 61.337 1.00 14.89 316 LEU B N 1
ATOM 5845 C CA . LEU B 1 338 ? -24.942 51.984 61.711 1.00 14.23 316 LEU B CA 1
ATOM 5846 C C . LEU B 1 338 ? -26.066 51.751 60.690 1.00 13.08 316 LEU B C 1
ATOM 5847 O O . LEU B 1 338 ? -26.375 50.594 60.396 1.00 14.04 316 LEU B O 1
ATOM 5852 N N . SER B 1 339 ? -26.658 52.817 60.124 1.00 12.79 317 SER B N 1
ATOM 5853 C CA . SER B 1 339 ? -27.803 52.656 59.187 1.00 12.82 317 SER B CA 1
ATOM 5854 C C . SER B 1 339 ? -27.378 51.808 57.990 1.00 12.69 317 SER B C 1
ATOM 5855 O O . SER B 1 339 ? -28.269 51.141 57.365 1.00 11.57 317 SER B O 1
ATOM 5858 N N . LEU B 1 340 ? -26.088 51.838 57.636 1.00 12.27 318 LEU B N 1
ATOM 5859 C CA . LEU B 1 340 ? -25.596 51.056 56.468 1.00 11.29 318 LEU B CA 1
ATOM 5860 C C . LEU B 1 340 ? -25.758 49.545 56.715 1.00 11.43 318 LEU B C 1
ATOM 5861 O O . LEU B 1 340 ? -25.703 48.773 55.715 1.00 12.18 318 LEU B O 1
ATOM 5866 N N . ASN B 1 341 ? -25.980 49.143 57.964 1.00 11.24 319 ASN B N 1
ATOM 5867 C CA . ASN B 1 341 ? -26.205 47.732 58.376 1.00 11.44 319 ASN B CA 1
ATOM 5868 C C . ASN B 1 341 ? -27.678 47.459 58.649 1.00 11.43 319 ASN B C 1
ATOM 5869 O O . ASN B 1 341 ? -28.033 46.310 58.937 1.00 12.07 319 ASN B O 1
ATOM 5874 N N . PHE B 1 342 ? -28.528 48.496 58.548 1.00 11.25 320 PHE B N 1
ATOM 5875 C CA . PHE B 1 342 ? -29.982 48.352 58.773 1.00 11.27 320 PHE B CA 1
ATOM 5876 C C . PHE B 1 342 ? -30.759 48.794 57.527 1.00 11.11 320 PHE B C 1
ATOM 5877 O O . PHE B 1 342 ? -31.903 49.274 57.664 1.00 12.83 320 PHE B O 1
ATOM 5885 N N . GLY B 1 343 ? -30.160 48.627 56.344 1.00 9.74 321 GLY B N 1
ATOM 5886 C CA . GLY B 1 343 ? -30.888 48.759 55.084 1.00 9.20 321 GLY B CA 1
ATOM 5887 C C . GLY B 1 343 ? -30.435 49.916 54.201 1.00 9.58 321 GLY B C 1
ATOM 5888 O O . GLY B 1 343 ? -30.944 49.980 53.080 1.00 11.60 321 GLY B O 1
ATOM 5889 N N . VAL B 1 344 ? -29.632 50.853 54.703 1.00 9.52 322 VAL B N 1
ATOM 5890 C CA . VAL B 1 344 ? -29.271 52.054 53.907 1.00 10.53 322 VAL B CA 1
ATOM 5891 C C . VAL B 1 344 ? -28.124 51.735 52.977 1.00 11.55 322 VAL B C 1
ATOM 5892 O O . VAL B 1 344 ? -27.084 51.179 53.471 1.00 11.04 322 VAL B O 1
ATOM 5896 N N . ASP B 1 345 ? -28.249 52.156 51.722 1.00 10.55 323 ASP B N 1
ATOM 5897 C CA . ASP B 1 345 ? -27.196 51.987 50.680 1.00 10.61 323 ASP B CA 1
ATOM 5898 C C . ASP B 1 345 ? -26.816 53.317 50.025 1.00 10.99 323 ASP B C 1
ATOM 5899 O O . ASP B 1 345 ? -25.874 53.349 49.229 1.00 10.43 323 ASP B O 1
ATOM 5904 N N . ASP B 1 346 ? -27.553 54.388 50.295 1.00 10.63 324 ASP B N 1
ATOM 5905 C CA . ASP B 1 346 ? -27.350 55.716 49.677 1.00 11.54 324 ASP B CA 1
ATOM 5906 C C . ASP B 1 346 ? -27.144 56.723 50.812 1.00 11.59 324 ASP B C 1
ATOM 5907 O O . ASP B 1 346 ? -28.007 56.843 51.673 1.00 11.18 324 ASP B O 1
ATOM 5912 N N . ILE B 1 347 ? -25.999 57.397 50.836 1.00 12.96 325 ILE B N 1
ATOM 5913 C CA . ILE B 1 347 ? -25.640 58.338 51.926 1.00 12.31 325 ILE B CA 1
ATOM 5914 C C . ILE B 1 347 ? -25.436 59.697 51.271 1.00 12.61 325 ILE B C 1
ATOM 5915 O O . ILE B 1 347 ? -24.678 59.812 50.282 1.00 14.00 325 ILE B O 1
ATOM 5920 N N . ASP B 1 348 ? -26.084 60.738 51.781 1.00 11.86 326 ASP B N 1
ATOM 5921 C CA . ASP B 1 348 ? -26.248 61.967 50.977 1.00 11.94 326 ASP B CA 1
ATOM 5922 C C . ASP B 1 348 ? -26.100 63.217 51.827 1.00 12.04 326 ASP B C 1
ATOM 5923 O O . ASP B 1 348 ? -26.197 63.195 53.070 1.00 13.98 326 ASP B O 1
ATOM 5928 N N . GLY B 1 349 ? -25.886 64.286 51.115 1.00 11.96 327 GLY B N 1
ATOM 5929 C CA . GLY B 1 349 ? -25.494 65.606 51.638 1.00 12.55 327 GLY B CA 1
ATOM 5930 C C . GLY B 1 349 ? -24.667 66.292 50.587 1.00 13.34 327 GLY B C 1
ATOM 5931 O O . GLY B 1 349 ? -24.579 65.792 49.468 1.00 14.01 327 GLY B O 1
ATOM 5932 N N A THR B 1 350 ? -24.030 67.374 51.002 0.49 14.01 328 THR B N 1
ATOM 5933 N N B THR B 1 350 ? -24.059 67.440 50.901 0.51 13.29 328 THR B N 1
ATOM 5934 C CA A THR B 1 350 ? -23.200 68.246 50.165 0.49 14.92 328 THR B CA 1
ATOM 5935 C CA B THR B 1 350 ? -23.228 68.231 49.955 0.51 13.96 328 THR B CA 1
ATOM 5936 C C A THR B 1 350 ? -21.727 68.000 50.482 0.49 14.40 328 THR B C 1
ATOM 5937 C C B THR B 1 350 ? -21.759 68.105 50.358 0.51 13.75 328 THR B C 1
ATOM 5938 O O A THR B 1 350 ? -21.277 68.392 51.609 0.49 15.43 328 THR B O 1
ATOM 5939 O O B THR B 1 350 ? -21.360 68.698 51.389 0.51 15.06 328 THR B O 1
ATOM 5946 N N . LEU B 1 351 ? -21.000 67.347 49.572 1.00 14.05 329 LEU B N 1
ATOM 5947 C CA . LEU B 1 351 ? -19.556 67.146 49.774 1.00 14.24 329 LEU B CA 1
ATOM 5948 C C . LEU B 1 351 ? -18.850 68.486 49.653 1.00 15.10 329 LEU B C 1
ATOM 5949 O O . LEU B 1 351 ? -19.184 69.290 48.758 1.00 15.24 329 LEU B O 1
ATOM 5954 N N . ASP B 1 352 ? -17.889 68.699 50.542 1.00 16.30 330 ASP B N 1
ATOM 5955 C CA . ASP B 1 352 ? -17.206 70.013 50.671 1.00 16.22 330 ASP B CA 1
ATOM 5956 C C . ASP B 1 352 ? -15.712 69.742 50.907 1.00 16.50 330 ASP B C 1
ATOM 5957 O O . ASP B 1 352 ? -15.347 69.475 52.035 1.00 16.52 330 ASP B O 1
ATOM 5962 N N . ASP B 1 353 ? -14.932 69.815 49.841 1.00 16.64 331 ASP B N 1
ATOM 5963 C CA . ASP B 1 353 ? -13.463 69.651 49.855 1.00 18.86 331 ASP B CA 1
ATOM 5964 C C . ASP B 1 353 ? -12.786 71.024 50.013 1.00 21.63 331 ASP B C 1
ATOM 5965 O O . ASP B 1 353 ? -11.547 71.059 50.000 1.00 25.65 331 ASP B O 1
ATOM 5970 N N . THR B 1 354 ? -13.547 72.098 50.198 1.00 23.01 332 THR B N 1
ATOM 5971 C CA . THR B 1 354 ? -12.977 73.476 50.292 1.00 23.10 332 THR B CA 1
ATOM 5972 C C . THR B 1 354 ? -12.256 73.613 51.635 1.00 26.48 332 THR B C 1
ATOM 5973 O O . THR B 1 354 ? -12.632 72.896 52.593 1.00 27.29 332 THR B O 1
ATOM 5977 N N . THR B 1 355 ? -11.261 74.510 51.685 1.00 31.66 333 THR B N 1
ATOM 5978 C CA . THR B 1 355 ? -10.495 74.904 52.904 1.00 35.68 333 THR B CA 1
ATOM 5979 C C . THR B 1 355 ? -10.859 76.344 53.272 1.00 32.68 333 THR B C 1
ATOM 5980 O O . THR B 1 355 ? -10.718 77.208 52.422 1.00 37.05 333 THR B O 1
ATOM 5984 N N . LYS B 1 356 ? -11.293 76.581 54.502 1.00 34.11 334 LYS B N 1
ATOM 5985 C CA . LYS B 1 356 ? -11.577 77.942 55.001 1.00 36.65 334 LYS B CA 1
ATOM 5986 C C . LYS B 1 356 ? -10.252 78.735 54.967 1.00 35.22 334 LYS B C 1
ATOM 5987 O O . LYS B 1 356 ? -9.194 78.168 55.351 1.00 38.55 334 LYS B O 1
ATOM 5993 N N . ILE B 1 357 ? -10.269 79.937 54.392 1.00 27.73 335 ILE B N 1
ATOM 5994 C CA . ILE B 1 357 ? -9.114 80.883 54.462 1.00 25.18 335 ILE B CA 1
ATOM 5995 C C . ILE B 1 357 ? -9.568 82.148 55.192 1.00 28.45 335 ILE B C 1
ATOM 5996 O O . ILE B 1 357 ? -10.776 82.382 55.314 1.00 27.92 335 ILE B O 1
ATOM 6001 N N . TYR B 1 358 ? -8.621 82.905 55.743 1.00 27.37 336 TYR B N 1
ATOM 6002 C CA . TYR B 1 358 ? -8.908 84.158 56.482 1.00 29.11 336 TYR B CA 1
ATOM 6003 C C . TYR B 1 358 ? -9.703 83.881 57.783 1.00 32.08 336 TYR B C 1
ATOM 6004 O O . TYR B 1 358 ? -10.393 84.792 58.217 1.00 39.16 336 TYR B O 1
ATOM 6013 N N . SER B 1 359 ? -9.586 82.709 58.426 1.00 36.97 337 SER B N 1
ATOM 6014 C CA . SER B 1 359 ? -10.340 82.333 59.667 1.00 40.54 337 SER B CA 1
ATOM 6015 C C . SER B 1 359 ? -9.980 83.233 60.857 1.00 42.76 337 SER B C 1
ATOM 6016 O O . SER B 1 359 ? -8.766 83.440 61.028 1.00 45.75 337 SER B O 1
ATOM 6019 N N . PRO B 1 368 ? -19.571 72.054 60.310 1.00 47.07 346 PRO B N 1
ATOM 6020 C CA . PRO B 1 368 ? -18.767 70.828 60.192 1.00 41.04 346 PRO B CA 1
ATOM 6021 C C . PRO B 1 368 ? -18.836 70.252 58.766 1.00 33.78 346 PRO B C 1
ATOM 6022 O O . PRO B 1 368 ? -19.755 69.551 58.470 1.00 38.40 346 PRO B O 1
ATOM 6026 N N . ALA B 1 369 ? -17.880 70.586 57.899 1.00 30.99 347 ALA B N 1
ATOM 6027 C CA . ALA B 1 369 ? -17.875 70.143 56.488 1.00 26.01 347 ALA B CA 1
ATOM 6028 C C . ALA B 1 369 ? -17.595 68.633 56.403 1.00 24.48 347 ALA B C 1
ATOM 6029 O O . ALA B 1 369 ? -16.907 68.065 57.273 1.00 23.78 347 ALA B O 1
ATOM 6031 N N . MET B 1 370 ? -18.159 67.986 55.375 1.00 18.70 348 MET B N 1
ATOM 6032 C CA . MET B 1 370 ? -17.891 66.576 55.037 1.00 16.62 348 MET B CA 1
ATOM 6033 C C . MET B 1 370 ? -17.070 66.581 53.763 1.00 16.36 348 MET B C 1
ATOM 6034 O O . MET B 1 370 ? -17.605 66.879 52.678 1.00 16.16 348 MET B O 1
ATOM 6039 N N . SER B 1 371 ? -15.794 66.277 53.880 1.00 16.17 349 SER B N 1
ATOM 6040 C CA . SER B 1 371 ? -14.927 66.168 52.707 1.00 17.26 349 SER B CA 1
ATOM 6041 C C . SER B 1 371 ? -15.182 64.812 52.054 1.00 15.68 349 SER B C 1
ATOM 6042 O O . SER B 1 371 ? -15.740 63.909 52.710 1.00 16.14 349 SER B O 1
ATOM 6045 N N . THR B 1 372 ? -14.672 64.601 50.871 1.00 15.63 350 THR B N 1
ATOM 6046 C CA . THR B 1 372 ? -14.758 63.291 50.205 1.00 16.00 350 THR B CA 1
ATOM 6047 C C . THR B 1 372 ? -13.990 62.265 51.024 1.00 17.13 350 THR B C 1
ATOM 6048 O O . THR B 1 372 ? -14.512 61.137 51.266 1.00 17.08 350 THR B O 1
ATOM 6052 N N . ARG B 1 373 ? -12.784 62.632 51.464 1.00 19.20 351 ARG B N 1
ATOM 6053 C CA . ARG B 1 373 ? -11.965 61.707 52.293 1.00 20.18 351 ARG B CA 1
ATOM 6054 C C . ARG B 1 373 ? -12.740 61.364 53.563 1.00 17.04 351 ARG B C 1
ATOM 6055 O O . ARG B 1 373 ? -12.745 60.224 53.940 1.00 16.46 351 ARG B O 1
ATOM 6063 N N . ASP B 1 374 ? -13.353 62.328 54.222 1.00 17.70 352 ASP B N 1
ATOM 6064 C CA . ASP B 1 374 ? -14.133 62.062 55.453 1.00 17.64 352 ASP B CA 1
ATOM 6065 C C . ASP B 1 374 ? -15.233 61.023 55.142 1.00 15.77 352 ASP B C 1
ATOM 6066 O O . ASP B 1 374 ? -15.444 60.091 55.921 1.00 16.77 352 ASP B O 1
ATOM 6071 N N . LEU B 1 375 ? -15.982 61.231 54.065 1.00 15.43 353 LEU B N 1
ATOM 6072 C CA . LEU B 1 375 ? -17.140 60.357 53.786 1.00 14.19 353 LEU B CA 1
ATOM 6073 C C . LEU B 1 375 ? -16.642 58.966 53.410 1.00 13.19 353 LEU B C 1
ATOM 6074 O O . LEU B 1 375 ? -17.182 57.952 53.903 1.00 12.60 353 LEU B O 1
ATOM 6079 N N . VAL B 1 376 ? -15.624 58.884 52.563 1.00 13.45 354 VAL B N 1
ATOM 6080 C CA . VAL B 1 376 ? -15.018 57.561 52.198 1.00 14.21 354 VAL B CA 1
ATOM 6081 C C . VAL B 1 376 ? -14.578 56.830 53.474 1.00 15.50 354 VAL B C 1
ATOM 6082 O O . VAL B 1 376 ? -14.860 55.650 53.613 1.00 15.23 354 VAL B O 1
ATOM 6086 N N . ASP B 1 377 ? -13.940 57.524 54.402 1.00 16.63 355 ASP B N 1
ATOM 6087 C CA . ASP B 1 377 ? -13.441 56.885 55.649 1.00 17.87 355 ASP B CA 1
ATOM 6088 C C . ASP B 1 377 ? -14.636 56.472 56.529 1.00 16.48 355 ASP B C 1
ATOM 6089 O O . ASP B 1 377 ? -14.612 55.374 57.145 1.00 17.92 355 ASP B O 1
ATOM 6094 N N . LEU B 1 378 ? -15.706 57.261 56.550 1.00 15.41 356 LEU B N 1
ATOM 6095 C CA . LEU B 1 378 ? -16.915 56.962 57.366 1.00 15.09 356 LEU B CA 1
ATOM 6096 C C . LEU B 1 378 ? -17.472 55.624 56.845 1.00 14.32 356 LEU B C 1
ATOM 6097 O O . LEU B 1 378 ? -17.884 54.765 57.629 1.00 14.38 356 LEU B O 1
ATOM 6102 N N . ILE B 1 379 ? -17.556 55.490 55.523 1.00 12.67 357 ILE B N 1
ATOM 6103 C CA . ILE B 1 379 ? -18.148 54.289 54.892 1.00 12.79 357 ILE B CA 1
ATOM 6104 C C . ILE B 1 379 ? -17.227 53.086 55.111 1.00 13.68 357 ILE B C 1
ATOM 6105 O O . ILE B 1 379 ? -17.720 52.009 55.472 1.00 13.19 357 ILE B O 1
ATOM 6110 N N . LYS B 1 380 ? -15.932 53.243 54.876 1.00 14.65 358 LYS B N 1
ATOM 6111 C CA . LYS B 1 380 ? -15.005 52.092 55.049 1.00 16.05 358 LYS B CA 1
ATOM 6112 C C . LYS B 1 380 ? -14.925 51.678 56.521 1.00 16.22 358 LYS B C 1
ATOM 6113 O O . LYS B 1 380 ? -14.739 50.502 56.773 1.00 16.27 358 LYS B O 1
ATOM 6119 N N . GLN B 1 381 ? -15.128 52.579 57.450 1.00 16.68 359 GLN B N 1
ATOM 6120 C CA . GLN B 1 381 ? -15.042 52.234 58.891 1.00 20.67 359 GLN B CA 1
ATOM 6121 C C . GLN B 1 381 ? -16.091 51.171 59.279 1.00 20.24 359 GLN B C 1
ATOM 6122 O O . GLN B 1 381 ? -15.820 50.392 60.217 1.00 20.86 359 GLN B O 1
ATOM 6128 N N . VAL B 1 382 ? -17.253 51.093 58.612 1.00 15.65 360 VAL B N 1
ATOM 6129 C CA . VAL B 1 382 ? -18.250 50.024 58.928 1.00 16.63 360 VAL B CA 1
ATOM 6130 C C . VAL B 1 382 ? -18.265 48.992 57.803 1.00 14.83 360 VAL B C 1
ATOM 6131 O O . VAL B 1 382 ? -19.275 48.320 57.605 1.00 15.11 360 VAL B O 1
ATOM 6135 N N . LYS B 1 383 ? -17.118 48.806 57.147 1.00 14.87 361 LYS B N 1
ATOM 6136 C CA . LYS B 1 383 ? -16.797 47.662 56.271 1.00 15.21 361 LYS B CA 1
ATOM 6137 C C . LYS B 1 383 ? -17.628 47.729 54.982 1.00 15.21 361 LYS B C 1
ATOM 6138 O O . LYS B 1 383 ? -17.943 46.672 54.401 1.00 14.85 361 LYS B O 1
ATOM 6144 N N . ARG B 1 384 ? -17.968 48.939 54.550 1.00 15.10 362 ARG B N 1
ATOM 6145 C CA . ARG B 1 384 ? -18.737 49.099 53.310 1.00 13.72 362 ARG B CA 1
ATOM 6146 C C . ARG B 1 384 ? -17.874 49.721 52.218 1.00 14.25 362 ARG B C 1
ATOM 6147 O O . ARG B 1 384 ? -16.754 50.144 52.535 1.00 15.26 362 ARG B O 1
ATOM 6155 N N . LYS B 1 385 ? -18.371 49.712 50.985 1.00 14.78 363 LYS B N 1
ATOM 6156 C CA . LYS B 1 385 ? -17.618 50.094 49.778 1.00 14.25 363 LYS B CA 1
ATOM 6157 C C . LYS B 1 385 ? -18.127 51.446 49.299 1.00 14.55 363 LYS B C 1
ATOM 6158 O O . LYS B 1 385 ? -19.250 51.521 48.818 1.00 14.19 363 LYS B O 1
ATOM 6164 N N . PRO B 1 386 ? -17.320 52.510 49.429 1.00 13.13 364 PRO B N 1
ATOM 6165 C CA . PRO B 1 386 ? -17.717 53.842 49.012 1.00 12.88 364 PRO B CA 1
ATOM 6166 C C . PRO B 1 386 ? -17.710 53.966 47.479 1.00 14.06 364 PRO B C 1
ATOM 6167 O O . PRO B 1 386 ? -16.653 53.790 46.842 1.00 13.27 364 PRO B O 1
ATOM 6171 N N . ILE B 1 387 ? -18.878 54.297 46.915 1.00 12.98 365 ILE B N 1
ATOM 6172 C CA . ILE B 1 387 ? -19.067 54.404 45.444 1.00 12.55 365 ILE B CA 1
ATOM 6173 C C . ILE B 1 387 ? -19.582 55.821 45.128 1.00 12.52 365 ILE B C 1
ATOM 6174 O O . ILE B 1 387 ? -20.701 56.175 45.546 1.00 12.16 365 ILE B O 1
ATOM 6179 N N . GLU B 1 388 ? -18.850 56.566 44.305 1.00 12.93 366 GLU B N 1
ATOM 6180 C CA . GLU B 1 388 ? -19.352 57.805 43.701 1.00 14.35 366 GLU B CA 1
ATOM 6181 C C . GLU B 1 388 ? -20.184 57.345 42.508 1.00 13.28 366 GLU B C 1
ATOM 6182 O O . GLU B 1 388 ? -19.679 56.612 41.662 1.00 12.73 366 GLU B O 1
ATOM 6188 N N . ARG B 1 389 ? -21.448 57.724 42.492 1.00 11.13 367 ARG B N 1
ATOM 6189 C CA . ARG B 1 389 ? -22.410 57.230 41.486 1.00 11.16 367 ARG B CA 1
ATOM 6190 C C . ARG B 1 389 ? -22.742 58.274 40.429 1.00 11.71 367 ARG B C 1
ATOM 6191 O O . ARG B 1 389 ? -22.555 59.491 40.660 1.00 11.24 367 ARG B O 1
ATOM 6199 N N . ASP B 1 390 ? -23.345 57.799 39.360 1.00 10.12 368 ASP B N 1
ATOM 6200 C CA . ASP B 1 390 ? -24.056 58.652 38.382 1.00 10.81 368 ASP B CA 1
ATOM 6201 C C . ASP B 1 390 ? -25.519 58.738 38.797 1.00 10.23 368 ASP B C 1
ATOM 6202 O O . ASP B 1 390 ? -25.891 58.217 39.878 1.00 9.98 368 ASP B O 1
ATOM 6207 N N . THR B 1 391 ? -26.327 59.424 37.991 1.00 10.16 369 THR B N 1
ATOM 6208 C CA . THR B 1 391 ? -27.740 59.668 38.378 1.00 10.97 369 THR B CA 1
ATOM 6209 C C . THR B 1 391 ? -28.528 58.364 38.437 1.00 11.30 369 THR B C 1
ATOM 6210 O O . THR B 1 391 ? -29.543 58.358 39.116 1.00 13.74 369 THR B O 1
ATOM 6214 N N . LEU B 1 392 ? -28.087 57.295 37.767 1.00 10.54 370 LEU B N 1
ATOM 6215 C CA . LEU B 1 392 ? -28.802 56.009 37.741 1.00 11.00 370 LEU B CA 1
ATOM 6216 C C . LEU B 1 392 ? -28.085 54.973 38.619 1.00 11.11 370 LEU B C 1
ATOM 6217 O O . LEU B 1 392 ? -28.376 53.766 38.500 1.00 12.54 370 LEU B O 1
ATOM 6222 N N . TYR B 1 393 ? -27.204 55.420 39.515 1.00 9.85 371 TYR B N 1
ATOM 6223 C CA . TYR B 1 393 ? -26.519 54.539 40.510 1.00 9.83 371 TYR B CA 1
ATOM 6224 C C . TYR B 1 393 ? -25.583 53.509 39.839 1.00 11.43 371 TYR B C 1
ATOM 6225 O O . TYR B 1 393 ? -25.279 52.492 40.441 1.00 12.85 371 TYR B O 1
ATOM 6234 N N . ASN B 1 394 ? -25.044 53.807 38.664 1.00 10.70 372 ASN B N 1
ATOM 6235 C CA . ASN B 1 394 ? -23.846 53.145 38.130 1.00 11.22 372 ASN B CA 1
ATOM 6236 C C . ASN B 1 394 ? -22.616 53.649 38.906 1.00 12.11 372 ASN B C 1
ATOM 6237 O O . ASN B 1 394 ? -22.621 54.796 39.410 1.00 11.02 372 ASN B O 1
ATOM 6242 N N . VAL B 1 395 ? -21.565 52.844 38.895 1.00 11.71 373 VAL B N 1
ATOM 6243 C CA . VAL B 1 395 ? -20.263 53.216 39.492 1.00 12.18 373 VAL B CA 1
ATOM 6244 C C . VAL B 1 395 ? -19.533 54.239 38.627 1.00 12.22 373 VAL B C 1
ATOM 6245 O O . VAL B 1 395 ? -19.198 53.917 37.479 1.00 14.20 373 VAL B O 1
ATOM 6249 N N . VAL B 1 396 ? -19.248 55.401 39.171 1.00 12.94 374 VAL B N 1
ATOM 6250 C CA . VAL B 1 396 ? -18.336 56.387 38.522 1.00 14.21 374 VAL B CA 1
ATOM 6251 C C . VAL B 1 396 ? -16.928 56.206 39.098 1.00 15.34 374 VAL B C 1
ATOM 6252 O O . VAL B 1 396 ? -15.983 56.075 38.306 1.00 14.93 374 VAL B O 1
ATOM 6256 N N . THR B 1 397 ? -16.807 56.194 40.412 1.00 13.94 375 THR B N 1
ATOM 6257 C CA . THR B 1 397 ? -15.518 55.926 41.097 1.00 15.25 375 THR B CA 1
ATOM 6258 C C . THR B 1 397 ? -15.793 54.944 42.212 1.00 14.85 375 THR B C 1
ATOM 6259 O O . THR B 1 397 ? -16.593 55.273 43.107 1.00 16.02 375 THR B O 1
ATOM 6263 N N . ASP B 1 398 ? -15.032 53.845 42.221 1.00 14.74 376 ASP B N 1
ATOM 6264 C CA . ASP B 1 398 ? -14.997 52.926 43.368 1.00 16.66 376 ASP B CA 1
ATOM 6265 C C . ASP B 1 398 ? -13.845 53.391 44.259 1.00 18.05 376 ASP B C 1
ATOM 6266 O O . ASP B 1 398 ? -12.670 53.178 43.865 1.00 17.20 376 ASP B O 1
ATOM 6271 N N . TYR B 1 399 ? -14.163 53.985 45.399 1.00 15.34 377 TYR B N 1
ATOM 6272 C CA . TYR B 1 399 ? -13.155 54.536 46.339 1.00 19.71 377 TYR B CA 1
ATOM 6273 C C . TYR B 1 399 ? -12.583 53.435 47.225 1.00 20.75 377 TYR B C 1
ATOM 6274 O O . TYR B 1 399 ? -11.758 53.816 48.058 1.00 26.26 377 TYR B O 1
ATOM 6283 N N . SER B 1 400 ? -12.939 52.170 47.070 1.00 22.72 378 SER B N 1
ATOM 6284 C CA . SER B 1 400 ? -12.596 51.133 48.071 1.00 30.48 378 SER B CA 1
ATOM 6285 C C . SER B 1 400 ? -11.073 50.930 48.165 1.00 40.39 378 SER B C 1
ATOM 6286 O O . SER B 1 400 ? -10.577 50.891 49.327 1.00 43.43 378 SER B O 1
ATOM 6289 N N . GLN B 1 401 ? -10.339 50.878 47.050 1.00 42.33 379 GLN B N 1
ATOM 6290 C CA . GLN B 1 401 ? -8.851 50.763 47.100 1.00 51.81 379 GLN B CA 1
ATOM 6291 C C . GLN B 1 401 ? -8.172 52.109 46.791 1.00 52.52 379 GLN B C 1
ATOM 6292 O O . GLN B 1 401 ? -6.935 52.114 46.719 1.00 55.66 379 GLN B O 1
ATOM 6298 N N . VAL B 1 402 ? -8.913 53.215 46.642 1.00 52.61 380 VAL B N 1
ATOM 6299 C CA . VAL B 1 402 ? -8.301 54.566 46.462 1.00 48.17 380 VAL B CA 1
ATOM 6300 C C . VAL B 1 402 ? -7.701 55.008 47.804 1.00 51.22 380 VAL B C 1
ATOM 6301 O O . VAL B 1 402 ? -8.432 54.993 48.826 1.00 52.46 380 VAL B O 1
ATOM 6305 N N . THR B 1 403 ? -6.410 55.361 47.795 1.00 57.97 381 THR B N 1
ATOM 6306 C CA . THR B 1 403 ? -5.678 55.992 48.928 1.00 58.14 381 THR B CA 1
ATOM 6307 C C . THR B 1 403 ? -5.576 57.497 48.646 1.00 54.61 381 THR B C 1
ATOM 6308 O O . THR B 1 403 ? -5.488 57.890 47.465 1.00 53.51 381 THR B O 1
ATOM 6312 N N . PHE B 1 404 ? -5.643 58.314 49.691 1.00 52.23 382 PHE B N 1
ATOM 6313 C CA . PHE B 1 404 ? -5.341 59.765 49.631 1.00 53.85 382 PHE B CA 1
ATOM 6314 C C . PHE B 1 404 ? -3.938 59.960 50.237 1.00 53.92 382 PHE B C 1
ATOM 6315 O O . PHE B 1 404 ? -3.393 61.043 50.461 1.00 61.90 382 PHE B O 1
#

Solvent-accessible surface area: 32905 Å² total; per-residue (Å²): 109,17,149,96,48,20,48,52,13,5,38,26,84,16,52,0,48,60,13,31,88,59,102,133,29,73,81,43,13,61,56,4,0,84,46,9,66,76,146,92,95,2,59,70,106,34,0,22,64,0,4,112,77,5,139,30,42,17,0,8,6,0,0,24,42,24,0,47,105,67,22,33,60,31,0,24,1,2,33,6,1,76,3,52,1,0,41,69,20,47,22,13,10,78,36,40,61,70,6,126,94,108,97,117,86,38,62,19,88,23,0,4,104,33,1,78,150,58,51,180,70,93,13,36,4,0,30,0,46,37,5,4,8,85,156,0,46,15,101,24,1,1,69,0,0,102,95,1,44,86,78,48,83,156,2,31,0,16,0,5,18,0,12,7,0,47,46,1,0,131,139,37,178,58,61,34,75,72,0,0,85,79,0,59,132,5,8,1,46,2,0,18,3,20,10,0,14,0,1,46,60,90,4,9,111,126,1,2,117,61,23,2,60,1,95,44,0,16,51,0,0,22,17,0,15,128,29,63,4,102,0,9,0,6,0,14,0,2,22,71,20,93,54,80,2,11,0,26,0,0,22,58,0,7,160,18,13,86,149,36,41,5,8,34,0,0,2,1,46,19,2,98,38,130,145,13,66,8,73,166,25,107,59,39,58,57,69,41,2,0,21,0,0,0,0,0,0,5,0,0,52,38,0,79,11,0,3,0,72,25,90,38,13,64,119,60,5,0,0,0,0,0,33,10,0,0,0,1,0,8,15,69,14,57,74,102,123,161,126,204,66,234,193,58,34,28,10,116,67,0,0,61,2,0,68,40,3,107,17,71,0,10,10,15,39,40,141,29,81,87,79,42,30,23,56,152,47,136,128,108,18,143,116,52,29,64,76,11,0,32,24,87,18,32,0,47,69,15,22,81,67,107,129,32,72,83,41,15,96,51,2,0,77,48,6,67,74,137,90,98,1,65,68,108,35,0,25,69,0,3,115,76,4,131,26,51,16,0,8,11,0,0,20,25,25,0,51,92,83,21,33,60,30,0,16,2,5,34,8,2,73,2,44,1,0,19,0,14,47,25,9,9,50,34,41,47,56,2,64,110,71,35,88,104,145,115,22,117,45,42,63,17,89,20,0,5,106,32,0,77,146,58,43,178,72,86,18,77,5,0,28,0,43,39,5,4,1,87,154,2,55,31,129,21,1,1,54,0,0,106,84,2,46,86,74,28,89,127,4,35,1,18,0,4,21,0,12,6,0,45,51,2,0,143,169,36,186,60,64,35,76,72,0,0,108,83,0,61,152,6,10,2,51,2,0,16,3,20,12,0,14,0,1,47,67,91,4,11,120,135,2,1,108,60,24,3,60,2,99,47,0,18,51,0,0,32,17,0,15,122,28,66,6,82,0,8,0,6,0,13,2,2,21,84,19,95,58,80,3,10,0,29,0,0,45,46,0,9,156,10,15,87,139,36,43,6,8,20,0,0,3,5,36,29,2,98,27,113,146,17,59,15,80,171,26,104,62,41,59,54,61,40,2,0,18,1,6,0,0,0,1,6,0,0,53,32,0,80,9,0,3,1,56,25,91,94,18,63,112,74,3,0,0,0,0,0,32,12,0,0,0,1,0,6,15,69,16,48,79,99,115,158,112,205,129,188,70,27,26,7,126,66,0,0,71,2,0,56,43,3,107,17,64,0,1,28,21,51,52,108,19,83,81,83,44,57,30,25,148,56,132,116

Organism: Pedobacter heparinus (strain ATCC 13125 / DSM 2366 / CIP 104194 / JCM 7457 / NBRC 12017 / NCIMB 9290 / NRRL B-14731 / HIM 762-3) (NCBI:txid485917)

InterPro domains:
  IPR007197 Radical SAM [PF04055] (74-248)
  IPR007197 Radical SAM [PS51918] (66-300)
  IPR007197 Radical SAM [SFLDS00029] (19-377)
  IPR013785 Aldolase-type TIM barrel [G3DSA:3.20.20.70] (18-373)
  IPR020050 FO synthase, subunit 2 [SFLDF00343] (19-377)
  IPR020050 FO synthase, subunit 2 [TIGR00423] (67-373)
  IPR022432 Aminodeoxyfutalosine synthase [MF_00993] (21-377)
  IPR022432 Aminodeoxyfutalosine synthase [TIGR03700] (24-374)
  IPR034405 F420, menaquinone cofactor biosynthesis [PTHR43076] (20-375)
  IPR045567 CofH/MqnC-like, C-terminal domain [PF19288] (258-373)
  IPR058240 Radical SAM superfamily [SSF102114] (31-334)